Protein AF-0000000069075015 (afdb_homodimer)

pLDDT: mean 76.18, std 22.91, range [20.5, 97.38]

Structure (mmCIF, N/CA/C/O backbone):
data_AF-0000000069075015-model_v1
#
loop_
_entity.id
_entity.type
_entity.pdbx_description
1 polymer 'Major facilitator superfamily (MFS) profile domain-containing protein'
#
loop_
_atom_site.group_PDB
_atom_site.id
_atom_site.type_symbol
_atom_site.label_atom_id
_atom_site.label_alt_id
_atom_site.label_comp_id
_atom_site.label_asym_id
_atom_site.label_entity_id
_atom_site.label_seq_id
_atom_site.pdbx_PDB_ins_code
_atom_site.Cartn_x
_atom_site.Cartn_y
_atom_site.Cartn_z
_atom_site.occupancy
_atom_site.B_iso_or_equiv
_atom_site.auth_seq_id
_atom_site.auth_comp_id
_atom_site.auth_asym_id
_atom_site.auth_atom_id
_atom_site.pdbx_PDB_model_num
ATOM 1 N N . MET A 1 1 ? -23.031 -17.469 21.547 1 51.97 1 MET A N 1
ATOM 2 C CA . MET A 1 1 ? -22.359 -18.719 21.172 1 51.97 1 MET A CA 1
ATOM 3 C C . MET A 1 1 ? -22.359 -18.906 19.656 1 51.97 1 MET A C 1
ATOM 5 O O . MET A 1 1 ? -21.344 -19.266 19.078 1 51.97 1 MET A O 1
ATOM 9 N N . ALA A 1 2 ? -23.438 -18.594 19.094 1 58.84 2 ALA A N 1
ATOM 10 C CA . ALA A 1 2 ? -23.547 -18.719 17.656 1 58.84 2 ALA A CA 1
ATOM 11 C C . ALA A 1 2 ? -22.578 -17.766 16.953 1 58.84 2 ALA A C 1
ATOM 13 O O . ALA A 1 2 ? -21.953 -18.141 15.953 1 58.84 2 ALA A O 1
ATOM 14 N N . PHE A 1 3 ? -22.406 -16.688 17.578 1 63.47 3 PHE A N 1
ATOM 15 C CA . PHE A 1 3 ? -21.516 -15.688 17 1 63.47 3 PHE A CA 1
ATOM 16 C C . PHE A 1 3 ? -20.062 -16.156 17.047 1 63.47 3 PHE A C 1
ATOM 18 O O . PHE A 1 3 ? -19.312 -16.016 16.078 1 63.47 3 PHE A O 1
ATOM 25 N N . LEU A 1 4 ? -19.734 -16.812 18.109 1 65.38 4 LEU A N 1
ATOM 26 C CA . LEU A 1 4 ? -18.375 -17.281 18.266 1 65.38 4 LEU A CA 1
ATOM 27 C C . LEU A 1 4 ? -18.062 -18.406 17.297 1 65.38 4 LEU A C 1
ATOM 29 O O . LEU A 1 4 ? -16.938 -18.516 16.781 1 65.38 4 LEU A O 1
ATOM 33 N N . ARG A 1 5 ? -19.031 -19.156 17.062 1 72.88 5 ARG A N 1
ATOM 34 C CA . ARG A 1 5 ? -18.828 -20.25 16.125 1 72.88 5 ARG A CA 1
ATOM 35 C C . ARG A 1 5 ? -18.672 -19.719 14.695 1 72.88 5 ARG A C 1
ATOM 37 O O . ARG A 1 5 ? -17.875 -20.25 13.922 1 72.88 5 ARG A O 1
ATOM 44 N N . ARG A 1 6 ? -19.359 -18.781 14.461 1 77.31 6 ARG A N 1
ATOM 45 C CA . ARG A 1 6 ? -19.234 -18.172 13.148 1 77.31 6 ARG A CA 1
ATOM 46 C C . ARG A 1 6 ? -17.844 -17.547 12.977 1 77.31 6 ARG A C 1
ATOM 48 O O . ARG A 1 6 ? -17.234 -17.656 11.906 1 77.31 6 ARG A O 1
ATOM 55 N N . VAL A 1 7 ? -17.469 -17.047 13.992 1 77.56 7 VAL A N 1
ATOM 56 C CA . VAL A 1 7 ? -16.141 -16.422 13.953 1 77.56 7 VAL A CA 1
ATOM 57 C C . VAL A 1 7 ? -15.078 -17.5 13.797 1 77.56 7 VAL A C 1
ATOM 59 O O . VAL A 1 7 ? -14.078 -17.297 13.102 1 77.56 7 VAL A O 1
ATOM 62 N N . TYR A 1 8 ? -15.367 -18.547 14.414 1 84.62 8 TYR A N 1
ATOM 63 C CA . TYR A 1 8 ? -14.43 -19.672 14.312 1 84.62 8 TYR A CA 1
ATOM 64 C C . TYR A 1 8 ? -14.391 -20.234 12.898 1 84.62 8 TYR A C 1
ATOM 66 O O . TYR A 1 8 ? -13.32 -20.531 12.375 1 84.62 8 TYR A O 1
ATOM 74 N N . VAL A 1 9 ? -15.484 -20.328 12.266 1 85 9 VAL A N 1
ATOM 75 C CA . VAL A 1 9 ? -15.562 -20.812 10.898 1 85 9 VAL A CA 1
ATOM 76 C C . VAL A 1 9 ? -14.867 -19.844 9.953 1 85 9 VAL A C 1
ATOM 78 O O . VAL A 1 9 ? -14.141 -20.266 9.047 1 85 9 VAL A O 1
ATOM 81 N N . VAL A 1 10 ? -15.109 -18.625 10.211 1 85.38 10 VAL A N 1
ATOM 82 C CA . VAL A 1 10 ? -14.508 -17.609 9.359 1 85.38 10 VAL A CA 1
ATOM 83 C C . VAL A 1 10 ? -13 -17.594 9.547 1 85.38 10 VAL A C 1
ATOM 85 O O . VAL A 1 10 ? -12.242 -17.469 8.586 1 85.38 10 VAL A O 1
ATOM 88 N N . PHE A 1 11 ? -12.594 -17.812 10.75 1 88.44 11 PHE A N 1
ATOM 89 C CA . PHE A 1 11 ? -11.172 -17.812 11.039 1 88.44 11 PHE A CA 1
ATOM 90 C C . PHE A 1 11 ? -10.492 -19.047 10.43 1 88.44 11 PHE A C 1
ATOM 92 O O . PHE A 1 11 ? -9.422 -18.938 9.844 1 88.44 11 PHE A O 1
ATOM 99 N N . LEU A 1 12 ? -11.055 -20.125 10.562 1 91 12 LEU A N 1
ATOM 100 C CA . LEU A 1 12 ? -10.5 -21.328 9.969 1 91 12 LEU A CA 1
ATOM 101 C C . LEU A 1 12 ? -10.547 -21.266 8.445 1 91 12 LEU A C 1
ATOM 103 O O . LEU A 1 12 ? -9.664 -21.797 7.77 1 91 12 LEU A O 1
ATOM 107 N N . GLY A 1 13 ? -11.664 -20.703 7.965 1 91.44 13 GLY A N 1
ATOM 108 C CA . GLY A 1 13 ? -11.719 -20.484 6.527 1 91.44 13 GLY A CA 1
ATOM 109 C C . GLY A 1 13 ? -10.617 -19.562 6.023 1 91.44 13 GLY A C 1
ATOM 110 O O . GLY A 1 13 ? -10.023 -19.828 4.973 1 91.44 13 GLY A O 1
ATOM 111 N N . PHE A 1 14 ? -10.352 -18.562 6.754 1 91.94 14 PHE A N 1
ATOM 112 C CA . PHE A 1 14 ? -9.273 -17.641 6.449 1 91.94 14 PHE A CA 1
ATOM 113 C C . PHE A 1 14 ? -7.934 -18.359 6.406 1 91.94 14 PHE A C 1
ATOM 115 O O . PHE A 1 14 ? -7.16 -18.203 5.457 1 91.94 14 PHE A O 1
ATOM 122 N N . LEU A 1 15 ? -7.676 -19.156 7.363 1 94.06 15 LEU A N 1
ATOM 123 C CA . LEU A 1 15 ? -6.422 -19.906 7.445 1 94.06 15 LEU A CA 1
ATOM 124 C C . LEU A 1 15 ? -6.34 -20.953 6.344 1 94.06 15 LEU A C 1
ATOM 126 O O . LEU A 1 15 ? -5.258 -21.219 5.812 1 94.06 15 LEU A O 1
ATOM 130 N N . GLY A 1 16 ? -7.461 -21.562 6.051 1 93.62 16 GLY A N 1
ATOM 131 C CA . GLY A 1 16 ? -7.488 -22.562 4.996 1 93.62 16 GLY A CA 1
ATOM 132 C C . GLY A 1 16 ? -7.094 -22.016 3.639 1 93.62 16 GLY A C 1
ATOM 133 O O . GLY A 1 16 ? -6.262 -22.594 2.945 1 93.62 16 GLY A O 1
ATOM 134 N N . LEU A 1 17 ? -7.652 -20.891 3.318 1 92.38 17 LEU A N 1
ATOM 135 C CA . LEU A 1 17 ? -7.328 -20.281 2.031 1 92.38 17 LEU A CA 1
ATOM 136 C C . LEU A 1 17 ? -5.91 -19.734 2.039 1 92.38 17 LEU A C 1
ATOM 138 O O . LEU A 1 17 ? -5.23 -19.734 1.009 1 92.38 17 LEU A O 1
ATOM 142 N N . LEU A 1 18 ? -5.5 -19.266 3.207 1 94.06 18 LEU A N 1
ATOM 143 C CA . LEU A 1 18 ? -4.129 -18.781 3.361 1 94.06 18 LEU A CA 1
ATOM 144 C C . LEU A 1 18 ? -3.127 -19.891 3.049 1 94.06 18 LEU A C 1
ATOM 146 O O . LEU A 1 18 ? -2.139 -19.656 2.35 1 94.06 18 LEU A O 1
ATOM 150 N N . ILE A 1 19 ? -3.443 -21.062 3.51 1 94.94 19 ILE A N 1
ATOM 151 C CA . ILE A 1 19 ? -2.545 -22.188 3.322 1 94.94 19 ILE A CA 1
ATOM 152 C C . ILE A 1 19 ? -2.664 -22.703 1.892 1 94.94 19 ILE A C 1
ATOM 154 O O . ILE A 1 19 ? -1.652 -22.953 1.228 1 94.94 19 ILE A O 1
ATOM 158 N N . SER A 1 20 ? -3.873 -22.859 1.455 1 93.38 20 SER A N 1
ATOM 159 C CA . SER A 1 20 ? -4.129 -23.453 0.147 1 93.38 20 SER A CA 1
ATOM 160 C C . SER A 1 20 ? -3.492 -22.625 -0.968 1 93.38 20 SER A C 1
ATOM 162 O O . SER A 1 20 ? -2.809 -23.172 -1.837 1 93.38 20 SER A O 1
ATOM 164 N N . ILE A 1 21 ? -3.652 -21.359 -0.923 1 90.81 21 ILE A N 1
ATOM 165 C CA . ILE A 1 21 ? -3.098 -20.5 -1.967 1 90.81 21 ILE A CA 1
ATOM 166 C C . ILE A 1 21 ? -1.597 -20.328 -1.746 1 90.81 21 ILE A C 1
ATOM 168 O O . ILE A 1 21 ? -0.847 -20.094 -2.697 1 90.81 21 ILE A O 1
ATOM 172 N N . GLY A 1 22 ? -1.155 -20.5 -0.554 1 94.12 22 GLY A N 1
ATOM 173 C CA . GLY A 1 22 ? 0.257 -20.391 -0.221 1 94.12 22 GLY A CA 1
ATOM 174 C C . GLY A 1 22 ? 1.097 -21.5 -0.835 1 94.12 22 GLY A C 1
ATOM 175 O O . GLY A 1 22 ? 2.285 -21.312 -1.099 1 94.12 22 GLY A O 1
ATOM 176 N N . PHE A 1 23 ? 0.477 -22.641 -1.168 1 95.38 23 PHE A N 1
ATOM 177 C CA . PHE A 1 23 ? 1.196 -23.766 -1.75 1 95.38 23 PHE A CA 1
ATOM 178 C C . PHE A 1 23 ? 1.87 -23.359 -3.055 1 95.38 23 PHE A C 1
ATOM 180 O O . PHE A 1 23 ? 3.01 -23.75 -3.32 1 95.38 23 PHE A O 1
ATOM 187 N N . ARG A 1 24 ? 1.162 -22.578 -3.771 1 93.06 24 ARG A N 1
ATOM 188 C CA . ARG A 1 24 ? 1.684 -22.172 -5.07 1 93.06 24 ARG A CA 1
ATOM 189 C C . ARG A 1 24 ? 2.9 -21.266 -4.914 1 93.06 24 ARG A C 1
ATOM 191 O O . ARG A 1 24 ? 3.896 -21.422 -5.621 1 93.06 24 ARG A O 1
ATOM 198 N N . SER A 1 25 ? 2.816 -20.375 -4.02 1 94.69 25 SER A N 1
ATOM 199 C CA . SER A 1 25 ? 3.912 -19.438 -3.797 1 94.69 25 SER A CA 1
ATOM 200 C C . SER A 1 25 ? 5.121 -20.125 -3.188 1 94.69 25 SER A C 1
ATOM 202 O O . SER A 1 25 ? 6.266 -19.797 -3.506 1 94.69 25 SER A O 1
ATOM 204 N N . VAL A 1 26 ? 4.84 -21.078 -2.311 1 96.19 26 VAL A N 1
ATOM 205 C CA . VAL A 1 26 ? 5.926 -21.828 -1.686 1 96.19 26 VAL A CA 1
ATOM 206 C C . VAL A 1 26 ? 6.711 -22.578 -2.754 1 96.19 26 VAL A C 1
ATOM 208 O O . VAL A 1 26 ? 7.941 -22.516 -2.787 1 96.19 26 VAL A O 1
ATOM 211 N N . PHE A 1 27 ? 6.031 -23.266 -3.605 1 95.69 27 PHE A N 1
ATOM 212 C CA . PHE A 1 27 ? 6.691 -24.031 -4.656 1 95.69 27 PHE A CA 1
ATOM 213 C C . PHE A 1 27 ? 7.5 -23.109 -5.566 1 95.69 27 PHE A C 1
ATOM 215 O O . PHE A 1 27 ? 8.625 -23.438 -5.945 1 95.69 27 PHE A O 1
ATOM 222 N N . SER A 1 28 ? 6.883 -22 -5.891 1 94.06 28 SER A N 1
ATOM 223 C CA . SER A 1 28 ? 7.559 -21.047 -6.773 1 94.06 28 SER A CA 1
ATOM 224 C C . SER A 1 28 ? 8.867 -20.562 -6.16 1 94.06 28 SER A C 1
ATOM 226 O O . SER A 1 28 ? 9.898 -20.516 -6.832 1 94.06 28 SER A O 1
ATOM 228 N N . MET A 1 29 ? 8.852 -20.234 -4.922 1 93.44 29 MET A N 1
ATOM 229 C CA . M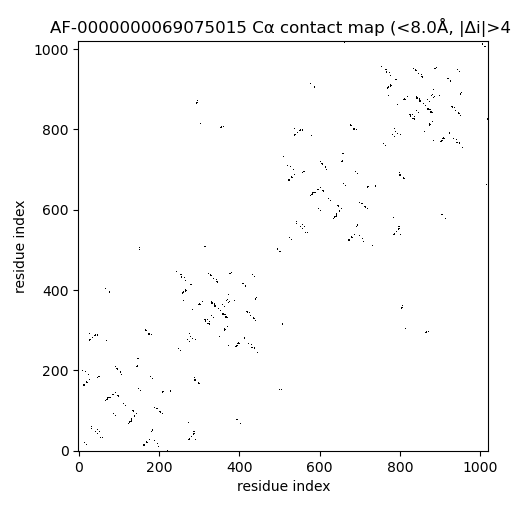ET A 1 29 ? 10.039 -19.734 -4.23 1 93.44 29 MET A CA 1
ATOM 230 C C . MET A 1 29 ? 11.102 -20.828 -4.117 1 93.44 29 MET A C 1
ATOM 232 O O . MET A 1 29 ? 12.297 -20.547 -4.219 1 93.44 29 MET A O 1
ATOM 236 N N . ILE A 1 30 ? 10.68 -22.016 -3.922 1 92.75 30 ILE A N 1
ATOM 237 C CA . ILE A 1 30 ? 11.617 -23.125 -3.812 1 92.75 30 ILE A CA 1
ATOM 238 C C . ILE A 1 30 ? 12.305 -23.359 -5.156 1 92.75 30 ILE A C 1
ATOM 240 O O . ILE A 1 30 ? 13.508 -23.641 -5.203 1 92.75 30 ILE A O 1
ATOM 244 N N . MET A 1 31 ? 11.555 -23.25 -6.176 1 92 31 MET A N 1
ATOM 245 C CA . MET A 1 31 ? 12.133 -23.422 -7.504 1 92 31 MET A CA 1
ATOM 246 C C . MET A 1 31 ? 13.156 -22.344 -7.805 1 92 31 MET A C 1
ATOM 248 O O . MET A 1 31 ? 14.172 -22.609 -8.445 1 92 31 MET A O 1
ATOM 252 N N . VAL A 1 32 ? 12.867 -21.141 -7.379 1 89.25 32 VAL A N 1
ATOM 253 C CA . VAL A 1 32 ? 13.82 -20.047 -7.555 1 89.25 32 VAL A CA 1
ATOM 254 C C . VAL A 1 32 ? 15.133 -20.391 -6.848 1 89.25 32 VAL A C 1
ATOM 256 O O . VAL A 1 32 ? 16.203 -20.078 -7.355 1 89.25 32 VAL A O 1
ATOM 259 N N . HIS A 1 33 ? 14.984 -21.016 -5.75 1 87.06 33 HIS A N 1
ATOM 260 C CA . HIS A 1 33 ? 16.156 -21.359 -4.957 1 87.06 33 HIS A CA 1
ATOM 261 C C . HIS A 1 33 ? 16.906 -22.547 -5.566 1 87.06 33 HIS A C 1
ATOM 263 O O . HIS A 1 33 ? 18.141 -22.609 -5.488 1 87.06 33 HIS A O 1
ATOM 269 N N . VAL A 1 34 ? 16.234 -23.484 -6.125 1 86.31 34 VAL A N 1
ATOM 270 C CA . VAL A 1 34 ? 16.797 -24.719 -6.633 1 86.31 34 VAL A CA 1
ATOM 271 C C . VAL A 1 34 ? 17.469 -24.469 -7.98 1 86.31 34 VAL A C 1
ATOM 273 O O . VAL A 1 34 ? 18.484 -25.094 -8.305 1 86.31 34 VAL A O 1
ATOM 276 N N . VAL A 1 35 ? 16.875 -23.578 -8.711 1 85.06 35 VAL A N 1
ATOM 277 C CA . VAL A 1 35 ? 17.453 -23.266 -10.016 1 85.06 35 VAL A CA 1
ATOM 278 C C . VAL A 1 35 ? 18.812 -22.578 -9.828 1 85.06 35 VAL A C 1
ATOM 280 O O . VAL A 1 35 ? 18.922 -21.578 -9.102 1 85.06 35 VAL A O 1
ATOM 283 N N . LYS A 1 36 ? 19.812 -23.109 -10.383 1 75.38 36 LYS A N 1
ATOM 284 C CA . LYS A 1 36 ? 21.172 -22.594 -10.242 1 75.38 36 LYS A CA 1
ATOM 285 C C . LYS A 1 36 ? 21.406 -21.375 -11.133 1 75.38 36 LYS A C 1
ATOM 287 O O . LYS A 1 36 ? 20.906 -21.328 -12.266 1 75.38 36 LYS A O 1
ATOM 292 N N . SER A 1 37 ? 21.828 -20.297 -10.43 1 69.81 37 SER A N 1
ATOM 293 C CA . SER A 1 37 ? 22.125 -19.094 -11.188 1 69.81 37 SER A CA 1
ATOM 294 C C . SER A 1 37 ? 23.562 -19.094 -11.711 1 69.81 37 SER A C 1
ATOM 296 O O . SER A 1 37 ? 24.453 -19.641 -11.07 1 69.81 37 SER A O 1
ATOM 298 N N . ASN A 1 38 ? 23.656 -18.703 -12.906 1 61.53 38 ASN A N 1
ATOM 299 C CA . ASN A 1 38 ? 24.984 -18.594 -13.5 1 61.53 38 ASN A CA 1
ATOM 300 C C . ASN A 1 38 ? 25.797 -17.469 -12.867 1 61.53 38 ASN A C 1
ATOM 302 O O . ASN A 1 38 ? 27.016 -17.422 -13.008 1 61.53 38 ASN A O 1
ATOM 306 N N . GLN A 1 39 ? 25.094 -16.578 -12.242 1 63.12 39 GLN A N 1
ATOM 307 C CA . GLN A 1 39 ? 25.797 -15.43 -11.672 1 63.12 39 GLN A CA 1
ATOM 308 C C . GLN A 1 39 ? 25.812 -15.492 -10.148 1 63.12 39 GLN A C 1
ATOM 310 O O . GLN A 1 39 ? 24.906 -16.062 -9.539 1 63.12 39 GLN A O 1
ATOM 315 N N . GLY A 1 40 ? 26.938 -15.297 -9.5 1 61.78 40 GLY A N 1
ATOM 316 C CA . GLY A 1 40 ? 27.078 -15.273 -8.055 1 61.78 40 GLY A CA 1
ATOM 317 C C . GLY A 1 40 ? 26.047 -14.422 -7.359 1 61.78 40 GLY A C 1
ATOM 318 O O . GLY A 1 40 ? 25.672 -13.352 -7.855 1 61.78 40 GLY A O 1
ATOM 319 N N . GLU A 1 41 ? 25.266 -15 -6.496 1 63.5 41 GLU A N 1
ATOM 320 C CA . GLU A 1 41 ? 24.25 -14.289 -5.73 1 63.5 41 GLU A CA 1
ATOM 321 C C . GLU A 1 41 ? 24.891 -13.297 -4.758 1 63.5 41 GLU A C 1
ATOM 323 O O . GLU A 1 41 ? 25.938 -13.586 -4.164 1 63.5 41 GLU A O 1
ATOM 328 N N . LYS A 1 42 ? 24.469 -12.164 -4.766 1 64.06 42 LYS A N 1
ATOM 329 C CA . LYS A 1 42 ? 24.922 -11.148 -3.824 1 64.06 42 LYS A CA 1
ATOM 330 C C . LYS A 1 42 ? 24.453 -11.461 -2.406 1 64.06 42 LYS A C 1
ATOM 332 O O . LYS A 1 42 ? 23.359 -12.008 -2.217 1 64.06 42 LYS A O 1
ATOM 337 N N . GLU A 1 43 ? 25.344 -11.203 -1.471 1 61.44 43 GLU A N 1
ATOM 338 C CA . GLU A 1 43 ? 25.016 -11.453 -0.07 1 61.44 43 GLU A CA 1
ATOM 339 C C . GLU A 1 43 ? 23.828 -10.617 0.373 1 61.44 43 GLU A C 1
ATOM 341 O O . GLU A 1 43 ? 23.688 -9.453 -0.024 1 61.44 43 GLU A O 1
ATOM 346 N N . GLY A 1 44 ? 22.812 -11.273 0.902 1 62.09 44 GLY A N 1
ATOM 347 C CA . GLY A 1 44 ? 21.594 -10.602 1.323 1 62.09 44 GLY A CA 1
ATOM 348 C C . GLY A 1 44 ? 21.531 -10.344 2.816 1 62.09 44 GLY A C 1
ATOM 349 O O . GLY A 1 44 ? 22.578 -10.164 3.459 1 62.09 44 GLY A O 1
ATOM 350 N N . LEU A 1 45 ? 20.375 -10.141 3.396 1 59.97 45 LEU A N 1
ATOM 351 C CA . LEU A 1 45 ? 20.016 -9.781 4.766 1 59.97 45 LEU A CA 1
ATOM 352 C C . LEU A 1 45 ? 20.672 -10.719 5.766 1 59.97 45 LEU A C 1
ATOM 354 O O . LEU A 1 45 ? 21.172 -10.273 6.805 1 59.97 45 LEU A O 1
ATOM 358 N N . PHE A 1 46 ? 20.703 -12.016 5.379 1 62.19 46 PHE A N 1
ATOM 359 C CA . PHE A 1 46 ? 21.172 -13 6.348 1 62.19 46 PHE A CA 1
ATOM 360 C C . PHE A 1 46 ? 22.562 -13.492 5.98 1 62.19 46 PHE A C 1
ATOM 362 O O . PHE A 1 46 ? 22.984 -14.562 6.426 1 62.19 46 PHE A O 1
ATOM 369 N N . GLY A 1 47 ? 23.234 -12.586 5.281 1 61.59 47 GLY A N 1
ATOM 370 C CA . GLY A 1 47 ? 24.547 -13 4.836 1 61.59 47 GLY A CA 1
ATOM 371 C C . GLY A 1 47 ? 24.516 -14.078 3.768 1 61.59 47 GLY A C 1
ATOM 372 O O . GLY A 1 47 ? 23.672 -14.031 2.861 1 61.59 47 GLY A O 1
ATOM 373 N N . LYS A 1 48 ? 25.531 -15.141 3.77 1 55.94 48 LYS A N 1
ATOM 374 C CA . LYS A 1 48 ? 25.547 -16.25 2.828 1 55.94 48 LYS A CA 1
ATOM 375 C C . LYS A 1 48 ? 24.438 -17.266 3.156 1 55.94 48 LYS A C 1
ATOM 377 O O . LYS A 1 48 ? 24.406 -17.797 4.266 1 55.94 48 LYS A O 1
ATOM 382 N N . CYS A 1 49 ? 23.297 -17.016 2.51 1 55.59 49 CYS A N 1
ATOM 383 C CA . CYS A 1 49 ? 22.172 -17.953 2.553 1 55.59 49 CYS A CA 1
ATOM 384 C C . CYS A 1 49 ? 22.656 -19.375 2.275 1 55.59 49 CYS A C 1
ATOM 386 O O . CYS A 1 49 ? 23.547 -19.578 1.454 1 55.59 49 CYS A O 1
ATOM 388 N N . ASN A 1 50 ? 23.109 -20.422 3.229 1 53.31 50 ASN A N 1
ATOM 389 C CA . ASN A 1 50 ? 23.344 -21.844 2.938 1 53.31 50 ASN A CA 1
ATOM 390 C C . ASN A 1 50 ? 24.109 -22.516 4.066 1 53.31 50 ASN A C 1
ATOM 392 O O . ASN A 1 50 ? 25.234 -22.969 3.877 1 53.31 50 ASN A O 1
ATOM 396 N N . VAL A 1 51 ? 23.766 -22.016 5.211 1 45 51 VAL A N 1
ATOM 397 C CA . VAL A 1 51 ? 24.547 -22.766 6.195 1 45 51 VAL A CA 1
ATOM 398 C C . VAL A 1 51 ? 24.438 -24.266 5.922 1 45 51 VAL A C 1
ATOM 400 O O . VAL A 1 51 ? 25.453 -24.969 5.875 1 45 51 VAL A O 1
ATOM 403 N N . ASN A 1 52 ? 23.188 -24.891 6.277 1 39.69 52 ASN A N 1
ATOM 404 C CA . ASN A 1 52 ? 23 -26.344 6.426 1 39.69 52 ASN A CA 1
ATOM 405 C C . ASN A 1 52 ? 22.234 -26.938 5.254 1 39.69 52 ASN A C 1
ATOM 407 O O . ASN A 1 52 ? 21.016 -26.859 5.207 1 39.69 52 ASN A O 1
ATOM 411 N N . GLY A 1 53 ? 22.875 -27.531 4.055 1 48.91 53 GLY A N 1
ATOM 412 C CA . GLY A 1 53 ? 22.297 -28.297 2.963 1 48.91 53 GLY A CA 1
ATOM 413 C C . GLY A 1 53 ? 21.578 -27.422 1.942 1 48.91 53 GLY A C 1
ATOM 414 O O . GLY A 1 53 ? 20.359 -27.312 1.969 1 48.91 53 GLY A O 1
ATOM 415 N N . THR A 1 54 ? 22.281 -26.531 1.229 1 55.94 54 THR A N 1
ATOM 416 C CA . THR A 1 54 ? 21.875 -25.469 0.323 1 55.94 54 THR A CA 1
ATOM 417 C C . THR A 1 54 ? 21.406 -26.031 -1.012 1 55.94 54 THR A C 1
ATOM 419 O O . THR A 1 54 ? 21.75 -27.156 -1.37 1 55.94 54 THR A O 1
ATOM 422 N N . ALA A 1 55 ? 20.266 -25.469 -1.54 1 57.34 55 ALA A N 1
ATOM 423 C CA . ALA A 1 55 ? 19.766 -25.812 -2.873 1 57.34 55 ALA A CA 1
ATOM 424 C C . ALA A 1 55 ? 20.922 -25.922 -3.871 1 57.34 55 ALA A C 1
ATOM 426 O O . ALA A 1 55 ? 20.812 -26.609 -4.883 1 57.34 55 ALA A O 1
ATOM 427 N N . ARG A 1 56 ? 22 -25.453 -3.436 1 62.91 56 ARG A N 1
ATOM 428 C CA . ARG A 1 56 ? 23.156 -25.453 -4.344 1 62.91 56 ARG A CA 1
ATOM 429 C C . ARG A 1 56 ? 23.812 -26.828 -4.383 1 62.91 56 ARG A C 1
ATOM 431 O O . ARG A 1 56 ? 24.484 -27.172 -5.359 1 62.91 56 ARG A O 1
ATOM 438 N N . ASP A 1 57 ? 23.5 -27.547 -3.357 1 67.5 57 ASP A N 1
ATOM 439 C CA . ASP A 1 57 ? 24.125 -28.875 -3.293 1 67.5 57 ASP A CA 1
ATOM 440 C C . ASP A 1 57 ? 23.25 -29.922 -3.967 1 67.5 57 ASP A C 1
ATOM 442 O O . ASP A 1 57 ? 23.656 -31.078 -4.105 1 67.5 57 ASP A O 1
ATOM 446 N N . LEU A 1 58 ? 22.219 -29.422 -4.469 1 76.69 58 LEU A N 1
ATOM 447 C CA . LEU A 1 58 ? 21.312 -30.375 -5.125 1 76.69 58 LEU A CA 1
ATOM 448 C C . LEU A 1 58 ? 21.844 -30.75 -6.504 1 76.69 58 LEU A C 1
ATOM 450 O O . LEU A 1 58 ? 22.438 -29.922 -7.195 1 76.69 58 LEU A O 1
ATOM 454 N N . SER A 1 59 ? 21.688 -31.984 -6.777 1 74.06 59 SER A N 1
ATOM 455 C CA . SER A 1 59 ? 22.203 -32.5 -8.047 1 74.06 59 SER A CA 1
ATOM 456 C C . SER A 1 59 ? 21.281 -32.125 -9.203 1 74.06 59 SER A C 1
ATOM 458 O O . SER A 1 59 ? 21.688 -32.125 -10.359 1 74.06 59 SER A O 1
ATOM 460 N N . VAL A 1 60 ? 20.156 -31.688 -8.875 1 78.06 60 VAL A N 1
ATOM 461 C CA . VAL A 1 60 ? 19.172 -31.422 -9.914 1 78.06 60 VAL A CA 1
ATOM 462 C C . VAL A 1 60 ? 19.5 -30.094 -10.594 1 78.06 60 VAL A C 1
ATOM 464 O O . VAL A 1 60 ? 19.906 -29.125 -9.938 1 78.06 60 VAL A O 1
ATOM 467 N N . THR A 1 61 ? 19.297 -30.141 -11.961 1 81.19 61 THR A N 1
ATOM 468 C CA . THR A 1 61 ? 19.578 -28.953 -12.75 1 81.19 61 THR A CA 1
ATOM 469 C C . THR A 1 61 ? 18.312 -28.5 -13.5 1 81.19 61 THR A C 1
ATOM 471 O O . THR A 1 61 ? 18.281 -28.547 -14.727 1 81.19 61 THR A O 1
ATOM 474 N N . TYR A 1 62 ? 17.406 -28.094 -12.758 1 87.81 62 TYR A N 1
ATOM 475 C CA . TYR A 1 62 ? 16.203 -27.547 -13.398 1 87.81 62 TYR A CA 1
ATOM 476 C C . TYR A 1 62 ? 16.5 -26.188 -14.023 1 87.81 62 TYR A C 1
ATOM 478 O O . TYR A 1 62 ? 17.219 -25.375 -13.453 1 87.81 62 TYR A O 1
ATOM 486 N N . SER A 1 63 ? 15.977 -26.047 -15.258 1 88.56 63 SER A N 1
ATOM 487 C CA . SER A 1 63 ? 16.016 -24.734 -15.906 1 88.56 63 SER A CA 1
ATOM 488 C C . SER A 1 63 ? 14.75 -23.938 -15.602 1 88.56 63 SER A C 1
ATOM 490 O O . SER A 1 63 ? 13.773 -24.484 -15.086 1 88.56 63 SER A O 1
ATOM 492 N N . VAL A 1 64 ? 14.805 -22.703 -15.844 1 90 64 VAL A N 1
ATOM 493 C CA . VAL A 1 64 ? 13.656 -21.828 -15.609 1 90 64 VAL A CA 1
ATOM 494 C C . VAL A 1 64 ? 12.469 -22.297 -16.438 1 90 64 VAL A C 1
ATOM 496 O O . VAL A 1 64 ? 11.344 -22.406 -15.938 1 90 64 VAL A O 1
ATOM 499 N N . PRO A 1 65 ? 12.68 -22.703 -17.703 1 91.19 65 PRO A N 1
ATOM 500 C CA . PRO A 1 65 ? 11.547 -23.234 -18.469 1 91.19 65 PRO A CA 1
ATOM 501 C C . PRO A 1 65 ? 10.938 -24.469 -17.844 1 91.19 65 PRO A C 1
ATOM 503 O O . PRO A 1 65 ? 9.711 -24.656 -17.875 1 91.19 65 PRO A O 1
ATOM 506 N N . ASP A 1 66 ? 11.688 -25.312 -17.219 1 91.44 66 ASP A N 1
ATOM 507 C CA . ASP A 1 66 ? 11.172 -26.484 -16.531 1 91.44 66 ASP A CA 1
ATOM 508 C C . ASP A 1 66 ? 10.242 -26.078 -15.391 1 91.44 66 ASP A C 1
ATOM 510 O O . ASP A 1 66 ? 9.18 -26.672 -15.211 1 91.44 66 ASP A O 1
ATOM 514 N N . THR A 1 67 ? 10.727 -25.141 -14.68 1 93.12 67 THR A N 1
ATOM 515 C CA . THR A 1 67 ? 9.938 -24.703 -13.539 1 93.12 67 THR A CA 1
ATOM 516 C C . THR A 1 67 ? 8.602 -24.109 -13.992 1 93.12 67 THR A C 1
ATOM 518 O O . THR A 1 67 ? 7.582 -24.266 -13.328 1 93.12 67 THR A O 1
ATOM 521 N N . GLN A 1 68 ? 8.609 -23.375 -15.07 1 93.75 68 GLN A N 1
ATOM 522 C CA . GLN A 1 68 ? 7.375 -22.812 -15.594 1 93.75 68 GLN A CA 1
ATOM 523 C C . GLN A 1 68 ? 6.434 -23.906 -16.094 1 93.75 68 GLN A C 1
ATOM 525 O O . GLN A 1 68 ? 5.211 -23.766 -16.016 1 93.75 68 GLN A O 1
ATOM 530 N N . PHE A 1 69 ? 7.02 -24.938 -16.547 1 93.94 69 PHE A N 1
ATOM 531 C CA . PHE A 1 69 ? 6.207 -26.078 -16.984 1 93.94 69 PHE A CA 1
ATOM 532 C C . PHE A 1 69 ? 5.539 -26.75 -15.797 1 93.94 69 PHE A C 1
ATOM 534 O O . PHE A 1 69 ? 4.406 -27.234 -15.906 1 93.94 69 PHE A O 1
ATOM 541 N N . PHE A 1 70 ? 6.266 -26.875 -14.703 1 95.94 70 PHE A N 1
ATOM 542 C CA . PHE A 1 70 ? 5.664 -27.391 -13.492 1 95.94 70 PHE A CA 1
ATOM 543 C C . PHE A 1 70 ? 4.477 -26.547 -13.055 1 95.94 70 PHE A C 1
ATOM 545 O O . PHE A 1 70 ? 3.447 -27.078 -12.633 1 95.94 70 PHE A O 1
ATOM 552 N N . GLN A 1 71 ? 4.672 -25.281 -13.219 1 95.19 71 GLN A N 1
ATOM 553 C CA . GLN A 1 71 ? 3.613 -24.359 -12.82 1 95.19 71 GLN A CA 1
ATOM 554 C C . GLN A 1 71 ? 2.408 -24.469 -13.75 1 95.19 71 GLN A C 1
ATOM 556 O O . GLN A 1 71 ? 1.263 -24.422 -13.305 1 95.19 71 GLN A O 1
ATOM 561 N N . SER A 1 72 ? 2.719 -24.609 -15.008 1 95.5 72 SER A N 1
ATOM 562 C CA . SER A 1 72 ? 1.638 -24.766 -15.977 1 95.5 72 SER A CA 1
ATOM 563 C C . SER A 1 72 ? 0.833 -26.031 -15.688 1 95.5 72 SER A C 1
ATOM 565 O O . SER A 1 72 ? -0.384 -26.062 -15.883 1 95.5 72 SER A O 1
ATOM 567 N N . ALA A 1 73 ? 1.509 -27.062 -15.281 1 95.88 73 ALA A N 1
ATOM 568 C CA . ALA A 1 73 ? 0.834 -28.312 -14.93 1 95.88 73 ALA A CA 1
ATOM 569 C C . ALA A 1 73 ? -0.141 -28.094 -13.773 1 95.88 73 ALA A C 1
ATOM 571 O O . ALA A 1 73 ? -1.254 -28.625 -13.789 1 95.88 73 ALA A O 1
ATOM 572 N N . TYR A 1 74 ? 0.288 -27.391 -12.852 1 95.75 74 TYR A N 1
ATOM 573 C CA . TYR A 1 74 ? -0.57 -27.078 -11.711 1 95.75 74 TYR A CA 1
ATOM 574 C C . TYR A 1 74 ? -1.824 -26.344 -12.156 1 95.75 74 TYR A C 1
ATOM 576 O O . TYR A 1 74 ? -2.938 -26.703 -11.773 1 95.75 74 TYR A O 1
ATOM 584 N N . PHE A 1 75 ? -1.671 -25.281 -12.945 1 94.19 75 PHE A N 1
ATOM 585 C CA . PHE A 1 75 ? -2.805 -24.453 -13.359 1 94.19 75 PHE A CA 1
ATOM 586 C C . PHE A 1 75 ? -3.729 -25.234 -14.281 1 94.19 75 PHE A C 1
ATOM 588 O O . PHE A 1 75 ? -4.945 -25.047 -14.266 1 94.19 75 PHE A O 1
ATOM 595 N N . PHE A 1 76 ? -3.15 -26.125 -15.031 1 94.56 76 PHE A N 1
ATOM 596 C CA . PHE A 1 76 ? -3.959 -26.969 -15.906 1 94.56 76 PHE A CA 1
ATOM 597 C C . PHE A 1 76 ? -4.816 -27.922 -15.094 1 94.56 76 PHE A C 1
ATOM 599 O O . PHE A 1 76 ? -5.996 -28.125 -15.398 1 94.56 76 PHE A O 1
ATOM 606 N N . GLY A 1 77 ? -4.234 -28.516 -14.125 1 93.88 77 GLY A N 1
ATOM 607 C CA . GLY A 1 77 ? -5.012 -29.375 -13.242 1 93.88 77 GLY A CA 1
ATOM 608 C C . GLY A 1 77 ? -6.145 -28.625 -12.547 1 93.88 77 GLY A C 1
ATOM 609 O O . GLY A 1 77 ? -7.273 -29.125 -12.508 1 93.88 77 GLY A O 1
ATOM 610 N N . SER A 1 78 ? -5.816 -27.484 -12.047 1 91.19 78 SER A N 1
ATOM 611 C CA . SER A 1 78 ? -6.828 -26.688 -11.375 1 91.19 78 SER A CA 1
ATOM 612 C C . SER A 1 78 ? -7.949 -26.281 -12.328 1 91.19 78 SER A C 1
ATOM 614 O O . SER A 1 78 ? -9.117 -26.219 -11.938 1 91.19 78 SER A O 1
ATOM 616 N N . PHE A 1 79 ? -7.578 -25.953 -13.562 1 90.88 79 PHE A N 1
ATOM 617 C CA . PHE A 1 79 ? -8.539 -25.547 -14.586 1 90.88 79 PHE A CA 1
ATOM 618 C C . PHE A 1 79 ? -9.508 -26.688 -14.898 1 90.88 79 PHE A C 1
ATOM 620 O O . PHE A 1 79 ? -10.711 -26.453 -15.023 1 90.88 79 PHE A O 1
ATOM 627 N N . LEU A 1 80 ? -9.07 -27.875 -14.914 1 89.56 80 LEU A N 1
ATOM 628 C CA . LEU A 1 80 ? -9.875 -29.047 -15.25 1 89.56 80 LEU A CA 1
ATOM 629 C C . LEU A 1 80 ? -10.906 -29.328 -14.164 1 89.56 80 LEU A C 1
ATOM 631 O O . LEU A 1 80 ? -12.008 -29.797 -14.453 1 89.56 80 LEU A O 1
ATOM 635 N N . MET A 1 81 ? -10.547 -28.984 -13 1 85.62 81 MET A N 1
ATOM 636 C CA . MET A 1 81 ? -11.398 -29.391 -11.891 1 85.62 81 MET A CA 1
ATOM 637 C C . MET A 1 81 ? -12.227 -28.219 -11.375 1 85.62 81 MET A C 1
ATOM 639 O O . MET A 1 81 ? -13.023 -28.375 -10.445 1 85.62 81 MET A O 1
ATOM 643 N N . GLN A 1 82 ? -12.031 -27.094 -11.922 1 78.38 82 GLN A N 1
ATOM 644 C CA . GLN A 1 82 ? -12.758 -25.938 -11.43 1 78.38 82 GLN A CA 1
ATOM 645 C C . GLN A 1 82 ? -14.266 -26.125 -11.547 1 78.38 82 GLN A C 1
ATOM 647 O O . GLN A 1 82 ? -15.016 -25.781 -10.633 1 78.38 82 GLN A O 1
ATOM 652 N N . LEU A 1 83 ? -14.773 -26.656 -12.688 1 75.88 83 LEU A N 1
ATOM 653 C CA . LEU A 1 83 ? -16.203 -26.844 -12.883 1 75.88 83 LEU A CA 1
ATOM 654 C C . LEU A 1 83 ? -16.672 -28.125 -12.188 1 75.88 83 LEU A C 1
ATOM 656 O O . LEU A 1 83 ? -17.609 -28.078 -11.375 1 75.88 83 LEU A O 1
ATOM 660 N N . PRO A 1 84 ? -15.969 -29.141 -12.328 1 77.75 84 PRO A N 1
ATOM 661 C CA . PRO A 1 84 ? -16.359 -30.359 -11.609 1 77.75 84 PRO A CA 1
ATOM 662 C C . PRO A 1 84 ? -16.25 -30.219 -10.094 1 77.75 84 PRO A C 1
ATOM 664 O O . PRO A 1 84 ? -16.984 -30.859 -9.352 1 77.75 84 PRO A O 1
ATOM 667 N N . GLY A 1 85 ? -15.336 -29.422 -9.688 1 73.19 85 GLY A N 1
ATOM 668 C CA . GLY A 1 85 ? -15.164 -29.203 -8.258 1 73.19 85 GLY A CA 1
ATOM 669 C C . GLY A 1 85 ? -16.391 -28.594 -7.598 1 73.19 85 GLY A C 1
ATOM 670 O O . GLY A 1 85 ? -16.75 -28.969 -6.484 1 73.19 85 GLY A O 1
ATOM 671 N N . GLY A 1 86 ? -16.984 -27.656 -8.266 1 68.94 86 GLY A N 1
ATOM 672 C CA . GLY A 1 86 ? -18.25 -27.109 -7.762 1 68.94 86 GLY A CA 1
ATOM 673 C C . GLY A 1 86 ? -19.344 -28.156 -7.648 1 68.94 86 GLY A C 1
ATOM 674 O O . GLY A 1 86 ? -20.094 -28.172 -6.668 1 68.94 86 GLY A O 1
ATOM 675 N N . TYR A 1 87 ? -19.375 -29.016 -8.617 1 74.25 87 TYR A N 1
ATOM 676 C CA . TYR A 1 87 ? -20.375 -30.078 -8.617 1 74.25 87 TYR A CA 1
ATOM 677 C C . TYR A 1 87 ? -20.125 -31.062 -7.477 1 74.25 87 TYR A C 1
ATOM 679 O O . TYR A 1 87 ? -21.062 -31.516 -6.82 1 74.25 87 TYR A O 1
ATOM 687 N N . LEU A 1 88 ? -18.922 -31.359 -7.219 1 76.44 88 LEU A N 1
ATOM 688 C CA . LEU A 1 88 ? -18.562 -32.281 -6.148 1 76.44 88 LEU A CA 1
ATOM 689 C C . LEU A 1 88 ? -18.922 -31.719 -4.785 1 76.44 88 LEU A C 1
ATOM 691 O O . LEU A 1 88 ? -19.312 -32.469 -3.877 1 76.44 88 LEU A O 1
ATOM 695 N N . ALA A 1 89 ? -18.828 -30.422 -4.66 1 72.5 89 ALA A N 1
ATOM 696 C CA . ALA A 1 89 ? -19.109 -29.75 -3.391 1 72.5 89 ALA A CA 1
ATOM 697 C C . ALA A 1 89 ? -20.609 -29.766 -3.094 1 72.5 89 ALA A C 1
ATOM 699 O O . ALA A 1 89 ? -21.016 -29.672 -1.934 1 72.5 89 ALA A O 1
ATOM 700 N N . THR A 1 90 ? -21.422 -29.812 -4.148 1 70.19 90 THR A N 1
ATOM 701 C CA . THR A 1 90 ? -22.859 -29.844 -3.947 1 70.19 90 THR A CA 1
ATOM 702 C C . THR A 1 90 ? -23.344 -31.266 -3.68 1 70.19 90 THR A C 1
ATOM 704 O O . THR A 1 90 ? -24.328 -31.469 -2.979 1 70.19 90 THR A O 1
ATOM 707 N N . ARG A 1 91 ? -22.625 -32.125 -4.344 1 74.31 91 ARG A N 1
ATOM 708 C CA . ARG A 1 91 ? -23.047 -33.531 -4.215 1 74.31 91 ARG A CA 1
ATOM 709 C C . ARG A 1 91 ? -22.594 -34.125 -2.887 1 74.31 91 ARG A C 1
ATOM 711 O O . ARG A 1 91 ? -23.312 -34.906 -2.279 1 74.31 91 ARG A O 1
ATOM 718 N N . PHE A 1 92 ? -21.438 -33.719 -2.65 1 80.19 92 PHE A N 1
ATOM 719 C CA . PHE A 1 92 ? -20.891 -34.219 -1.392 1 80.19 92 PHE A CA 1
ATOM 720 C C . PHE A 1 92 ? -20.875 -33.125 -0.337 1 80.19 92 PHE A C 1
ATOM 722 O O . PHE A 1 92 ? -21.281 -32 -0.609 1 80.19 92 PHE A O 1
ATOM 729 N N . SER A 1 93 ? -20.516 -33.438 0.875 1 79.62 93 SER A N 1
ATOM 730 C CA . SER A 1 93 ? -20.391 -32.438 1.948 1 79.62 93 SER A CA 1
ATOM 731 C C . SER A 1 93 ? -19.266 -31.453 1.664 1 79.62 93 SER A C 1
ATOM 733 O O . SER A 1 93 ? -18.109 -31.859 1.489 1 79.62 93 SER A O 1
ATOM 735 N N . PRO A 1 94 ? -19.656 -30.203 1.442 1 83.12 94 PRO A N 1
ATOM 736 C CA . PRO A 1 94 ? -18.625 -29.203 1.139 1 83.12 94 PRO A CA 1
ATOM 737 C C . PRO A 1 94 ? -17.516 -29.156 2.188 1 83.12 94 PRO A C 1
ATOM 739 O O . PRO A 1 94 ? -16.359 -28.875 1.856 1 83.12 94 PRO A O 1
ATOM 742 N N . ARG A 1 95 ? -17.875 -29.438 3.354 1 86.44 95 ARG A N 1
ATOM 743 C CA . ARG A 1 95 ? -16.891 -29.438 4.426 1 86.44 95 ARG A CA 1
ATOM 744 C C . ARG A 1 95 ? -15.82 -30.5 4.191 1 86.44 95 ARG A C 1
ATOM 746 O O . ARG A 1 95 ? -14.625 -30.234 4.312 1 86.44 95 ARG A O 1
ATOM 753 N N . ARG A 1 96 ? -16.234 -31.656 3.83 1 88.44 96 ARG A N 1
ATOM 754 C CA . ARG A 1 96 ? -15.305 -32.781 3.637 1 88.44 96 ARG A CA 1
ATOM 755 C C . ARG A 1 96 ? -14.484 -32.594 2.363 1 88.44 96 ARG A C 1
ATOM 757 O O . ARG A 1 96 ? -13.305 -32.938 2.328 1 88.44 96 ARG A O 1
ATOM 764 N N . VAL A 1 97 ? -15.172 -32.094 1.393 1 87.94 97 VAL A N 1
ATOM 765 C CA . VAL A 1 97 ? -14.484 -31.875 0.122 1 87.94 97 VAL A CA 1
ATOM 766 C C . VAL A 1 97 ? -13.391 -30.812 0.292 1 87.94 97 VAL A C 1
ATOM 768 O O . VAL A 1 97 ? -12.281 -30.984 -0.225 1 87.94 97 VAL A O 1
ATOM 771 N N . CYS A 1 98 ? -13.672 -29.781 0.974 1 89.38 98 CYS A N 1
ATOM 772 C CA . CYS A 1 98 ? -12.688 -28.734 1.234 1 89.38 98 CYS A CA 1
ATOM 773 C C . CYS A 1 98 ? -11.539 -29.266 2.076 1 89.38 98 CYS A C 1
ATOM 775 O O . CYS A 1 98 ? -10.367 -29.031 1.752 1 89.38 98 CYS A O 1
ATOM 777 N N . GLY A 1 99 ? -11.852 -29.953 3.096 1 91.5 99 GLY A N 1
ATOM 778 C CA . GLY A 1 99 ? -10.828 -30.531 3.959 1 91.5 99 GLY A CA 1
ATOM 779 C C . GLY A 1 99 ? -9.938 -31.531 3.25 1 91.5 99 GLY A C 1
ATOM 780 O O . GLY A 1 99 ? -8.719 -31.531 3.438 1 91.5 99 GLY A O 1
ATOM 781 N N . LEU A 1 100 ? -10.539 -32.344 2.434 1 91.75 100 LEU A N 1
ATOM 782 C CA . LEU A 1 100 ? -9.781 -33.344 1.708 1 91.75 100 LEU A CA 1
ATOM 783 C C . LEU A 1 100 ? -8.883 -32.719 0.657 1 91.75 100 LEU A C 1
ATOM 785 O O . LEU A 1 100 ? -7.789 -33.219 0.382 1 91.75 100 LEU A O 1
ATOM 789 N N . SER A 1 101 ? -9.414 -31.703 0.006 1 93.06 101 SER A N 1
ATOM 790 C CA . SER A 1 101 ? -8.617 -31 -0.997 1 93.06 101 SER A CA 1
ATOM 791 C C . SER A 1 101 ? -7.324 -30.453 -0.396 1 93.06 101 SER A C 1
ATOM 793 O O . SER A 1 101 ? -6.238 -30.703 -0.923 1 93.06 101 SER A O 1
ATOM 795 N N . ILE A 1 102 ? -7.391 -29.812 0.731 1 94.94 102 ILE A N 1
ATOM 796 C CA . ILE A 1 102 ? -6.227 -29.203 1.362 1 94.94 102 ILE A CA 1
ATOM 797 C C . ILE A 1 102 ? -5.344 -30.297 1.975 1 94.94 102 ILE A C 1
ATOM 799 O O . ILE A 1 102 ? -4.113 -30.188 1.959 1 94.94 102 ILE A O 1
ATOM 803 N N . LEU A 1 103 ? -5.953 -31.359 2.432 1 96.25 103 LEU A N 1
ATOM 804 C CA . LEU A 1 103 ? -5.188 -32.469 3.012 1 96.25 103 LEU A CA 1
ATOM 805 C C . LEU A 1 103 ? -4.324 -33.156 1.955 1 96.25 103 LEU A C 1
ATOM 807 O O . LEU A 1 103 ? -3.127 -33.344 2.164 1 96.25 103 LEU A O 1
ATOM 811 N N . ILE A 1 104 ? -4.953 -33.531 0.883 1 96.19 104 ILE A N 1
ATOM 812 C CA . ILE A 1 104 ? -4.227 -34.219 -0.175 1 96.19 104 ILE A CA 1
ATOM 813 C C . ILE A 1 104 ? -3.113 -33.312 -0.708 1 96.19 104 ILE A C 1
ATOM 815 O O . ILE A 1 104 ? -1.99 -33.781 -0.933 1 96.19 104 ILE A O 1
ATOM 819 N N . SER A 1 105 ? -3.43 -32.031 -0.945 1 96.12 105 SER A N 1
ATOM 820 C CA . SER A 1 105 ? -2.414 -31.109 -1.416 1 96.12 105 SER A CA 1
ATOM 821 C C . SER A 1 105 ? -1.279 -30.969 -0.408 1 96.12 105 SER A C 1
ATOM 823 O O . SER A 1 105 ? -0.118 -30.812 -0.791 1 96.12 105 SER A O 1
ATOM 825 N N . SER A 1 106 ? -1.591 -30.984 0.855 1 97.31 106 SER A N 1
ATOM 826 C CA . SER A 1 106 ? -0.588 -30.875 1.91 1 97.31 106 SER A CA 1
ATOM 827 C C . SER A 1 106 ? 0.33 -32.094 1.921 1 97.31 106 SER A C 1
ATOM 829 O O . SER A 1 106 ? 1.545 -31.969 2.086 1 97.31 106 SER A O 1
ATOM 831 N N . VAL A 1 107 ? -0.196 -33.219 1.744 1 97.31 107 VAL A N 1
ATOM 832 C CA . VAL A 1 107 ? 0.598 -34.469 1.711 1 97.31 107 VAL A CA 1
ATOM 833 C C . VAL A 1 107 ? 1.517 -34.438 0.491 1 97.31 107 VAL A C 1
ATOM 835 O O . VAL A 1 107 ? 2.68 -34.844 0.578 1 97.31 107 VAL A O 1
ATOM 838 N N . LEU A 1 108 ? 0.964 -34.031 -0.597 1 97.38 108 LEU A N 1
ATOM 839 C CA . LEU A 1 108 ? 1.776 -33.938 -1.806 1 97.38 108 LEU A CA 1
ATOM 840 C C . LEU A 1 108 ? 2.914 -32.938 -1.623 1 97.38 108 LEU A C 1
ATOM 842 O O . LEU A 1 108 ? 4.004 -33.125 -2.172 1 97.38 108 LEU A O 1
ATOM 846 N N . MET A 1 109 ? 2.67 -31.844 -0.855 1 96.38 109 MET A N 1
ATOM 847 C CA . MET A 1 109 ? 3.711 -30.875 -0.546 1 96.38 109 MET A CA 1
ATOM 848 C C . MET A 1 109 ? 4.836 -31.516 0.256 1 96.38 109 MET A C 1
ATOM 850 O O . MET A 1 109 ? 6.012 -31.219 0.025 1 96.38 109 MET A O 1
ATOM 854 N N . ILE A 1 110 ? 4.488 -32.438 1.137 1 96.56 110 ILE A N 1
ATOM 855 C CA . ILE A 1 110 ? 5.457 -33.094 2.002 1 96.56 110 ILE A CA 1
ATOM 856 C C . ILE A 1 110 ? 6.266 -34.094 1.191 1 96.56 110 ILE A C 1
ATOM 858 O O . ILE A 1 110 ? 7.449 -34.312 1.457 1 96.56 110 ILE A O 1
ATOM 862 N N . VAL A 1 111 ? 5.73 -34.656 0.13 1 96.44 111 VAL A N 1
ATOM 863 C CA . VAL A 1 111 ? 6.375 -35.656 -0.685 1 96.44 111 VAL A CA 1
ATOM 864 C C . VAL A 1 111 ? 7.25 -35 -1.75 1 96.44 111 VAL A C 1
ATOM 866 O O . VAL A 1 111 ? 8.211 -35.625 -2.238 1 96.44 111 VAL A O 1
ATOM 869 N N . LEU A 1 112 ? 7.047 -33.781 -2.059 1 94.81 112 LEU A N 1
ATOM 870 C CA . LEU A 1 112 ? 7.637 -33.062 -3.186 1 94.81 112 LEU A CA 1
ATOM 871 C C . LEU A 1 112 ? 9.156 -33 -3.057 1 94.81 112 LEU A C 1
ATOM 873 O O . LEU A 1 112 ? 9.875 -33.094 -4.055 1 94.81 112 LEU A O 1
ATOM 877 N N . PRO A 1 113 ? 9.703 -32.844 -1.826 1 92.31 113 PRO A N 1
ATOM 878 C CA . PRO A 1 113 ? 11.156 -32.75 -1.708 1 92.31 113 PRO A CA 1
ATOM 879 C C . PRO A 1 113 ? 11.867 -34.031 -2.131 1 92.31 113 PRO A C 1
ATOM 881 O O . PRO A 1 113 ? 13.023 -34 -2.562 1 92.31 113 PRO A O 1
ATOM 884 N N . PHE A 1 114 ? 11.234 -35.094 -2.162 1 92.88 114 PHE A N 1
ATOM 885 C CA . PHE A 1 114 ? 11.875 -36.375 -2.426 1 92.88 114 PHE A CA 1
ATOM 886 C C . PHE A 1 114 ? 12.195 -36.531 -3.908 1 92.88 114 PHE A C 1
ATOM 888 O O . PHE A 1 114 ? 13.336 -36.812 -4.277 1 92.88 114 PHE A O 1
ATOM 895 N N . PRO A 1 115 ? 11.227 -36.344 -4.715 1 92.19 115 PRO A N 1
ATOM 896 C CA . PRO A 1 115 ? 11.594 -36.406 -6.133 1 92.19 115 PRO A CA 1
ATOM 897 C C . PRO A 1 115 ? 12.562 -35.312 -6.547 1 92.19 115 PRO A C 1
ATOM 899 O O . PRO A 1 115 ? 13.391 -35.5 -7.441 1 92.19 115 PRO A O 1
ATOM 902 N N . ILE A 1 116 ? 12.555 -34.188 -5.984 1 89.94 116 ILE A N 1
ATOM 903 C CA . ILE A 1 116 ? 13.445 -33.062 -6.32 1 89.94 116 ILE A CA 1
ATOM 904 C C . ILE A 1 116 ? 14.875 -33.406 -5.906 1 89.94 116 ILE A C 1
ATOM 906 O O . ILE A 1 116 ? 15.828 -33.094 -6.625 1 89.94 116 ILE A O 1
ATOM 910 N N . GLN A 1 117 ? 15.016 -34.062 -4.785 1 87.88 117 GLN A N 1
ATOM 911 C CA . GLN A 1 117 ? 16.328 -34.344 -4.227 1 87.88 117 GLN A CA 1
ATOM 912 C C . GLN A 1 117 ? 16.922 -35.594 -4.863 1 87.88 117 GLN A C 1
ATOM 914 O O . GLN A 1 117 ? 18.125 -35.688 -5.078 1 87.88 117 GLN A O 1
ATOM 919 N N . TYR A 1 118 ? 16.094 -36.531 -5.238 1 87.5 118 TYR A N 1
ATOM 920 C CA . TYR A 1 118 ? 16.656 -37.875 -5.527 1 87.5 118 TYR A CA 1
ATOM 921 C C . TYR A 1 118 ? 16.484 -38.219 -7 1 87.5 118 TYR A C 1
ATOM 923 O O . TYR A 1 118 ? 17.078 -39.188 -7.488 1 87.5 118 TYR A O 1
ATOM 931 N N . THR A 1 119 ? 15.656 -37.531 -7.633 1 86.19 119 THR A N 1
ATOM 932 C CA . THR A 1 119 ? 15.438 -37.875 -9.039 1 86.19 119 THR A CA 1
ATOM 933 C C . THR A 1 119 ? 15.836 -36.719 -9.945 1 86.19 119 THR A C 1
ATOM 935 O O . THR A 1 119 ? 15.539 -35.562 -9.641 1 86.19 119 THR A O 1
ATOM 938 N N . GLN A 1 120 ? 16.516 -37.031 -11.016 1 84.75 120 GLN A N 1
ATOM 939 C CA . GLN A 1 120 ? 16.906 -36.031 -11.977 1 84.75 120 GLN A CA 1
ATOM 940 C C . GLN A 1 120 ? 15.812 -35.812 -13.016 1 84.75 120 GLN A C 1
ATOM 942 O O . GLN A 1 120 ? 15.773 -34.75 -13.672 1 84.75 120 GLN A O 1
ATOM 947 N N . ASN A 1 121 ? 14.922 -36.781 -13.055 1 87.94 121 ASN A N 1
ATOM 948 C CA . ASN A 1 121 ? 13.82 -36.688 -14.008 1 87.94 121 ASN A CA 1
ATOM 949 C C . ASN A 1 121 ? 12.742 -35.719 -13.539 1 87.94 121 ASN A C 1
ATOM 951 O O . ASN A 1 121 ? 12.266 -35.812 -12.406 1 87.94 121 ASN A O 1
ATOM 955 N N . PRO A 1 122 ? 12.359 -34.75 -14.375 1 92.12 122 PRO A N 1
ATOM 956 C CA . PRO A 1 122 ? 11.359 -33.75 -13.984 1 92.12 122 PRO A CA 1
ATOM 957 C C . PRO A 1 122 ? 9.945 -34.344 -13.953 1 92.12 122 PRO A C 1
ATOM 959 O O . PRO A 1 122 ? 9.023 -33.688 -13.422 1 92.12 122 PRO A O 1
ATOM 962 N N . ALA A 1 123 ? 9.656 -35.5 -14.43 1 93.81 123 ALA A N 1
ATOM 963 C CA . ALA A 1 123 ? 8.32 -36.062 -14.617 1 93.81 123 ALA A CA 1
ATOM 964 C C . ALA A 1 123 ? 7.602 -36.219 -13.273 1 93.81 123 ALA A C 1
ATOM 966 O O . ALA A 1 123 ? 6.426 -35.875 -13.148 1 93.81 123 ALA A O 1
ATOM 967 N N . PRO A 1 124 ? 8.312 -36.781 -12.273 1 95.06 124 PRO A N 1
ATOM 968 C CA . PRO A 1 124 ? 7.602 -36.938 -11 1 95.06 124 PRO A CA 1
ATOM 969 C C . PRO A 1 124 ? 7.137 -35.594 -10.414 1 95.06 124 PRO A C 1
ATOM 971 O O . PRO A 1 124 ? 6.047 -35.531 -9.844 1 95.06 124 PRO A O 1
ATOM 974 N N . VAL A 1 125 ? 7.949 -34.594 -10.523 1 95.44 125 VAL A N 1
ATOM 975 C CA . VAL A 1 125 ? 7.57 -33.281 -10.023 1 95.44 125 VAL A CA 1
ATOM 976 C C . VAL A 1 125 ? 6.387 -32.75 -10.82 1 95.44 125 VAL A C 1
ATOM 978 O O . VAL A 1 125 ? 5.453 -32.188 -10.25 1 95.44 125 VAL A O 1
ATOM 981 N N . PHE A 1 126 ? 6.418 -33 -12.117 1 96.19 126 PHE A N 1
ATOM 982 C CA . PHE A 1 126 ? 5.328 -32.562 -13 1 96.19 126 PHE A CA 1
ATOM 983 C C . PHE A 1 126 ? 4.02 -33.25 -12.586 1 96.19 126 PHE A C 1
ATOM 985 O O . PHE A 1 126 ? 2.98 -32.562 -12.516 1 96.19 126 PHE A O 1
ATOM 992 N N . ILE A 1 127 ? 4.059 -34.469 -12.305 1 96.69 127 ILE A N 1
ATOM 993 C CA . ILE A 1 127 ? 2.869 -35.219 -11.969 1 96.69 127 ILE A CA 1
ATOM 994 C C . ILE A 1 127 ? 2.326 -34.781 -10.617 1 96.69 127 ILE A C 1
ATOM 996 O O . ILE A 1 127 ? 1.114 -34.625 -10.445 1 96.69 127 ILE A O 1
ATOM 1000 N N . ILE A 1 128 ? 3.152 -34.562 -9.688 1 96.81 128 ILE A N 1
ATOM 1001 C CA . ILE A 1 128 ? 2.729 -34.125 -8.359 1 96.81 128 ILE A CA 1
ATOM 1002 C C . ILE A 1 128 ? 2.068 -32.75 -8.453 1 96.81 128 ILE A C 1
ATOM 1004 O O . ILE A 1 128 ? 1.025 -32.531 -7.836 1 96.81 128 ILE A O 1
ATOM 1008 N N . ARG A 1 129 ? 2.68 -31.891 -9.227 1 96.5 129 ARG A N 1
ATOM 1009 C CA . ARG A 1 129 ? 2.115 -30.547 -9.375 1 96.5 129 ARG A CA 1
ATOM 1010 C C . ARG A 1 129 ? 0.762 -30.609 -10.078 1 96.5 129 ARG A C 1
ATOM 1012 O O . ARG A 1 129 ? -0.162 -29.875 -9.711 1 96.5 129 ARG A O 1
ATOM 1019 N N . PHE A 1 130 ? 0.655 -31.453 -11.047 1 97 130 PHE A N 1
ATOM 1020 C CA . PHE A 1 130 ? -0.613 -31.625 -11.742 1 97 130 PHE A CA 1
ATOM 1021 C C . PHE A 1 130 ? -1.69 -32.125 -10.797 1 97 130 PHE A C 1
ATOM 1023 O O . PHE A 1 130 ? -2.818 -31.625 -10.805 1 97 130 PHE A O 1
ATOM 1030 N N . LEU A 1 131 ? -1.341 -33.062 -9.992 1 96.38 131 LEU A N 1
ATOM 1031 C CA . LEU A 1 131 ? -2.279 -33.625 -9.023 1 96.38 131 LEU A CA 1
ATOM 1032 C C . LEU A 1 131 ? -2.67 -32.594 -7.988 1 96.38 131 LEU A C 1
ATOM 1034 O O . LEU A 1 131 ? -3.82 -32.531 -7.543 1 96.38 131 LEU A O 1
ATOM 1038 N N . GLN A 1 132 ? -1.721 -31.828 -7.574 1 96.06 132 GLN A N 1
ATOM 1039 C CA . GLN A 1 132 ? -2.018 -30.734 -6.645 1 96.06 132 GLN A CA 1
ATOM 1040 C C . GLN A 1 132 ? -3.025 -29.766 -7.242 1 96.06 132 GLN A C 1
ATOM 1042 O O . GLN A 1 132 ? -3.945 -29.312 -6.555 1 96.06 132 GLN A O 1
ATOM 1047 N N . GLY A 1 133 ? -2.824 -29.391 -8.5 1 94.44 133 GLY A N 1
ATOM 1048 C CA . GLY A 1 133 ? -3.771 -28.531 -9.18 1 94.44 133 GLY A CA 1
ATOM 1049 C C . GLY A 1 133 ? -5.168 -29.109 -9.266 1 94.44 133 GLY A C 1
ATOM 1050 O O . GLY A 1 133 ? -6.156 -28.406 -9.062 1 94.44 133 GLY A O 1
ATOM 1051 N N . LEU A 1 134 ? -5.227 -30.391 -9.484 1 93.62 134 LEU A N 1
ATOM 1052 C CA . LEU A 1 134 ? -6.5 -31.078 -9.594 1 93.62 134 LEU A CA 1
ATOM 1053 C C . LEU A 1 134 ? -7.273 -31.016 -8.281 1 93.62 134 LEU A C 1
ATOM 1055 O O . LEU A 1 134 ? -8.477 -30.734 -8.273 1 93.62 134 LEU A O 1
ATOM 1059 N N . VAL A 1 135 ? -6.621 -31.188 -7.254 1 92.06 135 VAL A N 1
ATOM 1060 C CA . VAL A 1 135 ? -7.277 -31.281 -5.953 1 92.06 135 VAL A CA 1
ATOM 1061 C C . VAL A 1 135 ? -7.602 -29.875 -5.438 1 92.06 135 VAL A C 1
ATOM 1063 O O . VAL A 1 135 ? -8.641 -29.672 -4.801 1 92.06 135 VAL A O 1
ATOM 1066 N N . GLU A 1 136 ? -6.746 -28.969 -5.703 1 90.5 136 GLU A N 1
ATOM 1067 C CA . GLU A 1 136 ? -6.949 -27.609 -5.199 1 90.5 136 GLU A CA 1
ATOM 1068 C C . GLU A 1 136 ? -8.055 -26.891 -5.969 1 90.5 136 GLU A C 1
ATOM 1070 O O . GLU A 1 136 ? -8.594 -25.891 -5.504 1 90.5 136 GLU A O 1
ATOM 1075 N N . GLY A 1 137 ? -8.344 -27.406 -7.113 1 85.5 137 GLY A N 1
ATOM 1076 C CA . GLY A 1 137 ? -9.445 -26.828 -7.883 1 85.5 137 GLY A CA 1
ATOM 1077 C C . GLY A 1 137 ? -10.781 -26.938 -7.18 1 85.5 137 GLY A C 1
ATOM 1078 O O . GLY A 1 137 ? -11.695 -26.156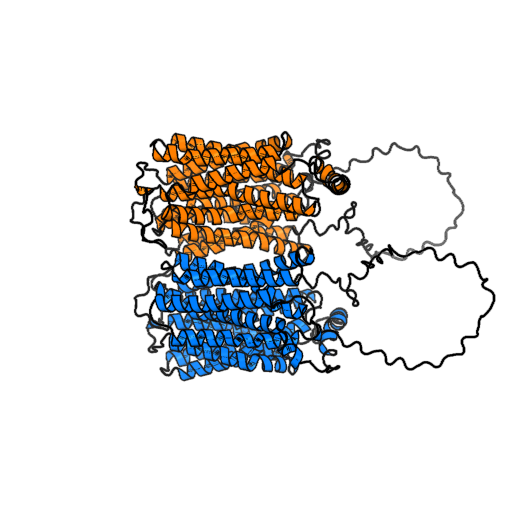 -7.449 1 85.5 137 GLY A O 1
ATOM 1079 N N . TRP A 1 138 ? -10.766 -27.844 -6.102 1 86.12 138 TRP A N 1
ATOM 1080 C CA . TRP A 1 138 ? -12 -28.078 -5.355 1 86.12 138 TRP A CA 1
ATOM 1081 C C . TRP A 1 138 ? -12.102 -27.141 -4.156 1 86.12 138 TRP A C 1
ATOM 1083 O O . TRP A 1 138 ? -13.188 -26.953 -3.598 1 86.12 138 TRP A O 1
ATOM 1093 N N . SER A 1 139 ? -11.086 -26.594 -3.838 1 86.19 139 SER A N 1
ATOM 1094 C CA . SER A 1 139 ? -10.992 -25.984 -2.516 1 86.19 139 SER A CA 1
ATOM 1095 C C . SER A 1 139 ? -11.844 -24.719 -2.428 1 86.19 139 SER A C 1
ATOM 1097 O O . SER A 1 139 ? -12.625 -24.547 -1.489 1 86.19 139 SER A O 1
ATOM 1099 N N . VAL A 1 140 ? -11.781 -23.875 -3.471 1 83.38 140 VAL A N 1
ATOM 1100 C CA . VAL A 1 140 ? -12.438 -22.578 -3.396 1 83.38 140 VAL A CA 1
ATOM 1101 C C . VAL A 1 140 ? -13.945 -22.75 -3.512 1 83.38 140 VAL A C 1
ATOM 1103 O O . VAL A 1 140 ? -14.703 -22.219 -2.689 1 83.38 140 VAL A O 1
ATOM 1106 N N . PRO A 1 141 ? -14.422 -23.531 -4.484 1 78.81 141 PRO A N 1
ATOM 1107 C CA . PRO A 1 141 ? -15.875 -23.766 -4.543 1 78.81 141 PRO A CA 1
ATOM 1108 C C . PRO A 1 141 ? -16.422 -24.453 -3.293 1 78.81 141 PRO A C 1
ATOM 1110 O O . PRO A 1 141 ? -17.516 -24.141 -2.844 1 78.81 141 PRO A O 1
ATOM 1113 N N . ALA A 1 142 ? -15.672 -25.344 -2.779 1 83.88 142 ALA A N 1
ATOM 1114 C CA . ALA A 1 142 ? -16.094 -26.016 -1.561 1 83.88 142 ALA A CA 1
ATOM 1115 C C . ALA A 1 142 ? -16.156 -25.062 -0.38 1 83.88 142 ALA A C 1
ATOM 1117 O O . ALA A 1 142 ? -17.062 -25.125 0.443 1 83.88 142 ALA A O 1
ATOM 1118 N N . MET A 1 143 ? -15.18 -24.219 -0.298 1 86.19 143 MET A N 1
ATOM 1119 C CA . MET A 1 143 ? -15.156 -23.219 0.762 1 86.19 143 MET A CA 1
ATOM 1120 C C . MET A 1 143 ? -16.359 -22.281 0.655 1 86.19 143 MET A C 1
ATOM 1122 O O . MET A 1 143 ? -16.984 -21.938 1.664 1 86.19 143 MET A O 1
ATOM 1126 N N . ASN A 1 144 ? -16.672 -21.953 -0.519 1 78.75 144 ASN A N 1
ATOM 1127 C CA . ASN A 1 144 ? -17.828 -21.109 -0.729 1 78.75 144 ASN A CA 1
ATOM 1128 C C . ASN A 1 144 ? -19.125 -21.812 -0.311 1 78.75 144 ASN A C 1
ATOM 1130 O O . ASN A 1 144 ? -20.047 -21.172 0.2 1 78.75 144 ASN A O 1
ATOM 1134 N N . GLY A 1 145 ? -19.172 -23.047 -0.592 1 77.81 145 GLY A N 1
ATOM 1135 C CA . GLY A 1 145 ? -20.312 -23.844 -0.154 1 77.81 145 GLY A CA 1
ATOM 1136 C C . GLY A 1 145 ? -20.469 -23.859 1.354 1 77.81 145 GLY A C 1
ATOM 1137 O O . GLY A 1 145 ? -21.594 -23.75 1.861 1 77.81 145 GLY A O 1
ATOM 1138 N N . VAL A 1 146 ? -19.391 -23.922 2.045 1 82.75 146 VAL A N 1
ATOM 1139 C CA . VAL A 1 146 ? -19.438 -23.953 3.502 1 82.75 146 VAL A CA 1
ATOM 1140 C C . VAL A 1 146 ? -19.875 -22.594 4.039 1 82.75 146 VAL A C 1
ATOM 1142 O O . VAL A 1 146 ? -20.703 -22.516 4.949 1 82.75 146 VAL A O 1
ATOM 1145 N N . ILE A 1 147 ? -19.359 -21.547 3.506 1 80.25 147 ILE A N 1
ATOM 1146 C CA . ILE A 1 147 ? -19.688 -20.203 3.955 1 80.25 147 ILE A CA 1
ATOM 1147 C C . ILE A 1 147 ? -21.172 -19.938 3.713 1 80.25 147 ILE A C 1
ATOM 1149 O O . ILE A 1 147 ? -21.844 -19.328 4.551 1 80.25 147 ILE A O 1
ATOM 1153 N N . SER A 1 148 ? -21.609 -20.391 2.559 1 73.75 148 SER A N 1
ATOM 1154 C CA . SER A 1 148 ? -23.016 -20.172 2.219 1 73.75 148 SER A CA 1
ATOM 1155 C C . SER A 1 148 ? -23.938 -20.922 3.176 1 73.75 148 SER A C 1
ATOM 1157 O O . SER A 1 148 ? -25.047 -20.469 3.445 1 73.75 148 SER A O 1
ATOM 1159 N N . ALA A 1 149 ? -23.453 -21.922 3.658 1 73.31 149 ALA A N 1
ATOM 1160 C CA . ALA A 1 149 ? -24.25 -22.719 4.574 1 73.31 149 ALA A CA 1
ATOM 1161 C C . ALA A 1 149 ? -24.25 -22.125 5.98 1 73.31 149 ALA A C 1
ATOM 1163 O O . ALA A 1 149 ? -25.234 -22.25 6.715 1 73.31 149 ALA A O 1
ATOM 1164 N N . TRP A 1 150 ? -23.219 -21.484 6.352 1 75.62 150 TRP A N 1
ATOM 1165 C CA . TRP A 1 150 ? -23.062 -21.016 7.727 1 75.62 150 TRP A CA 1
ATOM 1166 C C . TRP A 1 150 ? -23.422 -19.547 7.855 1 75.62 150 TRP A C 1
ATOM 1168 O O . TRP A 1 150 ? -23.641 -19.047 8.961 1 75.62 150 TRP A O 1
ATOM 1178 N N . ALA A 1 151 ? -23.391 -18.797 6.805 1 72.44 151 ALA A N 1
ATOM 1179 C CA . ALA A 1 151 ? -23.531 -17.344 6.898 1 72.44 151 ALA A CA 1
ATOM 1180 C C . ALA A 1 151 ? -24.969 -16.922 6.672 1 72.44 151 ALA A C 1
ATOM 1182 O O . ALA A 1 151 ? -25.609 -17.328 5.699 1 72.44 151 ALA A O 1
ATOM 1183 N N . PRO A 1 152 ? -25.438 -16.172 7.711 1 67.56 152 PRO A N 1
ATOM 1184 C CA . PRO A 1 152 ? -26.719 -15.516 7.406 1 67.56 152 PRO A CA 1
ATOM 1185 C C . PRO A 1 152 ? -26.625 -14.586 6.195 1 67.56 152 PRO A C 1
ATOM 1187 O O . PRO A 1 152 ? -25.547 -14.102 5.859 1 67.56 152 PRO A O 1
ATOM 1190 N N . LYS A 1 153 ? -27.672 -14.398 5.488 1 61.78 153 LYS A N 1
ATOM 1191 C CA . LYS A 1 153 ? -27.734 -13.633 4.25 1 61.78 153 LYS A CA 1
ATOM 1192 C C . LYS A 1 153 ? -27.141 -12.234 4.445 1 61.78 153 LYS A C 1
ATOM 1194 O O . LYS A 1 153 ? -26.438 -11.727 3.578 1 61.78 153 LYS A O 1
ATOM 1199 N N . SER A 1 154 ? -27.359 -11.727 5.621 1 59.22 154 SER A N 1
ATOM 1200 C CA . SER A 1 154 ? -26.938 -10.352 5.871 1 59.22 154 SER A CA 1
ATOM 1201 C C . SER A 1 154 ? -25.438 -10.266 6.125 1 59.22 154 SER A C 1
ATOM 1203 O O . SER A 1 154 ? -24.812 -9.227 5.906 1 59.22 154 SER A O 1
ATOM 1205 N N . GLU A 1 155 ? -24.828 -11.375 6.531 1 66.56 155 GLU A N 1
ATOM 1206 C CA . GLU A 1 155 ? -23.422 -11.359 6.922 1 66.56 155 GLU A CA 1
ATOM 1207 C C . GLU A 1 155 ? -22.562 -12.156 5.941 1 66.56 155 GLU A C 1
ATOM 1209 O O . GLU A 1 155 ? -21.344 -12.234 6.098 1 66.56 155 GLU A O 1
ATOM 1214 N N . LYS A 1 156 ? -23.203 -12.656 4.938 1 71.06 156 LYS A N 1
ATOM 1215 C CA . LYS A 1 156 ? -22.5 -13.531 4.004 1 71.06 156 LYS A CA 1
ATOM 1216 C C . LYS A 1 156 ? -21.359 -12.797 3.305 1 71.06 156 LYS A C 1
ATOM 1218 O O . LYS A 1 156 ? -20.25 -13.312 3.203 1 71.06 156 LYS A O 1
ATOM 1223 N N . SER A 1 157 ? -21.688 -11.617 2.904 1 63.31 157 SER A N 1
ATOM 1224 C CA . SER A 1 157 ? -20.688 -10.836 2.182 1 63.31 157 SER A CA 1
ATOM 1225 C C . SER A 1 157 ? -19.484 -10.547 3.059 1 63.31 157 SER A C 1
ATOM 1227 O O . SER A 1 157 ? -18.344 -10.625 2.598 1 63.31 157 SER A O 1
ATOM 1229 N N . ARG A 1 158 ? -19.703 -10.266 4.266 1 68.12 158 ARG A N 1
ATOM 1230 C CA . ARG A 1 158 ? -18.625 -9.961 5.203 1 68.12 158 ARG A CA 1
ATOM 1231 C C . ARG A 1 158 ? -17.766 -11.203 5.473 1 68.12 158 ARG A C 1
ATOM 1233 O O . ARG A 1 158 ? -16.547 -11.117 5.523 1 68.12 158 ARG A O 1
ATOM 1240 N N . MET A 1 159 ? -18.484 -12.258 5.637 1 74 159 MET A N 1
ATOM 1241 C CA . MET A 1 159 ? -17.781 -13.5 5.922 1 74 159 MET A CA 1
ATOM 1242 C C . MET A 1 159 ? -16.906 -13.922 4.742 1 74 159 MET A C 1
ATOM 1244 O O . MET A 1 159 ? -15.758 -14.336 4.926 1 74 159 MET A O 1
ATOM 1248 N N . VAL A 1 160 ? -17.453 -13.727 3.598 1 73.88 160 VAL A N 1
ATOM 1249 C CA . VAL A 1 160 ? -16.703 -14.086 2.391 1 73.88 160 VAL A CA 1
ATOM 1250 C C . VAL A 1 160 ? -15.484 -13.188 2.246 1 73.88 160 VAL A C 1
ATOM 1252 O O . VAL A 1 160 ? -14.391 -13.664 1.929 1 73.88 160 VAL A O 1
ATOM 1255 N N . THR A 1 161 ? -15.688 -11.961 2.494 1 68.44 161 THR A N 1
ATOM 1256 C CA . THR A 1 161 ? -14.594 -11 2.369 1 68.44 161 THR A CA 1
ATOM 1257 C C . THR A 1 161 ? -13.453 -11.352 3.324 1 68.44 161 THR A C 1
ATOM 1259 O O . THR A 1 161 ? -12.281 -11.336 2.936 1 68.44 161 THR A O 1
ATOM 1262 N N . PHE A 1 162 ? -13.773 -11.68 4.457 1 75.19 162 PHE A N 1
ATOM 1263 C CA . PHE A 1 162 ? -12.758 -12 5.449 1 75.19 162 PHE A CA 1
ATOM 1264 C C . PHE A 1 162 ? -12.039 -13.297 5.09 1 75.19 162 PHE A C 1
ATOM 1266 O O . PHE A 1 162 ? -10.82 -13.398 5.242 1 75.19 162 PHE A O 1
ATOM 1273 N N . VAL A 1 163 ? -12.812 -14.211 4.707 1 83.56 163 VAL A N 1
ATOM 1274 C CA . VAL A 1 163 ? -12.211 -15.492 4.344 1 83.56 163 VAL A CA 1
ATOM 1275 C C . VAL A 1 163 ? -11.297 -15.305 3.141 1 83.56 163 VAL A C 1
ATOM 1277 O O . VAL A 1 163 ? -10.172 -15.82 3.125 1 83.56 163 VAL A O 1
ATOM 1280 N N . TYR A 1 164 ? -11.633 -14.445 2.225 1 82.06 164 TYR A N 1
ATOM 1281 C CA . TYR A 1 164 ? -10.852 -14.258 1.007 1 82.06 164 TYR A CA 1
ATOM 1282 C C . TYR A 1 164 ? -9.656 -13.344 1.263 1 82.06 164 TYR A C 1
ATOM 1284 O O . TYR A 1 164 ? -8.711 -13.312 0.469 1 82.06 164 TYR A O 1
ATOM 1292 N N . ALA A 1 165 ? -9.758 -12.594 2.279 1 78.62 165 ALA A N 1
ATOM 1293 C CA . ALA A 1 165 ? -8.578 -11.828 2.664 1 78.62 165 ALA A CA 1
ATOM 1294 C C . ALA A 1 165 ? -7.379 -12.742 2.893 1 78.62 165 ALA A C 1
ATOM 1296 O O . ALA A 1 165 ? -6.234 -12.359 2.625 1 78.62 165 ALA A O 1
ATOM 1297 N N . GLY A 1 166 ? -7.68 -13.906 3.391 1 85.06 166 GLY A N 1
ATOM 1298 C CA . GLY A 1 166 ? -6.625 -14.891 3.551 1 85.06 166 GLY A CA 1
ATOM 1299 C C . GLY A 1 166 ? -5.996 -15.312 2.236 1 85.06 166 GLY A C 1
ATOM 1300 O O . GLY A 1 166 ? -4.777 -15.484 2.152 1 85.06 166 GLY A O 1
ATOM 1301 N N . ALA A 1 167 ? -6.824 -15.391 1.261 1 87.19 167 ALA A N 1
ATOM 1302 C CA . ALA A 1 167 ? -6.344 -15.789 -0.061 1 87.19 167 ALA A CA 1
ATOM 1303 C C . ALA A 1 167 ? -5.438 -14.711 -0.657 1 87.19 167 ALA A C 1
ATOM 1305 O O . ALA A 1 167 ? -4.445 -15.023 -1.319 1 87.19 167 ALA A O 1
ATOM 1306 N N . TYR A 1 168 ? -5.723 -13.484 -0.374 1 83.44 168 TYR A N 1
ATOM 1307 C CA . TYR A 1 168 ? -4.969 -12.383 -0.967 1 83.44 168 TYR A CA 1
ATOM 1308 C C . TYR A 1 168 ? -3.641 -12.18 -0.248 1 83.44 168 TYR A C 1
ATOM 1310 O O . TYR A 1 168 ? -2.641 -11.82 -0.87 1 83.44 168 TYR A O 1
ATOM 1318 N N . LEU A 1 169 ? -3.617 -12.43 1.016 1 87.88 169 LEU A N 1
ATOM 1319 C CA . LEU A 1 169 ? -2.42 -12.219 1.821 1 87.88 169 LEU A CA 1
ATOM 1320 C C . LEU A 1 169 ? -1.47 -13.406 1.707 1 87.88 169 LEU A C 1
ATOM 1322 O O . LEU A 1 169 ? -0.288 -13.297 2.045 1 87.88 169 LEU A O 1
ATOM 1326 N N . SER A 1 170 ? -2.012 -14.484 1.284 1 92.62 170 SER A N 1
ATOM 1327 C CA . SER A 1 170 ? -1.307 -15.766 1.327 1 92.62 170 SER A CA 1
ATOM 1328 C C . SER A 1 170 ? -0 -15.703 0.544 1 92.62 170 SER A C 1
ATOM 1330 O O . SER A 1 170 ? 1.059 -16.062 1.062 1 92.62 170 SER A O 1
ATOM 1332 N N . PRO A 1 171 ? -0.039 -15.203 -0.687 1 92.31 171 PRO A N 1
ATOM 1333 C CA . PRO A 1 171 ? 1.219 -15.195 -1.438 1 92.31 171 PRO A CA 1
ATOM 1334 C C . PRO A 1 171 ? 2.316 -14.398 -0.744 1 92.31 171 PRO A C 1
ATOM 1336 O O . PRO A 1 171 ? 3.471 -14.828 -0.7 1 92.31 171 PRO A O 1
ATOM 1339 N N . ALA A 1 172 ? 1.976 -13.289 -0.185 1 91.5 172 ALA A N 1
ATOM 1340 C CA . ALA A 1 172 ? 2.959 -12.445 0.486 1 91.5 172 ALA A CA 1
ATOM 1341 C C . ALA A 1 172 ? 3.594 -13.172 1.667 1 91.5 172 ALA A C 1
ATOM 1343 O O . ALA A 1 172 ? 4.82 -13.203 1.8 1 91.5 172 ALA A O 1
ATOM 1344 N N . LEU A 1 173 ? 2.82 -13.773 2.434 1 92.81 173 LEU A N 1
ATOM 1345 C CA . LEU A 1 173 ? 3.314 -14.461 3.621 1 92.81 173 LEU A CA 1
ATOM 1346 C C . LEU A 1 173 ? 4.145 -15.68 3.236 1 92.81 173 LEU A C 1
ATOM 1348 O O . LEU A 1 173 ? 5.184 -15.945 3.842 1 92.81 173 LEU A O 1
ATOM 1352 N N . ALA A 1 174 ? 3.633 -16.375 2.287 1 95.06 174 ALA A N 1
ATOM 1353 C CA . ALA A 1 174 ? 4.328 -17.578 1.842 1 95.06 174 ALA A CA 1
ATOM 1354 C C . ALA A 1 174 ? 5.703 -17.234 1.27 1 95.06 174 ALA A C 1
ATOM 1356 O O . ALA A 1 174 ? 6.676 -17.953 1.51 1 95.06 174 ALA A O 1
ATOM 1357 N N . MET A 1 175 ? 5.801 -16.203 0.563 1 93.69 175 MET A N 1
ATOM 1358 C CA . MET A 1 175 ? 7.066 -15.82 -0.058 1 93.69 175 MET A CA 1
ATOM 1359 C C . MET A 1 175 ? 8.086 -15.398 0.996 1 93.69 175 MET A C 1
ATOM 1361 O O . MET A 1 175 ? 9.25 -15.781 0.928 1 93.69 175 MET A O 1
ATOM 1365 N N . VAL A 1 176 ? 7.645 -14.664 1.95 1 91.5 176 VAL A N 1
ATOM 1366 C CA . VAL A 1 176 ? 8.547 -14.203 3.002 1 91.5 176 VAL A CA 1
ATOM 1367 C C . VAL A 1 176 ? 8.992 -15.383 3.855 1 91.5 176 VAL A C 1
ATOM 1369 O O . VAL A 1 176 ? 10.188 -15.539 4.125 1 91.5 176 VAL A O 1
ATOM 1372 N N . LEU A 1 177 ? 8.062 -16.203 4.203 1 93.12 177 LEU A N 1
ATOM 1373 C CA . LEU A 1 177 ? 8.383 -17.344 5.062 1 93.12 177 LEU A CA 1
ATOM 1374 C C . LEU A 1 177 ? 9.312 -18.328 4.348 1 93.12 177 LEU A C 1
ATOM 1376 O O . LEU A 1 177 ? 10.219 -18.891 4.961 1 93.12 177 LEU A O 1
ATOM 1380 N N . THR A 1 178 ? 9.031 -18.516 3.1 1 93.56 178 THR A N 1
ATOM 1381 C CA . THR A 1 178 ? 9.875 -19.438 2.346 1 93.56 178 THR A CA 1
ATOM 1382 C C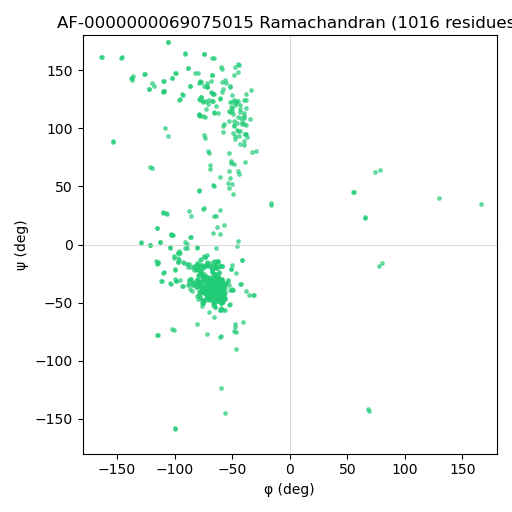 . THR A 1 178 ? 11.273 -18.859 2.164 1 93.56 178 THR A C 1
ATOM 1384 O O . THR A 1 178 ? 12.266 -19.594 2.297 1 93.56 178 THR A O 1
ATOM 1387 N N . GLY A 1 179 ? 11.367 -17.594 1.821 1 89.38 179 GLY A N 1
ATOM 1388 C CA . GLY A 1 179 ? 12.672 -16.969 1.673 1 89.38 179 GLY A CA 1
ATOM 1389 C C . GLY A 1 179 ? 13.5 -17.016 2.941 1 89.38 179 GLY A C 1
ATOM 1390 O O . GLY A 1 179 ? 14.68 -17.375 2.906 1 89.38 179 GLY A O 1
ATOM 1391 N N . VAL A 1 180 ? 12.891 -16.75 4.051 1 86.94 180 VAL A N 1
ATOM 1392 C CA . VAL A 1 180 ? 13.594 -16.703 5.328 1 86.94 180 VAL A CA 1
ATOM 1393 C C . VAL A 1 180 ? 13.961 -18.109 5.77 1 86.94 180 VAL A C 1
ATOM 1395 O O . VAL A 1 180 ? 15.078 -18.344 6.242 1 86.94 180 VAL A O 1
ATOM 1398 N N . SER A 1 181 ? 13.086 -19.031 5.586 1 89.38 181 SER A N 1
ATOM 1399 C CA . SER A 1 181 ? 13.344 -20.406 6.012 1 89.38 181 SER A CA 1
ATOM 1400 C C . SER A 1 181 ? 14.391 -21.078 5.129 1 89.38 181 SER A C 1
ATOM 1402 O O . SER A 1 181 ? 15.164 -21.922 5.598 1 89.38 181 SER A O 1
ATOM 1404 N N . ALA A 1 182 ? 14.391 -20.672 3.885 1 86.88 182 ALA A N 1
ATOM 1405 C CA . ALA A 1 182 ? 15.391 -21.234 2.986 1 86.88 182 ALA A CA 1
ATOM 1406 C C . ALA A 1 182 ? 16.797 -20.797 3.391 1 86.88 182 ALA A C 1
ATOM 1408 O O . ALA A 1 182 ? 17.766 -21.562 3.227 1 86.88 182 ALA A O 1
ATOM 1409 N N . CYS A 1 183 ? 16.906 -19.625 3.883 1 79.81 183 CYS A N 1
ATOM 1410 C CA . CYS A 1 183 ? 18.203 -19.078 4.266 1 79.81 183 CYS A CA 1
ATOM 1411 C C . CYS A 1 183 ? 18.641 -19.609 5.629 1 79.81 183 CYS A C 1
ATOM 1413 O O . CYS A 1 183 ? 19.812 -19.906 5.848 1 79.81 183 CYS A O 1
ATOM 1415 N N . TRP A 1 184 ? 17.688 -19.859 6.562 1 78.19 184 TRP A N 1
ATOM 1416 C CA . TRP A 1 184 ? 18.047 -20.156 7.945 1 78.19 184 TRP A CA 1
ATOM 1417 C C . TRP A 1 184 ? 18.016 -21.656 8.211 1 78.19 184 TRP A C 1
ATOM 1419 O O . TRP A 1 184 ? 18.719 -22.156 9.094 1 78.19 184 TRP A O 1
ATOM 1429 N N . VAL A 1 185 ? 17.188 -22.344 7.527 1 85.25 185 VAL A N 1
ATOM 1430 C CA . VAL A 1 185 ? 17 -23.75 7.863 1 85.25 185 VAL A CA 1
ATOM 1431 C C . VAL A 1 185 ? 17.469 -24.625 6.703 1 85.25 185 VAL A C 1
ATOM 1433 O O . VAL A 1 185 ? 18.594 -25.125 6.707 1 85.25 185 VAL A O 1
ATOM 1436 N N . SER A 1 186 ? 16.656 -24.719 5.711 1 86.62 186 SER A N 1
ATOM 1437 C CA . SER A 1 186 ? 16.953 -25.531 4.539 1 86.62 186 SER A CA 1
ATOM 1438 C C . SER A 1 186 ? 16.047 -25.156 3.365 1 86.62 186 SER A C 1
ATOM 1440 O O . SER A 1 186 ? 15.039 -24.5 3.543 1 86.62 186 SER A O 1
ATOM 1442 N N . TRP A 1 187 ? 16.5 -25.562 2.213 1 86.69 187 TRP A N 1
ATOM 1443 C CA . TRP A 1 187 ? 15.758 -25.219 0.999 1 86.69 187 TRP A CA 1
ATOM 1444 C C . TRP A 1 187 ? 14.359 -25.828 1.021 1 86.69 187 TRP A C 1
ATOM 1446 O O . TRP A 1 187 ? 13.43 -25.297 0.405 1 86.69 187 TRP A O 1
ATOM 1456 N N . ASN A 1 188 ? 14.195 -27 1.731 1 89.69 188 ASN A N 1
ATOM 1457 C CA . ASN A 1 188 ? 12.93 -27.719 1.71 1 89.69 188 ASN A CA 1
ATOM 1458 C C . ASN A 1 188 ? 12.125 -27.484 2.988 1 89.69 188 ASN A C 1
ATOM 1460 O O . ASN A 1 188 ? 11.094 -28.125 3.207 1 89.69 188 ASN A O 1
ATOM 1464 N N . ALA A 1 189 ? 12.531 -26.578 3.865 1 91.62 189 ALA A N 1
ATOM 1465 C CA . ALA A 1 189 ? 11.883 -26.344 5.152 1 91.62 189 ALA A CA 1
ATOM 1466 C C . ALA A 1 189 ? 10.461 -25.828 4.965 1 91.62 189 ALA A C 1
ATOM 1468 O O . ALA A 1 189 ? 9.547 -26.219 5.703 1 91.62 189 ALA A O 1
ATOM 1469 N N . SER A 1 190 ? 10.32 -25 3.994 1 93.94 190 SER A N 1
ATOM 1470 C CA . SER A 1 190 ? 9.008 -24.406 3.791 1 93.94 190 SER A CA 1
ATOM 1471 C C . SER A 1 190 ? 8.008 -25.422 3.264 1 93.94 190 SER A C 1
ATOM 1473 O O . SER A 1 190 ? 6.805 -25.297 3.494 1 93.94 190 SER A O 1
ATOM 1475 N N . LEU A 1 191 ? 8.477 -26.453 2.514 1 95.81 191 LEU A N 1
ATOM 1476 C CA . LEU A 1 191 ? 7.594 -27.5 2.031 1 95.81 191 LEU A CA 1
ATOM 1477 C C . LEU A 1 191 ? 7.031 -28.312 3.195 1 95.81 191 LEU A C 1
ATOM 1479 O O . LEU A 1 191 ? 5.836 -28.609 3.227 1 95.81 191 LEU A O 1
ATOM 1483 N N . PHE A 1 192 ? 7.812 -28.531 4.141 1 95.44 192 PHE A N 1
ATOM 1484 C CA . PHE A 1 192 ? 7.383 -29.281 5.316 1 95.44 192 PHE A CA 1
ATOM 1485 C C . PHE A 1 192 ? 6.535 -28.406 6.234 1 95.44 192 PHE A C 1
ATOM 1487 O O . PHE A 1 192 ? 5.602 -28.891 6.875 1 95.44 192 PHE A O 1
ATOM 1494 N N . LEU A 1 193 ? 6.895 -27.172 6.309 1 95.62 193 LEU A N 1
ATOM 1495 C CA . LEU A 1 193 ? 6.137 -26.266 7.164 1 95.62 193 LEU A CA 1
ATOM 1496 C C . LEU A 1 193 ? 4.715 -26.094 6.648 1 95.62 193 LEU A C 1
ATOM 1498 O O . LEU A 1 193 ? 3.75 -26.266 7.395 1 95.62 193 LEU A O 1
ATOM 1502 N N . TYR A 1 194 ? 4.605 -25.734 5.414 1 96.19 194 TYR A N 1
ATOM 1503 C CA . TYR A 1 194 ? 3.283 -25.516 4.836 1 96.19 194 TYR A CA 1
ATOM 1504 C C . TYR A 1 194 ? 2.52 -26.828 4.707 1 96.19 194 TYR A C 1
ATOM 1506 O O . TYR A 1 194 ? 1.304 -26.859 4.914 1 96.19 194 TYR A O 1
ATOM 1514 N N . GLY A 1 195 ? 3.227 -27.859 4.289 1 96.56 195 GLY A N 1
ATOM 1515 C CA . GLY A 1 195 ? 2.582 -29.172 4.285 1 96.56 195 GLY A CA 1
ATOM 1516 C C . GLY A 1 195 ? 2.062 -29.578 5.648 1 96.56 195 GLY A C 1
ATOM 1517 O O . GLY A 1 195 ? 0.936 -30.062 5.77 1 96.56 195 GLY A O 1
ATOM 1518 N N . GLY A 1 196 ? 2.848 -29.344 6.629 1 96.88 196 GLY A N 1
ATOM 1519 C CA . GLY A 1 196 ? 2.434 -29.656 7.988 1 96.88 196 GLY A CA 1
ATOM 1520 C C . GLY A 1 196 ? 1.264 -28.828 8.469 1 96.88 196 GLY A C 1
ATOM 1521 O O . GLY A 1 196 ? 0.328 -29.344 9.078 1 96.88 196 GLY A O 1
ATOM 1522 N N . LEU A 1 197 ? 1.35 -27.562 8.227 1 96.5 197 LEU A N 1
ATOM 1523 C CA . LEU A 1 197 ? 0.262 -26.656 8.602 1 96.5 197 LEU A CA 1
ATOM 1524 C C . LEU A 1 197 ? -1.036 -27.062 7.906 1 96.5 197 LEU A C 1
ATOM 1526 O O . LEU A 1 197 ? -2.113 -26.969 8.5 1 96.5 197 LEU A O 1
ATOM 1530 N N . GLY A 1 198 ? -0.894 -27.453 6.629 1 96.44 198 GLY A N 1
ATOM 1531 C CA . GLY A 1 198 ? -2.07 -27.906 5.898 1 96.44 198 GLY A CA 1
ATOM 1532 C C . GLY A 1 198 ? -2.703 -29.141 6.48 1 96.44 198 GLY A C 1
ATOM 1533 O O . GLY A 1 198 ? -3.93 -29.25 6.566 1 96.44 198 GLY A O 1
ATOM 1534 N N . VAL A 1 199 ? -1.895 -30.047 6.93 1 96.69 199 VAL A N 1
ATOM 1535 C CA . VAL A 1 199 ? -2.395 -31.297 7.52 1 96.69 199 VAL A CA 1
ATOM 1536 C C . VAL A 1 199 ? -3.094 -30.984 8.844 1 96.69 199 VAL A C 1
ATOM 1538 O O . VAL A 1 199 ? -4.203 -31.469 9.094 1 96.69 199 VAL A O 1
ATOM 1541 N N . ILE A 1 200 ? -2.439 -30.203 9.625 1 96.62 200 ILE A N 1
ATOM 1542 C CA . ILE A 1 200 ? -3.014 -29.828 10.922 1 96.62 200 ILE A CA 1
ATOM 1543 C C . ILE A 1 200 ? -4.336 -29.109 10.711 1 96.62 200 ILE A C 1
ATOM 1545 O O . ILE A 1 200 ? -5.324 -29.391 11.391 1 96.62 200 ILE A O 1
ATOM 1549 N N . TRP A 1 201 ? -4.312 -28.203 9.789 1 96.06 201 TRP A N 1
ATOM 1550 C CA . TRP A 1 201 ? -5.523 -27.438 9.5 1 96.06 201 TRP A CA 1
ATOM 1551 C C . TRP A 1 201 ? -6.645 -28.359 9.031 1 96.06 201 TRP A C 1
ATOM 1553 O O . TRP A 1 201 ? -7.797 -28.203 9.438 1 96.06 201 TRP A O 1
ATOM 1563 N N . SER A 1 202 ? -6.301 -29.281 8.133 1 95 202 SER A N 1
ATOM 1564 C CA . SER A 1 202 ? -7.309 -30.188 7.582 1 95 202 SER A CA 1
ATOM 1565 C C . SER A 1 202 ? -7.957 -31.031 8.672 1 95 202 SER A C 1
ATOM 1567 O O . SER A 1 202 ? -9.172 -31.25 8.656 1 95 202 SER A O 1
ATOM 1569 N N . PHE A 1 203 ? -7.215 -31.438 9.617 1 93.81 203 PHE A N 1
ATOM 1570 C CA . PHE A 1 203 ? -7.75 -32.219 10.734 1 93.81 203 PHE A CA 1
ATOM 1571 C C . PHE A 1 203 ? -8.625 -31.344 11.625 1 93.81 203 PHE A C 1
ATOM 1573 O O . PHE A 1 203 ? -9.695 -31.766 12.062 1 93.81 203 PHE A O 1
ATOM 1580 N N . ALA A 1 204 ? -8.164 -30.188 11.867 1 92.56 204 ALA A N 1
ATOM 1581 C CA . ALA A 1 204 ? -8.953 -29.266 12.68 1 92.56 204 ALA A CA 1
ATOM 1582 C C . ALA A 1 204 ? -10.258 -28.891 11.984 1 92.56 204 ALA A C 1
ATOM 1584 O O . ALA A 1 204 ? -11.305 -28.781 12.625 1 92.56 204 ALA A O 1
ATOM 1585 N N . TRP A 1 205 ? -10.188 -28.672 10.695 1 91.81 205 TRP A N 1
ATOM 1586 C CA . TRP A 1 205 ? -11.344 -28.281 9.891 1 91.81 205 TRP A CA 1
ATOM 1587 C C . TRP A 1 205 ? -12.391 -29.391 9.875 1 91.81 205 TRP A C 1
ATOM 1589 O O . TRP A 1 205 ? -13.57 -29.141 10.133 1 91.81 205 TRP A O 1
ATOM 1599 N N . VAL A 1 206 ? -12.055 -30.641 9.688 1 86.44 206 VAL A N 1
ATOM 1600 C CA . VAL A 1 206 ? -12.992 -31.75 9.539 1 86.44 206 VAL A CA 1
ATOM 1601 C C . VAL A 1 206 ? -13.555 -32.125 10.914 1 86.44 206 VAL A C 1
ATOM 1603 O O . VAL A 1 206 ? -14.719 -32.531 11.023 1 86.44 206 VAL A O 1
ATOM 1606 N N . CYS A 1 207 ? -12.812 -31.859 11.938 1 84.44 207 CYS A N 1
ATOM 1607 C CA . CYS A 1 207 ? -13.25 -32.25 13.273 1 84.44 207 CYS A CA 1
ATOM 1608 C C . CYS A 1 207 ? -14.133 -31.188 13.898 1 84.44 207 CYS A C 1
ATOM 1610 O O . CYS A 1 207 ? -14.984 -31.484 14.742 1 84.44 207 CYS A O 1
ATOM 1612 N N . THR A 1 208 ? -13.938 -29.953 13.555 1 80.69 208 THR A N 1
ATOM 1613 C CA . THR A 1 208 ? -14.609 -28.891 14.312 1 80.69 208 THR A CA 1
ATOM 1614 C C . THR A 1 208 ? -15.805 -28.344 13.539 1 80.69 208 THR A C 1
ATOM 1616 O O . THR A 1 208 ? -16.766 -27.859 14.133 1 80.69 208 THR A O 1
ATOM 1619 N N . ILE A 1 209 ? -15.688 -28.312 12.297 1 72.31 209 ILE A N 1
ATOM 1620 C CA . ILE A 1 209 ? -16.75 -27.656 11.539 1 72.31 209 ILE A CA 1
ATOM 1621 C C . ILE A 1 209 ? -17.781 -28.703 11.102 1 72.31 209 ILE A C 1
ATOM 1623 O O . ILE A 1 209 ? -17.422 -29.828 10.766 1 72.31 209 ILE A O 1
ATOM 1627 N N . TYR A 1 210 ? -19.016 -28.328 11.422 1 61.88 210 TYR A N 1
ATOM 1628 C CA . TYR A 1 210 ? -20.109 -29.203 10.984 1 61.88 210 TYR A CA 1
ATOM 1629 C C . TYR A 1 210 ? -20.812 -28.625 9.758 1 61.88 210 TYR A C 1
ATOM 1631 O O . TYR A 1 210 ? -20.734 -27.422 9.5 1 61.88 210 TYR A O 1
ATOM 1639 N N . ASP A 1 211 ? -21.25 -29.375 8.828 1 58.84 211 ASP A N 1
ATOM 1640 C CA . ASP A 1 211 ? -21.828 -29 7.539 1 58.84 211 ASP A CA 1
ATOM 1641 C C . ASP A 1 211 ? -22.953 -28 7.707 1 58.84 211 ASP A C 1
ATOM 1643 O O . ASP A 1 211 ? -23.078 -27.062 6.922 1 58.84 211 ASP A O 1
ATOM 1647 N N . THR A 1 212 ? -23.875 -28.281 8.531 1 56.38 212 THR A N 1
ATOM 1648 C CA . THR A 1 212 ? -25.016 -27.406 8.805 1 56.38 212 THR A CA 1
ATOM 1649 C C . THR A 1 212 ? -25.078 -27.047 10.281 1 56.38 212 THR A C 1
ATOM 1651 O O . THR A 1 212 ? -24.703 -27.844 11.141 1 56.38 212 THR A O 1
ATOM 1654 N N . PRO A 1 213 ? -25.297 -25.656 10.57 1 55.12 213 PRO A N 1
ATOM 1655 C CA . PRO A 1 213 ? -25.469 -25.297 11.977 1 55.12 213 PRO A CA 1
ATOM 1656 C C . PRO A 1 213 ? -26.359 -26.266 12.742 1 55.12 213 PRO A C 1
ATOM 1658 O O . PRO A 1 213 ? -26.234 -26.406 13.961 1 55.12 213 PRO A O 1
ATOM 1661 N N . THR A 1 214 ? -27.328 -26.766 11.977 1 50.53 214 THR A N 1
ATOM 1662 C CA . THR A 1 214 ? -28.312 -27.609 12.656 1 50.53 214 THR A CA 1
ATOM 1663 C C . THR A 1 214 ? -27.656 -28.891 13.164 1 50.53 214 THR A C 1
ATOM 1665 O O . THR A 1 214 ? -28.141 -29.5 14.125 1 50.53 214 THR A O 1
ATOM 1668 N N . LEU A 1 215 ? -26.625 -29.281 12.555 1 46.97 215 LEU A N 1
ATOM 1669 C CA . LEU A 1 215 ? -26.016 -30.547 12.93 1 46.97 215 LEU A CA 1
ATOM 1670 C C . LEU A 1 215 ? -24.984 -30.359 14.031 1 46.97 215 LEU A C 1
ATOM 1672 O O . LEU A 1 215 ? -24.406 -31.328 14.531 1 46.97 215 LEU A O 1
ATOM 1676 N N . HIS A 1 216 ? -24.797 -29.125 14.375 1 49.5 216 HIS A N 1
ATOM 1677 C CA . HIS A 1 216 ? -23.828 -28.938 15.445 1 49.5 216 HIS A CA 1
ATOM 1678 C C . HIS A 1 216 ? -24.438 -29.25 16.812 1 49.5 216 HIS A C 1
ATOM 1680 O O . HIS A 1 216 ? -25.469 -28.703 17.172 1 49.5 216 HIS A O 1
ATOM 1686 N N . PRO A 1 217 ? -24.062 -30.266 17.469 1 47.53 217 PRO A N 1
ATOM 1687 C CA . PRO A 1 217 ? -24.688 -30.672 18.734 1 47.53 217 PRO A CA 1
ATOM 1688 C C . PRO A 1 217 ? -24.812 -29.531 19.734 1 47.53 217 PRO A C 1
ATOM 1690 O O . PRO A 1 217 ? -25.641 -29.594 20.656 1 47.53 217 PRO A O 1
ATOM 1693 N N . GLY A 1 218 ? -23.906 -28.656 19.875 1 45.59 218 GLY A N 1
ATOM 1694 C CA . GLY A 1 218 ? -23.938 -27.703 20.969 1 45.59 218 GLY A CA 1
ATOM 1695 C C . GLY A 1 218 ? -24.891 -26.547 20.719 1 45.59 218 GLY A C 1
ATOM 1696 O O . GLY A 1 218 ? -24.906 -25.578 21.469 1 45.59 218 GLY A O 1
ATOM 1697 N N . LEU A 1 219 ? -25.312 -26.266 19.578 1 48.22 219 LEU A N 1
ATOM 1698 C CA . LEU A 1 219 ? -26.172 -25.109 19.391 1 48.22 219 LEU A CA 1
ATOM 1699 C C . LEU A 1 219 ? -27.609 -25.422 19.812 1 48.22 219 LEU A C 1
ATOM 1701 O O . LEU A 1 219 ? -28.141 -26.484 19.484 1 48.22 219 LEU A O 1
ATOM 1705 N N . HIS A 1 220 ? -28 -24.797 20.875 1 43.28 220 HIS A N 1
ATOM 1706 C CA . HIS A 1 220 ? -29.391 -24.875 21.344 1 43.28 220 HIS A CA 1
ATOM 1707 C C . HIS A 1 220 ? -30.359 -24.531 20.219 1 43.28 220 HIS A C 1
ATOM 1709 O O . HIS A 1 220 ? -30.031 -23.781 19.297 1 43.28 220 HIS A O 1
ATOM 1715 N N . ARG A 1 221 ? -31.422 -25.266 20.031 1 44.47 221 ARG A N 1
ATOM 1716 C CA . ARG A 1 221 ? -32.562 -25.266 19.094 1 44.47 221 ARG A CA 1
ATOM 1717 C C . ARG A 1 221 ? -32.969 -23.844 18.734 1 44.47 221 ARG A C 1
ATOM 1719 O O . ARG A 1 221 ? -33.469 -23.609 17.641 1 44.47 221 ARG A O 1
ATOM 1726 N N . SER A 1 222 ? -33.031 -22.969 19.625 1 44 222 SER A N 1
ATOM 1727 C CA . SER A 1 222 ? -33.594 -21.656 19.375 1 44 222 SER A CA 1
ATOM 1728 C C . SER A 1 222 ? -32.781 -20.859 18.375 1 44 222 SER A C 1
ATOM 1730 O O . SER A 1 222 ? -33.312 -20.062 17.594 1 44 222 SER A O 1
ATOM 1732 N N . GLU A 1 223 ? -31.547 -20.984 18.391 1 43.66 223 GLU A N 1
ATOM 1733 C CA . GLU A 1 223 ? -30.656 -20.188 17.547 1 43.66 223 GLU A CA 1
ATOM 1734 C C . GLU A 1 223 ? -30.547 -20.781 16.156 1 43.66 223 GLU A C 1
ATOM 1736 O O . GLU A 1 223 ? -30.281 -20.062 15.188 1 43.66 223 GLU A O 1
ATOM 1741 N N . THR A 1 224 ? -30.844 -22.047 16.047 1 43.34 224 THR A N 1
ATOM 1742 C CA . THR A 1 224 ? -30.906 -22.75 14.758 1 43.34 224 THR A CA 1
ATOM 1743 C C . THR A 1 224 ? -32.062 -22.234 13.914 1 43.34 224 THR A C 1
ATOM 1745 O O . THR A 1 224 ? -32.062 -22.391 12.688 1 43.34 224 THR A O 1
ATOM 1748 N N . ASP A 1 225 ? -33.062 -21.812 14.555 1 43.47 225 ASP A N 1
ATOM 1749 C CA . ASP A 1 225 ? -34.219 -21.297 13.82 1 43.47 225 ASP A CA 1
ATOM 1750 C C . ASP A 1 225 ? -33.844 -20.031 13.031 1 43.47 225 ASP A C 1
ATOM 1752 O O . ASP A 1 225 ? -34.375 -19.797 11.953 1 43.47 225 ASP A O 1
ATOM 1756 N N . VAL A 1 226 ? -33.094 -19.266 13.57 1 41.94 226 VAL A N 1
ATOM 1757 C CA . VAL A 1 226 ? -32.688 -18.062 12.867 1 41.94 226 VAL A CA 1
ATOM 1758 C C . VAL A 1 226 ? -31.828 -18.422 11.664 1 41.94 226 VAL A C 1
ATOM 1760 O O . VAL A 1 226 ? -31.922 -17.781 10.609 1 41.94 226 VAL A O 1
ATOM 1763 N N . PHE A 1 227 ? -31.109 -19.453 11.781 1 45.66 227 PHE A N 1
ATOM 1764 C CA . PHE A 1 227 ? -30.219 -19.906 10.719 1 45.66 227 PHE A CA 1
ATOM 1765 C C . PHE A 1 227 ? -31.016 -20.562 9.602 1 45.66 227 PHE A C 1
ATOM 1767 O O . PHE A 1 227 ? -30.703 -20.406 8.422 1 45.66 227 PHE A O 1
ATOM 1774 N N . SER A 1 228 ? -32 -21.531 9.961 1 42.19 228 SER A N 1
ATOM 1775 C CA . SER A 1 228 ? -32.812 -22.25 8.992 1 42.19 228 SER A CA 1
ATOM 1776 C C . SER A 1 228 ? -33.719 -21.297 8.203 1 42.19 228 SER A C 1
ATOM 1778 O O . SER A 1 228 ? -34.062 -21.578 7.051 1 42.19 228 SER A O 1
ATOM 1780 N N . LYS A 1 229 ? -34.312 -20.406 8.883 1 38.72 229 LYS A N 1
ATOM 1781 C CA . LYS A 1 229 ? -35.25 -19.531 8.172 1 38.72 229 LYS A CA 1
ATOM 1782 C C . LYS A 1 229 ? -34.531 -18.656 7.164 1 38.72 229 LYS A C 1
ATOM 1784 O O . LYS A 1 229 ? -35.031 -18.391 6.078 1 38.72 229 LYS A O 1
ATOM 1789 N N . GLU A 1 230 ? -33.312 -18.156 7.398 1 39.19 230 GLU A N 1
ATOM 1790 C CA . GLU A 1 230 ? -32.656 -17.203 6.523 1 39.19 230 GLU A CA 1
ATOM 1791 C C . GLU A 1 230 ? -31.656 -17.922 5.598 1 39.19 230 GLU A C 1
ATOM 1793 O O . GLU A 1 230 ? -31.406 -17.469 4.48 1 39.19 230 GLU A O 1
ATOM 1798 N N . GLY A 1 231 ? -31 -19.031 5.969 1 38.25 231 GLY A N 1
ATOM 1799 C CA . GLY A 1 231 ? -30 -19.766 5.195 1 38.25 231 GLY A CA 1
ATOM 1800 C C . GLY A 1 231 ? -30.609 -20.766 4.242 1 38.25 231 GLY A C 1
ATOM 1801 O O . GLY A 1 231 ? -30 -21.125 3.232 1 38.25 231 GLY A O 1
ATOM 1802 N N . ALA A 1 232 ? -31.734 -21.562 4.609 1 35.97 232 ALA A N 1
ATOM 1803 C CA . ALA A 1 232 ? -32.312 -22.719 3.926 1 35.97 232 ALA A CA 1
ATOM 1804 C C . ALA A 1 232 ? -32.844 -22.328 2.547 1 35.97 232 ALA A C 1
ATOM 1806 O O . ALA A 1 232 ? -33.156 -23.188 1.729 1 35.97 232 ALA A O 1
ATOM 1807 N N . ASN A 1 233 ? -33.25 -21.109 2.355 1 33.69 233 ASN A N 1
ATOM 1808 C CA . ASN A 1 233 ? -33.938 -20.906 1.074 1 33.69 233 ASN A CA 1
ATOM 1809 C C . ASN A 1 233 ? -32.938 -21.016 -0.09 1 33.69 233 ASN A C 1
ATOM 1811 O O . ASN A 1 233 ? -33.344 -20.891 -1.251 1 33.69 233 ASN A O 1
ATOM 1815 N N . VAL A 1 234 ? -31.656 -20.938 0.178 1 35.12 234 VAL A N 1
ATOM 1816 C CA . VAL A 1 234 ? -30.781 -20.984 -0.981 1 35.12 234 VAL A CA 1
ATOM 1817 C C . VAL A 1 234 ? -30.625 -22.422 -1.453 1 35.12 234 VAL A C 1
ATOM 1819 O O . VAL A 1 234 ? -30.375 -22.672 -2.637 1 35.12 234 VAL A O 1
ATOM 1822 N N . SER A 1 235 ? -30.641 -23.5 -0.598 1 34.19 235 SER A N 1
ATOM 1823 C CA . SER A 1 235 ? -30.406 -24.828 -1.122 1 34.19 235 SER A CA 1
ATOM 1824 C C . SER A 1 235 ? -31.578 -25.312 -1.979 1 34.19 235 SER A C 1
ATOM 1826 O O . SER A 1 235 ? -31.391 -26.078 -2.918 1 34.19 235 SER A O 1
ATOM 1828 N N . LYS A 1 236 ? -32.844 -25.359 -1.342 1 33.69 236 LYS A N 1
ATOM 1829 C CA . LYS A 1 236 ? -33.938 -26.094 -1.974 1 33.69 236 LYS A CA 1
ATOM 1830 C C . LYS A 1 236 ? -34.406 -25.406 -3.25 1 33.69 236 LYS A C 1
ATOM 1832 O O . LYS A 1 236 ? -35.094 -26.016 -4.074 1 33.69 236 LYS A O 1
ATOM 1837 N N . GLY A 1 237 ? -34.531 -24.125 -3.166 1 31.94 237 GLY A N 1
ATOM 1838 C CA . GLY A 1 237 ? -35.312 -23.547 -4.25 1 31.94 237 GLY A CA 1
ATOM 1839 C C . GLY A 1 237 ? -34.594 -23.578 -5.582 1 31.94 237 GLY A C 1
ATOM 1840 O O . GLY A 1 237 ? -35.156 -23.172 -6.605 1 31.94 237 GLY A O 1
ATOM 1841 N N . SER A 1 238 ? -33.219 -23.359 -5.539 1 35.03 238 SER A N 1
ATOM 1842 C CA . SER A 1 238 ? -32.656 -23.297 -6.887 1 35.03 238 SER A CA 1
ATOM 1843 C C . SER A 1 238 ? -32.625 -24.656 -7.559 1 35.03 238 SER A C 1
ATOM 1845 O O . SER A 1 238 ? -32.094 -24.812 -8.648 1 35.03 238 SER A O 1
ATOM 1847 N N . GLN A 1 239 ? -32.781 -25.688 -6.848 1 33.88 239 GLN A N 1
ATOM 1848 C CA . GLN A 1 239 ? -32.875 -26.953 -7.562 1 33.88 239 GLN A CA 1
ATOM 1849 C C . GLN A 1 239 ? -34.031 -26.953 -8.57 1 33.88 239 GLN A C 1
ATOM 1851 O O . GLN A 1 239 ? -34.031 -27.703 -9.539 1 33.88 239 GLN A O 1
ATOM 1856 N N . SER A 1 240 ? -35.281 -26.672 -8.062 1 35.78 240 SER A N 1
ATOM 1857 C CA . SER A 1 240 ? -36.469 -27.062 -8.844 1 35.78 240 SER A CA 1
ATOM 1858 C C . SER A 1 240 ? -36.469 -26.375 -10.203 1 35.78 240 SER A C 1
ATOM 1860 O O . SER A 1 240 ? -36.906 -26.969 -11.195 1 35.78 240 SER A O 1
ATOM 1862 N N . VAL A 1 241 ? -36.875 -25.078 -10.312 1 36.31 241 VAL A N 1
ATOM 1863 C CA . VAL A 1 241 ? -37.344 -24.672 -11.633 1 36.31 241 VAL A CA 1
ATOM 1864 C C . VAL A 1 241 ? -36.188 -24.641 -12.609 1 36.31 241 VAL A C 1
ATOM 1866 O O . VAL A 1 241 ? -35.281 -23.797 -12.484 1 36.31 241 VAL A O 1
ATOM 1869 N N . ALA A 1 242 ? -35.625 -25.688 -12.969 1 41.97 242 ALA A N 1
ATOM 1870 C CA . ALA A 1 242 ? -34.906 -25.906 -14.211 1 41.97 242 ALA A CA 1
ATOM 1871 C C . ALA A 1 242 ? -35.219 -24.844 -15.25 1 41.97 242 ALA A C 1
ATOM 1873 O O . ALA A 1 242 ? -36.125 -25.047 -16.078 1 41.97 242 ALA A O 1
ATOM 1874 N N . GLN A 1 243 ? -35.438 -23.703 -14.977 1 50.47 243 GLN A N 1
ATOM 1875 C CA . GLN A 1 243 ? -35.656 -22.734 -16.047 1 50.47 243 GLN A CA 1
ATOM 1876 C C . GLN A 1 243 ? -34.562 -22.812 -17.094 1 50.47 243 GLN A C 1
ATOM 1878 O O . GLN A 1 243 ? -33.406 -23.062 -16.75 1 50.47 243 GLN A O 1
ATOM 1883 N N . ARG A 1 244 ? -34.906 -23.156 -18.344 1 63.91 244 ARG A N 1
ATOM 1884 C CA . ARG A 1 244 ? -34.062 -23.25 -19.516 1 63.91 244 ARG A CA 1
ATOM 1885 C C . ARG A 1 244 ? -33 -22.141 -19.531 1 63.91 244 ARG A C 1
ATOM 1887 O O . ARG A 1 244 ? -33.375 -20.953 -19.578 1 63.91 244 ARG A O 1
ATOM 1894 N N . ILE A 1 245 ? -31.828 -22.438 -18.984 1 76.44 245 ILE A N 1
ATOM 1895 C CA . ILE A 1 245 ? -30.703 -21.5 -19.047 1 76.44 245 ILE A CA 1
ATOM 1896 C C . ILE A 1 245 ? -30.484 -21.078 -20.5 1 76.44 245 ILE A C 1
ATOM 1898 O O . ILE A 1 245 ? -30.328 -21.922 -21.391 1 76.44 245 ILE A O 1
ATOM 1902 N N . PRO A 1 246 ? -30.688 -19.922 -20.766 1 84.81 246 PRO A N 1
ATOM 1903 C CA . PRO A 1 246 ? -30.438 -19.438 -22.125 1 84.81 246 PRO A CA 1
ATOM 1904 C C . PRO A 1 246 ? -28.953 -19.375 -22.453 1 84.81 246 PRO A C 1
ATOM 1906 O O . PRO A 1 246 ? -28.391 -18.281 -22.578 1 84.81 246 PRO A O 1
ATOM 1909 N N . TRP A 1 247 ? -28.359 -20.469 -22.797 1 87.19 247 TRP A N 1
ATOM 1910 C CA . TRP A 1 247 ? -26.922 -20.562 -23.031 1 87.19 247 TRP A CA 1
ATOM 1911 C C . TRP A 1 247 ? -26.516 -19.734 -24.25 1 87.19 247 TRP A C 1
ATOM 1913 O O . TRP A 1 247 ? -25.484 -19.047 -24.219 1 87.19 247 TRP A O 1
ATOM 1923 N N . SER A 1 248 ? -27.281 -19.812 -25.203 1 89.62 248 SER A N 1
ATOM 1924 C CA . SER A 1 248 ? -26.938 -19.094 -26.422 1 89.62 248 SER A CA 1
ATOM 1925 C C . SER A 1 248 ? -26.906 -17.594 -26.203 1 89.62 248 SER A C 1
ATOM 1927 O O . SER A 1 248 ? -26 -16.891 -26.688 1 89.62 248 SER A O 1
ATOM 1929 N N . LYS A 1 249 ? -27.828 -17.109 -25.438 1 89.44 249 LYS A N 1
ATOM 1930 C CA . LYS A 1 249 ? -27.891 -15.672 -25.172 1 89.44 249 LYS A CA 1
ATOM 1931 C C . LYS A 1 249 ? -26.781 -15.234 -24.234 1 89.44 249 LYS A C 1
ATOM 1933 O O . LYS A 1 249 ? -26.234 -14.141 -24.359 1 89.44 249 LYS A O 1
ATOM 1938 N N . ILE A 1 250 ? -26.469 -16.078 -23.344 1 89.75 250 ILE A N 1
ATOM 1939 C CA . ILE A 1 250 ? -25.406 -15.781 -22.391 1 89.75 250 ILE A CA 1
ATOM 1940 C C . ILE A 1 250 ? -24.062 -15.719 -23.109 1 89.75 250 ILE A C 1
ATOM 1942 O O . ILE A 1 250 ? -23.281 -14.789 -22.891 1 89.75 250 ILE A O 1
ATOM 1946 N N . LEU A 1 251 ? -23.844 -16.625 -24.094 1 91 251 LEU A N 1
ATOM 1947 C CA . LEU A 1 251 ? -22.547 -16.719 -24.766 1 91 251 LEU A CA 1
ATOM 1948 C C . LEU A 1 251 ? -22.422 -15.633 -25.828 1 91 251 LEU A C 1
ATOM 1950 O O . LEU A 1 251 ? -21.312 -15.328 -26.281 1 91 251 LEU A O 1
ATOM 1954 N N . ARG A 1 252 ? -23.5 -15.078 -26.156 1 91.31 252 ARG A N 1
ATOM 1955 C CA . ARG A 1 252 ? -23.453 -14.008 -27.156 1 91.31 252 ARG A CA 1
ATOM 1956 C C . ARG A 1 252 ? -23.438 -12.641 -26.484 1 91.31 252 ARG A C 1
ATOM 1958 O O . ARG A 1 252 ? -23.219 -11.617 -27.141 1 91.31 252 ARG A O 1
ATOM 1965 N N . SER A 1 253 ? -23.609 -12.633 -25.25 1 92.56 253 SER A N 1
ATOM 1966 C CA . SER A 1 253 ? -23.641 -11.375 -24.516 1 92.56 253 SER A CA 1
ATOM 1967 C C . SER A 1 253 ? -22.25 -10.789 -24.359 1 92.56 253 SER A C 1
ATOM 1969 O O . SER A 1 253 ? -21.359 -11.445 -23.812 1 92.56 253 SER A O 1
ATOM 1971 N N . LEU A 1 254 ? -22.031 -9.633 -24.797 1 93.56 254 LEU A N 1
ATOM 1972 C CA . LEU A 1 254 ? -20.75 -8.953 -24.766 1 93.56 254 LEU A CA 1
ATOM 1973 C C . LEU A 1 254 ? -20.344 -8.633 -23.328 1 93.56 254 LEU A C 1
ATOM 1975 O O . LEU A 1 254 ? -19.172 -8.742 -22.969 1 93.56 254 LEU A O 1
ATOM 1979 N N . PRO A 1 255 ? -21.297 -8.289 -22.453 1 93.19 255 PRO A N 1
ATOM 1980 C CA . PRO A 1 255 ? -20.922 -8.062 -21.047 1 93.19 255 PRO A CA 1
ATOM 1981 C C . PRO A 1 255 ? -20.391 -9.32 -20.375 1 93.19 255 PRO A C 1
ATOM 1983 O O . PRO A 1 255 ? -19.516 -9.234 -19.5 1 93.19 255 PRO A O 1
ATOM 1986 N N . VAL A 1 256 ? -20.953 -10.438 -20.766 1 93.12 256 VAL A N 1
ATOM 1987 C CA . VAL A 1 256 ? -20.469 -11.695 -20.203 1 93.12 256 VAL A CA 1
ATOM 1988 C C . VAL A 1 256 ? -19.031 -11.945 -20.641 1 93.12 256 VAL A C 1
ATOM 1990 O O . VAL A 1 256 ? -18.188 -12.352 -19.844 1 93.12 256 VAL A O 1
ATOM 1993 N N . TRP A 1 257 ? -18.719 -11.672 -21.875 1 94.06 257 TRP A N 1
ATOM 1994 C CA . TRP A 1 257 ? -17.359 -11.836 -22.375 1 94.06 257 TRP A CA 1
ATOM 1995 C C . TRP A 1 257 ? -16.422 -10.82 -21.734 1 94.06 257 TRP A C 1
ATOM 1997 O O . TRP A 1 257 ? -15.227 -11.086 -21.578 1 94.06 257 TRP A O 1
ATOM 2007 N N . ALA A 1 258 ? -16.922 -9.688 -21.375 1 94.19 258 ALA A N 1
ATOM 2008 C CA . ALA A 1 258 ? -16.109 -8.703 -20.656 1 94.19 258 ALA A CA 1
ATOM 2009 C C . ALA A 1 258 ? -15.664 -9.242 -19.297 1 94.19 258 ALA A C 1
ATOM 2011 O O . ALA A 1 258 ? -14.531 -9.016 -18.875 1 94.19 258 ALA A O 1
ATOM 2012 N N . ILE A 1 259 ? -16.531 -9.977 -18.719 1 92.69 259 ILE A N 1
ATOM 2013 C CA . ILE A 1 259 ? -16.219 -10.57 -17.422 1 92.69 259 ILE A CA 1
ATOM 2014 C C . ILE A 1 259 ? -15.188 -11.68 -17.594 1 92.69 259 ILE A C 1
ATOM 2016 O O . ILE A 1 259 ? -14.219 -11.758 -16.828 1 92.69 259 ILE A O 1
ATOM 2020 N N . ILE A 1 260 ? -15.391 -12.484 -18.609 1 93.31 260 ILE A N 1
ATOM 2021 C CA . ILE A 1 260 ? -14.484 -13.602 -18.859 1 93.31 260 ILE A CA 1
ATOM 2022 C C . ILE A 1 260 ? -13.094 -13.07 -19.203 1 93.31 260 ILE A C 1
ATOM 2024 O O . ILE A 1 260 ? -12.086 -13.562 -18.688 1 93.31 260 ILE A O 1
ATOM 2028 N N . PHE A 1 261 ? -13.031 -12.102 -19.969 1 94.25 261 PHE A N 1
ATOM 2029 C CA . PHE A 1 261 ? -11.742 -11.523 -20.359 1 94.25 261 PHE A CA 1
ATOM 2030 C C . PHE A 1 261 ? -11.094 -10.82 -19.172 1 94.25 261 PHE A C 1
ATOM 2032 O O . PHE A 1 261 ? -9.867 -10.797 -19.047 1 94.25 261 PHE A O 1
ATOM 2039 N N . GLY A 1 262 ? -11.93 -10.141 -18.391 1 92.81 262 GLY A N 1
ATOM 2040 C CA . GLY A 1 262 ? -11.398 -9.586 -17.156 1 92.81 262 GLY A CA 1
ATOM 2041 C C . GLY A 1 262 ? -10.758 -10.633 -16.25 1 92.81 262 GLY A C 1
ATOM 2042 O O . GLY A 1 262 ? -9.672 -10.414 -15.719 1 92.81 262 GLY A O 1
ATOM 2043 N N . SER A 1 263 ? -11.43 -11.75 -16.203 1 92.69 263 SER A N 1
ATOM 2044 C CA . SER A 1 263 ? -10.898 -12.852 -15.406 1 92.69 263 SER A CA 1
ATOM 2045 C C . SER A 1 263 ? -9.625 -13.422 -16.031 1 92.69 263 SER A C 1
ATOM 2047 O O . SER A 1 263 ? -8.695 -13.805 -15.32 1 92.69 263 SER A O 1
ATOM 2049 N N . PHE A 1 264 ? -9.594 -13.477 -17.312 1 95.12 264 PHE A N 1
ATOM 2050 C CA . PHE A 1 264 ? -8.422 -13.945 -18.031 1 95.12 264 PHE A CA 1
ATOM 2051 C C . PHE A 1 264 ? -7.211 -13.07 -17.734 1 95.12 264 PHE A C 1
ATOM 2053 O O . PHE A 1 264 ? -6.129 -13.57 -17.438 1 95.12 264 PHE A O 1
ATOM 2060 N N . CYS A 1 265 ? -7.391 -11.797 -17.812 1 94.69 265 CYS A N 1
ATOM 2061 C CA . CYS A 1 265 ? -6.316 -10.844 -17.531 1 94.69 265 CYS A CA 1
ATOM 2062 C C . CYS A 1 265 ? -5.852 -10.945 -16.094 1 94.69 265 CYS A C 1
ATOM 2064 O O . CYS A 1 265 ? -4.648 -10.922 -15.812 1 94.69 265 CYS A O 1
ATOM 2066 N N . ARG A 1 266 ? -6.727 -11.109 -15.195 1 92.44 266 ARG A N 1
ATOM 2067 C CA . ARG A 1 266 ? -6.383 -11.211 -13.781 1 92.44 266 ARG A CA 1
ATOM 2068 C C . ARG A 1 266 ? -5.562 -12.469 -13.508 1 92.44 266 ARG A C 1
ATOM 2070 O O . ARG A 1 266 ? -4.551 -12.414 -12.805 1 92.44 266 ARG A O 1
ATOM 2077 N N . ASN A 1 267 ? -5.977 -13.531 -14.078 1 93.5 267 ASN A N 1
ATOM 2078 C CA . ASN A 1 267 ? -5.273 -14.789 -13.844 1 93.5 267 ASN A CA 1
ATOM 2079 C C . ASN A 1 267 ? -3.887 -14.781 -14.484 1 93.5 267 ASN A C 1
ATOM 2081 O O . ASN A 1 267 ? -2.951 -15.383 -13.945 1 93.5 267 ASN A O 1
ATOM 2085 N N . TRP A 1 268 ? -3.791 -14.078 -15.57 1 95.5 268 TRP A N 1
ATOM 2086 C CA . TRP A 1 268 ? -2.48 -13.938 -16.188 1 95.5 268 TRP A CA 1
ATOM 2087 C C . TRP A 1 268 ? -1.493 -13.258 -15.25 1 95.5 268 TRP A C 1
ATOM 2089 O O . TRP A 1 268 ? -0.387 -13.758 -15.031 1 95.5 268 TRP A O 1
ATOM 2099 N N . ILE A 1 269 ? -1.929 -12.195 -14.703 1 92.88 269 ILE A N 1
ATOM 2100 C CA . ILE A 1 269 ? -1.041 -11.422 -13.844 1 92.88 269 ILE A CA 1
ATOM 2101 C C . ILE A 1 269 ? -0.841 -12.156 -12.516 1 92.88 269 ILE A C 1
ATOM 2103 O O . ILE A 1 269 ? 0.25 -12.125 -11.945 1 92.88 269 ILE A O 1
ATOM 2107 N N . PHE A 1 270 ? -1.83 -12.781 -12.109 1 90.81 270 PHE A N 1
ATOM 2108 C CA . PHE A 1 270 ? -1.733 -13.539 -10.867 1 90.81 270 PHE A CA 1
ATOM 2109 C C . PHE A 1 270 ? -0.647 -14.602 -10.961 1 90.81 270 PHE A C 1
ATOM 2111 O O . PHE A 1 270 ? 0.197 -14.719 -10.07 1 90.81 270 PHE A O 1
ATOM 2118 N N . SER A 1 271 ? -0.731 -15.305 -11.992 1 93.5 271 SER A N 1
ATOM 2119 C CA . SER A 1 271 ? 0.273 -16.344 -12.203 1 93.5 271 SER A CA 1
ATOM 2120 C C . SER A 1 271 ? 1.66 -15.742 -12.391 1 93.5 271 SER A C 1
ATOM 2122 O O . SER A 1 271 ? 2.654 -16.297 -11.922 1 93.5 271 SER A O 1
ATOM 2124 N N . MET A 1 272 ? 1.731 -14.672 -13.016 1 93.69 272 MET A N 1
ATOM 2125 C CA . MET A 1 272 ? 3.008 -14 -13.25 1 93.69 272 MET A CA 1
ATOM 2126 C C . MET A 1 272 ? 3.625 -13.531 -11.938 1 93.69 272 MET A C 1
ATOM 2128 O O . MET A 1 272 ? 4.832 -13.672 -11.727 1 93.69 272 MET A O 1
ATOM 2132 N N . MET A 1 273 ? 2.84 -13.016 -11.078 1 90.44 273 MET A N 1
ATOM 2133 C CA . MET A 1 273 ? 3.318 -12.484 -9.797 1 90.44 273 MET A CA 1
ATOM 2134 C C . MET A 1 273 ? 3.844 -13.609 -8.914 1 90.44 273 MET A C 1
ATOM 2136 O O . MET A 1 273 ? 4.848 -13.438 -8.219 1 90.44 273 MET A O 1
ATOM 2140 N N . ILE A 1 274 ? 3.219 -14.672 -9.016 1 90 274 ILE A N 1
ATOM 2141 C CA . ILE A 1 274 ? 3.561 -15.766 -8.109 1 90 274 ILE A CA 1
ATOM 2142 C C . ILE A 1 274 ? 4.742 -16.547 -8.68 1 90 274 ILE A C 1
ATOM 2144 O O . ILE A 1 274 ? 5.664 -16.906 -7.941 1 90 274 ILE A O 1
ATOM 2148 N N . THR A 1 275 ? 4.844 -16.703 -10.039 1 91.69 275 THR A N 1
ATOM 2149 C CA . THR A 1 275 ? 5.793 -17.656 -10.586 1 91.69 275 THR A CA 1
ATOM 2150 C C . THR A 1 275 ? 6.961 -16.953 -11.258 1 91.69 275 THR A C 1
ATOM 2152 O O . THR A 1 275 ? 8.055 -17.5 -11.375 1 91.69 275 THR A O 1
ATOM 2155 N N . GLN A 1 276 ? 6.746 -15.742 -11.672 1 93.62 276 GLN A N 1
ATOM 2156 C CA . GLN A 1 276 ? 7.762 -15.125 -12.523 1 93.62 276 GLN A CA 1
ATOM 2157 C C . GLN A 1 276 ? 8.469 -13.984 -11.797 1 93.62 276 GLN A C 1
ATOM 2159 O O . GLN A 1 276 ? 9.68 -13.797 -11.969 1 93.62 276 GLN A O 1
ATOM 2164 N N . VAL A 1 277 ? 7.824 -13.328 -10.953 1 92.38 277 VAL A N 1
ATOM 2165 C CA . VAL A 1 277 ? 8.375 -12.117 -10.344 1 92.38 277 VAL A CA 1
ATOM 2166 C C . VAL A 1 277 ? 9.555 -12.484 -9.438 1 92.38 277 VAL A C 1
ATOM 2168 O O . VAL A 1 277 ? 10.617 -11.867 -9.516 1 92.38 277 VAL A O 1
ATOM 2171 N N . PRO A 1 278 ? 9.438 -13.531 -8.617 1 91.62 278 PRO A N 1
ATOM 2172 C CA . PRO A 1 278 ? 10.609 -13.898 -7.812 1 91.62 278 PRO A CA 1
ATOM 2173 C C . PRO A 1 278 ? 11.812 -14.273 -8.664 1 91.62 278 PRO A C 1
ATOM 2175 O O . PRO A 1 278 ? 12.938 -13.867 -8.359 1 91.62 278 PRO A O 1
ATOM 2178 N N . GLN A 1 279 ? 11.547 -14.961 -9.711 1 90.56 279 GLN A N 1
ATOM 2179 C CA . GLN A 1 279 ? 12.633 -15.344 -10.609 1 90.56 279 GLN A CA 1
ATOM 2180 C C . GLN A 1 279 ? 13.211 -14.133 -11.328 1 90.56 279 GLN A C 1
ATOM 2182 O O . GLN A 1 279 ? 14.414 -14.086 -11.602 1 90.56 279 GLN A O 1
ATOM 2187 N N . TYR A 1 280 ? 12.43 -13.164 -11.672 1 92.44 280 TYR A N 1
ATOM 2188 C CA . TYR A 1 280 ? 12.859 -11.906 -12.281 1 92.44 280 TYR A CA 1
ATOM 2189 C C . TYR A 1 280 ? 13.867 -11.195 -11.398 1 92.44 280 TYR A C 1
ATOM 2191 O O . TYR A 1 280 ? 14.914 -10.742 -11.883 1 92.44 280 TYR A O 1
ATOM 2199 N N . PHE A 1 281 ? 13.656 -11.148 -10.109 1 89.12 281 PHE A N 1
ATOM 2200 C CA . PHE A 1 281 ? 14.555 -10.438 -9.211 1 89.12 281 PHE A CA 1
ATOM 2201 C C . PHE A 1 281 ? 15.859 -11.203 -9.031 1 89.12 281 PHE A C 1
ATOM 2203 O O . PHE A 1 281 ? 16.906 -10.602 -8.805 1 89.12 281 PHE A O 1
ATOM 2210 N N . LYS A 1 282 ? 15.773 -12.477 -9.117 1 87.94 282 LYS A N 1
ATOM 2211 C CA . LYS A 1 282 ? 16.984 -13.281 -9.055 1 87.94 282 LYS A CA 1
ATOM 2212 C C . LYS A 1 282 ? 17.828 -13.102 -10.312 1 87.94 282 LYS A C 1
ATOM 2214 O O . LYS A 1 282 ? 19.031 -12.805 -10.227 1 87.94 282 LYS A O 1
ATOM 2219 N N . ASP A 1 283 ? 17.156 -13.172 -11.445 1 87.19 283 ASP A N 1
ATOM 2220 C CA . ASP A 1 283 ? 17.875 -13.172 -12.719 1 87.19 283 ASP A CA 1
ATOM 2221 C C . ASP A 1 283 ? 18.359 -11.766 -13.07 1 87.19 283 ASP A C 1
ATOM 2223 O O . ASP A 1 283 ? 19.469 -11.602 -13.594 1 87.19 283 ASP A O 1
ATOM 2227 N N . ALA A 1 284 ? 17.625 -10.836 -12.812 1 85.94 284 ALA A N 1
ATOM 2228 C CA . ALA A 1 284 ? 17.922 -9.484 -13.273 1 85.94 284 ALA A CA 1
ATOM 2229 C C . ALA A 1 284 ? 18.812 -8.742 -12.273 1 85.94 284 ALA A C 1
ATOM 2231 O O . ALA A 1 284 ? 19.641 -7.91 -12.656 1 85.94 284 ALA A O 1
ATOM 2232 N N . PHE A 1 285 ? 18.656 -9.094 -10.984 1 85.44 285 PHE A N 1
ATOM 2233 C CA . PHE A 1 285 ? 19.328 -8.242 -10.008 1 85.44 285 PHE A CA 1
ATOM 2234 C C . PHE A 1 285 ? 20.156 -9.07 -9.047 1 85.44 285 PHE A C 1
ATOM 2236 O O . PHE A 1 285 ? 20.75 -8.539 -8.102 1 85.44 285 PHE A O 1
ATOM 2243 N N . ASN A 1 286 ? 20.234 -10.391 -9.195 1 84.44 286 ASN A N 1
ATOM 2244 C CA . ASN A 1 286 ? 21.078 -11.305 -8.445 1 84.44 286 ASN A CA 1
ATOM 2245 C C . ASN A 1 286 ? 20.859 -11.172 -6.938 1 84.44 286 ASN A C 1
ATOM 2247 O O . ASN A 1 286 ? 21.812 -11.07 -6.168 1 84.44 286 ASN A O 1
ATOM 2251 N N . LYS A 1 287 ? 19.656 -11.125 -6.633 1 83.25 287 LYS A N 1
ATOM 2252 C CA . LYS A 1 287 ? 19.328 -10.969 -5.223 1 83.25 287 LYS A CA 1
ATOM 2253 C C . LYS A 1 287 ? 19.219 -12.328 -4.531 1 83.25 287 LYS A C 1
ATOM 2255 O O . LYS A 1 287 ? 18.938 -13.336 -5.184 1 83.25 287 LYS A O 1
ATOM 2260 N N . ASP A 1 288 ? 19.5 -12.32 -3.242 1 84.12 288 ASP A N 1
ATOM 2261 C CA . ASP A 1 288 ? 19.375 -13.547 -2.465 1 84.12 288 ASP A CA 1
ATOM 2262 C C . ASP A 1 288 ? 17.906 -13.883 -2.209 1 84.12 288 ASP A C 1
ATOM 2264 O O . ASP A 1 288 ? 17.031 -13.016 -2.32 1 84.12 288 ASP A O 1
ATOM 2268 N N . ILE A 1 289 ? 17.641 -15.07 -1.831 1 85.06 289 ILE A N 1
ATOM 2269 C CA . ILE A 1 289 ? 16.297 -15.625 -1.756 1 85.06 289 ILE A CA 1
ATOM 2270 C C . ILE A 1 289 ? 15.5 -14.891 -0.68 1 85.06 289 ILE A C 1
ATOM 2272 O O . ILE A 1 289 ? 14.297 -14.664 -0.835 1 85.06 289 ILE A O 1
ATOM 2276 N N . ALA A 1 290 ? 16.125 -14.586 0.43 1 84.38 290 ALA A N 1
ATOM 2277 C CA . ALA A 1 290 ? 15.422 -13.875 1.486 1 84.38 290 ALA A CA 1
ATOM 2278 C C . ALA A 1 290 ? 14.992 -12.484 1.02 1 84.38 290 ALA A C 1
ATOM 2280 O O . ALA A 1 290 ? 13.859 -12.062 1.269 1 84.38 290 ALA A O 1
ATOM 2281 N N . THR A 1 291 ? 15.898 -11.805 0.358 1 86.25 291 THR A N 1
ATOM 2282 C CA . THR A 1 291 ? 15.578 -10.492 -0.197 1 86.25 291 THR A CA 1
ATOM 2283 C C . THR A 1 291 ? 14.453 -10.602 -1.223 1 86.25 291 THR A C 1
ATOM 2285 O O . THR A 1 291 ? 13.562 -9.75 -1.263 1 86.25 291 THR A O 1
ATOM 2288 N N . ILE A 1 292 ? 14.484 -11.68 -1.945 1 89.25 292 ILE A N 1
ATOM 2289 C CA . ILE A 1 292 ? 13.461 -11.891 -2.965 1 89.25 292 ILE A CA 1
ATOM 2290 C C . ILE A 1 292 ? 12.109 -12.117 -2.301 1 89.25 292 ILE A C 1
ATOM 2292 O O . ILE A 1 292 ? 11.086 -11.609 -2.766 1 89.25 292 ILE A O 1
ATOM 2296 N N . GLY A 1 293 ? 12.102 -12.875 -1.279 1 89.94 293 GLY A N 1
ATOM 2297 C CA . GLY A 1 293 ? 10.859 -13.109 -0.554 1 89.94 293 GLY A CA 1
ATOM 2298 C C . GLY A 1 293 ? 10.203 -11.836 -0.06 1 89.94 293 GLY A C 1
ATOM 2299 O O . GLY A 1 293 ? 9 -11.641 -0.246 1 89.94 293 GLY A O 1
ATOM 2300 N N . PHE A 1 294 ? 10.938 -10.938 0.443 1 87.75 294 PHE A N 1
ATOM 2301 C CA . PHE A 1 294 ? 10.406 -9.68 0.961 1 87.75 294 PHE A CA 1
ATOM 2302 C C . PHE A 1 294 ? 9.992 -8.758 -0.178 1 87.75 294 PHE A C 1
ATOM 2304 O O . PHE A 1 294 ? 8.953 -8.094 -0.097 1 87.75 294 PHE A O 1
ATOM 2311 N N . THR A 1 295 ? 10.82 -8.742 -1.196 1 89.75 295 THR A N 1
ATOM 2312 C CA . THR A 1 295 ? 10.57 -7.855 -2.326 1 89.75 295 THR A CA 1
ATOM 2313 C C . THR A 1 295 ? 9.312 -8.281 -3.084 1 89.75 295 THR A C 1
ATOM 2315 O O . THR A 1 295 ? 8.484 -7.449 -3.447 1 89.75 295 THR A O 1
ATOM 2318 N N . ALA A 1 296 ? 9.18 -9.578 -3.225 1 90.94 296 ALA A N 1
ATOM 2319 C CA . ALA A 1 296 ? 8.047 -10.086 -3.992 1 90.94 296 ALA A CA 1
ATOM 2320 C C . ALA A 1 296 ? 6.758 -10.023 -3.176 1 90.94 296 ALA A C 1
ATOM 2322 O O . ALA A 1 296 ? 5.66 -10.086 -3.732 1 90.94 296 ALA A O 1
ATOM 2323 N N . ALA A 1 297 ? 6.891 -9.891 -1.889 1 91.94 297 ALA A N 1
ATOM 2324 C CA . ALA A 1 297 ? 5.73 -9.859 -0.999 1 91.94 297 ALA A CA 1
ATOM 2325 C C . ALA A 1 297 ? 5.066 -8.492 -1.01 1 91.94 297 ALA A C 1
ATOM 2327 O O . ALA A 1 297 ? 3.854 -8.383 -0.807 1 91.94 297 ALA A O 1
ATOM 2328 N N . LEU A 1 298 ? 5.793 -7.477 -1.281 1 91.62 298 LEU A N 1
ATOM 2329 C CA . LEU A 1 298 ? 5.316 -6.105 -1.115 1 91.62 298 LEU A CA 1
ATOM 2330 C C . LEU A 1 298 ? 4.16 -5.816 -2.064 1 91.62 298 LEU A C 1
ATOM 2332 O O . LEU A 1 298 ? 3.119 -5.305 -1.645 1 91.62 298 LEU A O 1
ATOM 2336 N N . PRO A 1 299 ? 4.277 -6.121 -3.367 1 92.56 299 PRO A N 1
ATOM 2337 C CA . PRO A 1 299 ? 3.148 -5.883 -4.27 1 92.56 299 PRO A CA 1
ATOM 2338 C C . PRO A 1 299 ? 1.877 -6.609 -3.834 1 92.56 299 PRO A C 1
ATOM 2340 O O . PRO A 1 299 ? 0.775 -6.074 -3.979 1 92.56 299 PRO A O 1
ATOM 2343 N N . GLU A 1 300 ? 2.033 -7.781 -3.287 1 90.75 300 GLU A N 1
ATOM 2344 C CA . GLU A 1 300 ? 0.884 -8.57 -2.855 1 90.75 300 GLU A CA 1
ATOM 2345 C C . GLU A 1 300 ? 0.208 -7.945 -1.641 1 90.75 300 GLU A C 1
ATOM 2347 O O . GLU A 1 300 ? -1.019 -7.98 -1.519 1 90.75 300 GLU A O 1
ATOM 2352 N N . VAL A 1 301 ? 0.987 -7.48 -0.792 1 88.5 301 VAL A N 1
ATOM 2353 C CA . VAL A 1 301 ? 0.436 -6.816 0.385 1 88.5 301 VAL A CA 1
ATOM 2354 C C . VAL A 1 301 ? -0.356 -5.582 -0.041 1 88.5 301 VAL A C 1
ATOM 2356 O O . VAL A 1 301 ? -1.465 -5.352 0.447 1 88.5 301 VAL A O 1
ATOM 2359 N N . LEU A 1 302 ? 0.258 -4.805 -0.925 1 90.25 302 LEU A N 1
ATOM 2360 C CA . LEU A 1 302 ? -0.419 -3.609 -1.418 1 90.25 302 LEU A CA 1
ATOM 2361 C C . LEU A 1 302 ? -1.716 -3.977 -2.133 1 90.25 302 LEU A C 1
ATOM 2363 O O . LEU A 1 302 ? -2.725 -3.279 -1.993 1 90.25 302 LEU A O 1
ATOM 2367 N N . MET A 1 303 ? -1.652 -5 -2.848 1 90 303 MET A N 1
ATOM 2368 C CA . MET A 1 303 ? -2.854 -5.445 -3.549 1 90 303 MET A CA 1
ATOM 2369 C C . MET A 1 303 ? -3.953 -5.82 -2.561 1 90 303 MET A C 1
ATOM 2371 O O . MET A 1 303 ? -5.125 -5.508 -2.777 1 90 303 MET A O 1
ATOM 2375 N N . THR A 1 304 ? -3.596 -6.523 -1.522 1 85.94 304 THR A N 1
ATOM 2376 C CA . THR A 1 304 ? -4.562 -6.922 -0.503 1 85.94 304 THR A CA 1
ATOM 2377 C C . THR A 1 304 ? -5.23 -5.699 0.119 1 85.94 304 THR A C 1
ATOM 2379 O O . THR A 1 304 ? -6.457 -5.652 0.242 1 85.94 304 THR A O 1
ATOM 2382 N N . ILE A 1 305 ? -4.496 -4.766 0.375 1 83.94 305 ILE A N 1
ATOM 2383 C CA . ILE A 1 305 ? -5.012 -3.561 1.019 1 83.94 305 ILE A CA 1
ATOM 2384 C C . ILE A 1 305 ? -5.93 -2.812 0.057 1 83.94 305 ILE A C 1
ATOM 2386 O O . ILE A 1 305 ? -7.023 -2.383 0.44 1 83.94 305 ILE A O 1
ATOM 2390 N N . VAL A 1 306 ? -5.5 -2.709 -1.179 1 86.25 306 VAL A N 1
ATOM 2391 C CA . VAL A 1 306 ? -6.281 -1.969 -2.166 1 86.25 306 VAL A CA 1
ATOM 2392 C C . VAL A 1 306 ? -7.578 -2.717 -2.467 1 86.25 306 VAL A C 1
ATOM 2394 O O . VAL A 1 306 ? -8.625 -2.1 -2.668 1 86.25 306 VAL A O 1
ATOM 2397 N N . THR A 1 307 ? -7.477 -4.012 -2.486 1 84.25 307 THR A N 1
ATOM 2398 C CA . THR A 1 307 ? -8.664 -4.809 -2.764 1 84.25 307 THR A CA 1
ATOM 2399 C C . THR A 1 307 ? -9.734 -4.578 -1.694 1 84.25 307 THR A C 1
ATOM 2401 O O . THR A 1 307 ? -10.906 -4.367 -2.014 1 84.25 307 THR A O 1
ATOM 2404 N N . ILE A 1 308 ? -9.328 -4.617 -0.524 1 76.31 308 ILE A N 1
ATOM 2405 C CA . ILE A 1 308 ? -10.266 -4.457 0.58 1 76.31 308 ILE A CA 1
ATOM 2406 C C . ILE A 1 308 ? -10.781 -3.02 0.615 1 76.31 308 ILE A C 1
ATOM 2408 O O . ILE A 1 308 ? -11.992 -2.787 0.701 1 76.31 308 ILE A O 1
ATOM 2412 N N . SER A 1 309 ? -9.914 -2.029 0.378 1 75.5 309 SER A N 1
ATOM 2413 C CA . SER A 1 309 ? -10.281 -0.619 0.455 1 75.5 309 SER A CA 1
ATOM 2414 C C . SER A 1 309 ? -11.023 -0.172 -0.798 1 75.5 309 SER A C 1
ATOM 2416 O O . SER A 1 309 ? -11.969 0.613 -0.715 1 75.5 309 SER A O 1
ATOM 2418 N N . GLY A 1 310 ? -10.516 -0.612 -1.944 1 74.94 310 GLY A N 1
ATOM 2419 C CA . GLY A 1 310 ? -11.125 -0.226 -3.209 1 74.94 310 GLY A CA 1
ATOM 2420 C C . GLY A 1 310 ? -12.555 -0.709 -3.359 1 74.94 310 GLY A C 1
ATOM 2421 O O . GLY A 1 310 ? -13.398 -0 -3.908 1 74.94 310 GLY A O 1
ATOM 2422 N N . GLY A 1 311 ? -12.82 -1.846 -2.852 1 70.25 311 GLY A N 1
ATOM 2423 C CA . GLY A 1 311 ? -14.188 -2.348 -2.885 1 70.25 311 GLY A CA 1
ATOM 2424 C C . GLY A 1 311 ? -15.164 -1.484 -2.105 1 70.25 311 GLY A C 1
ATOM 2425 O O . GLY A 1 311 ? -16.234 -1.132 -2.611 1 70.25 311 GLY A O 1
ATOM 2426 N N . VAL A 1 312 ? -14.742 -1.091 -0.985 1 69.06 312 VAL A N 1
ATOM 2427 C CA . VAL A 1 312 ? -15.594 -0.257 -0.141 1 69.06 312 VAL A CA 1
ATOM 2428 C C . VAL A 1 312 ? -15.773 1.114 -0.789 1 69.06 312 VAL A C 1
ATOM 2430 O O . VAL A 1 312 ? -16.875 1.665 -0.786 1 69.06 312 VAL A O 1
ATOM 2433 N N . PHE A 1 313 ? -14.742 1.567 -1.355 1 72.75 313 PHE A N 1
ATOM 2434 C CA . PHE A 1 313 ? -14.742 2.891 -1.967 1 72.75 313 PHE A CA 1
ATOM 2435 C C . PHE A 1 313 ? -15.68 2.93 -3.174 1 72.75 313 PHE A C 1
ATOM 2437 O O . PHE A 1 313 ? -16.5 3.844 -3.303 1 72.75 313 PHE A O 1
ATOM 2444 N N . ILE A 1 314 ? -15.547 1.971 -4.059 1 75.12 314 ILE A N 1
ATOM 2445 C CA . ILE A 1 314 ? -16.359 1.938 -5.277 1 75.12 314 ILE A CA 1
ATOM 2446 C C . ILE A 1 314 ? -17.812 1.713 -4.918 1 75.12 314 ILE A C 1
ATOM 2448 O O . ILE A 1 314 ? -18.703 2.338 -5.5 1 75.12 314 ILE A O 1
ATOM 2452 N N . ASP A 1 315 ? -18.078 0.948 -3.959 1 70.44 315 ASP A N 1
ATOM 2453 C CA . ASP A 1 315 ? -19.453 0.685 -3.533 1 70.44 315 ASP A CA 1
ATOM 2454 C C . ASP A 1 315 ? -20.078 1.929 -2.91 1 70.44 315 ASP A C 1
ATOM 2456 O O . ASP A 1 315 ? -21.281 2.176 -3.08 1 70.44 315 ASP A O 1
ATOM 2460 N N . LYS A 1 316 ? -19.312 2.604 -2.197 1 69.19 316 LYS A N 1
ATOM 2461 C CA . LYS A 1 316 ? -19.812 3.844 -1.614 1 69.19 316 LYS A CA 1
ATOM 2462 C C . LYS A 1 316 ? -20.156 4.863 -2.697 1 69.19 316 LYS A C 1
ATOM 2464 O O . LYS A 1 316 ? -21.141 5.594 -2.582 1 69.19 316 LYS A O 1
ATOM 2469 N N . LEU A 1 317 ? -19.391 4.895 -3.693 1 71.88 317 LEU A N 1
ATOM 2470 C CA . LEU A 1 317 ? -19.641 5.809 -4.797 1 71.88 317 LEU A CA 1
ATOM 2471 C C . LEU A 1 317 ? -20.922 5.434 -5.527 1 71.88 317 LEU A C 1
ATOM 2473 O O . LEU A 1 317 ? -21.688 6.312 -5.965 1 71.88 317 LEU A O 1
ATOM 2477 N N . ILE A 1 318 ? -21.172 4.211 -5.625 1 74.25 318 ILE A N 1
ATOM 2478 C CA . ILE A 1 318 ? -22.375 3.723 -6.289 1 74.25 318 ILE A CA 1
ATOM 2479 C C . ILE A 1 318 ? -23.594 3.941 -5.391 1 74.25 318 ILE A C 1
ATOM 2481 O O . ILE A 1 318 ? -24.641 4.391 -5.855 1 74.25 318 ILE A O 1
ATOM 2485 N N . LYS A 1 319 ? -23.438 3.699 -4.16 1 70.12 319 LYS A N 1
ATOM 2486 C CA . LYS A 1 319 ? -24.531 3.807 -3.193 1 70.12 319 LYS A CA 1
ATOM 2487 C C . LYS A 1 319 ? -24.969 5.254 -3.029 1 70.12 319 LYS A C 1
ATOM 2489 O O . LYS A 1 319 ? -26.172 5.527 -2.875 1 70.12 319 LYS A O 1
ATOM 2494 N N . HIS A 1 320 ? -24.016 6.047 -3.076 1 63.5 320 HIS A N 1
ATOM 2495 C CA . HIS A 1 320 ? -24.344 7.457 -2.908 1 63.5 320 HIS A CA 1
ATOM 2496 C C . HIS A 1 320 ? -24.719 8.102 -4.238 1 63.5 320 HIS A C 1
ATOM 2498 O O . HIS A 1 320 ? -24.781 9.328 -4.348 1 63.5 320 HIS A O 1
ATOM 2504 N N . ASN A 1 321 ? -24.812 7.316 -5.25 1 68.5 321 ASN A N 1
ATOM 2505 C CA . ASN A 1 321 ? -25.312 7.684 -6.574 1 68.5 321 ASN A CA 1
ATOM 2506 C C . ASN A 1 321 ? -24.391 8.695 -7.25 1 68.5 321 ASN A C 1
ATOM 2508 O O . ASN A 1 321 ? -24.859 9.602 -7.945 1 68.5 321 ASN A O 1
ATOM 2512 N N . LEU A 1 322 ? -23.297 8.648 -6.816 1 65.5 322 LEU A N 1
ATOM 2513 C CA . LEU A 1 322 ? -22.328 9.492 -7.508 1 65.5 322 LEU A CA 1
ATOM 2514 C C . LEU A 1 322 ? -21.969 8.906 -8.867 1 65.5 322 LEU A C 1
ATOM 2516 O O . LEU A 1 322 ? -21.609 9.641 -9.789 1 65.5 322 LEU A O 1
ATOM 2520 N N . LEU A 1 323 ? -22.062 7.598 -8.938 1 76.81 323 LEU A N 1
ATOM 2521 C CA . LEU A 1 323 ? -21.828 6.859 -10.172 1 76.81 323 LEU A CA 1
ATOM 2522 C C . LEU A 1 323 ? -22.875 5.77 -10.367 1 76.81 323 LEU A C 1
ATOM 2524 O O . LEU A 1 323 ? -23.375 5.195 -9.391 1 76.81 323 LEU A O 1
ATOM 2528 N N . SER A 1 324 ? -23.219 5.617 -11.578 1 84.38 324 SER A N 1
ATOM 2529 C CA . SER A 1 324 ? -24.047 4.461 -11.875 1 84.38 324 SER A CA 1
ATOM 2530 C C . SER A 1 324 ? -23.297 3.154 -11.633 1 84.38 324 SER A C 1
ATOM 2532 O O . SER A 1 324 ? -22.078 3.146 -11.531 1 84.38 324 SER A O 1
ATOM 2534 N N . THR A 1 325 ? -24 2.102 -11.484 1 84.31 325 THR A N 1
ATOM 2535 C CA . THR A 1 325 ? -23.375 0.803 -11.258 1 84.31 325 THR A CA 1
ATOM 2536 C C . THR A 1 325 ? -22.438 0.442 -12.414 1 84.31 325 THR A C 1
ATOM 2538 O O . THR A 1 325 ? -21.328 -0.039 -12.203 1 84.31 325 THR A O 1
ATOM 2541 N N . SER A 1 326 ? -22.891 0.69 -13.609 1 89.5 326 SER A N 1
ATOM 2542 C CA . SER A 1 326 ? -22.078 0.392 -14.781 1 89.5 326 SER A CA 1
ATOM 2543 C C . SER A 1 326 ? -20.797 1.219 -14.781 1 89.5 326 SER A C 1
ATOM 2545 O O . SER A 1 326 ? -19.703 0.685 -15 1 89.5 326 SER A O 1
ATOM 2547 N N . HIS A 1 327 ? -20.922 2.453 -14.492 1 89.38 327 HIS A N 1
ATOM 2548 C CA . HIS A 1 327 ? -19.75 3.332 -14.516 1 89.38 327 HIS A CA 1
ATOM 2549 C C . HIS A 1 327 ? -18.828 3.041 -13.336 1 89.38 327 HIS A C 1
ATOM 2551 O O . HIS A 1 327 ? -17.609 3.199 -13.453 1 89.38 327 HIS A O 1
ATOM 2557 N N . GLY A 1 328 ? -19.469 2.639 -12.258 1 86.62 328 GLY A N 1
ATOM 2558 C CA . GLY A 1 328 ? -18.656 2.264 -11.109 1 86.62 328 GLY A CA 1
ATOM 2559 C C . GLY A 1 328 ? -17.797 1.036 -11.367 1 86.62 328 GLY A C 1
ATOM 2560 O O . GLY A 1 328 ? -16.609 1.026 -11.055 1 86.62 328 GLY A O 1
ATOM 2561 N N . ARG A 1 329 ? -18.406 0.102 -11.977 1 88.38 329 ARG A N 1
ATOM 2562 C CA . ARG A 1 329 ? -17.688 -1.134 -12.281 1 88.38 329 ARG A CA 1
ATOM 2563 C C . ARG A 1 329 ? -16.625 -0.904 -13.352 1 88.38 329 ARG A C 1
ATOM 2565 O O . ARG A 1 329 ? -15.523 -1.454 -13.266 1 88.38 329 ARG A O 1
ATOM 2572 N N . LYS A 1 330 ? -16.969 -0.148 -14.289 1 91.38 330 LYS A N 1
ATOM 2573 C CA . LYS A 1 330 ? -16.01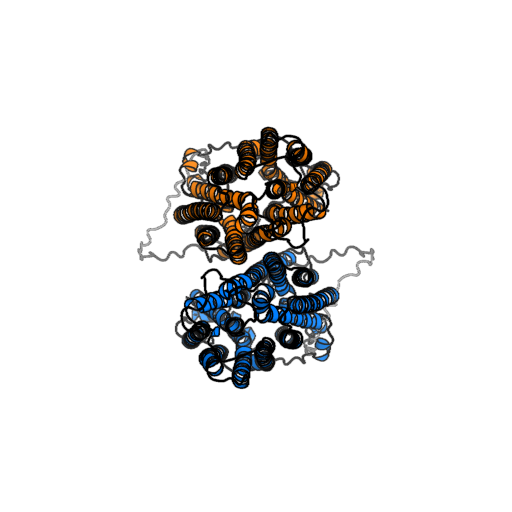6 0.166 -15.359 1 91.38 330 LYS A CA 1
ATOM 2574 C C . LYS A 1 330 ? -14.836 0.972 -14.82 1 91.38 330 LYS A C 1
ATOM 2576 O O . LYS A 1 330 ? -13.695 0.743 -15.211 1 91.38 330 LYS A O 1
ATOM 2581 N N . LEU A 1 331 ? -15.086 1.842 -13.977 1 89.19 331 LEU A N 1
ATOM 2582 C CA . LEU A 1 331 ? -14.023 2.652 -13.391 1 89.19 331 LEU A CA 1
ATOM 2583 C C . LEU A 1 331 ? -13.078 1.789 -12.562 1 89.19 331 LEU A C 1
ATOM 2585 O O . LEU A 1 331 ? -11.859 1.939 -12.648 1 89.19 331 LEU A O 1
ATOM 2589 N N . ALA A 1 332 ? -13.664 0.978 -11.766 1 89.56 332 ALA A N 1
ATOM 2590 C CA . ALA A 1 332 ? -12.859 0.105 -10.914 1 89.56 332 ALA A CA 1
ATOM 2591 C C . ALA A 1 332 ? -11.945 -0.786 -11.75 1 89.56 332 ALA A C 1
ATOM 2593 O O . ALA A 1 332 ? -10.742 -0.872 -11.492 1 89.56 332 ALA A O 1
ATOM 2594 N N . GLN A 1 333 ? -12.477 -1.354 -12.727 1 92.06 333 GLN A N 1
ATOM 2595 C CA . GLN A 1 333 ? -11.711 -2.277 -13.562 1 92.06 333 GLN A CA 1
ATOM 2596 C C . GLN A 1 333 ? -10.695 -1.534 -14.414 1 92.06 333 GLN A C 1
ATOM 2598 O O . GLN A 1 333 ? -9.539 -1.954 -14.523 1 92.06 333 GLN A O 1
ATOM 2603 N N . CYS A 1 334 ? -11.078 -0.491 -15.016 1 92.06 334 CYS A N 1
ATOM 2604 C CA . CYS A 1 334 ? -10.203 0.237 -15.93 1 92.06 334 CYS A CA 1
ATOM 2605 C C . CYS A 1 334 ? -9.078 0.93 -15.164 1 92.06 334 CYS A C 1
ATOM 2607 O O . CYS A 1 334 ? -7.945 0.99 -15.641 1 92.06 334 CYS A O 1
ATOM 2609 N N . MET A 1 335 ? -9.336 1.408 -14.023 1 90.94 335 MET A N 1
ATOM 2610 C CA . MET A 1 335 ? -8.281 2.029 -13.227 1 90.94 335 MET A CA 1
ATOM 2611 C C . MET A 1 335 ? -7.32 0.977 -12.68 1 90.94 335 MET A C 1
ATOM 2613 O O . MET A 1 335 ? -6.102 1.164 -12.711 1 90.94 335 MET A O 1
ATOM 2617 N N . GLY A 1 336 ? -7.914 -0.081 -12.164 1 93.12 336 GLY A N 1
ATOM 2618 C CA . GLY A 1 336 ? -7.078 -1.138 -11.617 1 93.12 336 GLY A CA 1
ATOM 2619 C C . GLY A 1 336 ? -6.16 -1.765 -12.641 1 93.12 336 GLY A C 1
ATOM 2620 O O . GLY A 1 336 ? -4.938 -1.674 -12.531 1 93.12 336 GLY A O 1
ATOM 2621 N N . PHE A 1 337 ? -6.777 -2.26 -13.703 1 94.62 337 PHE A N 1
ATOM 2622 C CA . PHE A 1 337 ? -6 -2.938 -14.734 1 94.62 337 PHE A CA 1
ATOM 2623 C C . PHE A 1 337 ? -5.246 -1.931 -15.594 1 94.62 337 PHE A C 1
ATOM 2625 O O . PHE A 1 337 ? -4.172 -2.236 -16.125 1 94.62 337 PHE A O 1
ATOM 2632 N N . GLY A 1 338 ? -5.797 -0.765 -15.734 1 95 338 GLY A N 1
ATOM 2633 C CA . GLY A 1 338 ? -5.125 0.252 -16.531 1 95 338 GLY A CA 1
ATOM 2634 C C . GLY A 1 338 ? -3.809 0.705 -15.93 1 95 338 GLY A C 1
ATOM 2635 O O . GLY A 1 338 ? -2.787 0.748 -16.609 1 95 338 GLY A O 1
ATOM 2636 N N . ILE A 1 339 ? -3.777 1.015 -14.641 1 94.25 339 ILE A N 1
ATOM 2637 C CA . ILE A 1 339 ? -2.557 1.428 -13.961 1 94.25 339 ILE A CA 1
ATOM 2638 C C . ILE A 1 339 ? -1.549 0.28 -13.969 1 94.25 339 ILE A C 1
ATOM 2640 O O . ILE A 1 339 ? -0.353 0.496 -14.18 1 94.25 339 ILE A O 1
ATOM 2644 N N . GLU A 1 340 ? -2.033 -0.917 -13.734 1 95.62 340 GLU A N 1
ATOM 2645 C CA . GLU A 1 340 ? -1.15 -2.08 -13.758 1 95.62 340 GLU A CA 1
ATOM 2646 C C . GLU A 1 340 ? -0.509 -2.254 -15.133 1 95.62 340 GLU A C 1
ATOM 2648 O O . GLU A 1 340 ? 0.69 -2.52 -15.234 1 95.62 340 GLU A O 1
ATOM 2653 N N . ALA A 1 341 ? -1.308 -2.078 -16.156 1 96.44 341 ALA A N 1
ATOM 2654 C CA . ALA A 1 341 ? -0.796 -2.23 -17.516 1 96.44 341 ALA A CA 1
ATOM 2655 C C . ALA A 1 341 ? 0.293 -1.202 -17.812 1 96.44 341 ALA A C 1
ATOM 2657 O O . ALA A 1 341 ? 1.343 -1.54 -18.375 1 96.44 341 ALA A O 1
ATOM 2658 N N . LEU A 1 342 ? 0.104 -0.022 -17.422 1 95.19 342 LEU A N 1
ATOM 2659 C CA . LEU A 1 342 ? 1.075 1.037 -17.672 1 95.19 342 LEU A CA 1
ATOM 2660 C C . LEU A 1 342 ? 2.363 0.787 -16.891 1 95.19 342 LEU A C 1
ATOM 2662 O O . LEU A 1 342 ? 3.459 1.018 -17.406 1 95.19 342 LEU A O 1
ATOM 2666 N N . CYS A 1 343 ? 2.221 0.34 -15.672 1 95.12 343 CYS A N 1
ATOM 2667 C CA . CYS A 1 343 ? 3.398 0.05 -14.867 1 95.12 343 CYS A CA 1
ATOM 2668 C C . CYS A 1 343 ? 4.184 -1.121 -15.445 1 95.12 343 CYS A C 1
ATOM 2670 O O . CYS A 1 343 ? 5.414 -1.1 -15.461 1 95.12 343 CYS A O 1
ATOM 2672 N N . LEU A 1 344 ? 3.451 -2.125 -15.922 1 95.62 344 LEU A N 1
ATOM 2673 C CA . LEU A 1 344 ? 4.125 -3.281 -16.5 1 95.62 344 LEU A CA 1
ATOM 2674 C C . LEU A 1 344 ? 4.848 -2.9 -17.781 1 95.62 344 LEU A C 1
ATOM 2676 O O . LEU A 1 344 ? 5.98 -3.332 -18.016 1 95.62 344 LEU A O 1
ATOM 2680 N N . ILE A 1 345 ? 4.23 -2.098 -18.594 1 95.12 345 ILE A N 1
ATOM 2681 C CA . ILE A 1 345 ? 4.871 -1.646 -19.812 1 95.12 345 ILE A CA 1
ATOM 2682 C C . ILE A 1 345 ? 6.066 -0.754 -19.484 1 95.12 345 ILE A C 1
ATOM 2684 O O . ILE A 1 345 ? 7.098 -0.805 -20.156 1 95.12 345 ILE A O 1
ATOM 2688 N N . GLY A 1 346 ? 5.965 0.003 -18.422 1 92.5 346 GLY A N 1
ATOM 2689 C CA . GLY A 1 346 ? 7.055 0.854 -17.969 1 92.5 346 GLY A CA 1
ATOM 2690 C C . GLY A 1 346 ? 8.281 0.074 -17.531 1 92.5 346 GLY A C 1
ATOM 2691 O O . GLY A 1 346 ? 9.406 0.578 -17.594 1 92.5 346 GLY A O 1
ATOM 2692 N N . LEU A 1 347 ? 8.094 -1.162 -17.109 1 92.81 347 LEU A N 1
ATOM 2693 C CA . LEU A 1 347 ? 9.195 -1.993 -16.641 1 92.81 347 LEU A CA 1
ATOM 2694 C C . LEU A 1 347 ? 10.164 -2.309 -17.766 1 92.81 347 LEU A C 1
ATOM 2696 O O . LEU A 1 347 ? 11.297 -2.725 -17.516 1 92.81 347 LEU A O 1
ATOM 2700 N N . ARG A 1 348 ? 9.734 -2.066 -19 1 89.94 348 ARG A N 1
ATOM 2701 C CA . ARG A 1 348 ? 10.594 -2.305 -20.141 1 89.94 348 ARG A CA 1
ATOM 2702 C C . ARG A 1 348 ? 11.812 -1.391 -20.125 1 89.94 348 ARG A C 1
ATOM 2704 O O . ARG A 1 348 ? 12.883 -1.756 -20.625 1 89.94 348 ARG A O 1
ATOM 2711 N N . PHE A 1 349 ? 11.703 -0.313 -19.359 1 86.31 349 PHE A N 1
ATOM 2712 C CA . PHE A 1 349 ? 12.742 0.709 -19.406 1 86.31 349 PHE A CA 1
ATOM 2713 C C . PHE A 1 349 ? 13.469 0.805 -18.062 1 86.31 349 PHE A C 1
ATOM 2715 O O . PHE A 1 349 ? 14.227 1.749 -17.828 1 86.31 349 PHE A O 1
ATOM 2722 N N . VAL A 1 350 ? 13.25 -0.158 -17.281 1 87.62 350 VAL A N 1
ATOM 2723 C CA . VAL A 1 350 ? 13.797 -0.05 -15.922 1 87.62 350 VAL A CA 1
ATOM 2724 C C . VAL A 1 350 ? 14.953 -1.026 -15.758 1 87.62 350 VAL A C 1
ATOM 2726 O O . VAL A 1 350 ? 14.844 -2.205 -16.109 1 87.62 350 VAL A O 1
ATOM 2729 N N . GLU A 1 351 ? 16.062 -0.462 -15.203 1 85.88 351 GLU A N 1
ATOM 2730 C CA . GLU A 1 351 ? 17.25 -1.297 -15 1 85.88 351 GLU A CA 1
ATOM 2731 C C . GLU A 1 351 ? 17.656 -1.343 -13.531 1 85.88 351 GLU A C 1
ATOM 2733 O O . GLU A 1 351 ? 18.641 -1.982 -13.18 1 85.88 351 GLU A O 1
ATOM 2738 N N . THR A 1 352 ? 16.875 -0.619 -12.672 1 86.62 352 THR A N 1
ATOM 2739 C CA . THR A 1 352 ? 17.172 -0.625 -11.242 1 86.62 352 THR A CA 1
ATOM 2740 C C . THR A 1 352 ? 16.094 -1.398 -10.477 1 86.62 352 THR A C 1
ATOM 2742 O O . THR A 1 352 ? 14.914 -1.321 -10.797 1 86.62 352 THR A O 1
ATOM 2745 N N . SER A 1 353 ? 16.562 -2.146 -9.492 1 88.06 353 SER A N 1
ATOM 2746 C CA . SER A 1 353 ? 15.672 -3.027 -8.742 1 88.06 353 SER A CA 1
ATOM 2747 C C . SER A 1 353 ? 14.641 -2.23 -7.949 1 88.06 353 SER A C 1
ATOM 2749 O O . SER A 1 353 ? 13.492 -2.654 -7.812 1 88.06 353 SER A O 1
ATOM 2751 N N . GLU A 1 354 ? 15 -1.035 -7.473 1 87.06 354 GLU A N 1
ATOM 2752 C CA . GLU A 1 354 ? 14.109 -0.251 -6.629 1 87.06 354 GLU A CA 1
ATOM 2753 C C . GLU A 1 354 ? 12.938 0.31 -7.434 1 87.06 354 GLU A C 1
ATOM 2755 O O . GLU A 1 354 ? 11.797 0.306 -6.965 1 87.06 354 GLU A O 1
ATOM 2760 N N . ILE A 1 355 ? 13.289 0.785 -8.602 1 87.62 355 ILE A N 1
ATOM 2761 C CA . ILE A 1 355 ? 12.227 1.317 -9.445 1 87.62 355 ILE A CA 1
ATOM 2762 C C . ILE A 1 355 ? 11.32 0.181 -9.906 1 87.62 355 ILE A C 1
ATOM 2764 O O . ILE A 1 355 ? 10.102 0.347 -9.992 1 87.62 355 ILE A O 1
ATOM 2768 N N . ALA A 1 356 ? 11.984 -0.952 -10.227 1 91.44 356 ALA A N 1
ATOM 2769 C CA . ALA A 1 356 ? 11.195 -2.121 -10.617 1 91.44 356 ALA A CA 1
ATOM 2770 C C . ALA A 1 356 ? 10.234 -2.531 -9.5 1 91.44 356 ALA A C 1
ATOM 2772 O O . ALA A 1 356 ? 9.062 -2.797 -9.758 1 91.44 356 ALA A O 1
ATOM 2773 N N . LEU A 1 357 ? 10.734 -2.545 -8.312 1 92 357 LEU A N 1
ATOM 2774 C CA . LEU A 1 357 ? 9.922 -2.912 -7.164 1 92 357 LEU A CA 1
ATOM 2775 C C . LEU A 1 357 ? 8.789 -1.912 -6.957 1 92 357 LEU A C 1
ATOM 2777 O O . LEU A 1 357 ? 7.648 -2.303 -6.684 1 92 357 LEU A O 1
ATOM 2781 N N . THR A 1 358 ? 9.07 -0.695 -7.148 1 90.62 358 THR A N 1
ATOM 2782 C CA . THR A 1 358 ? 8.07 0.348 -6.965 1 90.62 358 THR A CA 1
ATOM 2783 C C . THR A 1 358 ? 6.973 0.236 -8.016 1 90.62 358 THR A C 1
ATOM 2785 O O . THR A 1 358 ? 5.781 0.288 -7.695 1 90.62 358 THR A O 1
ATOM 2788 N N . LEU A 1 359 ? 7.348 0.062 -9.227 1 92.06 359 LEU A N 1
ATOM 2789 C CA . LEU A 1 359 ? 6.375 -0.045 -10.312 1 92.06 359 LEU A CA 1
ATOM 2790 C C . LEU A 1 359 ? 5.523 -1.301 -10.156 1 92.06 359 LEU A C 1
ATOM 2792 O O . LEU A 1 359 ? 4.309 -1.261 -10.352 1 92.06 359 LEU A O 1
ATOM 2796 N N . LEU A 1 360 ? 6.176 -2.385 -9.773 1 94.25 360 LEU A N 1
ATOM 2797 C CA . LEU A 1 360 ? 5.441 -3.627 -9.562 1 94.25 360 LEU A CA 1
ATOM 2798 C C . LEU A 1 360 ? 4.473 -3.49 -8.391 1 94.25 360 LEU A C 1
ATOM 2800 O O . LEU A 1 360 ? 3.336 -3.965 -8.461 1 94.25 360 LEU A O 1
ATOM 2804 N N . SER A 1 361 ? 4.934 -2.83 -7.352 1 94 361 SER A N 1
ATOM 2805 C CA . SER A 1 361 ? 4.094 -2.674 -6.168 1 94 361 SER A CA 1
ATOM 2806 C C . SER A 1 361 ? 2.895 -1.778 -6.453 1 94 361 SER A C 1
ATOM 2808 O O . SER A 1 361 ? 1.765 -2.109 -6.09 1 94 361 SER A O 1
ATOM 2810 N N . VAL A 1 362 ? 3.117 -0.702 -7.129 1 92.25 362 VAL A N 1
ATOM 2811 C CA . VAL A 1 362 ? 2.027 0.215 -7.449 1 92.25 362 VAL A CA 1
ATOM 2812 C C . VAL A 1 362 ? 1.093 -0.428 -8.469 1 92.25 362 VAL A C 1
ATOM 2814 O O . VAL A 1 362 ? -0.131 -0.377 -8.32 1 92.25 362 VAL A O 1
ATOM 2817 N N . GLY A 1 363 ? 1.661 -0.987 -9.516 1 93.94 363 GLY A N 1
ATOM 2818 C CA . GLY A 1 363 ? 0.856 -1.614 -10.555 1 93.94 363 GLY A CA 1
ATOM 2819 C C . GLY A 1 363 ? -0.003 -2.752 -10.039 1 93.94 363 GLY A C 1
ATOM 2820 O O . GLY A 1 363 ? -1.231 -2.701 -10.133 1 93.94 363 GLY A O 1
ATOM 2821 N N . VAL A 1 364 ? 0.61 -3.695 -9.406 1 91.94 364 VAL A N 1
ATOM 2822 C CA . VAL A 1 364 ? -0.098 -4.863 -8.898 1 91.94 364 VAL A CA 1
ATOM 2823 C C . VAL A 1 364 ? -0.999 -4.457 -7.734 1 91.94 364 VAL A C 1
ATOM 2825 O O . VAL A 1 364 ? -2.1 -4.988 -7.574 1 91.94 364 VAL A O 1
ATOM 2828 N N . GLY A 1 365 ? -0.51 -3.57 -6.957 1 90.88 365 GLY A N 1
ATOM 2829 C CA . GLY A 1 365 ? -1.329 -3.074 -5.863 1 90.88 365 GLY A CA 1
ATOM 2830 C C . GLY A 1 365 ? -2.66 -2.508 -6.324 1 90.88 365 GLY A C 1
ATOM 2831 O O . GLY A 1 365 ? -3.715 -2.912 -5.832 1 90.88 365 GLY A O 1
ATOM 2832 N N . PHE A 1 366 ? -2.627 -1.716 -7.309 1 91.44 366 PHE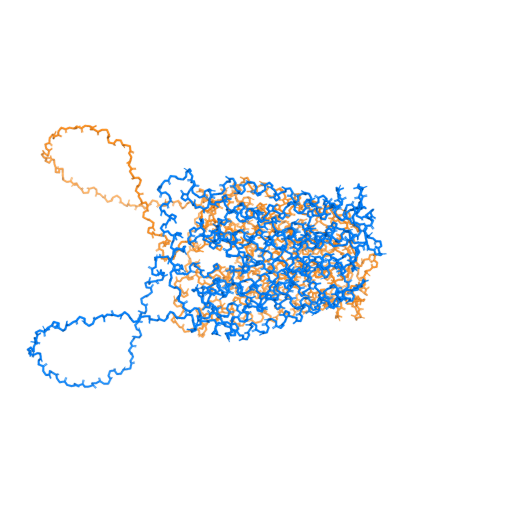 A N 1
ATOM 2833 C CA . PHE A 1 366 ? -3.84 -1.059 -7.781 1 91.44 366 PHE A CA 1
ATOM 2834 C C . PHE A 1 366 ? -4.715 -2.031 -8.562 1 91.44 366 PHE A C 1
ATOM 2836 O O . PHE A 1 366 ? -5.898 -1.773 -8.781 1 91.44 366 PHE A O 1
ATOM 2843 N N . SER A 1 367 ? -4.133 -3.078 -9.031 1 91.75 367 SER A N 1
ATOM 2844 C CA . SER A 1 367 ? -4.93 -4.078 -9.727 1 91.75 367 SER A CA 1
ATOM 2845 C C . SER A 1 367 ? -6.004 -4.664 -8.812 1 91.75 367 SER A C 1
ATOM 2847 O O . SER A 1 367 ? -6.984 -5.238 -9.289 1 91.75 367 SER A O 1
ATOM 2849 N N . GLY A 1 368 ? -5.84 -4.516 -7.531 1 88.19 368 GLY A N 1
ATOM 2850 C CA . GLY A 1 368 ? -6.84 -4.969 -6.578 1 88.19 368 GLY A CA 1
ATOM 2851 C C . GLY A 1 368 ? -8.18 -4.281 -6.746 1 88.19 368 GLY A C 1
ATOM 2852 O O . GLY A 1 368 ? -9.219 -4.844 -6.398 1 88.19 368 GLY A O 1
ATOM 2853 N N . LEU A 1 369 ? -8.156 -3.105 -7.309 1 87.75 369 LEU A N 1
ATOM 2854 C CA . LEU A 1 369 ? -9.391 -2.371 -7.547 1 87.75 369 LEU A CA 1
ATOM 2855 C C . LEU A 1 369 ? -10.266 -3.088 -8.57 1 87.75 369 LEU A C 1
ATOM 2857 O O . LEU A 1 369 ? -11.492 -2.979 -8.539 1 87.75 369 LEU A O 1
ATOM 2861 N N . ALA A 1 370 ? -9.602 -3.793 -9.445 1 88.62 370 ALA A N 1
ATOM 2862 C CA . ALA A 1 370 ? -10.305 -4.457 -10.539 1 88.62 370 ALA A CA 1
ATOM 2863 C C . ALA A 1 370 ? -11.188 -5.586 -10.016 1 88.62 370 ALA A C 1
ATOM 2865 O O . ALA A 1 370 ? -12.125 -6.008 -10.688 1 88.62 370 ALA A O 1
ATOM 2866 N N . ILE A 1 371 ? -10.898 -6.094 -8.844 1 82.5 371 ILE A N 1
ATOM 2867 C CA . ILE A 1 371 ? -11.695 -7.168 -8.258 1 82.5 371 ILE A CA 1
ATOM 2868 C C . ILE A 1 371 ? -13.117 -6.68 -8.008 1 82.5 371 ILE A C 1
ATOM 2870 O O . ILE A 1 371 ? -14.078 -7.445 -8.133 1 82.5 371 ILE A O 1
ATOM 2874 N N . SER A 1 372 ? -13.281 -5.422 -7.758 1 80.5 372 SER A N 1
ATOM 2875 C CA . SER A 1 372 ? -14.594 -4.828 -7.539 1 80.5 372 SER A CA 1
ATOM 2876 C C . SER A 1 372 ? -15.305 -4.551 -8.859 1 80.5 372 SER A C 1
ATOM 2878 O O . SER A 1 372 ? -16.453 -4.113 -8.875 1 80.5 372 SER A O 1
ATOM 2880 N N . GLY A 1 373 ? -14.641 -4.812 -9.898 1 85.81 373 GLY A N 1
ATOM 2881 C CA . GLY A 1 373 ? -15.234 -4.617 -11.211 1 85.81 373 GLY A CA 1
ATOM 2882 C C . GLY A 1 373 ? -15.734 -5.902 -11.844 1 85.81 373 GLY A C 1
ATOM 2883 O O . GLY A 1 373 ? -16.891 -6.293 -11.633 1 85.81 373 GLY A O 1
ATOM 2884 N N . TYR A 1 374 ? -14.883 -6.711 -12.281 1 84.19 374 TYR A N 1
ATOM 2885 C CA . TYR A 1 374 ? -15.281 -7.879 -13.062 1 84.19 374 TYR A CA 1
ATOM 2886 C C . TYR A 1 374 ? -15.812 -8.984 -12.156 1 84.19 374 TYR A C 1
ATOM 2888 O O . TYR A 1 374 ? -16.656 -9.789 -12.578 1 84.19 374 TYR A O 1
ATOM 2896 N N . GLN A 1 375 ? -15.344 -9.109 -10.969 1 81.81 375 GLN A N 1
ATOM 2897 C CA . GLN A 1 375 ? -15.719 -10.227 -10.102 1 81.81 375 GLN A CA 1
ATOM 2898 C C . GLN A 1 375 ? -17.094 -10.008 -9.492 1 81.81 375 GLN A C 1
ATOM 2900 O O . GLN A 1 375 ? -17.781 -10.977 -9.141 1 81.81 375 GLN A O 1
ATOM 2905 N N . VAL A 1 376 ? -17.531 -8.828 -9.344 1 79.06 376 VAL A N 1
ATOM 2906 C CA . VAL A 1 376 ? -18.812 -8.516 -8.734 1 79.06 376 VAL A CA 1
ATOM 2907 C C . VAL A 1 376 ? -19.859 -8.297 -9.82 1 79.06 376 VAL A C 1
ATOM 2909 O O . VAL A 1 376 ? -21.062 -8.398 -9.562 1 79.06 376 VAL A O 1
ATOM 2912 N N . ASN A 1 377 ? -19.438 -8.125 -11.023 1 85.88 377 ASN A N 1
ATOM 2913 C CA . ASN A 1 377 ? -20.297 -7.734 -12.133 1 85.88 377 ASN A CA 1
ATOM 2914 C C . ASN A 1 377 ? -21.344 -8.805 -12.445 1 85.88 377 ASN A C 1
ATOM 2916 O O . ASN A 1 377 ? -22.422 -8.492 -12.922 1 85.88 377 ASN A O 1
ATOM 2920 N N . PRO A 1 378 ? -21.062 -10.109 -12.25 1 83.75 378 PRO A N 1
ATOM 2921 C CA . PRO A 1 378 ? -22.094 -11.133 -12.508 1 83.75 378 PRO A CA 1
ATOM 2922 C C . PRO A 1 378 ? -23.344 -10.93 -11.672 1 83.75 378 PRO A C 1
ATOM 2924 O O . PRO A 1 378 ? -24.453 -11.211 -12.141 1 83.75 378 PRO A O 1
ATOM 2927 N N . LEU A 1 379 ? -23.156 -10.398 -10.531 1 77.38 379 LEU A N 1
ATOM 2928 C CA . LEU A 1 379 ? -24.281 -10.141 -9.648 1 77.38 379 LEU A CA 1
ATOM 2929 C C . LEU A 1 379 ? -25.156 -9.016 -10.195 1 77.38 379 LEU A C 1
ATOM 2931 O O . LEU A 1 379 ? -26.375 -9.008 -9.992 1 77.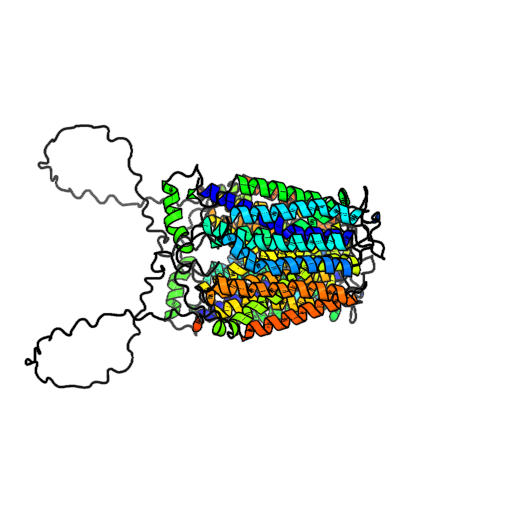38 379 LEU A O 1
ATOM 2935 N N . ASP A 1 380 ? -24.5 -8.133 -10.797 1 81.94 380 ASP A N 1
ATOM 2936 C CA . ASP A 1 380 ? -25.203 -6.988 -11.352 1 81.94 380 ASP A CA 1
ATOM 2937 C C . ASP A 1 380 ? -25.938 -7.367 -12.641 1 81.94 380 ASP A C 1
ATOM 2939 O O . ASP A 1 380 ? -27.031 -6.883 -12.906 1 81.94 380 ASP A O 1
ATOM 2943 N N . LEU A 1 381 ? -25.344 -8.227 -13.43 1 86.25 381 LEU A N 1
ATOM 2944 C CA . LEU A 1 381 ? -25.875 -8.578 -14.742 1 86.25 381 LEU A CA 1
ATOM 2945 C C . LEU A 1 381 ? -27.078 -9.516 -14.617 1 86.25 381 LEU A C 1
ATOM 2947 O O . LEU A 1 381 ? -28.094 -9.336 -15.297 1 86.25 381 LEU A O 1
ATOM 2951 N N . ALA A 1 382 ? -26.938 -10.531 -13.891 1 84.69 382 ALA A N 1
ATOM 2952 C CA . ALA A 1 382 ? -27.969 -11.555 -13.766 1 84.69 382 ALA A CA 1
ATOM 2953 C C . ALA A 1 382 ? -27.859 -12.281 -12.422 1 84.69 382 ALA A C 1
ATOM 2955 O O . ALA A 1 382 ? -27.234 -13.336 -12.328 1 84.69 382 ALA A O 1
ATOM 2956 N N . PRO A 1 383 ? -28.484 -11.789 -11.469 1 77.12 383 PRO A N 1
ATOM 2957 C CA . PRO A 1 383 ? -28.406 -12.375 -10.125 1 77.12 383 PRO A CA 1
ATOM 2958 C C . PRO A 1 383 ? -28.875 -13.828 -10.078 1 77.12 383 PRO A C 1
ATOM 2960 O O . PRO A 1 383 ? -28.359 -14.617 -9.281 1 77.12 383 PRO A O 1
ATOM 2963 N N . GLN A 1 384 ? -29.812 -14.227 -10.93 1 74.19 384 GLN A N 1
ATOM 2964 C CA . GLN A 1 384 ? -30.344 -15.586 -10.93 1 74.19 384 GLN A CA 1
ATOM 2965 C C . GLN A 1 384 ? -29.344 -16.562 -11.531 1 74.19 384 GLN A C 1
ATOM 2967 O O . GLN A 1 384 ? -29.359 -17.75 -11.219 1 74.19 384 GLN A O 1
ATOM 2972 N N . TYR A 1 385 ? -28.516 -15.984 -12.414 1 79.44 385 TYR A N 1
ATOM 2973 C CA . TYR A 1 385 ? -27.531 -16.828 -13.094 1 79.44 385 TYR A CA 1
ATOM 2974 C C . TYR A 1 385 ? -26.125 -16.531 -12.617 1 79.44 385 TYR A C 1
ATOM 2976 O O . TYR A 1 385 ? -25.156 -16.656 -13.375 1 79.44 385 TYR A O 1
ATOM 2984 N N . VAL A 1 386 ? -25.984 -16.078 -11.406 1 77.88 386 VAL A N 1
ATOM 2985 C CA . VAL A 1 386 ? -24.688 -15.656 -10.883 1 77.88 386 VAL A CA 1
ATOM 2986 C C . VAL A 1 386 ? -23.719 -16.844 -10.867 1 77.88 386 VAL A C 1
ATOM 2988 O O . VAL A 1 386 ? -22.547 -16.703 -11.188 1 77.88 386 VAL A O 1
ATOM 2991 N N . SER A 1 387 ? -24.188 -18 -10.492 1 73 387 SER A N 1
ATOM 2992 C CA . SER A 1 387 ? -23.328 -19.188 -10.406 1 73 387 SER A CA 1
ATOM 2993 C C . SER A 1 387 ? -22.812 -19.578 -11.789 1 73 387 SER A C 1
ATOM 2995 O O . SER A 1 387 ? -21.656 -19.984 -11.922 1 73 387 SER A O 1
ATOM 2997 N N . ILE A 1 388 ? -23.641 -19.438 -12.742 1 78.19 388 ILE A N 1
ATOM 2998 C CA . ILE A 1 388 ? -23.266 -19.781 -14.109 1 78.19 388 ILE A CA 1
ATOM 2999 C C . ILE A 1 388 ? -22.234 -18.781 -14.633 1 78.19 388 ILE A C 1
ATOM 3001 O O . ILE A 1 388 ? -21.234 -19.172 -15.234 1 78.19 388 ILE A O 1
ATOM 3005 N N . LEU A 1 389 ? -22.516 -17.562 -14.391 1 83.12 389 LEU A N 1
ATOM 3006 C CA . LEU A 1 389 ? -21.625 -16.516 -14.883 1 83.12 389 LEU A CA 1
ATOM 3007 C C . LEU A 1 389 ? -20.266 -16.594 -14.18 1 83.12 389 LEU A C 1
ATOM 3009 O O . LEU A 1 389 ? -19.234 -16.391 -14.812 1 83.12 389 LEU A O 1
ATOM 3013 N N . THR A 1 390 ? -20.297 -16.891 -12.93 1 79.81 390 THR A N 1
ATOM 3014 C CA . THR A 1 390 ? -19.047 -17.062 -12.188 1 79.81 390 THR A CA 1
ATOM 3015 C C . THR A 1 390 ? -18.297 -18.297 -12.68 1 79.81 390 THR A C 1
ATOM 3017 O O . THR A 1 390 ? -17.062 -18.297 -12.742 1 79.81 390 THR A O 1
ATOM 3020 N N . GLY A 1 391 ? -19.047 -19.344 -12.977 1 78.19 391 GLY A N 1
ATOM 3021 C CA . GLY A 1 391 ? -18.438 -20.516 -13.57 1 78.19 391 GLY A CA 1
ATOM 3022 C C . GLY A 1 391 ? -17.781 -20.234 -14.906 1 78.19 391 GLY A C 1
ATOM 3023 O O . GLY A 1 391 ? -16.672 -20.719 -15.172 1 78.19 391 GLY A O 1
ATOM 3024 N N . LEU A 1 392 ? -18.406 -19.453 -15.664 1 84.06 392 LEU A N 1
ATOM 3025 C CA . LEU A 1 392 ? -17.844 -19.078 -16.953 1 84.06 392 LEU A CA 1
ATOM 3026 C C . LEU A 1 392 ? -16.609 -18.203 -16.781 1 84.06 392 LEU A C 1
ATOM 3028 O O . LEU A 1 392 ? -15.664 -18.297 -17.578 1 84.06 392 LEU A O 1
ATOM 3032 N N . SER A 1 393 ? -16.641 -17.375 -15.773 1 86.88 393 SER A N 1
ATOM 3033 C CA . SER A 1 393 ? -15.508 -16.5 -15.516 1 86.88 393 SER A CA 1
ATOM 3034 C C . SER A 1 393 ? -14.266 -17.297 -15.133 1 86.88 393 SER A C 1
ATOM 3036 O O . SER A 1 393 ? -13.141 -16.812 -15.25 1 86.88 393 SER A O 1
ATOM 3038 N N . ARG A 1 394 ? -14.406 -18.547 -14.727 1 83.38 394 ARG A N 1
ATOM 3039 C CA . ARG A 1 394 ? -13.289 -19.406 -14.352 1 83.38 394 ARG A CA 1
ATOM 3040 C C . ARG A 1 394 ? -12.492 -19.844 -15.578 1 83.38 394 ARG A C 1
ATOM 3042 O O . ARG A 1 394 ? -11.352 -20.297 -15.453 1 83.38 394 ARG A O 1
ATOM 3049 N N . LEU A 1 395 ? -13.117 -19.703 -16.719 1 87.38 395 LEU A N 1
ATOM 3050 C CA . LEU A 1 395 ? -12.359 -19.922 -17.953 1 87.38 395 LEU A CA 1
ATOM 3051 C C . LEU A 1 395 ? -11.164 -18.969 -18.031 1 87.38 395 LEU A C 1
ATOM 3053 O O . LEU A 1 395 ? -10.211 -19.234 -18.781 1 87.38 395 LEU A O 1
ATOM 3057 N N . GLY A 1 396 ? -11.289 -17.969 -17.25 1 90.75 396 GLY A N 1
ATOM 3058 C CA . GLY A 1 396 ? -10.188 -17.016 -17.203 1 90.75 396 GLY A CA 1
ATOM 3059 C C . GLY A 1 396 ? -8.898 -17.625 -16.688 1 90.75 396 GLY A C 1
ATOM 3060 O O . GLY A 1 396 ? -7.816 -17.078 -16.906 1 90.75 396 GLY A O 1
ATOM 3061 N N . THR A 1 397 ? -8.961 -18.844 -16.062 1 91 397 THR A N 1
ATOM 3062 C CA . THR A 1 397 ? -7.773 -19.531 -15.562 1 91 397 THR A CA 1
ATOM 3063 C C . THR A 1 397 ? -6.852 -19.922 -16.719 1 91 397 THR A C 1
ATOM 3065 O O . THR A 1 397 ? -5.668 -20.188 -16.5 1 91 397 THR A O 1
ATOM 3068 N N . LEU A 1 398 ? -7.391 -19.922 -17.875 1 93.56 398 LEU A N 1
ATOM 3069 C CA . LEU A 1 398 ? -6.562 -20.156 -19.047 1 93.56 398 LEU A CA 1
ATOM 3070 C C . LEU A 1 398 ? -5.465 -19.109 -19.156 1 93.56 398 LEU A C 1
ATOM 3072 O O . LEU A 1 398 ? -4.391 -19.375 -19.703 1 93.56 398 LEU A O 1
ATOM 3076 N N . GLY A 1 399 ? -5.789 -17.953 -18.688 1 95.62 399 GLY A N 1
ATOM 3077 C CA . GLY A 1 399 ? -4.773 -16.906 -18.672 1 95.62 399 GLY A CA 1
ATOM 3078 C C . GLY A 1 399 ? -3.545 -17.297 -17.859 1 95.62 399 GLY A C 1
ATOM 3079 O O . GLY A 1 399 ? -2.416 -17 -18.266 1 95.62 399 GLY A O 1
ATOM 3080 N N . ALA A 1 400 ? -3.76 -17.969 -16.766 1 94.56 400 ALA A N 1
ATOM 3081 C CA . ALA A 1 400 ? -2.654 -18.406 -15.906 1 94.56 400 ALA A CA 1
ATOM 3082 C C . ALA A 1 400 ? -1.811 -19.469 -16.609 1 94.56 400 ALA A C 1
ATOM 3084 O O . ALA A 1 400 ? -0.581 -19.453 -16.531 1 94.56 400 ALA A O 1
ATOM 3085 N N . ILE A 1 401 ? -2.465 -20.406 -17.328 1 95.5 401 ILE A N 1
ATOM 3086 C CA . ILE A 1 401 ? -1.776 -21.469 -18.047 1 95.5 401 ILE A CA 1
ATOM 3087 C C . ILE A 1 401 ? -0.932 -20.875 -19.172 1 95.5 401 ILE A C 1
ATOM 3089 O O . ILE A 1 401 ? 0.254 -21.188 -19.297 1 95.5 401 ILE A O 1
ATOM 3093 N N . LEU A 1 402 ? -1.541 -19.969 -19.844 1 96.06 402 LEU A N 1
ATOM 3094 C CA . LEU A 1 402 ? -0.849 -19.375 -20.984 1 96.06 402 LEU A CA 1
ATOM 3095 C C . LEU A 1 402 ? 0.316 -18.5 -20.516 1 96.06 402 LEU A C 1
ATOM 3097 O O . LEU A 1 402 ? 1.352 -18.438 -21.188 1 96.06 402 LEU A O 1
ATOM 3101 N N . SER A 1 403 ? 0.101 -17.797 -19.453 1 96.19 403 SER A N 1
ATOM 3102 C CA . SER A 1 403 ? 1.166 -16.953 -18.906 1 96.19 403 SER A CA 1
ATOM 3103 C C . SER A 1 403 ? 2.414 -17.766 -18.594 1 96.19 403 SER A C 1
ATOM 3105 O O . SER A 1 403 ? 3.525 -17.375 -18.969 1 96.19 403 SER A O 1
ATOM 3107 N N . THR A 1 404 ? 2.291 -18.906 -17.953 1 95.44 404 THR A N 1
ATOM 3108 C CA . THR A 1 404 ? 3.422 -19.75 -17.578 1 95.44 404 THR A CA 1
ATOM 3109 C C . THR A 1 404 ? 4.027 -20.438 -18.797 1 95.44 404 THR A C 1
ATOM 3111 O O . THR A 1 404 ? 5.246 -20.594 -18.875 1 95.44 404 THR A O 1
ATOM 3114 N N . LEU A 1 405 ? 3.207 -20.812 -19.734 1 95.19 405 LEU A N 1
ATOM 3115 C CA . LEU A 1 405 ? 3.707 -21.438 -20.953 1 95.19 405 LEU A CA 1
ATOM 3116 C C . LEU A 1 405 ? 4.52 -20.453 -21.781 1 95.19 405 LEU A C 1
ATOM 3118 O O . LEU A 1 405 ? 5.586 -20.797 -22.297 1 95.19 405 LEU A O 1
ATOM 3122 N N . VAL A 1 406 ? 4.02 -19.25 -21.859 1 95.19 406 VAL A N 1
ATOM 3123 C CA . VAL A 1 406 ? 4.711 -18.219 -22.625 1 95.19 406 VAL A CA 1
ATOM 3124 C C . VAL A 1 406 ? 6.039 -17.875 -21.938 1 95.19 406 VAL A C 1
ATOM 3126 O O . VAL A 1 406 ? 7.055 -17.703 -22.625 1 95.19 406 VAL A O 1
ATOM 3129 N N . ALA A 1 407 ? 6.027 -17.781 -20.656 1 93.44 407 ALA A N 1
ATOM 3130 C CA . ALA A 1 407 ? 7.258 -17.5 -19.906 1 93.44 407 ALA A CA 1
ATOM 3131 C C . ALA A 1 407 ? 8.273 -18.625 -20.109 1 93.44 407 ALA A C 1
ATOM 3133 O O . ALA A 1 407 ? 9.477 -18.359 -20.234 1 93.44 407 ALA A O 1
ATOM 3134 N N . GLY A 1 408 ? 7.836 -19.922 -20.094 1 91.69 408 GLY A N 1
ATOM 3135 C CA . GLY A 1 408 ? 8.727 -21.047 -20.328 1 91.69 408 GLY A CA 1
ATOM 3136 C C . GLY A 1 408 ? 9.352 -21.047 -21.703 1 91.69 408 GLY A C 1
ATOM 3137 O O . GLY A 1 408 ? 10.523 -21.375 -21.859 1 91.69 408 GLY A O 1
ATOM 3138 N N . LYS A 1 409 ? 8.656 -20.531 -22.641 1 91.81 409 LYS A N 1
ATOM 3139 C CA . LYS A 1 409 ? 9.125 -20.578 -24.031 1 91.81 409 LYS A CA 1
ATOM 3140 C C . LYS A 1 409 ? 10 -19.375 -24.344 1 91.81 409 LYS A C 1
ATOM 3142 O O . LYS A 1 409 ? 10.984 -19.484 -25.094 1 91.81 409 LYS A O 1
ATOM 3147 N N . LEU A 1 410 ? 9.672 -18.219 -23.75 1 91 410 LEU A N 1
ATOM 3148 C CA . LEU A 1 410 ? 10.32 -16.984 -24.172 1 91 410 LEU A CA 1
ATOM 3149 C C . LEU A 1 410 ? 11.438 -16.594 -23.203 1 91 410 LEU A C 1
ATOM 3151 O O . LEU A 1 410 ? 12.242 -15.711 -23.484 1 91 410 LEU A O 1
ATOM 3155 N N . HIS A 1 411 ? 11.492 -17.266 -22.109 1 89.12 411 HIS A N 1
ATOM 3156 C CA . HIS A 1 411 ? 12.484 -16.906 -21.109 1 89.12 411 HIS A CA 1
ATOM 3157 C C . HIS A 1 411 ? 13.898 -17.188 -21.609 1 89.12 411 HIS A C 1
ATOM 3159 O O . HIS A 1 411 ? 14.164 -18.25 -22.156 1 89.12 411 HIS A O 1
ATOM 3165 N N . GLN A 1 412 ? 14.688 -16.062 -21.422 1 82.38 412 GLN A N 1
ATOM 3166 C CA . GLN A 1 412 ? 16.141 -16.172 -21.578 1 82.38 412 GLN A CA 1
ATOM 3167 C C . GLN A 1 412 ? 16.859 -15.648 -20.344 1 82.38 412 GLN A C 1
ATOM 3169 O O . GLN A 1 412 ? 16.266 -14.969 -19.5 1 82.38 412 GLN A O 1
ATOM 3174 N N . ASN A 1 413 ? 17.953 -16.188 -19.984 1 79.5 413 ASN A N 1
ATOM 3175 C CA . ASN A 1 413 ? 18.688 -15.805 -18.797 1 79.5 413 ASN A CA 1
ATOM 3176 C C . ASN A 1 413 ? 19.234 -14.383 -18.906 1 79.5 413 ASN A C 1
ATOM 3178 O O . ASN A 1 413 ? 20.438 -14.156 -18.75 1 79.5 413 ASN A O 1
ATOM 3182 N N . ASN A 1 414 ? 18.234 -13.422 -19.297 1 82.12 414 ASN A N 1
ATOM 3183 C CA . ASN A 1 414 ? 18.641 -12.023 -19.406 1 82.12 414 ASN A CA 1
ATOM 3184 C C . ASN A 1 414 ? 17.516 -11.078 -19.016 1 82.12 414 ASN A C 1
ATOM 3186 O O . ASN A 1 414 ? 16.359 -11.484 -18.938 1 82.12 414 ASN A O 1
ATOM 3190 N N . LEU A 1 415 ? 17.875 -9.906 -18.719 1 87.12 415 LEU A N 1
ATOM 3191 C CA . LEU A 1 415 ? 16.938 -8.867 -18.312 1 87.12 415 LEU A CA 1
ATOM 3192 C C . LEU A 1 415 ? 15.938 -8.547 -19.422 1 87.12 415 LEU A C 1
ATOM 3194 O O . LEU A 1 415 ? 14.758 -8.336 -19.172 1 87.12 415 LEU A O 1
ATOM 3198 N N . GLN A 1 416 ? 16.375 -8.57 -20.625 1 89.25 416 GLN A N 1
ATOM 3199 C CA . GLN A 1 416 ? 15.547 -8.195 -21.766 1 89.25 416 GLN A CA 1
ATOM 3200 C C . GLN A 1 416 ? 14.391 -9.172 -21.953 1 89.25 416 GLN A C 1
ATOM 3202 O O . GLN A 1 416 ? 13.289 -8.773 -22.328 1 89.25 416 GLN A O 1
ATOM 3207 N N . SER A 1 417 ? 14.656 -10.43 -21.75 1 92.12 417 SER A N 1
ATOM 3208 C CA . SER A 1 417 ? 13.602 -11.422 -21.891 1 92.12 417 SER A CA 1
ATOM 3209 C C . SER A 1 417 ? 12.477 -11.18 -20.875 1 92.12 417 SER A C 1
ATOM 3211 O O . SER A 1 417 ? 11.297 -11.344 -21.203 1 92.12 417 SER A O 1
ATOM 3213 N N . TRP A 1 418 ? 12.82 -10.82 -19.703 1 92.88 418 TRP A N 1
ATOM 3214 C CA . TRP A 1 418 ? 11.82 -10.523 -18.672 1 92.88 418 TRP A CA 1
ATOM 3215 C C . TRP A 1 418 ? 11.047 -9.258 -19.031 1 92.88 418 TRP A C 1
ATOM 3217 O O . TRP A 1 418 ? 9.828 -9.195 -18.828 1 92.88 418 TRP A O 1
ATOM 3227 N N . GLN A 1 419 ? 11.758 -8.258 -19.531 1 94 419 GLN A N 1
ATOM 3228 C CA . GLN A 1 419 ? 11.109 -7.016 -19.938 1 94 419 GLN A CA 1
ATOM 3229 C C . GLN A 1 419 ? 10.094 -7.258 -21.047 1 94 419 GLN A C 1
ATOM 3231 O O . GLN A 1 419 ? 9.031 -6.633 -21.062 1 94 419 GLN A O 1
ATOM 3236 N N . ASN A 1 420 ? 10.414 -8.172 -21.906 1 94.06 420 ASN A N 1
ATOM 3237 C CA . ASN A 1 420 ? 9.477 -8.547 -22.953 1 94.06 420 ASN A CA 1
ATOM 3238 C C . ASN A 1 420 ? 8.234 -9.234 -22.391 1 94.06 420 ASN A C 1
ATOM 3240 O O . ASN A 1 420 ? 7.121 -9 -22.859 1 94.06 420 ASN A O 1
ATOM 3244 N N . LEU A 1 421 ? 8.445 -10.117 -21.469 1 94.81 421 LEU A N 1
ATOM 3245 C CA . LEU A 1 421 ? 7.324 -10.812 -20.844 1 94.81 421 LEU A CA 1
ATOM 3246 C C . LEU A 1 421 ? 6.398 -9.828 -20.141 1 94.81 421 LEU A C 1
ATOM 3248 O O . LEU A 1 421 ? 5.172 -9.953 -20.219 1 94.81 421 LEU A O 1
ATOM 3252 N N . PHE A 1 422 ? 6.977 -8.805 -19.453 1 96 422 PHE A N 1
ATOM 3253 C CA . PHE A 1 422 ? 6.168 -7.781 -18.797 1 96 422 PHE A CA 1
ATOM 3254 C C . PHE A 1 422 ? 5.406 -6.949 -19.828 1 96 422 PHE A C 1
ATOM 3256 O O . PHE A 1 422 ? 4.262 -6.562 -19.594 1 96 422 PHE A O 1
ATOM 3263 N N . THR A 1 423 ? 6.031 -6.68 -20.953 1 96 423 THR A N 1
ATOM 3264 C CA . THR A 1 423 ? 5.383 -5.906 -22 1 96 423 THR A CA 1
ATOM 3265 C C . THR A 1 423 ? 4.207 -6.68 -22.594 1 96 423 THR A C 1
ATOM 3267 O O . THR A 1 423 ? 3.158 -6.098 -22.875 1 96 423 THR A O 1
ATOM 3270 N N . ILE A 1 424 ? 4.395 -7.98 -22.75 1 96.25 424 ILE A N 1
ATOM 3271 C CA . ILE A 1 424 ? 3.316 -8.82 -23.266 1 96.25 424 ILE A CA 1
ATOM 3272 C C . ILE A 1 424 ? 2.15 -8.812 -22.266 1 96.25 424 ILE A C 1
ATOM 3274 O O . ILE A 1 424 ? 0.999 -8.617 -22.656 1 96.25 424 ILE A O 1
ATOM 3278 N N . ALA A 1 425 ? 2.453 -9.008 -21.031 1 96.12 425 ALA A N 1
ATOM 3279 C CA . ALA A 1 425 ? 1.424 -8.992 -19.984 1 96.12 425 ALA A CA 1
ATOM 3280 C C . ALA A 1 425 ? 0.695 -7.652 -19.953 1 96.12 425 ALA A C 1
ATOM 3282 O O . ALA A 1 425 ? -0.535 -7.609 -19.875 1 96.12 425 ALA A O 1
ATOM 3283 N N . GLY A 1 426 ? 1.492 -6.551 -20.016 1 96.69 426 GLY A N 1
ATOM 3284 C CA . GLY A 1 426 ? 0.893 -5.227 -20.031 1 96.69 426 GLY A CA 1
ATOM 3285 C C . GLY A 1 426 ? -0.011 -4.988 -21.219 1 96.69 426 GLY A C 1
ATOM 3286 O O . GLY A 1 426 ? -1.074 -4.379 -21.094 1 96.69 426 GLY A O 1
ATOM 3287 N N . SER A 1 427 ? 0.382 -5.492 -22.359 1 96.56 427 SER A N 1
ATOM 3288 C CA . SER A 1 427 ? -0.405 -5.324 -23.578 1 96.56 427 SER A CA 1
ATOM 3289 C C . SER A 1 427 ? -1.717 -6.098 -23.5 1 96.56 427 SER A C 1
ATOM 3291 O O . SER A 1 427 ? -2.756 -5.613 -23.953 1 96.56 427 SER A O 1
ATOM 3293 N N . ILE A 1 428 ? -1.661 -7.297 -22.984 1 95.81 428 ILE A N 1
ATOM 3294 C CA . ILE A 1 428 ? -2.869 -8.094 -22.812 1 95.81 428 ILE A CA 1
ATOM 3295 C C . ILE A 1 428 ? -3.814 -7.391 -21.844 1 95.81 428 ILE A C 1
ATOM 3297 O O . ILE A 1 428 ? -5.027 -7.359 -22.062 1 95.81 428 ILE A O 1
ATOM 3301 N N . HIS A 1 429 ? -3.256 -6.824 -20.797 1 95.62 429 HIS A N 1
ATOM 3302 C CA . HIS A 1 429 ? -4.062 -6.105 -19.812 1 95.62 429 HIS A CA 1
ATOM 3303 C C . HIS A 1 429 ? -4.688 -4.855 -20.422 1 95.62 429 HIS A C 1
ATOM 3305 O O . HIS A 1 429 ? -5.832 -4.516 -20.109 1 95.62 429 HIS A O 1
ATOM 3311 N N . LEU A 1 430 ? -3.934 -4.172 -21.219 1 95.81 430 LEU A N 1
ATOM 3312 C CA . LEU A 1 430 ? -4.484 -2.994 -21.891 1 95.81 430 LEU A CA 1
ATOM 3313 C C . LEU A 1 430 ? -5.645 -3.377 -22.797 1 95.81 430 LEU A C 1
ATOM 3315 O O . LEU A 1 430 ? -6.637 -2.652 -22.875 1 95.81 430 LEU A O 1
ATOM 3319 N N . ALA A 1 431 ? -5.488 -4.508 -23.453 1 95.06 431 ALA A N 1
ATOM 3320 C CA . ALA A 1 431 ? -6.578 -5.016 -24.281 1 95.06 431 ALA A CA 1
ATOM 3321 C C . ALA A 1 431 ? -7.801 -5.359 -23.438 1 95.06 431 ALA A C 1
ATOM 3323 O O . ALA A 1 431 ? -8.938 -5.117 -23.844 1 95.06 431 ALA A O 1
ATOM 3324 N N . GLY A 1 432 ? -7.574 -5.945 -22.281 1 93.81 432 GLY A N 1
ATOM 3325 C CA . GLY A 1 432 ? -8.664 -6.25 -21.375 1 93.81 432 GLY A CA 1
ATOM 3326 C C . GLY A 1 432 ? -9.375 -5.012 -20.859 1 93.81 432 GLY A C 1
ATOM 3327 O O . GLY A 1 432 ? -10.602 -4.996 -20.734 1 93.81 432 GLY A O 1
ATOM 3328 N N . VAL A 1 433 ? -8.586 -3.963 -20.594 1 94.88 433 VAL A N 1
ATOM 3329 C CA . VAL A 1 433 ? -9.141 -2.697 -20.125 1 94.88 433 VAL A CA 1
ATOM 3330 C C . VAL A 1 433 ? -10.031 -2.086 -21.203 1 94.88 433 VAL A C 1
ATOM 3332 O O . VAL A 1 433 ? -11.141 -1.633 -20.906 1 94.88 433 VAL A O 1
ATOM 3335 N N . LEU A 1 434 ? -9.562 -2.092 -22.406 1 94.44 434 LEU A N 1
ATOM 3336 C CA . LEU A 1 434 ? -10.32 -1.516 -23.516 1 94.44 434 LEU A CA 1
ATOM 3337 C C . LEU A 1 434 ? -11.602 -2.303 -23.766 1 94.44 434 LEU A C 1
ATOM 3339 O O . LEU A 1 434 ? -12.664 -1.716 -23.953 1 94.44 434 LEU A O 1
ATOM 3343 N N . PHE A 1 435 ? -11.516 -3.617 -23.75 1 95.19 435 PHE A N 1
ATOM 3344 C CA . PHE A 1 435 ? -12.68 -4.465 -23.984 1 95.19 435 PHE A CA 1
ATOM 3345 C C . PHE A 1 435 ? -13.711 -4.289 -22.875 1 95.19 435 PHE A C 1
ATOM 3347 O O . PHE A 1 435 ? -14.906 -4.18 -23.141 1 95.19 435 PHE A O 1
ATOM 3354 N N . TYR A 1 436 ? -13.281 -4.332 -21.688 1 94.44 436 TYR A N 1
ATOM 3355 C CA . TYR A 1 436 ? -14.188 -4.172 -20.547 1 94.44 436 TYR A CA 1
ATOM 3356 C C . TYR A 1 436 ? -14.789 -2.771 -20.531 1 94.44 436 TYR A C 1
ATOM 3358 O O . TYR A 1 436 ? -15.977 -2.602 -20.234 1 94.44 436 TYR A O 1
ATOM 3366 N N . GLY A 1 437 ? -13.977 -1.734 -20.812 1 93.12 437 GLY A N 1
ATOM 3367 C CA . GLY A 1 437 ? -14.461 -0.362 -20.812 1 93.12 437 GLY A CA 1
ATOM 3368 C C . GLY A 1 437 ? -15.555 -0.119 -21.844 1 93.12 437 GLY A C 1
ATOM 3369 O O . GLY A 1 437 ? -16.484 0.646 -21.594 1 93.12 437 GLY A O 1
ATOM 3370 N N . ILE A 1 438 ? -15.523 -0.853 -22.906 1 93.19 438 ILE A N 1
ATOM 3371 C CA . ILE A 1 438 ? -16.469 -0.61 -24 1 93.19 438 ILE A CA 1
ATOM 3372 C C . ILE A 1 438 ? -17.703 -1.49 -23.812 1 93.19 438 ILE A C 1
ATOM 3374 O O . ILE A 1 438 ? -18.828 -1.03 -23.984 1 93.19 438 ILE A O 1
ATOM 3378 N N . PHE A 1 439 ? -17.562 -2.75 -23.297 1 92.88 439 PHE A N 1
ATOM 3379 C CA . PHE A 1 439 ? -18.656 -3.703 -23.438 1 92.88 439 PHE A CA 1
ATOM 3380 C C . PHE A 1 439 ? -19.25 -4.051 -22.078 1 92.88 439 PHE A C 1
ATOM 3382 O O . PHE A 1 439 ? -20.328 -4.652 -22 1 92.88 439 PHE A O 1
ATOM 3389 N N . ALA A 1 440 ? -18.578 -3.746 -21 1 91.5 440 ALA A N 1
ATOM 3390 C CA . ALA A 1 440 ? -19.109 -4.113 -19.703 1 91.5 440 ALA A CA 1
ATOM 3391 C C . ALA A 1 440 ? -20.375 -3.318 -19.375 1 91.5 440 ALA A C 1
ATOM 3393 O O . ALA A 1 440 ? -20.547 -2.193 -19.844 1 91.5 440 ALA A O 1
ATOM 3394 N N . SER A 1 441 ? -21.297 -3.973 -18.672 1 89.62 441 SER A N 1
ATOM 3395 C CA . SER A 1 441 ? -22.547 -3.328 -18.25 1 89.62 441 SER A CA 1
ATOM 3396 C C . SER A 1 441 ? -22.891 -3.688 -16.812 1 89.62 441 SER A C 1
ATOM 3398 O O . SER A 1 441 ? -22.562 -4.777 -16.344 1 89.62 441 SER A O 1
ATOM 3400 N N . GLY A 1 442 ? -23.391 -2.756 -16.109 1 86.31 442 GLY A N 1
ATOM 3401 C CA . GLY A 1 442 ? -23.875 -3.004 -14.766 1 86.31 442 GLY A CA 1
ATOM 3402 C C . GLY A 1 442 ? -25.375 -3.127 -14.672 1 86.31 442 GLY A C 1
ATOM 3403 O O . GLY A 1 442 ? -25.938 -3.186 -13.57 1 86.31 442 GLY A O 1
ATOM 3404 N N . GLU A 1 443 ? -26 -3.158 -15.805 1 87.38 443 GLU A N 1
ATOM 3405 C CA . GLU A 1 443 ? -27.453 -3.268 -15.836 1 87.38 443 GLU A CA 1
ATOM 3406 C C . GLU A 1 443 ? -27.906 -4.703 -16.109 1 87.38 443 GLU A C 1
ATOM 3408 O O . GLU A 1 443 ? -27.219 -5.441 -16.828 1 87.38 443 GLU A O 1
ATOM 3413 N N . ARG A 1 444 ? -29 -5.004 -15.539 1 86.69 444 ARG A N 1
ATOM 3414 C CA . ARG A 1 444 ? -29.562 -6.336 -15.75 1 86.69 444 ARG A CA 1
ATOM 3415 C C . ARG A 1 444 ? -29.797 -6.598 -17.234 1 86.69 444 ARG A C 1
ATOM 3417 O O . ARG A 1 444 ? -30.375 -5.758 -17.938 1 86.69 444 ARG A O 1
ATOM 3424 N N . GLN A 1 445 ? -29.375 -7.719 -17.578 1 86.94 445 GLN A N 1
ATOM 3425 C CA . GLN A 1 445 ? -29.5 -8.062 -19 1 86.94 445 GLN A CA 1
ATOM 3426 C C . GLN A 1 445 ? -30.891 -8.57 -19.328 1 86.94 445 GLN A C 1
ATOM 3428 O O . GLN A 1 445 ? -31.562 -9.172 -18.484 1 86.94 445 GLN A O 1
ATOM 3433 N N . PRO A 1 446 ? -31.328 -8.289 -20.516 1 83.38 446 PRO A N 1
ATOM 3434 C CA . PRO A 1 446 ? -32.656 -8.695 -20.922 1 83.38 446 PRO A CA 1
ATOM 3435 C C . PRO A 1 446 ? -32.875 -10.203 -20.844 1 83.38 446 PRO A C 1
ATOM 3437 O O . PRO A 1 446 ? -34 -10.664 -20.547 1 83.38 446 PRO A O 1
ATOM 3440 N N . TRP A 1 447 ? -31.812 -10.93 -21.125 1 83.38 447 TRP A N 1
ATOM 3441 C CA . TRP A 1 447 ? -31.953 -12.383 -21.109 1 83.38 447 TRP A CA 1
ATOM 3442 C C . TRP A 1 447 ? -32.062 -12.898 -19.688 1 83.38 447 TRP A C 1
ATOM 3444 O O . TRP A 1 447 ? -32.406 -14.07 -19.453 1 83.38 447 TRP A O 1
ATOM 3454 N N . ALA A 1 448 ? -31.812 -12.086 -18.688 1 78.38 448 ALA A N 1
ATOM 3455 C CA . ALA A 1 448 ? -31.875 -12.477 -17.281 1 78.38 448 ALA A CA 1
ATOM 3456 C C . ALA A 1 448 ? -33.219 -12.102 -16.672 1 78.38 448 ALA A C 1
ATOM 3458 O O . ALA A 1 448 ? -33.531 -12.461 -15.523 1 78.38 448 ALA A O 1
ATOM 3459 N N . GLU A 1 449 ? -34.125 -11.422 -17.312 1 73.12 449 GLU A N 1
ATOM 3460 C CA . GLU A 1 449 ? -35.469 -11.055 -16.797 1 73.12 449 GLU A CA 1
ATOM 3461 C C . GLU A 1 449 ? -36.375 -12.266 -16.75 1 73.12 449 GLU A C 1
ATOM 3463 O O . GLU A 1 449 ? -36.375 -13.102 -17.656 1 73.12 449 GLU A O 1
ATOM 3468 N N . PRO A 1 450 ? -36.875 -12.477 -15.477 1 60.66 450 PRO A N 1
ATOM 3469 C CA . PRO A 1 450 ? -37.781 -13.609 -15.352 1 60.66 450 PRO A CA 1
ATOM 3470 C C . PRO A 1 450 ? -38.906 -13.57 -16.391 1 60.66 450 PRO A C 1
ATOM 3472 O O . PRO A 1 450 ? -39.406 -12.492 -16.719 1 60.66 450 PRO A O 1
ATOM 3475 N N . THR A 1 451 ? -38.969 -14.5 -17.203 1 51.59 451 THR A N 1
ATOM 3476 C CA . THR A 1 451 ? -40.156 -14.625 -18.016 1 51.59 451 THR A CA 1
ATOM 3477 C C . THR A 1 451 ? -41.406 -14.539 -17.156 1 51.59 451 THR A C 1
ATOM 3479 O O . THR A 1 451 ? -41.562 -15.281 -16.188 1 51.59 451 THR A O 1
ATOM 3482 N N . GLU A 1 452 ? -42.031 -13.453 -17 1 42.53 452 GLU A N 1
ATOM 3483 C CA . GLU A 1 452 ? -43.344 -13.398 -16.375 1 42.53 452 GLU A CA 1
ATOM 3484 C C . GLU A 1 452 ? -44.156 -14.664 -16.672 1 42.53 452 GLU A C 1
ATOM 3486 O O . GLU A 1 452 ? -44.469 -14.953 -17.828 1 42.53 452 GLU A O 1
ATOM 3491 N N . THR A 1 453 ? -44.031 -15.734 -16.094 1 35.34 453 THR A N 1
ATOM 3492 C CA . THR A 1 453 ? -45.156 -16.656 -16.188 1 35.34 453 THR A CA 1
ATOM 3493 C C . THR A 1 453 ? -46.469 -15.938 -15.867 1 35.34 453 THR A C 1
ATOM 3495 O O . THR A 1 453 ? -46.625 -15.367 -14.789 1 35.34 453 THR A O 1
ATOM 3498 N N . ARG A 1 454 ? -47.344 -15.523 -16.719 1 35 454 ARG A N 1
ATOM 3499 C CA . ARG A 1 454 ? -48.75 -15.133 -16.578 1 35 454 ARG A CA 1
ATOM 3500 C C . ARG A 1 454 ? -49.469 -16.094 -15.641 1 35 454 ARG A C 1
ATOM 3502 O O . ARG A 1 454 ? -49.438 -17.312 -15.82 1 35 454 ARG A O 1
ATOM 3509 N N . PRO A 1 455 ? -49.781 -15.734 -14.414 1 35.41 455 PRO A N 1
ATOM 3510 C CA . PRO A 1 455 ? -50.688 -16.609 -13.672 1 35.41 455 PRO A CA 1
ATOM 3511 C C . PRO A 1 455 ? -51.75 -17.266 -14.57 1 35.41 455 PRO A C 1
ATOM 3513 O O . PRO A 1 455 ? -52.281 -16.609 -15.453 1 35.41 455 PRO A O 1
ATOM 3516 N N . LEU A 1 456 ? -51.688 -18.516 -14.844 1 31.95 456 LEU A N 1
ATOM 3517 C CA . LEU A 1 456 ? -52.875 -19.188 -15.398 1 31.95 456 LEU A CA 1
ATOM 3518 C C . LEU A 1 456 ? -54.125 -18.875 -14.57 1 31.95 456 LEU A C 1
ATOM 3520 O O . LEU A 1 456 ? -54.344 -19.516 -13.531 1 31.95 456 LEU A O 1
ATOM 3524 N N . LEU A 1 457 ? -54.406 -17.625 -14.117 1 31.11 457 LEU A N 1
ATOM 3525 C CA . LEU A 1 457 ? -55.75 -17.438 -13.586 1 31.11 457 LEU A CA 1
ATOM 3526 C C . LEU A 1 457 ? -56.781 -18.078 -14.484 1 31.11 457 LEU A C 1
ATOM 3528 O O . LEU A 1 457 ? -56.906 -17.734 -15.664 1 31.11 457 LEU A O 1
ATOM 3532 N N . ALA A 1 458 ? -57.156 -19.312 -14.203 1 30.14 458 ALA A N 1
ATOM 3533 C CA . ALA A 1 458 ? -58.406 -19.875 -14.719 1 30.14 458 ALA A CA 1
ATOM 3534 C C . ALA A 1 458 ? -59.5 -18.828 -14.727 1 30.14 458 ALA A C 1
ATOM 3536 O O . ALA A 1 458 ? -59.594 -17.984 -13.82 1 30.14 458 ALA A O 1
ATOM 3537 N N . PRO A 1 459 ? -60.219 -18.609 -15.812 1 30.16 459 PRO A N 1
ATOM 3538 C CA . PRO A 1 459 ? -61.375 -17.688 -15.859 1 30.16 459 PRO A CA 1
ATOM 3539 C C . PRO A 1 459 ? -62.375 -17.953 -14.75 1 30.16 459 PRO A C 1
ATOM 3541 O O . PRO A 1 459 ? -62.875 -19.078 -14.594 1 30.16 459 PRO A O 1
ATOM 3544 N N . VAL A 1 460 ? -62.125 -17.656 -13.477 1 30.09 460 VAL A N 1
ATOM 3545 C CA . VAL A 1 460 ? -63.344 -17.75 -12.672 1 30.09 460 VAL A CA 1
ATOM 3546 C C . VAL A 1 460 ? -64.5 -17.188 -13.453 1 30.09 460 VAL A C 1
ATOM 3548 O O . VAL A 1 460 ? -64.438 -16.125 -14.062 1 30.09 460 VAL A O 1
ATOM 3551 N N . ASP A 1 461 ? -65.438 -18.062 -13.914 1 27.59 461 ASP A N 1
ATOM 3552 C CA . ASP A 1 461 ? -66.75 -17.781 -14.461 1 27.59 461 ASP A CA 1
ATOM 3553 C C . ASP A 1 461 ? -67.375 -16.562 -13.789 1 27.59 461 ASP A C 1
ATOM 3555 O O . ASP A 1 461 ? -67.062 -16.266 -12.625 1 27.59 461 ASP A O 1
ATOM 3559 N N . SER A 1 462 ? -67.938 -15.617 -14.633 1 28.64 462 SER A N 1
ATOM 3560 C CA . SER A 1 462 ? -68.625 -14.344 -14.461 1 28.64 462 SER A CA 1
ATOM 3561 C C . SER A 1 462 ? -69.688 -14.438 -13.336 1 28.64 462 SER A C 1
ATOM 3563 O O . SER A 1 462 ? -70.625 -15.188 -13.438 1 28.64 462 SER A O 1
ATOM 3565 N N . VAL A 1 463 ? -69.375 -14.68 -12.133 1 29.34 463 VAL A N 1
ATOM 3566 C CA . VAL A 1 463 ? -70.625 -14.516 -11.367 1 29.34 463 VAL A CA 1
ATOM 3567 C C . VAL A 1 463 ? -71.375 -13.273 -11.844 1 29.34 463 VAL A C 1
ATOM 3569 O O . VAL A 1 463 ? -70.75 -12.227 -12.07 1 29.34 463 VAL A O 1
ATOM 3572 N N . PRO A 1 464 ? -72.625 -13.453 -12.336 1 25.94 464 PRO A N 1
ATOM 3573 C CA . PRO A 1 464 ? -73.5 -12.375 -12.852 1 25.94 464 PRO A CA 1
ATOM 3574 C C . PRO A 1 464 ? -73.5 -11.141 -11.953 1 25.94 464 PRO A C 1
ATOM 3576 O O . PRO A 1 464 ? -73.812 -11.234 -10.781 1 25.94 464 PRO A O 1
ATOM 3579 N N . GLU A 1 465 ? -72.312 -10.484 -11.75 1 27.67 465 GLU A N 1
ATOM 3580 C CA . GLU A 1 465 ? -72.562 -9.273 -10.961 1 27.67 465 GLU A CA 1
ATOM 3581 C C . GLU A 1 465 ? -73.75 -8.5 -11.484 1 27.67 465 GLU A C 1
ATOM 3583 O O . GLU A 1 465 ? -73.875 -8.234 -12.68 1 27.67 465 GLU A O 1
ATOM 3588 N N . PHE A 1 466 ? -74.875 -8.586 -10.781 1 25.5 466 PHE A N 1
ATOM 3589 C CA . PHE A 1 466 ? -76.125 -7.812 -10.883 1 25.5 466 PHE A CA 1
ATOM 3590 C C . PHE A 1 466 ? -75.812 -6.352 -11.188 1 25.5 466 PHE A C 1
ATOM 3592 O O . PHE A 1 466 ? -74.812 -5.789 -10.664 1 25.5 466 PHE A O 1
ATOM 3599 N N . SER A 1 467 ? -76.438 -5.793 -12.352 1 22.66 467 SER A N 1
ATOM 3600 C CA . SER A 1 467 ? -76.5 -4.523 -13.07 1 22.66 467 SER A CA 1
ATOM 3601 C C . SER A 1 467 ? -76.875 -3.373 -12.125 1 22.66 467 SER A C 1
ATOM 3603 O O . SER A 1 467 ? -78 -3.252 -11.656 1 22.66 467 SER A O 1
ATOM 3605 N N . ARG A 1 468 ? -76.25 -3.17 -10.922 1 24.23 468 ARG A N 1
ATOM 3606 C CA . ARG A 1 468 ? -76.75 -1.942 -10.328 1 24.23 468 ARG A CA 1
ATOM 3607 C C . ARG A 1 468 ? -76.688 -0.786 -11.32 1 24.23 468 ARG A C 1
ATOM 3609 O O . ARG A 1 468 ? -75.625 -0.283 -11.625 1 24.23 468 ARG A O 1
ATOM 3616 N N . ASP A 1 469 ? -77.5 -0.704 -12.422 1 24.11 469 ASP A N 1
ATOM 3617 C CA . ASP A 1 469 ? -77.75 0.281 -13.469 1 24.11 469 ASP A CA 1
ATOM 3618 C C . ASP A 1 469 ? -77.938 1.684 -12.883 1 24.11 469 ASP A C 1
ATOM 3620 O O . ASP A 1 469 ? -78.062 2.656 -13.617 1 24.11 469 ASP A O 1
ATOM 3624 N N . VAL A 1 470 ? -78.375 1.813 -11.562 1 22.47 470 VAL A N 1
ATOM 3625 C CA . VAL A 1 470 ? -79.375 2.916 -11.617 1 22.47 470 VAL A CA 1
ATOM 3626 C C . VAL A 1 470 ? -78.688 4.176 -12.125 1 22.47 470 VAL A C 1
ATOM 3628 O O . VAL A 1 470 ? -79.062 4.758 -13.133 1 22.47 470 VAL A O 1
ATOM 3631 N N . LEU A 1 471 ? -78.75 5.328 -11.312 1 22 471 LEU A N 1
ATOM 3632 C CA . LEU A 1 471 ? -79.25 6.672 -11.562 1 22 471 LEU A CA 1
ATOM 3633 C C . LEU A 1 471 ? -78.125 7.613 -11.953 1 22 471 LEU A C 1
ATOM 3635 O O . LEU A 1 471 ? -78.375 8.82 -12.125 1 22 471 LEU A O 1
ATOM 3639 N N . GLU A 1 472 ? -76.812 7.195 -11.789 1 23.03 472 GLU A N 1
ATOM 3640 C CA . GLU A 1 472 ? -76.062 8.453 -11.688 1 23.03 472 GLU A CA 1
ATOM 3641 C C . GLU A 1 472 ? -76.188 9.25 -12.977 1 23.03 472 GLU A C 1
ATOM 3643 O O . GLU A 1 472 ? -76 8.703 -14.07 1 23.03 472 GLU A O 1
ATOM 3648 N N . GLU A 1 473 ? -76.875 10.438 -12.922 1 22.27 473 GLU A N 1
ATOM 3649 C CA . GLU A 1 473 ? -77.188 11.57 -13.781 1 22.27 473 GLU A CA 1
ATOM 3650 C C . GLU A 1 473 ? -75.938 12.047 -14.547 1 22.27 473 GLU A C 1
ATOM 3652 O O . GLU A 1 473 ? -74.812 11.852 -14.094 1 22.27 473 GLU A O 1
ATOM 3657 N N . ASP A 1 474 ? -76.25 12.578 -15.805 1 23.7 474 ASP A N 1
ATOM 3658 C CA . ASP A 1 474 ? -75.688 13 -17.062 1 23.7 474 ASP A CA 1
ATOM 3659 C C . ASP A 1 474 ? -74.688 14.133 -16.859 1 23.7 474 ASP A C 1
ATOM 3661 O O . ASP A 1 474 ? -74.5 15.008 -17.719 1 23.7 474 ASP A O 1
ATOM 3665 N N . VAL A 1 475 ? -74.312 14.461 -15.586 1 25.5 475 VAL A N 1
ATOM 3666 C CA . VAL A 1 475 ? -73.812 15.844 -15.672 1 25.5 475 VAL A CA 1
ATOM 3667 C C . VAL A 1 475 ? -72.688 15.945 -16.703 1 25.5 475 VAL A C 1
ATOM 3669 O O . VAL A 1 475 ? -72 14.984 -16.938 1 25.5 475 VAL A O 1
ATOM 3672 N N . GLY A 1 476 ? -72.688 17.078 -17.453 1 22.45 476 GLY A N 1
ATOM 3673 C CA . GLY A 1 476 ? -72.125 17.688 -18.656 1 22.45 476 GLY A CA 1
ATOM 3674 C C . GLY A 1 476 ? -70.625 17.562 -18.797 1 22.45 476 GLY A C 1
ATOM 3675 O O . GLY A 1 476 ? -69.938 17.328 -17.797 1 22.45 476 GLY A O 1
ATOM 3676 N N . ASP A 1 477 ? -70.125 17.422 -20.062 1 23.78 477 ASP A N 1
ATOM 3677 C CA . ASP A 1 477 ? -68.938 17 -20.859 1 23.78 477 ASP A CA 1
ATOM 3678 C C . ASP A 1 477 ? -67.75 17.891 -20.578 1 23.78 477 ASP A C 1
ATOM 3680 O O . ASP A 1 477 ? -66.75 17.859 -21.312 1 23.78 477 ASP A O 1
ATOM 3684 N N . SER A 1 478 ? -67.875 18.953 -19.75 1 24.19 478 SER A N 1
ATOM 3685 C CA . SER A 1 478 ? -66.938 19.969 -20.203 1 24.19 478 SER A CA 1
ATOM 3686 C C . SER A 1 478 ? -65.5 19.438 -20.203 1 24.19 478 SER A C 1
ATOM 3688 O O . SER A 1 478 ? -65 18.969 -19.172 1 24.19 478 SER A O 1
ATOM 3690 N N . LYS A 1 479 ? -65 18.984 -21.344 1 26.09 479 LYS A N 1
ATOM 3691 C CA . LYS A 1 479 ? -63.812 18.281 -21.766 1 26.09 479 LYS A CA 1
ATOM 3692 C C . LYS A 1 479 ? -62.562 19.047 -21.359 1 26.09 479 LYS A C 1
ATOM 3694 O O . LYS A 1 479 ? -61.844 19.609 -22.203 1 26.09 479 LYS A O 1
ATOM 3699 N N . PHE A 1 480 ? -62.656 20.016 -20.422 1 22.56 480 PHE A N 1
ATOM 3700 C CA . PHE A 1 480 ? -61.438 20.781 -20.391 1 22.56 480 PHE A CA 1
ATOM 3701 C C . PHE A 1 480 ? -60.219 19.875 -20.297 1 22.56 480 PHE A C 1
ATOM 3703 O O . PHE A 1 480 ? -60.25 18.828 -19.625 1 22.56 480 PHE A O 1
ATOM 3710 N N . SER A 1 481 ? -59.219 20.141 -21.281 1 21.2 481 SER A N 1
ATOM 3711 C CA . SER A 1 481 ? -57.969 19.516 -21.766 1 21.2 481 SER A CA 1
ATOM 3712 C C . SER A 1 481 ? -57.031 19.219 -20.609 1 21.2 481 SER A C 1
ATOM 3714 O O . SER A 1 481 ? -56.438 20.141 -20.031 1 21.2 481 SER A O 1
ATOM 3716 N N . LYS A 1 482 ? -57.406 18.5 -19.656 1 24.38 482 LYS A N 1
ATOM 3717 C CA . LYS A 1 482 ? -56.656 18.219 -18.422 1 24.38 482 LYS A CA 1
ATOM 3718 C C . LYS A 1 482 ? -55.344 17.531 -18.734 1 24.38 482 LYS A C 1
ATOM 3720 O O . LYS A 1 482 ? -55.219 16.312 -18.609 1 24.38 482 LYS A O 1
ATOM 3725 N N . SER A 1 483 ? -54.844 17.859 -19.922 1 21.39 483 SER A N 1
ATOM 3726 C CA . SER A 1 483 ? -53.719 17.031 -20.375 1 21.39 483 SER A CA 1
ATOM 3727 C C . SER A 1 483 ? -52.688 16.844 -19.266 1 21.39 483 SER A C 1
ATOM 3729 O O . SER A 1 483 ? -52.188 15.734 -19.078 1 21.39 483 SER A O 1
ATOM 3731 N N . LEU A 1 484 ? -51.969 17.891 -19.062 1 21.5 484 LEU A N 1
ATOM 3732 C CA . LEU A 1 484 ? -50.531 17.844 -19.109 1 21.5 484 LEU A CA 1
ATOM 3733 C C . LEU A 1 484 ? -49.969 17.109 -17.891 1 21.5 484 LEU A C 1
ATOM 3735 O O . LEU A 1 484 ? -49.031 16.297 -18.016 1 21.5 484 LEU A O 1
ATOM 3739 N N . PHE A 1 485 ? -49.969 17.859 -16.734 1 23.73 485 PHE A N 1
ATOM 3740 C CA . PHE A 1 485 ? -48.938 17.703 -15.703 1 23.73 485 PHE A CA 1
ATOM 3741 C C . PHE A 1 485 ? -49.219 16.484 -14.844 1 23.73 485 PHE A C 1
ATOM 3743 O O . PHE A 1 485 ? -50 16.547 -13.906 1 23.73 485 PHE A O 1
ATOM 3750 N N . GLN A 1 486 ? -49.5 15.445 -15.414 1 25.12 486 GLN A N 1
ATOM 3751 C CA . GLN A 1 486 ? -49.844 14.43 -14.422 1 25.12 486 GLN A CA 1
ATOM 3752 C C . GLN A 1 486 ? -48.688 14.227 -13.43 1 25.12 486 GLN A C 1
ATOM 3754 O O . GLN A 1 486 ? -47.562 14 -13.82 1 25.12 486 GLN A O 1
ATOM 3759 N N . PRO A 1 487 ? -48.875 14.789 -12.227 1 24.78 487 PRO A N 1
ATOM 3760 C CA . PRO A 1 487 ? -47.812 14.672 -11.234 1 24.78 487 PRO A CA 1
ATOM 3761 C C . PRO A 1 487 ? -47.281 13.242 -11.086 1 24.78 487 PRO A C 1
ATOM 3763 O O . PRO A 1 487 ? -48.062 12.297 -11.07 1 24.78 487 PRO A O 1
ATOM 3766 N N . LYS A 1 488 ? -46.125 12.984 -11.656 1 24.62 488 LYS A N 1
ATOM 3767 C CA . LYS A 1 488 ? -45.5 11.664 -11.539 1 24.62 488 LYS A CA 1
ATOM 3768 C C . LYS A 1 488 ? -45.688 11.094 -10.133 1 24.62 488 LYS A C 1
ATOM 3770 O O . LYS A 1 488 ? -45.562 11.812 -9.141 1 24.62 488 LYS A O 1
ATOM 3775 N N . ARG A 1 489 ? -46.469 10.086 -10.008 1 25.09 489 ARG A N 1
ATOM 3776 C CA . ARG A 1 489 ? -46.719 9.305 -8.797 1 25.09 489 ARG A CA 1
ATOM 3777 C C . ARG A 1 489 ? -45.438 9.133 -7.988 1 25.09 489 ARG A C 1
ATOM 3779 O O . ARG A 1 489 ? -44.406 8.742 -8.531 1 25.09 489 ARG A O 1
ATOM 3786 N N . ARG A 1 490 ? -45.344 9.898 -6.945 1 25.28 490 ARG A N 1
ATOM 3787 C CA . ARG A 1 490 ? -44.312 9.766 -5.922 1 25.28 490 ARG A CA 1
ATOM 3788 C C . ARG A 1 490 ? -44.031 8.297 -5.602 1 25.28 490 ARG A C 1
ATOM 3790 O O . ARG A 1 490 ? -44.938 7.566 -5.211 1 25.28 490 ARG A O 1
ATOM 3797 N N . ARG A 1 491 ? -43.156 7.707 -6.383 1 24.3 491 ARG A N 1
ATOM 3798 C CA . ARG A 1 491 ? -42.688 6.359 -6.035 1 24.3 491 ARG A CA 1
ATOM 3799 C C . ARG A 1 491 ? -42.5 6.223 -4.531 1 24.3 491 ARG A C 1
ATOM 3801 O O . ARG A 1 491 ? -41.812 7.047 -3.918 1 24.3 491 ARG A O 1
ATOM 3808 N N . SER A 1 492 ? -43.5 5.723 -3.854 1 25.16 492 SER A N 1
ATOM 3809 C CA . SER A 1 492 ? -43.406 5.383 -2.438 1 25.16 492 SER A CA 1
ATOM 3810 C C . SER A 1 492 ? -42.031 4.785 -2.113 1 25.16 492 SER A C 1
ATOM 3812 O O . SER A 1 492 ? -41.594 3.832 -2.76 1 25.16 492 SER A O 1
ATOM 3814 N N . ILE A 1 493 ? -41.156 5.594 -1.673 1 28.72 493 ILE A N 1
ATOM 3815 C CA . ILE A 1 493 ? -39.844 5.305 -1.094 1 28.72 493 ILE A CA 1
ATOM 3816 C C . ILE A 1 493 ? -39.969 4.172 -0.079 1 28.72 493 ILE A C 1
ATOM 3818 O O . ILE A 1 493 ? -39.062 3.938 0.716 1 28.72 493 ILE A O 1
ATOM 3822 N N . LEU A 1 494 ? -41.25 3.646 0.131 1 26.27 494 LEU A N 1
ATOM 3823 C CA . LEU A 1 494 ? -41.344 2.637 1.178 1 26.27 494 LEU A CA 1
ATOM 3824 C C . LEU A 1 494 ? -40.25 1.582 1.038 1 26.27 494 LEU A C 1
ATOM 3826 O O . LEU A 1 494 ? -39.688 1.138 2.037 1 26.27 494 LEU A O 1
ATOM 3830 N N . ASN A 1 495 ? -40.438 0.833 -0.035 1 27.5 495 ASN A N 1
ATOM 3831 C CA . ASN A 1 495 ? -39.969 -0.543 -0.006 1 27.5 495 ASN A CA 1
ATOM 3832 C C . ASN A 1 495 ? -38.438 -0.608 -0.143 1 27.5 495 ASN A C 1
ATOM 3834 O O . ASN A 1 495 ? -37.938 -0.922 -1.217 1 27.5 495 ASN A O 1
ATOM 3838 N N . ASP A 1 496 ? -37.906 0.335 0.332 1 30.97 496 ASP A N 1
ATOM 3839 C CA . ASP A 1 496 ? -36.438 0.268 0.177 1 30.97 496 ASP A CA 1
ATOM 3840 C C . ASP A 1 496 ? -35.906 -1.071 0.67 1 30.97 496 ASP A C 1
ATOM 3842 O O . ASP A 1 496 ? -34.688 -1.219 0.877 1 30.97 496 ASP A O 1
ATOM 3846 N N . PHE A 1 497 ? -36.688 -1.763 1.525 1 30.81 497 PHE A N 1
ATOM 3847 C CA . PHE A 1 497 ? -36.438 -3.129 1.977 1 30.81 497 PHE A CA 1
ATOM 3848 C C . PHE A 1 497 ? -36.781 -4.129 0.876 1 30.81 497 PHE A C 1
ATOM 3850 O O . PHE A 1 497 ? -37.688 -3.904 0.081 1 30.81 497 PHE A O 1
ATOM 3857 N N . ASP A 1 498 ? -35.938 -4.832 0.233 1 31.61 498 ASP A N 1
ATOM 3858 C CA . ASP A 1 498 ? -36.406 -5.801 -0.744 1 31.61 498 ASP A CA 1
ATOM 3859 C C . ASP A 1 498 ? -37.594 -6.602 -0.191 1 31.61 498 ASP A C 1
ATOM 3861 O O . ASP A 1 498 ? -37.938 -6.477 0.987 1 31.61 498 ASP A O 1
ATOM 3865 N N . GLU A 1 499 ? -38.531 -7.191 -1.003 1 33.19 499 GLU A N 1
ATOM 3866 C CA . GLU A 1 499 ? -39.688 -7.984 -0.625 1 33.19 499 GLU A CA 1
ATOM 3867 C C . GLU A 1 499 ? -39.438 -8.773 0.657 1 33.19 499 GLU A C 1
ATOM 3869 O O . GLU A 1 499 ? -40.375 -9.133 1.368 1 33.19 499 GLU A O 1
ATOM 3874 N N . ASP A 1 500 ? -38.312 -9.383 0.816 1 31.48 500 ASP A N 1
ATOM 3875 C CA . ASP A 1 500 ? -38.094 -10.281 1.94 1 31.48 500 ASP A CA 1
ATOM 3876 C C . ASP A 1 500 ? -37.594 -9.508 3.17 1 31.48 500 ASP A C 1
ATOM 3878 O O . ASP A 1 500 ? -37.219 -10.109 4.172 1 31.48 500 ASP A O 1
ATOM 3882 N N . GLY A 1 501 ? -37.875 -8.195 3.451 1 32.69 501 GLY A N 1
ATOM 3883 C CA . GLY A 1 501 ? -37.688 -7.293 4.578 1 32.69 501 GLY A CA 1
ATOM 3884 C C . GLY A 1 501 ? -36.25 -6.77 4.695 1 32.69 501 GLY A C 1
ATOM 3885 O O . GLY A 1 501 ? -35.875 -6.191 5.715 1 32.69 501 GLY A O 1
ATOM 3886 N N . ASN A 1 502 ? -35.25 -7.355 4.109 1 29.78 502 ASN A N 1
ATOM 3887 C CA . ASN A 1 502 ? -33.875 -6.945 4.281 1 29.78 502 ASN A CA 1
ATOM 3888 C C . ASN A 1 502 ? -33.594 -5.617 3.588 1 29.78 502 ASN A C 1
ATOM 3890 O O . ASN A 1 502 ? -34.219 -5.289 2.586 1 29.78 502 ASN A O 1
ATOM 3894 N N . PRO A 1 503 ? -33.156 -4.562 4.312 1 30.11 503 PRO A N 1
ATOM 3895 C CA . PRO A 1 503 ? -32.938 -3.268 3.668 1 30.11 503 PRO A CA 1
ATOM 3896 C C . PRO A 1 503 ? -32.125 -3.387 2.377 1 30.11 503 PRO A C 1
ATOM 3898 O O . PRO A 1 503 ? -31.203 -4.211 2.293 1 30.11 503 PRO A O 1
ATOM 3901 N N . SER A 1 504 ? -32.5 -2.963 1.207 1 29.17 504 SER A N 1
ATOM 3902 C CA . SER A 1 504 ? -32.031 -3.133 -0.161 1 29.17 504 SER A CA 1
ATOM 3903 C C . SER A 1 504 ? -30.578 -2.666 -0.301 1 29.17 504 SER A C 1
ATOM 3905 O O . SER A 1 504 ? -29.828 -3.172 -1.146 1 29.17 504 SER A O 1
ATOM 3907 N N . TRP A 1 505 ? -30.172 -1.562 0.217 1 29.83 505 TRP A N 1
ATOM 3908 C CA . TRP A 1 505 ? -28.938 -0.87 -0.153 1 29.83 505 TRP A CA 1
ATOM 3909 C C . TRP A 1 505 ? -27.719 -1.639 0.334 1 29.83 505 TRP A C 1
ATOM 3911 O O . TRP A 1 505 ? -26.609 -1.442 -0.174 1 29.83 505 TRP A O 1
ATOM 3921 N N . PHE A 1 506 ? -27.781 -2.297 1.482 1 27.92 506 PHE A N 1
ATOM 3922 C CA . PHE A 1 506 ? -26.641 -2.9 2.176 1 27.92 506 PHE A CA 1
ATOM 3923 C C . PHE A 1 506 ? -25.938 -3.906 1.279 1 27.92 506 PHE A C 1
ATOM 3925 O O . PHE A 1 506 ? -24.719 -4.055 1.352 1 27.92 506 PHE A O 1
ATOM 3932 N N . LEU A 1 507 ? -26.594 -4.703 0.438 1 26.25 507 LEU A N 1
ATOM 3933 C CA . LEU A 1 507 ? -26.094 -5.742 -0.458 1 26.25 507 LEU A CA 1
ATOM 3934 C C . LEU A 1 507 ? -25.141 -5.152 -1.491 1 26.25 507 LEU A C 1
ATOM 3936 O O . LEU A 1 507 ? -24.266 -5.852 -1.997 1 26.25 507 LEU A O 1
ATOM 3940 N N . ASN A 1 508 ? -25.344 -3.992 -2.092 1 25.45 508 ASN A N 1
ATOM 3941 C CA . ASN A 1 508 ? -24.609 -3.504 -3.256 1 25.45 508 ASN A CA 1
ATOM 3942 C C . ASN A 1 508 ? -23.203 -3.039 -2.883 1 25.45 508 ASN A C 1
ATOM 3944 O O . ASN A 1 508 ? -22.391 -2.734 -3.758 1 25.45 508 ASN A O 1
ATOM 3948 N N . THR A 1 509 ? -22.984 -2.385 -1.767 1 22.47 509 THR A N 1
ATOM 3949 C CA . THR A 1 509 ? -21.656 -1.828 -1.527 1 22.47 509 THR A CA 1
ATOM 3950 C C . THR A 1 509 ? -20.656 -2.934 -1.192 1 22.47 509 THR A C 1
ATOM 3952 O O . THR A 1 509 ? -19.453 -2.703 -1.188 1 22.47 509 THR A O 1
ATOM 3955 N N . ILE A 1 510 ? -20.984 -3.951 -0.445 1 20.75 510 ILE A N 1
ATOM 3956 C CA . ILE A 1 510 ? -20 -5.027 -0.419 1 20.75 510 ILE A CA 1
ATOM 3957 C C . ILE A 1 510 ? -19.891 -5.664 -1.804 1 20.75 510 ILE A C 1
ATOM 3959 O O . ILE A 1 510 ? -20.906 -6.027 -2.404 1 20.75 510 ILE A O 1
ATOM 3963 N N . MET B 1 1 ? -26.547 22.297 -9.555 1 51.78 1 MET B N 1
ATOM 3964 C CA . MET B 1 1 ? -25.547 23.359 -9.609 1 51.78 1 MET B CA 1
ATOM 3965 C C . MET B 1 1 ? -24.812 23.469 -8.281 1 51.78 1 MET B C 1
ATOM 3967 O O . MET B 1 1 ? -23.578 23.578 -8.258 1 51.78 1 MET B O 1
ATOM 3971 N N . ALA B 1 2 ? -25.547 23.359 -7.27 1 58.69 2 ALA B N 1
ATOM 3972 C CA . ALA B 1 2 ? -24.938 23.422 -5.941 1 58.69 2 ALA B CA 1
ATOM 3973 C C . ALA B 1 2 ? -23.969 22.266 -5.734 1 58.69 2 ALA B C 1
ATOM 3975 O O . ALA B 1 2 ? -22.891 22.453 -5.168 1 58.69 2 ALA B O 1
ATOM 3976 N N . PHE B 1 3 ? -24.297 21.203 -6.332 1 63.62 3 PHE B N 1
ATOM 3977 C CA . PHE B 1 3 ? -23.453 20.016 -6.195 1 63.62 3 PHE B CA 1
ATOM 3978 C C . PHE B 1 3 ? -22.125 20.203 -6.941 1 63.62 3 PHE B C 1
ATOM 3980 O O . PHE B 1 3 ? -21.062 19.859 -6.426 1 63.62 3 PHE B O 1
ATOM 3987 N N . LEU B 1 4 ? -22.219 20.844 -8.07 1 65.44 4 LEU B N 1
ATOM 3988 C CA . LEU B 1 4 ? -21.016 21.031 -8.875 1 65.44 4 LEU B CA 1
ATOM 3989 C C . LEU B 1 4 ? -20.078 22.031 -8.203 1 65.44 4 LEU B C 1
ATOM 3991 O O . LEU B 1 4 ? -18.844 21.875 -8.281 1 65.44 4 LEU B O 1
ATOM 3995 N N . ARG B 1 5 ? -20.656 22.938 -7.582 1 72.81 5 ARG B N 1
ATOM 3996 C CA . ARG B 1 5 ? -19.828 23.922 -6.891 1 72.81 5 ARG B CA 1
ATOM 3997 C C . ARG B 1 5 ? -19.125 23.297 -5.691 1 72.81 5 ARG B C 1
ATOM 3999 O O . ARG B 1 5 ? -17.969 23.609 -5.398 1 72.81 5 ARG B O 1
ATOM 4006 N N . ARG B 1 6 ? -19.828 22.484 -5.105 1 77.19 6 ARG B N 1
ATOM 4007 C CA . ARG B 1 6 ? -19.219 21.781 -3.977 1 77.19 6 ARG B CA 1
ATOM 4008 C C . ARG B 1 6 ? -18.078 20.891 -4.438 1 77.19 6 ARG B C 1
ATOM 4010 O O . ARG B 1 6 ? -17.031 20.828 -3.787 1 77.19 6 ARG B O 1
ATOM 4017 N N . VAL B 1 7 ? -18.312 20.375 -5.5 1 77.56 7 VAL B N 1
ATOM 4018 C CA . VAL B 1 7 ? -17.281 19.5 -6.051 1 77.56 7 VAL B CA 1
ATOM 4019 C C . VAL B 1 7 ? -16.078 20.344 -6.469 1 77.56 7 VAL B C 1
ATOM 4021 O O . VAL B 1 7 ? -14.93 19.906 -6.316 1 77.56 7 VAL B O 1
ATOM 4024 N N . TYR B 1 8 ? -16.391 21.469 -6.926 1 84.75 8 TYR B N 1
ATOM 4025 C CA . TYR B 1 8 ? -15.312 22.359 -7.336 1 84.75 8 TYR B CA 1
ATOM 4026 C C . TYR B 1 8 ? -14.508 22.828 -6.129 1 84.75 8 TYR B C 1
ATOM 4028 O O . TYR B 1 8 ? -13.281 22.891 -6.184 1 84.75 8 TYR B O 1
ATOM 4036 N N . VAL B 1 9 ? -15.133 23.125 -5.066 1 84.81 9 VAL B N 1
ATOM 4037 C CA . VAL B 1 9 ? -14.461 23.547 -3.846 1 84.81 9 VAL B CA 1
ATOM 4038 C C . VAL B 1 9 ? -13.617 22.406 -3.285 1 84.81 9 VAL B C 1
ATOM 4040 O O . VAL B 1 9 ? -12.484 22.625 -2.85 1 84.81 9 VAL B O 1
ATOM 4043 N N . VAL B 1 10 ? -14.188 21.281 -3.34 1 85.06 10 VAL B N 1
ATOM 4044 C CA . VAL B 1 10 ? -13.484 20.109 -2.82 1 85.06 10 VAL B CA 1
ATOM 4045 C C . VAL B 1 10 ? -12.273 19.812 -3.699 1 85.06 10 VAL B C 1
ATOM 4047 O O . VAL B 1 10 ? -11.195 19.484 -3.193 1 85.06 10 VAL B O 1
ATOM 4050 N N . PHE B 1 11 ? -12.445 20 -4.941 1 88.06 11 PHE B N 1
ATOM 4051 C CA . PHE B 1 11 ? -11.359 19.734 -5.867 1 88.06 11 PHE B CA 1
ATOM 4052 C C . PHE B 1 11 ? -10.242 20.766 -5.707 1 88.06 11 PHE B C 1
ATOM 4054 O O . PHE B 1 11 ? -9.062 20.406 -5.688 1 88.06 11 PHE B O 1
ATOM 4061 N N . LEU B 1 12 ? -10.57 21.938 -5.617 1 90.88 12 LEU B N 1
ATOM 4062 C CA . LEU B 1 12 ? -9.57 22.984 -5.418 1 90.88 12 LEU B CA 1
ATOM 4063 C C . LEU B 1 12 ? -8.906 22.844 -4.051 1 90.88 12 LEU B C 1
ATOM 4065 O O . LEU B 1 12 ? -7.727 23.156 -3.896 1 90.88 12 LEU B O 1
ATOM 4069 N N . GLY B 1 13 ? -9.766 22.484 -3.08 1 91.31 13 GLY B N 1
ATOM 4070 C CA . GLY B 1 13 ? -9.18 22.219 -1.777 1 91.31 13 GLY B CA 1
ATOM 4071 C C . GLY B 1 13 ? -8.18 21.062 -1.802 1 91.31 13 GLY B C 1
ATOM 4072 O O . GLY B 1 13 ? -7.129 21.141 -1.169 1 91.31 13 GLY B O 1
ATOM 4073 N N . PHE B 1 14 ? -8.484 20.062 -2.523 1 91.44 14 PHE B N 1
ATOM 4074 C CA . PHE B 1 14 ? -7.598 18.922 -2.719 1 91.44 14 PHE B CA 1
ATOM 4075 C C . PHE B 1 14 ? -6.281 19.375 -3.346 1 91.44 14 PHE B C 1
ATOM 4077 O O . PHE B 1 14 ? -5.203 19 -2.863 1 91.44 14 PHE B O 1
ATOM 4084 N N . LEU B 1 15 ? -6.359 20.141 -4.344 1 93.94 15 LEU B N 1
ATOM 4085 C CA . LEU B 1 15 ? -5.172 20.625 -5.039 1 93.94 15 LEU B CA 1
ATOM 4086 C C . LEU B 1 15 ? -4.371 21.578 -4.16 1 93.94 15 LEU B C 1
ATOM 4088 O O . LEU B 1 15 ? -3.139 21.594 -4.211 1 93.94 15 LEU B O 1
ATOM 4092 N N . GLY B 1 16 ? -5.086 22.391 -3.41 1 93.56 16 GLY B N 1
ATOM 4093 C CA . GLY B 1 16 ? -4.414 23.328 -2.52 1 93.56 16 GLY B CA 1
ATOM 4094 C C . GLY B 1 16 ? -3.549 22.641 -1.479 1 93.56 16 GLY B C 1
ATOM 4095 O O . GLY B 1 16 ? -2.389 23 -1.285 1 93.56 16 GLY B O 1
ATOM 4096 N N . LEU B 1 17 ? -4.102 21.625 -0.878 1 92.19 17 LEU B N 1
ATOM 4097 C CA . LEU B 1 17 ? -3.338 20.906 0.133 1 92.19 17 LEU B CA 1
ATOM 4098 C C . LEU B 1 17 ? -2.236 20.062 -0.512 1 92.19 17 LEU B C 1
ATOM 4100 O O . LEU B 1 17 ? -1.17 19.875 0.077 1 92.19 17 LEU B O 1
ATOM 4104 N N . LEU B 1 18 ? -2.516 19.594 -1.706 1 93.94 18 LEU B N 1
ATOM 4105 C CA . LEU B 1 18 ? -1.508 18.859 -2.459 1 93.94 18 LEU B CA 1
ATOM 4106 C C . LEU B 1 18 ? -0.277 19.719 -2.713 1 93.94 18 LEU B C 1
ATOM 4108 O O . LEU B 1 18 ? 0.854 19.25 -2.549 1 93.94 18 LEU B O 1
ATOM 4112 N N . ILE B 1 19 ? -0.534 20.953 -3.033 1 94.88 19 ILE B N 1
ATOM 4113 C CA . ILE B 1 19 ? 0.555 21.859 -3.348 1 94.88 19 ILE B CA 1
ATOM 4114 C C . ILE B 1 19 ? 1.232 22.328 -2.059 1 94.88 19 ILE B C 1
ATOM 4116 O O . ILE B 1 19 ? 2.463 22.328 -1.964 1 94.88 19 ILE B O 1
ATOM 4120 N N . SER B 1 20 ? 0.433 22.688 -1.118 1 93.31 20 SER B N 1
ATOM 4121 C CA . SER B 1 20 ? 0.947 23.25 0.125 1 93.31 20 SER B CA 1
ATOM 4122 C C . SER B 1 20 ? 1.85 22.266 0.853 1 93.31 20 SER B C 1
ATOM 4124 O O . SER B 1 20 ? 2.955 22.609 1.271 1 93.31 20 SER B O 1
ATOM 4126 N N . ILE B 1 21 ? 1.44 21.047 0.954 1 90.62 21 ILE B N 1
ATOM 4127 C CA . ILE B 1 21 ? 2.234 20.047 1.657 1 90.62 21 ILE B CA 1
ATOM 4128 C C . ILE B 1 21 ? 3.389 19.594 0.768 1 90.62 21 ILE B C 1
ATOM 4130 O O . ILE B 1 21 ? 4.43 19.156 1.267 1 90.62 21 ILE B O 1
ATOM 4134 N N . GLY B 1 22 ? 3.24 19.734 -0.502 1 94 22 GLY B N 1
ATOM 4135 C CA . GLY B 1 22 ? 4.277 19.359 -1.452 1 94 22 GLY B CA 1
ATOM 4136 C C . GLY B 1 22 ? 5.512 20.234 -1.36 1 94 22 GLY B C 1
ATOM 4137 O O . GLY B 1 22 ? 6.617 19.797 -1.677 1 94 22 GLY B O 1
ATOM 4138 N N . PHE B 1 23 ? 5.359 21.469 -0.843 1 95.31 23 PHE B N 1
ATOM 4139 C CA . PHE B 1 23 ? 6.48 22.391 -0.727 1 95.31 23 PHE B CA 1
ATOM 4140 C C . PHE B 1 23 ? 7.594 21.797 0.126 1 95.31 23 PHE B C 1
ATOM 4142 O O . PHE B 1 23 ? 8.773 21.938 -0.198 1 95.31 23 PHE B O 1
ATOM 4149 N N . ARG B 1 24 ? 7.168 21.125 1.133 1 92.69 24 ARG B N 1
ATOM 4150 C CA . ARG B 1 24 ? 8.148 20.562 2.053 1 92.69 24 ARG B CA 1
ATOM 4151 C C . ARG B 1 24 ? 8.93 19.438 1.389 1 92.69 24 ARG B C 1
ATOM 4153 O O . ARG B 1 24 ? 10.156 19.359 1.537 1 92.69 24 ARG B O 1
ATOM 4160 N N . SER B 1 25 ? 8.258 18.625 0.691 1 94.56 25 SER B N 1
ATOM 4161 C CA . SER B 1 25 ? 8.898 17.5 0.029 1 94.56 25 SER B CA 1
ATOM 4162 C C . SER B 1 25 ? 9.797 17.969 -1.113 1 94.56 25 SER B C 1
ATOM 4164 O O . SER B 1 25 ? 10.859 17.391 -1.354 1 94.56 25 SER B O 1
ATOM 4166 N N . VAL B 1 26 ? 9.328 18.984 -1.806 1 96.12 26 VAL B N 1
ATOM 4167 C CA . VAL B 1 26 ? 10.117 19.531 -2.904 1 96.12 26 VAL B CA 1
ATOM 4168 C C . VAL B 1 26 ? 11.453 20.062 -2.373 1 96.12 26 VAL B C 1
ATOM 4170 O O . VAL B 1 26 ? 12.516 19.75 -2.92 1 96.12 26 VAL B O 1
ATOM 4173 N N . PHE B 1 27 ? 11.406 20.828 -1.339 1 95.62 27 PHE B N 1
ATOM 4174 C CA . PHE B 1 27 ? 12.617 21.391 -0.763 1 95.62 27 PHE B CA 1
ATOM 4175 C C . PHE B 1 27 ? 13.555 20.281 -0.294 1 95.62 27 PHE B C 1
ATOM 4177 O O . PHE B 1 27 ? 14.766 20.359 -0.507 1 95.62 27 PHE B O 1
ATOM 4184 N N . SER B 1 28 ? 12.961 19.297 0.347 1 93.88 28 SER B N 1
ATOM 4185 C CA . SER B 1 28 ? 13.766 18.188 0.851 1 93.88 28 SER B CA 1
ATOM 4186 C C . SER B 1 28 ? 14.5 17.484 -0.281 1 93.88 28 SER B C 1
ATOM 4188 O O . SER B 1 28 ? 15.695 17.203 -0.17 1 93.88 28 SER B O 1
ATOM 4190 N N . MET B 1 29 ? 13.844 17.219 -1.354 1 93.25 29 MET B N 1
ATOM 4191 C CA . MET B 1 29 ? 14.438 16.531 -2.496 1 93.25 29 MET B CA 1
ATOM 4192 C C . MET B 1 29 ? 15.516 17.391 -3.152 1 93.25 29 MET B C 1
ATOM 4194 O O . MET B 1 29 ? 16.531 16.875 -3.609 1 93.25 29 MET B O 1
ATOM 4198 N N . ILE B 1 30 ? 15.297 18.641 -3.188 1 92.5 30 ILE B N 1
ATOM 4199 C CA . ILE B 1 30 ? 16.281 19.547 -3.781 1 92.5 30 ILE B CA 1
ATOM 4200 C C . ILE B 1 30 ? 17.547 19.578 -2.934 1 92.5 30 ILE B C 1
ATOM 4202 O O . ILE B 1 30 ? 18.656 19.609 -3.471 1 92.5 30 ILE B O 1
ATOM 4206 N N . MET B 1 31 ? 17.359 19.562 -1.672 1 91.81 31 MET B N 1
ATOM 4207 C CA . MET B 1 31 ? 18.516 19.562 -0.78 1 91.81 31 MET B CA 1
ATOM 4208 C C . MET B 1 31 ? 19.312 18.281 -0.94 1 91.81 31 MET B C 1
ATOM 4210 O O . MET B 1 31 ? 20.547 18.297 -0.872 1 91.81 31 MET B O 1
ATOM 4214 N N . VAL B 1 32 ? 18.641 17.188 -1.121 1 89.06 32 VAL B N 1
ATOM 4215 C CA . VAL B 1 32 ? 19.312 15.922 -1.355 1 89.06 32 VAL B CA 1
ATOM 4216 C C . VAL B 1 32 ? 20.172 16.016 -2.613 1 89.06 32 VAL B C 1
ATOM 4218 O O . VAL B 1 32 ? 21.281 15.469 -2.66 1 89.06 32 VAL B O 1
ATOM 4221 N N . HIS B 1 33 ? 19.656 16.719 -3.537 1 86.81 33 HIS B N 1
ATOM 4222 C CA . HIS B 1 33 ? 20.359 16.859 -4.809 1 86.81 33 HIS B CA 1
ATOM 4223 C C . HIS B 1 33 ? 21.531 17.828 -4.688 1 86.81 33 HIS B C 1
ATOM 4225 O O . HIS B 1 33 ? 22.562 17.656 -5.336 1 86.81 33 HIS B O 1
ATOM 4231 N N . VAL B 1 34 ? 21.406 18.844 -3.934 1 85.88 34 VAL B N 1
ATOM 4232 C CA . VAL B 1 34 ? 22.391 19.906 -3.816 1 85.88 34 VAL B CA 1
ATOM 4233 C C . VAL B 1 34 ? 23.547 19.453 -2.934 1 85.88 34 VAL B C 1
ATOM 4235 O O . VAL B 1 34 ? 24.688 19.844 -3.16 1 85.88 34 VAL B O 1
ATOM 4238 N N . VAL B 1 35 ? 23.219 18.672 -1.971 1 84.81 35 VAL B N 1
ATOM 4239 C CA . VAL B 1 35 ? 24.266 18.188 -1.081 1 84.81 35 VAL B CA 1
ATOM 4240 C C . VAL B 1 35 ? 25.188 17.25 -1.846 1 84.81 35 VAL B C 1
ATOM 4242 O O . VAL B 1 35 ? 24.75 16.297 -2.486 1 84.81 35 VAL B O 1
ATOM 4245 N N . LYS B 1 36 ? 26.453 17.547 -1.854 1 75.5 36 LYS B N 1
ATOM 4246 C CA . LYS B 1 36 ? 27.438 16.781 -2.598 1 75.5 36 LYS B CA 1
ATOM 4247 C C . LYS B 1 36 ? 27.812 15.492 -1.861 1 75.5 36 LYS B C 1
ATOM 4249 O O . LYS B 1 36 ? 27.906 15.484 -0.633 1 75.5 36 LYS B O 1
ATOM 4254 N N . SER B 1 37 ? 27.641 14.391 -2.639 1 69.94 37 SER B N 1
ATOM 4255 C CA . SER B 1 37 ? 28 13.102 -2.049 1 69.94 37 SER B CA 1
ATOM 4256 C C . SER B 1 37 ? 29.469 12.797 -2.258 1 69.94 37 SER B C 1
ATOM 4258 O O . SER B 1 37 ? 30.062 13.18 -3.273 1 69.94 37 SER B O 1
ATOM 4260 N N . ASN B 1 38 ? 30.047 12.328 -1.236 1 61.59 38 ASN B N 1
ATOM 4261 C CA . ASN B 1 38 ? 31.438 11.922 -1.325 1 61.59 38 ASN B CA 1
ATOM 4262 C C . ASN B 1 38 ? 31.609 10.68 -2.199 1 61.59 38 ASN B C 1
ATOM 4264 O O . ASN B 1 38 ? 32.719 10.375 -2.646 1 61.59 38 ASN B O 1
ATOM 4268 N N . GLN B 1 39 ? 30.516 10 -2.375 1 63.66 39 GLN B N 1
ATOM 4269 C CA . GLN B 1 39 ? 30.609 8.766 -3.145 1 63.66 39 GLN B CA 1
ATOM 4270 C C . GLN B 1 39 ? 29.922 8.898 -4.496 1 63.66 39 GLN B C 1
ATOM 4272 O O . GLN B 1 39 ? 28.969 9.68 -4.637 1 63.66 39 GLN B O 1
ATOM 4277 N N . GLY B 1 40 ? 30.531 8.523 -5.582 1 62.06 40 GLY B N 1
ATOM 4278 C CA . GLY B 1 40 ? 29.969 8.547 -6.922 1 62.06 40 GLY B CA 1
ATOM 4279 C C . GLY B 1 40 ? 28.562 7.965 -6.992 1 62.06 40 GLY B C 1
ATOM 4280 O O . GLY B 1 40 ? 28.25 6.996 -6.301 1 62.06 40 GLY B O 1
ATOM 4281 N N . GLU B 1 41 ? 27.625 8.734 -7.449 1 63.25 41 GLU B N 1
ATOM 4282 C CA . GLU B 1 41 ? 26.25 8.281 -7.602 1 63.25 41 GLU B CA 1
ATOM 4283 C C . GLU B 1 41 ? 26.125 7.238 -8.711 1 63.25 41 GLU B C 1
ATOM 4285 O O . GLU B 1 41 ? 26.797 7.34 -9.734 1 63.25 41 GLU B O 1
ATOM 4290 N N . LYS B 1 42 ? 25.5 6.211 -8.438 1 64.06 42 LYS B N 1
ATOM 4291 C CA . LYS B 1 42 ? 25.25 5.176 -9.43 1 64.06 42 LYS B CA 1
ATOM 4292 C C . LYS B 1 42 ? 24.219 5.641 -10.453 1 64.06 42 LYS B C 1
ATOM 4294 O O . LYS B 1 42 ? 23.297 6.391 -10.125 1 64.06 42 LYS B O 1
ATOM 4299 N N . GLU B 1 43 ? 24.516 5.289 -11.711 1 61.25 43 GLU B N 1
ATOM 4300 C CA . GLU B 1 43 ? 23.609 5.68 -12.789 1 61.25 43 GLU B CA 1
ATOM 4301 C C . GLU B 1 43 ? 22.219 5.094 -12.586 1 61.25 43 GLU B C 1
ATOM 4303 O O . GLU B 1 43 ? 22.078 3.959 -12.125 1 61.25 43 GLU B O 1
ATOM 4308 N N . GLY B 1 44 ? 21.219 5.949 -12.594 1 61.38 44 GLY B N 1
ATOM 4309 C CA . GLY B 1 44 ? 19.844 5.535 -12.367 1 61.38 44 GLY B CA 1
ATOM 4310 C C . GLY B 1 44 ? 19.047 5.391 -13.648 1 61.38 44 GLY B C 1
ATOM 4311 O O . GLY B 1 44 ? 19.594 5.059 -14.695 1 61.38 44 GLY B O 1
ATOM 4312 N N . LEU B 1 45 ? 17.719 5.457 -13.602 1 59.72 45 LEU B N 1
ATOM 4313 C CA . LEU B 1 45 ? 16.688 5.258 -14.625 1 59.72 45 LEU B CA 1
ATOM 4314 C C . LEU B 1 45 ? 17 6.086 -15.867 1 59.72 45 LEU B C 1
ATOM 4316 O O . LEU B 1 45 ? 16.828 5.609 -17 1 59.72 45 LEU B O 1
ATOM 4320 N N . PHE B 1 46 ? 17.5 7.34 -15.594 1 62.03 46 PHE B N 1
ATOM 4321 C CA . PHE B 1 46 ? 17.656 8.258 -16.719 1 62.03 46 PHE B CA 1
ATOM 4322 C C . PHE B 1 46 ? 19.141 8.422 -17.062 1 62.03 46 PHE B C 1
ATOM 4324 O O . PHE B 1 46 ? 19.516 9.398 -17.719 1 62.03 46 PHE B O 1
ATOM 4331 N N . GLY B 1 47 ? 19.828 7.34 -16.703 1 61.22 47 GLY B N 1
ATOM 4332 C CA . GLY B 1 47 ? 21.266 7.449 -16.953 1 61.22 47 GLY B CA 1
ATOM 4333 C C . GLY B 1 47 ? 21.938 8.469 -16.062 1 61.22 47 GLY B C 1
ATOM 4334 O O . GLY B 1 47 ? 21.656 8.531 -14.859 1 61.22 47 GLY B O 1
ATOM 4335 N N . LYS B 1 48 ? 23 9.312 -16.625 1 56.72 48 LYS B N 1
ATOM 4336 C CA . LYS B 1 48 ? 23.672 10.359 -15.867 1 56.72 48 LYS B CA 1
ATOM 4337 C C . LYS B 1 48 ? 22.781 11.578 -15.695 1 56.72 48 LYS B C 1
ATOM 4339 O O . LYS B 1 48 ? 22.328 12.164 -16.672 1 56.72 48 LYS B O 1
ATOM 4344 N N . CYS B 1 49 ? 22.094 11.547 -14.523 1 55.78 49 CYS B N 1
ATOM 4345 C CA . CYS B 1 49 ? 21.281 12.688 -14.117 1 55.78 49 CYS B CA 1
ATOM 4346 C C . CYS B 1 49 ? 22.078 13.984 -14.211 1 55.78 49 CYS B C 1
ATOM 4348 O O . CYS B 1 49 ? 23.281 14.008 -13.953 1 55.78 49 CYS B O 1
ATOM 4350 N N . ASN B 1 50 ? 21.797 15.109 -15.141 1 54.5 50 ASN B N 1
ATOM 4351 C CA . ASN B 1 50 ? 22.281 16.484 -15.086 1 54.5 50 ASN B CA 1
ATOM 4352 C C . ASN B 1 50 ? 22.875 16.922 -16.422 1 54.5 50 ASN B C 1
ATOM 4354 O O . ASN B 1 50 ? 24.078 17.094 -16.547 1 54.5 50 ASN B O 1
ATOM 4358 N N . VAL B 1 51 ? 22.203 16.5 -17.438 1 44.91 51 VAL B N 1
ATOM 4359 C CA . VAL B 1 51 ? 22.688 17.094 -18.688 1 44.91 51 VAL B CA 1
ATOM 4360 C C . VAL B 1 51 ? 23 18.562 -18.469 1 44.91 51 VAL B C 1
ATOM 4362 O O . VAL B 1 51 ? 24.062 19.047 -18.891 1 44.91 51 VAL B O 1
ATOM 4365 N N . ASN B 1 52 ? 21.875 19.453 -18.172 1 38.81 52 ASN B N 1
ATOM 4366 C CA . ASN B 1 52 ? 21.938 20.906 -18.266 1 38.81 52 ASN B CA 1
ATOM 4367 C C . ASN B 1 52 ? 21.922 21.547 -16.875 1 38.81 52 ASN B C 1
ATOM 4369 O O . ASN B 1 52 ? 20.891 21.562 -16.203 1 38.81 52 ASN B O 1
ATOM 4373 N N . GLY B 1 53 ? 23.156 22.047 -16.156 1 48.72 53 GLY B N 1
ATOM 4374 C CA . GLY B 1 53 ? 23.312 22.844 -14.945 1 48.72 53 GLY B CA 1
ATOM 4375 C C . GLY B 1 53 ? 23.016 22.062 -13.688 1 48.72 53 GLY B C 1
ATOM 4376 O O . GLY B 1 53 ? 21.922 22.188 -13.117 1 48.72 53 GLY B O 1
ATOM 4377 N N . THR B 1 54 ? 23.75 21.016 -13.359 1 56.12 54 THR B N 1
ATOM 4378 C CA . THR B 1 54 ? 23.641 19.984 -12.328 1 56.12 54 THR B CA 1
ATOM 4379 C C . THR B 1 54 ? 23.953 20.562 -10.953 1 56.12 54 THR B C 1
ATOM 4381 O O . THR B 1 54 ? 24.641 21.578 -10.844 1 56.12 54 THR B O 1
ATOM 4384 N N . ALA B 1 55 ? 23.109 20.219 -9.906 1 57.88 55 ALA B N 1
ATOM 4385 C CA . ALA B 1 55 ? 23.391 20.578 -8.516 1 57.88 55 ALA B CA 1
ATOM 4386 C C . ALA B 1 55 ? 24.875 20.391 -8.195 1 57.88 55 ALA B C 1
ATOM 4388 O O . ALA B 1 55 ? 25.406 21.047 -7.289 1 57.88 55 ALA B O 1
ATOM 4389 N N . ARG B 1 56 ? 25.469 19.75 -9.047 1 62.56 56 ARG B N 1
ATOM 4390 C CA . ARG B 1 56 ? 26.891 19.469 -8.789 1 62.56 56 ARG B CA 1
ATOM 4391 C C . ARG B 1 56 ? 27.75 20.672 -9.148 1 62.56 56 ARG B C 1
ATOM 4393 O O . ARG B 1 56 ? 28.859 20.828 -8.609 1 62.56 56 ARG B O 1
ATOM 4400 N N . ASP B 1 57 ? 27.172 21.469 -9.969 1 68.06 57 ASP B N 1
ATOM 4401 C CA . ASP B 1 57 ? 27.938 22.625 -10.398 1 68.06 57 ASP B CA 1
ATOM 4402 C C . ASP B 1 57 ? 27.734 23.812 -9.453 1 68.06 57 ASP B C 1
ATOM 4404 O O . ASP B 1 57 ? 28.391 24.844 -9.594 1 68.06 57 ASP B O 1
ATOM 4408 N N . LEU B 1 58 ? 26.969 23.531 -8.508 1 76.81 58 LEU B N 1
ATOM 4409 C CA . LEU B 1 58 ? 26.703 24.609 -7.559 1 76.81 58 LEU B CA 1
ATOM 4410 C C . LEU B 1 58 ? 27.891 24.797 -6.609 1 76.81 58 LEU B C 1
ATOM 4412 O O . LEU B 1 58 ? 28.547 23.828 -6.242 1 76.81 58 LEU B O 1
ATOM 4416 N N . SER B 1 59 ? 28.156 26 -6.359 1 74 59 SER B N 1
ATOM 4417 C CA . SER B 1 59 ? 29.297 26.328 -5.508 1 74 59 SER B CA 1
ATOM 4418 C C . SER B 1 59 ? 28.969 26.094 -4.035 1 74 59 SER B C 1
ATOM 4420 O O . SER B 1 59 ? 29.875 25.969 -3.207 1 74 59 SER B O 1
ATOM 4422 N N . VAL B 1 60 ? 27.766 25.906 -3.777 1 77.81 60 VAL B N 1
ATOM 4423 C CA . VAL B 1 60 ? 27.344 25.797 -2.383 1 77.81 60 VAL B CA 1
ATOM 4424 C C . VAL B 1 60 ? 27.672 24.391 -1.86 1 77.81 60 VAL B C 1
ATOM 4426 O O . VAL B 1 60 ? 27.547 23.406 -2.584 1 77.81 60 VAL B O 1
ATOM 4429 N N . THR B 1 61 ? 28.172 24.422 -0.568 1 80.94 61 THR B N 1
ATOM 4430 C CA . THR B 1 61 ? 28.547 23.156 0.069 1 80.94 61 THR B CA 1
ATOM 4431 C C . THR B 1 61 ? 27.719 22.938 1.339 1 80.94 61 THR B C 1
ATOM 4433 O O . THR B 1 61 ? 28.281 22.906 2.441 1 80.94 61 THR B O 1
ATOM 4436 N N . TYR B 1 62 ? 26.5 22.781 1.137 1 87.56 62 TYR B N 1
ATOM 4437 C CA . TYR B 1 62 ? 25.672 22.469 2.293 1 87.56 62 TYR B CA 1
ATOM 4438 C C . TYR B 1 62 ? 25.922 21.047 2.783 1 87.56 62 TYR B C 1
ATOM 4440 O O . TYR B 1 62 ? 26.109 20.125 1.98 1 87.56 62 TYR B O 1
ATOM 4448 N N . SER B 1 63 ? 26.016 20.953 4.129 1 88.38 63 SER B N 1
ATOM 4449 C CA . SER B 1 63 ? 26.078 19.625 4.746 1 88.38 63 SER B CA 1
ATOM 4450 C C . SER B 1 63 ? 24.688 19.109 5.109 1 88.38 63 SER B C 1
ATOM 4452 O O . SER B 1 63 ? 23.719 19.875 5.086 1 88.38 63 SER B O 1
ATOM 4454 N N . VAL B 1 64 ? 24.594 17.891 5.367 1 89.81 64 VAL B N 1
ATOM 4455 C CA . VAL B 1 64 ? 23.328 17.281 5.738 1 89.81 64 VAL B CA 1
ATOM 4456 C C . VAL B 1 64 ? 22.797 17.938 7.008 1 89.81 64 VAL B C 1
ATOM 4458 O O . VAL B 1 64 ? 21.609 18.266 7.086 1 89.81 64 VAL B O 1
ATOM 4461 N N . PRO B 1 65 ? 23.641 18.219 8 1 91.12 65 PRO B N 1
ATOM 4462 C CA . PRO B 1 65 ? 23.141 18.922 9.18 1 91.12 65 PRO B CA 1
ATOM 4463 C C . PRO B 1 65 ? 22.562 20.297 8.844 1 91.12 65 PRO B C 1
ATOM 4465 O O . PRO B 1 65 ? 21.562 20.719 9.445 1 91.12 65 PRO B O 1
ATOM 4468 N N . ASP B 1 66 ? 23.094 20.984 7.902 1 91.25 66 ASP B N 1
ATOM 4469 C CA . ASP B 1 66 ? 22.562 22.281 7.477 1 91.25 66 ASP B CA 1
ATOM 4470 C C . ASP B 1 66 ? 21.141 22.125 6.926 1 91.25 66 ASP B C 1
ATOM 4472 O O . ASP B 1 66 ? 20.266 22.922 7.238 1 91.25 66 ASP B O 1
ATOM 4476 N N . THR B 1 67 ? 21.031 21.141 6.117 1 92.94 67 THR B N 1
ATOM 4477 C CA . THR B 1 67 ? 19.719 20.938 5.504 1 92.94 67 THR B CA 1
ATOM 4478 C C . THR B 1 67 ? 18.672 20.594 6.559 1 92.94 67 THR B C 1
ATOM 4480 O O . THR B 1 67 ? 17.516 21 6.441 1 92.94 67 THR B O 1
ATOM 4483 N N . GLN B 1 68 ? 19.047 19.844 7.555 1 93.69 68 GLN B N 1
ATOM 4484 C CA . GLN B 1 68 ? 18.125 19.5 8.633 1 93.69 68 GLN B CA 1
ATOM 4485 C C . GLN B 1 68 ? 17.766 20.734 9.461 1 93.69 68 GLN B C 1
ATOM 4487 O O . GLN B 1 68 ? 16.641 20.844 9.961 1 93.69 68 GLN B O 1
ATOM 4492 N N . PHE B 1 69 ? 18.672 21.594 9.531 1 93.88 69 PHE B N 1
ATOM 4493 C CA . PHE B 1 69 ? 18.406 22.844 10.242 1 93.88 69 PHE B CA 1
ATOM 4494 C C . PHE B 1 69 ? 17.422 23.703 9.477 1 93.88 69 PHE B C 1
ATOM 4496 O O . PHE B 1 69 ? 16.594 24.406 10.086 1 93.88 69 PHE B O 1
ATOM 4503 N N . PHE B 1 70 ? 17.547 23.719 8.156 1 95.75 70 PHE B N 1
ATOM 4504 C CA . PHE B 1 70 ? 16.578 24.422 7.344 1 95.75 70 PHE B CA 1
ATOM 4505 C C . PHE B 1 70 ? 15.172 23.859 7.566 1 95.75 70 PHE B C 1
ATOM 4507 O O . PHE B 1 70 ? 14.195 24.609 7.652 1 95.75 70 PHE B O 1
ATOM 4514 N N . GLN B 1 71 ? 15.172 22.578 7.691 1 95.06 71 GLN B N 1
ATOM 4515 C CA . GLN B 1 71 ? 13.883 21.906 7.883 1 95.06 71 GLN B CA 1
ATOM 4516 C C . GLN B 1 71 ? 13.312 22.219 9.266 1 95.06 71 GLN B C 1
ATOM 4518 O O . GLN B 1 71 ? 12.102 22.406 9.414 1 95.06 71 GLN B O 1
ATOM 4523 N N . SER B 1 72 ? 14.195 22.219 10.219 1 95.44 72 SER B N 1
ATOM 4524 C CA . SER B 1 72 ? 13.758 22.547 11.57 1 95.44 72 SER B CA 1
ATOM 4525 C C . SER B 1 72 ? 13.188 23.969 11.633 1 95.44 72 SER B C 1
ATOM 4527 O O . SER B 1 72 ? 12.242 24.219 12.375 1 95.44 72 SER B O 1
ATOM 4529 N N . ALA B 1 73 ? 13.781 24.859 10.898 1 95.75 73 ALA B N 1
ATOM 4530 C CA . ALA B 1 73 ? 13.289 26.219 10.852 1 95.75 73 ALA B CA 1
ATOM 4531 C C . ALA B 1 73 ? 11.867 26.281 10.305 1 95.75 73 ALA B C 1
ATOM 4533 O O . ALA B 1 73 ? 11.031 27.031 10.812 1 95.75 73 ALA B O 1
ATOM 4534 N N . TYR B 1 74 ? 11.641 25.531 9.32 1 95.62 74 TYR B N 1
ATOM 4535 C CA . TYR B 1 74 ? 10.305 25.453 8.742 1 95.62 74 TYR B CA 1
ATOM 4536 C C . TYR B 1 74 ? 9.289 24.969 9.766 1 95.62 74 TYR B C 1
ATOM 4538 O O . TYR B 1 74 ? 8.219 25.562 9.93 1 95.62 74 TYR B O 1
ATOM 4546 N N . PHE B 1 75 ? 9.602 23.859 10.438 1 94.12 75 PHE B N 1
ATOM 4547 C CA . PHE B 1 75 ? 8.664 23.266 11.383 1 94.12 75 PHE B CA 1
ATOM 4548 C C . PHE B 1 75 ? 8.461 24.172 12.594 1 94.12 75 PHE B C 1
ATOM 4550 O O . PHE B 1 75 ? 7.367 24.219 13.156 1 94.12 75 PHE B O 1
ATOM 4557 N N . PHE B 1 76 ? 9.477 24.891 12.93 1 94.44 76 PHE B N 1
ATOM 4558 C CA . PHE B 1 76 ? 9.367 25.828 14.039 1 94.44 76 PHE B CA 1
ATOM 4559 C C . PHE B 1 76 ? 8.438 26.984 13.68 1 94.44 76 PHE B C 1
ATOM 4561 O O . PHE B 1 76 ? 7.613 27.406 14.5 1 94.44 76 PHE B O 1
ATOM 4568 N N . GLY B 1 77 ? 8.609 27.5 12.516 1 93.69 77 GLY B N 1
ATOM 4569 C CA . GLY B 1 77 ? 7.695 28.531 12.055 1 93.69 77 GLY B CA 1
ATOM 4570 C C . GLY B 1 77 ? 6.25 28.078 12.023 1 93.69 77 GLY B C 1
ATOM 4571 O O . GLY B 1 77 ? 5.355 28.781 12.492 1 93.69 77 GLY B O 1
ATOM 4572 N N . SER B 1 78 ? 6.066 26.906 11.492 1 90.94 78 SER B N 1
ATOM 4573 C CA . SER B 1 78 ? 4.719 26.359 11.414 1 90.94 78 SER B CA 1
ATOM 4574 C C . SER B 1 78 ? 4.125 26.141 12.797 1 90.94 78 SER B C 1
ATOM 4576 O O . SER B 1 78 ? 2.926 26.344 13.008 1 90.94 78 SER B O 1
ATOM 4578 N N . PHE B 1 79 ? 4.957 25.703 13.742 1 90.62 79 PHE B N 1
ATOM 4579 C CA . PHE B 1 79 ? 4.535 25.438 15.109 1 90.62 79 PHE B CA 1
ATOM 4580 C C . PHE B 1 79 ? 4.07 26.719 15.789 1 90.62 79 PHE B C 1
ATOM 4582 O O . PHE B 1 79 ? 3.055 26.734 16.484 1 90.62 79 PHE B O 1
ATOM 4589 N N . LEU B 1 80 ? 4.688 27.797 15.516 1 89.19 80 LEU B N 1
ATOM 4590 C CA . LEU B 1 80 ? 4.387 29.078 16.141 1 89.19 80 LEU B CA 1
ATOM 4591 C C . LEU B 1 80 ? 3.047 29.625 15.656 1 89.19 80 LEU B C 1
ATOM 4593 O O . LEU B 1 80 ? 2.334 30.297 16.406 1 89.19 80 LEU B O 1
ATOM 4597 N N . MET B 1 81 ? 2.746 29.281 14.461 1 85.38 81 MET B N 1
ATOM 4598 C CA . MET B 1 81 ? 1.574 29.922 13.867 1 85.38 81 MET B CA 1
ATOM 4599 C C . MET B 1 81 ? 0.383 28.969 13.859 1 85.38 81 MET B C 1
ATOM 4601 O O . MET B 1 81 ? -0.704 29.328 13.406 1 85.38 81 MET B O 1
ATOM 4605 N N . GLN B 1 82 ? 0.578 27.797 14.312 1 78.19 82 GLN B N 1
ATOM 4606 C CA . GLN B 1 82 ? -0.512 26.828 14.281 1 78.19 82 GLN B CA 1
ATOM 4607 C C . GLN B 1 82 ? -1.712 27.312 15.086 1 78.19 82 GLN B C 1
ATOM 4609 O O . GLN B 1 82 ? -2.857 27.172 14.648 1 78.19 82 GLN B O 1
ATOM 4614 N N . LEU B 1 83 ? -1.501 27.875 16.297 1 75.44 83 LEU B N 1
ATOM 4615 C CA . LEU B 1 83 ? -2.598 28.359 17.141 1 75.44 83 LEU B CA 1
ATOM 4616 C C . LEU B 1 83 ? -3.074 29.719 16.672 1 75.44 83 LEU B C 1
ATOM 4618 O O . LEU B 1 83 ? -4.262 29.922 16.406 1 75.44 83 LEU B O 1
ATOM 4622 N N . PRO B 1 84 ? -2.188 30.594 16.422 1 77.38 84 PRO B N 1
ATOM 4623 C CA . PRO B 1 84 ? -2.615 31.891 15.914 1 77.38 84 PRO B CA 1
ATOM 4624 C C . PRO B 1 84 ? -3.26 31.812 14.531 1 77.38 84 PRO B C 1
ATOM 4626 O O . PRO B 1 84 ? -4.113 32.625 14.195 1 77.38 84 PRO B O 1
ATOM 4629 N N . GLY B 1 85 ? -2.826 30.875 13.781 1 73.06 85 GLY B N 1
ATOM 4630 C CA . GLY B 1 85 ? -3.391 30.703 12.453 1 73.06 85 GLY B CA 1
ATOM 4631 C C . GLY B 1 85 ? -4.875 30.375 12.469 1 73.06 85 GLY B C 1
ATOM 4632 O O . GLY B 1 85 ? -5.633 30.875 11.641 1 73.06 85 GLY B O 1
ATOM 4633 N N . GLY B 1 86 ? -5.266 29.547 13.398 1 68.31 86 GLY B N 1
ATOM 4634 C CA . GLY B 1 86 ? -6.684 29.297 13.57 1 68.31 86 GLY B CA 1
ATOM 4635 C C . GLY B 1 86 ? -7.477 30.531 13.93 1 68.31 86 GLY B C 1
ATOM 4636 O O . GLY B 1 86 ? -8.578 30.75 13.414 1 68.31 86 GLY B O 1
ATOM 4637 N N . TYR B 1 87 ? -6.891 31.328 14.758 1 73.75 87 TYR B N 1
ATOM 4638 C CA . TYR B 1 87 ? -7.535 32.562 15.18 1 73.75 87 TYR B CA 1
ATOM 4639 C C . TYR B 1 87 ? -7.66 33.531 14.008 1 73.75 87 TYR B C 1
ATOM 4641 O O . TYR B 1 87 ? -8.688 34.219 13.852 1 73.75 87 TYR B O 1
ATOM 4649 N N . LEU B 1 88 ? -6.68 33.625 13.18 1 76 88 LEU B N 1
ATOM 4650 C CA . LEU B 1 88 ? -6.688 34.5 12.023 1 76 88 LEU B CA 1
ATOM 4651 C C . LEU B 1 88 ? -7.754 34.094 11.023 1 76 88 LEU B C 1
ATOM 4653 O O . LEU B 1 88 ? -8.367 34.938 10.367 1 76 88 LEU B O 1
ATOM 4657 N N . ALA B 1 89 ? -7.996 32.812 10.938 1 71.75 89 ALA B N 1
ATOM 4658 C CA . ALA B 1 89 ? -8.969 32.281 9.992 1 71.75 89 ALA B CA 1
ATOM 4659 C C . ALA B 1 89 ? -10.391 32.594 10.43 1 71.75 89 ALA B C 1
ATOM 4661 O O . ALA B 1 89 ? -11.312 32.656 9.602 1 71.75 89 ALA B O 1
ATOM 4662 N N . THR B 1 90 ? -10.57 32.75 11.742 1 69.31 90 THR B N 1
ATOM 4663 C CA . THR B 1 90 ? -11.906 33.094 12.242 1 69.31 90 THR B CA 1
ATOM 4664 C C . THR B 1 90 ? -12.156 34.594 12.164 1 69.31 90 THR B C 1
ATOM 4666 O O . THR B 1 90 ? -13.297 35 12 1 69.31 90 THR B O 1
ATOM 4669 N N . ARG B 1 91 ? -11.062 35.25 12.359 1 73.56 91 ARG B N 1
ATOM 4670 C CA . ARG B 1 91 ? -11.211 36.719 12.383 1 73.56 91 ARG B CA 1
ATOM 4671 C C . ARG B 1 91 ? -11.328 37.281 10.969 1 73.56 91 ARG B C 1
ATOM 4673 O O . ARG B 1 91 ? -12.07 38.219 10.734 1 73.56 91 ARG B O 1
ATOM 4680 N N . PHE B 1 92 ? -10.516 36.656 10.227 1 79.69 92 PHE B N 1
ATOM 4681 C CA . PHE B 1 92 ? -10.539 37.094 8.836 1 79.69 92 PHE B CA 1
ATOM 4682 C C . PHE B 1 92 ? -11.25 36.062 7.957 1 79.69 92 PHE B C 1
ATOM 4684 O O . PHE B 1 92 ? -11.703 35.031 8.445 1 79.69 92 PHE B O 1
ATOM 4691 N N . SER B 1 93 ? -11.438 36.375 6.711 1 79.19 93 SER B N 1
ATOM 4692 C CA . SER B 1 93 ? -12.031 35.438 5.754 1 79.19 93 SER B CA 1
ATOM 4693 C C . SER B 1 93 ? -11.125 34.219 5.523 1 79.19 93 SER B C 1
ATOM 4695 O O . SER B 1 93 ? -9.977 34.375 5.117 1 79.19 93 SER B O 1
ATOM 4697 N N . PRO B 1 94 ? -11.609 33.062 5.953 1 82.88 94 PRO B N 1
ATOM 4698 C CA . PRO B 1 94 ? -10.797 31.844 5.789 1 82.88 94 PRO B CA 1
ATOM 4699 C C . PRO B 1 94 ? -10.344 31.625 4.344 1 82.88 94 PRO B C 1
ATOM 4701 O O . PRO B 1 94 ? -9.258 31.109 4.105 1 82.88 94 PRO B O 1
ATOM 4704 N N . ARG B 1 95 ? -11.133 32.062 3.459 1 86.19 95 ARG B N 1
ATOM 4705 C CA . ARG B 1 95 ? -10.789 31.906 2.049 1 86.19 95 ARG B CA 1
ATOM 4706 C C . ARG B 1 95 ? -9.547 32.719 1.701 1 86.19 95 ARG B C 1
ATOM 4708 O O . ARG B 1 95 ? -8.633 32.219 1.048 1 86.19 95 ARG B O 1
ATOM 4715 N N . ARG B 1 96 ? -9.492 33.938 2.154 1 88.12 96 ARG B N 1
ATOM 4716 C CA . ARG B 1 96 ? -8.383 34.812 1.833 1 88.12 96 ARG B CA 1
ATOM 4717 C C . ARG B 1 96 ? -7.121 34.406 2.578 1 88.12 96 ARG B C 1
ATOM 4719 O O . ARG B 1 96 ? -6.016 34.5 2.035 1 88.12 96 ARG B O 1
ATOM 4726 N N . VAL B 1 97 ? -7.359 34 3.789 1 87.75 97 VAL B N 1
ATOM 4727 C CA . VAL B 1 97 ? -6.215 33.594 4.598 1 87.75 97 VAL B CA 1
ATOM 4728 C C . VAL B 1 97 ? -5.566 32.344 3.988 1 87.75 97 VAL B C 1
ATOM 4730 O O . VAL B 1 97 ? -4.34 32.25 3.912 1 87.75 97 VAL B O 1
ATOM 4733 N N . CYS B 1 98 ? -6.336 31.422 3.572 1 89.12 98 CYS B N 1
ATOM 4734 C CA . CYS B 1 98 ? -5.828 30.203 2.936 1 89.12 98 CYS B CA 1
ATOM 4735 C C . CYS B 1 98 ? -5.125 30.531 1.623 1 89.12 98 CYS B C 1
ATOM 4737 O O . CYS B 1 98 ? -4.016 30.062 1.371 1 89.12 98 CYS B O 1
ATOM 4739 N N . GLY B 1 99 ? -5.73 31.328 0.836 1 91.31 99 GLY B N 1
ATOM 4740 C CA . GLY B 1 99 ? -5.145 31.734 -0.435 1 91.31 99 GLY B CA 1
ATOM 4741 C C . GLY B 1 99 ? -3.844 32.5 -0.281 1 91.31 99 GLY B C 1
ATOM 4742 O O . GLY B 1 99 ? -2.887 32.25 -1.021 1 91.31 99 GLY B O 1
ATOM 4743 N N . LEU B 1 100 ? -3.811 33.375 0.673 1 91.69 100 LEU B N 1
ATOM 4744 C CA . LEU B 1 100 ? -2.615 34.156 0.904 1 91.69 100 LEU B CA 1
ATOM 4745 C C . LEU B 1 100 ? -1.477 33.312 1.438 1 91.69 100 LEU B C 1
ATOM 4747 O O . LEU B 1 100 ? -0.307 33.562 1.139 1 91.69 100 LEU B O 1
ATOM 4751 N N . SER B 1 101 ? -1.824 32.375 2.314 1 92.94 101 SER B N 1
ATOM 4752 C CA . SER B 1 101 ? -0.809 31.484 2.859 1 92.94 101 SER B CA 1
ATOM 4753 C C . SER B 1 101 ? -0.094 30.719 1.752 1 92.94 101 SER B C 1
ATOM 4755 O O . SER B 1 101 ? 1.138 30.719 1.692 1 92.94 101 SER B O 1
ATOM 4757 N N . ILE B 1 102 ? -0.827 30.172 0.828 1 94.75 102 ILE B N 1
ATOM 4758 C CA . ILE B 1 102 ? -0.249 29.359 -0.244 1 94.75 102 ILE B CA 1
ATOM 4759 C C . ILE B 1 102 ? 0.442 30.281 -1.257 1 94.75 102 ILE B C 1
ATOM 4761 O O . ILE B 1 102 ? 1.48 29.922 -1.815 1 94.75 102 ILE B O 1
ATOM 4765 N N . LEU B 1 103 ? -0.074 31.484 -1.431 1 96.12 103 LEU B N 1
ATOM 4766 C CA . LEU B 1 103 ? 0.533 32.438 -2.359 1 96.12 103 LEU B CA 1
ATOM 4767 C C . LEU B 1 103 ? 1.911 32.875 -1.868 1 96.12 103 LEU B C 1
ATOM 4769 O O . LEU B 1 103 ? 2.883 32.844 -2.627 1 96.12 103 LEU B O 1
ATOM 4773 N N . ILE B 1 104 ? 1.952 33.312 -0.655 1 96.12 104 ILE B N 1
ATOM 4774 C CA . ILE B 1 104 ? 3.215 33.781 -0.101 1 96.12 104 ILE B CA 1
ATOM 4775 C C . ILE B 1 104 ? 4.238 32.656 -0.107 1 96.12 104 ILE B C 1
ATOM 4777 O O . ILE B 1 104 ? 5.402 32.844 -0.459 1 96.12 104 ILE B O 1
ATOM 4781 N N . SER B 1 105 ? 3.828 31.453 0.325 1 96.06 105 SER B N 1
ATOM 4782 C CA . SER B 1 105 ? 4.73 30.312 0.309 1 96.06 105 SER B CA 1
ATOM 4783 C C . SER B 1 105 ? 5.203 30 -1.106 1 96.06 105 SER B C 1
ATOM 4785 O O . SER B 1 105 ? 6.348 29.578 -1.307 1 96.06 105 SER B O 1
ATOM 4787 N N . SER B 1 106 ? 4.344 30.141 -2.076 1 97.31 106 SER B N 1
ATOM 4788 C CA . SER B 1 106 ? 4.688 29.891 -3.473 1 97.31 106 SER B CA 1
ATOM 4789 C C . SER B 1 106 ? 5.719 30.891 -3.975 1 97.31 106 SER B C 1
ATOM 4791 O O . SER B 1 106 ? 6.656 30.531 -4.684 1 97.31 106 SER B O 1
ATOM 4793 N N . VAL B 1 107 ? 5.574 32.094 -3.639 1 97.25 107 VAL B N 1
ATOM 4794 C CA . VAL B 1 107 ? 6.52 33.125 -4.047 1 97.25 107 VAL B CA 1
ATOM 4795 C C . VAL B 1 107 ? 7.879 32.875 -3.402 1 97.25 107 VAL B C 1
ATOM 4797 O O . VAL B 1 107 ? 8.922 33.031 -4.047 1 97.25 107 VAL B O 1
ATOM 4800 N N . LEU B 1 108 ? 7.832 32.531 -2.158 1 97.31 108 LEU B N 1
ATOM 4801 C CA . LEU B 1 108 ? 9.078 32.219 -1.47 1 97.31 108 LEU B CA 1
ATOM 4802 C C . LEU B 1 108 ? 9.773 31.016 -2.113 1 97.31 108 LEU B C 1
ATOM 4804 O O . LEU B 1 108 ? 11 30.938 -2.152 1 97.31 108 LEU B O 1
ATOM 4808 N N . MET B 1 109 ? 8.984 30.031 -2.609 1 96.25 109 MET B N 1
ATOM 4809 C CA . MET B 1 109 ? 9.539 28.891 -3.322 1 96.25 109 MET B CA 1
ATOM 4810 C C . MET B 1 109 ? 10.258 29.328 -4.59 1 96.25 109 MET B C 1
ATOM 4812 O O . MET B 1 109 ? 11.32 28.797 -4.926 1 96.25 109 MET B O 1
ATOM 4816 N N . ILE B 1 110 ? 9.711 30.344 -5.254 1 96.56 110 ILE B N 1
ATOM 4817 C CA . ILE B 1 110 ? 10.273 30.828 -6.508 1 96.56 110 ILE B CA 1
ATOM 4818 C C . ILE B 1 110 ? 11.555 31.625 -6.227 1 96.56 110 ILE B C 1
ATOM 4820 O O . ILE B 1 110 ? 12.492 31.594 -7.027 1 96.56 110 ILE B O 1
ATOM 4824 N N . VAL B 1 111 ? 11.719 32.188 -5.078 1 96.31 111 VAL B N 1
ATOM 4825 C CA . VAL B 1 111 ? 12.859 33.031 -4.715 1 96.31 111 VAL B CA 1
ATOM 4826 C C . VAL B 1 111 ? 13.977 32.156 -4.152 1 96.31 111 VAL B C 1
ATOM 4828 O O . VAL B 1 111 ? 15.156 32.531 -4.207 1 96.31 111 VAL B O 1
ATOM 4831 N N . LEU B 1 112 ? 13.711 30.984 -3.715 1 94.69 112 LEU B N 1
ATOM 4832 C CA . LEU B 1 112 ? 14.602 30.109 -2.965 1 94.69 112 LEU B CA 1
ATOM 4833 C C . LEU B 1 112 ? 15.836 29.75 -3.791 1 94.69 112 LEU B C 1
ATOM 4835 O O . LEU B 1 112 ? 16.938 29.656 -3.252 1 94.69 112 LEU B O 1
ATOM 4839 N N . PRO B 1 113 ? 15.68 29.531 -5.125 1 92.25 113 PRO B N 1
ATOM 4840 C CA . PRO B 1 113 ? 16.859 29.156 -5.906 1 92.25 113 PRO B CA 1
ATOM 4841 C C . PRO B 1 113 ? 17.922 30.25 -5.934 1 92.25 113 PRO B C 1
ATOM 4843 O O . PRO B 1 113 ? 19.109 29.953 -6.094 1 92.25 113 PRO B O 1
ATOM 4846 N N . PHE B 1 114 ? 17.609 31.422 -5.668 1 92.81 114 PHE B N 1
ATOM 4847 C CA . PHE B 1 114 ? 18.547 32.531 -5.797 1 92.81 114 PHE B CA 1
ATOM 4848 C C . PHE B 1 114 ? 19.547 32.562 -4.648 1 92.81 114 PHE B C 1
ATOM 4850 O O . PHE B 1 114 ? 20.75 32.562 -4.879 1 92.81 114 PHE B O 1
ATOM 4857 N N . PRO B 1 115 ? 19.062 32.5 -3.469 1 92.06 115 PRO B N 1
ATOM 4858 C CA . PRO B 1 115 ? 20.062 32.438 -2.398 1 92.06 115 PRO B CA 1
ATOM 4859 C C . PRO B 1 115 ? 20.859 31.125 -2.434 1 92.06 115 PRO B C 1
ATOM 4861 O O . PRO B 1 115 ? 22.031 31.109 -2.045 1 92.06 115 PRO B O 1
ATOM 4864 N N . ILE B 1 116 ? 20.375 30.047 -2.871 1 89.75 116 ILE B N 1
ATOM 4865 C CA . ILE B 1 116 ? 21.078 28.766 -2.939 1 89.75 116 ILE B CA 1
ATOM 4866 C C . ILE B 1 116 ? 22.172 28.844 -3.998 1 89.75 116 ILE B C 1
ATOM 4868 O O . ILE B 1 116 ? 23.266 28.297 -3.803 1 89.75 116 ILE B O 1
ATOM 4872 N N . GLN B 1 117 ? 21.891 29.484 -5.082 1 87.75 117 GLN B N 1
ATOM 4873 C CA . GLN B 1 117 ? 22.812 29.547 -6.211 1 87.75 117 GLN B CA 1
ATOM 4874 C C . GLN B 1 117 ? 23.875 30.625 -5.992 1 87.75 117 GLN B C 1
ATOM 4876 O O . GLN B 1 117 ? 25.031 30.453 -6.383 1 87.75 117 GLN B O 1
ATOM 4881 N N . TYR B 1 118 ? 23.547 31.688 -5.316 1 87.38 118 TYR B N 1
ATOM 4882 C CA . TYR B 1 118 ? 24.422 32.844 -5.387 1 87.38 118 TYR B CA 1
ATOM 4883 C C . TYR B 1 118 ? 25.031 33.156 -4.027 1 87.38 118 TYR B C 1
ATOM 4885 O O . TYR B 1 118 ? 25.984 33.938 -3.928 1 87.38 118 TYR B O 1
ATOM 4893 N N . THR B 1 119 ? 24.5 32.594 -3.045 1 86.06 119 THR B N 1
ATOM 4894 C CA . THR B 1 119 ? 25.047 32.906 -1.728 1 86.06 119 THR B CA 1
ATOM 4895 C C . THR B 1 119 ? 25.578 31.641 -1.058 1 86.06 119 THR B C 1
ATOM 4897 O O . THR B 1 119 ? 24.953 30.578 -1.134 1 86.06 119 THR B O 1
ATOM 4900 N N . GLN B 1 120 ? 26.719 31.781 -0.423 1 84.81 120 GLN B N 1
ATOM 4901 C CA . GLN B 1 120 ? 27.297 30.656 0.3 1 84.81 120 GLN B CA 1
ATOM 4902 C C . GLN B 1 120 ? 26.797 30.609 1.741 1 84.81 120 GLN B C 1
ATOM 4904 O O . GLN B 1 120 ? 26.859 29.562 2.395 1 84.81 120 GLN B O 1
ATOM 4909 N N . ASN B 1 121 ? 26.25 31.734 2.137 1 87.75 121 ASN B N 1
ATOM 4910 C CA . ASN B 1 121 ? 25.734 31.828 3.498 1 87.75 121 ASN B CA 1
ATOM 4911 C C . ASN B 1 121 ? 24.391 31.125 3.643 1 87.75 121 ASN B C 1
ATOM 4913 O O . ASN B 1 121 ? 23.469 31.375 2.863 1 87.75 121 ASN B O 1
ATOM 4917 N N . PRO B 1 122 ? 24.25 30.219 4.609 1 92.06 122 PRO B N 1
ATOM 4918 C CA . PRO B 1 122 ? 23 29.469 4.789 1 92.06 122 PRO B CA 1
ATOM 4919 C C . PRO B 1 122 ? 21.891 30.328 5.406 1 92.06 122 PRO B C 1
ATOM 4921 O O . PRO B 1 122 ? 20.734 29.922 5.402 1 92.06 122 PRO B O 1
ATOM 4924 N N . ALA B 1 123 ? 22.109 31.5 5.891 1 93.62 123 ALA B N 1
ATOM 4925 C CA . ALA B 1 123 ? 21.172 32.312 6.656 1 93.62 123 ALA B CA 1
ATOM 4926 C C . ALA B 1 123 ? 19.953 32.688 5.809 1 93.62 123 ALA B C 1
ATOM 4928 O O . ALA B 1 123 ? 18.812 32.594 6.273 1 93.62 123 ALA B O 1
ATOM 4929 N N . PRO B 1 124 ? 20.203 33.125 4.562 1 94.94 124 PRO B N 1
ATOM 4930 C CA . PRO B 1 124 ? 19.031 33.5 3.768 1 94.94 124 PRO B CA 1
ATOM 4931 C C . PRO B 1 124 ? 18.078 32.312 3.541 1 94.94 124 PRO B C 1
ATOM 4933 O O . PRO B 1 124 ? 16.859 32.469 3.555 1 94.94 124 PRO B O 1
ATOM 4936 N N . VAL B 1 125 ? 18.625 31.156 3.297 1 95.38 125 VAL B N 1
ATOM 4937 C CA . VAL B 1 125 ? 17.797 29.984 3.096 1 95.38 125 VAL B CA 1
ATOM 4938 C C . VAL B 1 125 ? 17.047 29.656 4.387 1 95.38 125 VAL B C 1
ATOM 4940 O O . VAL B 1 125 ? 15.859 29.297 4.352 1 95.38 125 VAL B O 1
ATOM 4943 N N . PHE B 1 126 ? 17.734 29.812 5.512 1 96.06 126 PHE B N 1
ATOM 4944 C CA . PHE B 1 126 ? 17.125 29.578 6.82 1 96.06 126 PHE B CA 1
ATOM 4945 C C . PHE B 1 126 ? 15.953 30.516 7.043 1 96.06 126 PHE B C 1
ATOM 4947 O O . PHE B 1 126 ? 14.891 30.078 7.504 1 96.06 126 PHE B O 1
ATOM 4954 N N . ILE B 1 127 ? 16.078 31.719 6.707 1 96.5 127 ILE B N 1
ATOM 4955 C CA . ILE B 1 127 ? 15.055 32.719 6.93 1 96.5 127 ILE B CA 1
ATOM 4956 C C . ILE B 1 127 ? 13.859 32.469 6.02 1 96.5 127 ILE B C 1
ATOM 4958 O O . ILE B 1 127 ? 12.711 32.562 6.445 1 96.5 127 ILE B O 1
ATOM 4962 N N . ILE B 1 128 ? 14.094 32.156 4.82 1 96.69 128 ILE B N 1
ATOM 4963 C CA . ILE B 1 128 ? 13.023 31.875 3.875 1 96.69 128 ILE B CA 1
ATOM 4964 C C . ILE B 1 128 ? 12.219 30.656 4.336 1 96.69 128 ILE B C 1
ATOM 4966 O O . ILE B 1 128 ? 10.984 30.672 4.297 1 96.69 128 ILE B O 1
ATOM 4970 N N . ARG B 1 129 ? 12.938 29.641 4.781 1 96.31 129 ARG B N 1
ATOM 4971 C CA . ARG B 1 129 ? 12.25 28.438 5.246 1 96.31 129 ARG B CA 1
ATOM 4972 C C . ARG B 1 129 ? 11.43 28.734 6.5 1 96.31 129 ARG B C 1
ATOM 4974 O O . ARG B 1 129 ? 10.312 28.219 6.648 1 96.31 129 ARG B O 1
ATOM 4981 N N . PHE B 1 130 ? 11.953 29.531 7.352 1 96.88 130 PHE B N 1
ATOM 4982 C CA . PHE B 1 130 ? 11.227 29.922 8.555 1 96.88 130 PHE B CA 1
ATOM 4983 C C . PHE B 1 130 ? 9.953 30.672 8.195 1 96.88 130 PHE B C 1
ATOM 4985 O O . PHE B 1 130 ? 8.891 30.422 8.758 1 96.88 130 PHE B O 1
ATOM 4992 N N . LEU B 1 131 ? 10.07 31.578 7.273 1 96.12 131 LEU B N 1
ATOM 4993 C CA . LEU B 1 131 ? 8.922 32.344 6.832 1 96.12 131 LEU B CA 1
ATOM 4994 C C . LEU B 1 131 ? 7.887 31.469 6.156 1 96.12 131 LEU B C 1
ATOM 4996 O O . LEU B 1 131 ? 6.684 31.688 6.309 1 96.12 131 LEU B O 1
ATOM 5000 N N . GLN B 1 132 ? 8.359 30.547 5.391 1 95.94 132 GLN B N 1
ATOM 5001 C CA . GLN B 1 132 ? 7.445 29.594 4.766 1 95.94 132 GLN B CA 1
ATOM 5002 C C . GLN B 1 132 ? 6.664 28.812 5.816 1 95.94 132 GLN B C 1
ATOM 5004 O O . GLN B 1 132 ? 5.461 28.594 5.664 1 95.94 132 GLN B O 1
ATOM 5009 N N . GLY B 1 133 ? 7.355 28.359 6.855 1 94.44 133 GLY B N 1
ATOM 5010 C CA . GLY B 1 133 ? 6.684 27.672 7.941 1 94.44 133 GLY B CA 1
ATOM 5011 C C . GLY B 1 133 ? 5.645 28.516 8.648 1 94.44 133 GLY B C 1
ATOM 5012 O O . GLY B 1 133 ? 4.555 28.031 8.961 1 94.44 133 GLY B O 1
ATOM 5013 N N . LEU B 1 134 ? 5.945 29.766 8.805 1 93.31 134 LEU B N 1
ATOM 5014 C CA . LEU B 1 134 ? 5.043 30.688 9.469 1 93.31 134 LEU B CA 1
ATOM 5015 C C . LEU B 1 134 ? 3.746 30.844 8.672 1 93.31 134 LEU B C 1
ATOM 5017 O O . LEU B 1 134 ? 2.656 30.812 9.25 1 93.31 134 LEU B O 1
ATOM 5021 N N . VAL B 1 135 ? 3.865 30.922 7.445 1 91.94 135 VAL B N 1
ATOM 5022 C CA . VAL B 1 135 ? 2.709 31.219 6.605 1 91.94 135 VAL B CA 1
ATOM 5023 C C . VAL B 1 135 ? 1.902 29.938 6.379 1 91.94 135 VAL B C 1
ATOM 5025 O O . VAL B 1 135 ? 0.671 29.984 6.316 1 91.94 135 VAL B O 1
ATOM 5028 N N . GLU B 1 136 ? 2.578 28.859 6.254 1 90.31 136 GLU B N 1
ATOM 5029 C CA . GLU B 1 136 ? 1.896 27.609 5.977 1 90.31 136 GLU B CA 1
ATOM 5030 C C . GLU B 1 136 ? 1.162 27.094 7.215 1 90.31 136 GLU B C 1
ATOM 5032 O O . GLU B 1 136 ? 0.274 26.25 7.105 1 90.31 136 GLU B O 1
ATOM 5037 N N . GLY B 1 137 ? 1.55 27.594 8.336 1 85.25 137 GLY B N 1
ATOM 5038 C CA . GLY B 1 137 ? 0.851 27.219 9.555 1 85.25 137 GLY B CA 1
ATOM 5039 C C . GLY B 1 137 ? -0.609 27.641 9.555 1 85.25 137 GLY B C 1
ATOM 5040 O O . GLY B 1 137 ? -1.426 27.047 10.266 1 85.25 137 GLY B O 1
ATOM 5041 N N . TRP B 1 138 ? -0.92 28.578 8.547 1 85.81 138 TRP B N 1
ATOM 5042 C CA . TRP B 1 138 ? -2.279 29.094 8.453 1 85.81 138 TRP B CA 1
ATOM 5043 C C . TRP B 1 138 ? -3.119 28.266 7.492 1 85.81 138 TRP B C 1
ATOM 5045 O O . TRP B 1 138 ? -4.352 28.328 7.516 1 85.81 138 TRP B O 1
ATOM 5055 N N . SER B 1 139 ? -2.512 27.531 6.766 1 85.94 139 SER B N 1
ATOM 5056 C CA . SER B 1 139 ? -3.178 26.984 5.59 1 85.94 139 SER B CA 1
ATOM 5057 C C . SER B 1 139 ? -4.203 25.922 5.977 1 85.94 139 SER B C 1
ATOM 5059 O O . SER B 1 139 ? -5.348 25.969 5.527 1 85.94 139 SER B O 1
ATOM 5061 N N . VAL B 1 140 ? -3.842 25.031 6.91 1 83 140 VAL B N 1
ATOM 5062 C CA . VAL B 1 140 ? -4.703 23.891 7.219 1 83 140 VAL B CA 1
ATOM 5063 C C . VAL B 1 140 ? -5.914 24.359 8.023 1 83 140 VAL B C 1
ATOM 5065 O O . VAL B 1 140 ? -7.055 24.047 7.676 1 83 140 VAL B O 1
ATOM 5068 N N . PRO B 1 141 ? -5.707 25.172 9.07 1 78.69 141 PRO B N 1
ATOM 5069 C CA . PRO B 1 141 ? -6.875 25.688 9.789 1 78.69 141 PRO B CA 1
ATOM 5070 C C . PRO B 1 141 ? -7.793 26.531 8.914 1 78.69 141 PRO B C 1
ATOM 5072 O O . PRO B 1 141 ? -9.016 26.469 9.055 1 78.69 141 PRO B O 1
ATOM 5075 N N . ALA B 1 142 ? -7.215 27.297 8.047 1 83.69 142 ALA B N 1
ATOM 5076 C CA . ALA B 1 142 ? -8.016 28.109 7.141 1 83.69 142 ALA B CA 1
ATOM 5077 C C . ALA B 1 142 ? -8.812 27.234 6.172 1 83.69 142 ALA B C 1
ATOM 5079 O O . ALA B 1 142 ? -9.969 27.531 5.871 1 83.69 142 ALA B O 1
ATOM 5080 N N . MET B 1 143 ? -8.188 26.219 5.688 1 85.94 143 MET B N 1
ATOM 5081 C CA . MET B 1 143 ? -8.867 25.281 4.793 1 85.94 143 MET B CA 1
ATOM 5082 C C . MET B 1 143 ? -10.039 24.609 5.5 1 85.94 143 MET B C 1
ATOM 5084 O O . MET B 1 143 ? -11.109 24.453 4.918 1 85.94 143 MET B O 1
ATOM 5088 N N . ASN B 1 144 ? -9.812 24.281 6.699 1 78.31 144 ASN B N 1
ATOM 5089 C CA . ASN B 1 144 ? -10.883 23.688 7.477 1 78.31 144 ASN B CA 1
ATOM 5090 C C . ASN B 1 144 ? -12.047 24.656 7.676 1 78.31 144 ASN B C 1
ATOM 5092 O O . ASN B 1 144 ? -13.211 24.234 7.688 1 78.31 144 ASN B O 1
ATOM 5096 N N . GLY B 1 145 ? -11.703 25.859 7.879 1 77.31 145 GLY B N 1
ATOM 5097 C CA . GLY B 1 145 ? -12.734 26.875 7.984 1 77.31 145 GLY B CA 1
ATOM 5098 C C . GLY B 1 145 ? -13.578 27.016 6.734 1 77.31 145 GLY B C 1
ATOM 5099 O O . GLY B 1 145 ? -14.797 27.156 6.816 1 77.31 145 GLY B O 1
ATOM 5100 N N . VAL B 1 146 ? -12.969 26.891 5.613 1 82.44 146 VAL B N 1
ATOM 5101 C CA . VAL B 1 146 ? -13.688 27 4.348 1 82.44 146 VAL B CA 1
ATOM 5102 C C . VAL B 1 146 ? -14.594 25.797 4.152 1 82.44 146 VAL B C 1
ATOM 5104 O O . VAL B 1 146 ? -15.742 25.938 3.74 1 82.44 146 VAL B O 1
ATOM 5107 N N . ILE B 1 147 ? -14.109 24.641 4.426 1 80.19 147 ILE B N 1
ATOM 5108 C CA . ILE B 1 147 ? -14.875 23.422 4.254 1 80.19 147 ILE B CA 1
ATOM 5109 C C . ILE B 1 147 ? -16.094 23.438 5.18 1 80.19 147 ILE B C 1
ATOM 5111 O O . ILE B 1 147 ? -17.188 23.016 4.785 1 80.19 147 ILE B O 1
ATOM 5115 N N . SER B 1 148 ? -15.828 23.906 6.375 1 73.62 148 SER B N 1
ATOM 5116 C CA . SER B 1 148 ? -16.922 23.969 7.344 1 73.62 148 SER B CA 1
ATOM 5117 C C . SER B 1 148 ? -18.016 24.922 6.895 1 73.62 148 SER B C 1
ATOM 5119 O O . SER B 1 148 ? -19.188 24.719 7.203 1 73.62 148 SER B O 1
ATOM 5121 N N . ALA B 1 149 ? -17.641 25.844 6.188 1 73.12 149 ALA B N 1
ATOM 5122 C CA . ALA B 1 149 ? -18.609 26.828 5.719 1 73.12 149 ALA B CA 1
ATOM 5123 C C . ALA B 1 149 ? -19.375 26.312 4.508 1 73.12 149 ALA B C 1
ATOM 5125 O O . ALA B 1 149 ? -20.547 26.672 4.309 1 73.12 149 ALA B O 1
ATOM 5126 N N . TRP B 1 150 ? -18.781 25.5 3.73 1 75.56 150 TRP B N 1
ATOM 5127 C CA . TRP B 1 150 ? -19.375 25.094 2.465 1 75.56 150 TRP B CA 1
ATOM 5128 C C . TRP B 1 150 ? -20.047 23.719 2.594 1 75.56 150 TRP B C 1
ATOM 5130 O O . TRP B 1 150 ? -20.859 23.328 1.747 1 75.56 150 TRP B O 1
ATOM 5140 N N . ALA B 1 151 ? -19.688 22.938 3.547 1 72.25 151 ALA B N 1
ATOM 5141 C CA . ALA B 1 151 ? -20.125 21.547 3.602 1 72.25 151 ALA B CA 1
ATOM 5142 C C . ALA B 1 151 ? -21.359 21.406 4.5 1 72.25 151 ALA B C 1
ATOM 5144 O O . ALA B 1 151 ? -21.359 21.875 5.637 1 72.25 151 ALA B O 1
ATOM 5145 N N . PRO B 1 152 ? -22.406 20.812 3.854 1 67.31 152 PRO B N 1
ATOM 5146 C CA . PRO B 1 152 ? -23.5 20.422 4.75 1 67.31 152 PRO B CA 1
ATOM 5147 C C . PRO B 1 152 ? -23.047 19.438 5.824 1 67.31 152 PRO B C 1
ATOM 5149 O O . PRO B 1 152 ? -22.047 18.719 5.641 1 67.31 152 PRO B O 1
ATOM 5152 N N . LYS B 1 153 ? -23.672 19.406 6.941 1 62.03 153 LYS B N 1
ATOM 5153 C CA . LYS B 1 153 ? -23.281 18.609 8.094 1 62.03 153 LYS B CA 1
ATOM 5154 C C . LYS B 1 153 ? -23.156 17.125 7.715 1 62.03 153 LYS B C 1
ATOM 5156 O O . LYS B 1 153 ? -22.25 16.438 8.172 1 62.03 153 LYS B O 1
ATOM 5161 N N . SER B 1 154 ? -23.984 16.75 6.805 1 58.75 154 SER B N 1
ATOM 5162 C CA . SER B 1 154 ? -24.016 15.328 6.453 1 58.75 154 SER B CA 1
ATOM 5163 C C . SER B 1 154 ? -22.859 14.969 5.527 1 58.75 154 SER B C 1
ATOM 5165 O O . SER B 1 154 ? -22.438 13.805 5.484 1 58.75 154 SER B O 1
ATOM 5167 N N . GLU B 1 155 ? -22.297 15.945 4.824 1 66.12 155 GLU B N 1
ATOM 5168 C CA . GLU B 1 155 ? -21.266 15.664 3.822 1 66.12 155 GLU B CA 1
ATOM 5169 C C . GLU B 1 155 ? -19.906 16.219 4.246 1 66.12 155 GLU B C 1
ATOM 5171 O O . GLU B 1 155 ? -18.922 16.062 3.531 1 66.12 155 GLU B O 1
ATOM 5176 N N . LYS B 1 156 ? -19.906 16.781 5.406 1 70.94 156 LYS B N 1
ATOM 5177 C CA . LYS B 1 156 ? -18.703 17.438 5.855 1 70.94 156 LYS B CA 1
ATOM 5178 C C . LYS B 1 156 ? -17.531 16.453 5.973 1 70.94 156 LYS B C 1
ATOM 5180 O O . LYS B 1 156 ? -16.422 16.734 5.516 1 70.94 156 LYS B O 1
ATOM 5185 N N . SER B 1 157 ? -17.875 15.344 6.535 1 63 157 SER B N 1
ATOM 5186 C CA . SER B 1 157 ? -16.828 14.352 6.738 1 63 157 SER B CA 1
ATOM 5187 C C . SER B 1 157 ? -16.25 13.867 5.41 1 63 157 SER B C 1
ATOM 5189 O O . SER B 1 157 ? -15.039 13.688 5.281 1 63 157 SER B O 1
ATOM 5191 N N . ARG B 1 158 ? -17.062 13.695 4.461 1 67.81 158 ARG B N 1
ATOM 5192 C CA . ARG B 1 158 ? -16.641 13.234 3.141 1 67.81 158 ARG B CA 1
ATOM 5193 C C . ARG B 1 158 ? -15.781 14.289 2.445 1 67.81 158 ARG B C 1
ATOM 5195 O O . ARG B 1 158 ? -14.766 13.961 1.826 1 67.81 158 ARG B O 1
ATOM 5202 N N . MET B 1 159 ? -16.25 15.477 2.586 1 74 159 MET B N 1
ATOM 5203 C CA . MET B 1 159 ? -15.523 16.562 1.94 1 74 159 MET B CA 1
ATOM 5204 C C . MET B 1 159 ? -14.133 16.734 2.553 1 74 159 MET B C 1
ATOM 5206 O O . MET B 1 159 ? -13.156 16.922 1.833 1 74 159 MET B O 1
ATOM 5210 N N . VAL B 1 160 ? -14.117 16.578 3.828 1 73.62 160 VAL B N 1
ATOM 5211 C CA . VAL B 1 160 ? -12.844 16.719 4.531 1 73.62 160 VAL B CA 1
ATOM 5212 C C . VAL B 1 160 ? -11.906 15.586 4.133 1 73.62 160 VAL B C 1
ATOM 5214 O O . VAL B 1 160 ? -10.719 15.812 3.875 1 73.62 160 VAL B O 1
ATOM 5217 N N . THR B 1 161 ? -12.422 14.445 4.059 1 68.19 161 THR B N 1
ATOM 5218 C CA . THR B 1 161 ? -11.617 13.281 3.703 1 68.19 161 THR B CA 1
ATOM 5219 C C . THR B 1 161 ? -11.016 13.453 2.312 1 68.19 161 THR B C 1
ATOM 5221 O O . THR B 1 161 ? -9.828 13.18 2.105 1 68.19 161 THR B O 1
ATOM 5224 N N . PHE B 1 162 ? -11.758 13.898 1.445 1 75.12 162 PHE B N 1
ATOM 5225 C CA . PHE B 1 162 ? -11.289 14.062 0.075 1 75.12 162 PHE B CA 1
ATOM 5226 C C . PHE B 1 162 ? -10.234 15.156 -0.007 1 75.12 162 PHE B C 1
ATOM 5228 O O . PHE B 1 162 ? -9.234 15.023 -0.718 1 75.12 162 PHE B O 1
ATOM 5235 N N . VAL B 1 163 ? -10.547 16.203 0.659 1 83.56 163 VAL B N 1
ATOM 5236 C CA . VAL B 1 163 ? -9.602 17.312 0.633 1 83.56 163 VAL B CA 1
ATOM 5237 C C . VAL B 1 163 ? -8.281 16.875 1.271 1 83.56 163 VAL B C 1
ATOM 5239 O O . VAL B 1 163 ? -7.207 17.156 0.733 1 83.56 163 VAL B O 1
ATOM 5242 N N . TYR B 1 164 ? -8.328 16.062 2.279 1 81.75 164 TYR B N 1
ATOM 5243 C CA . TYR B 1 164 ? -7.121 15.656 2.998 1 81.75 164 TYR B CA 1
ATOM 5244 C C . TYR B 1 164 ? -6.391 14.539 2.258 1 81.75 164 TYR B C 1
ATOM 5246 O O . TYR B 1 164 ? -5.215 14.281 2.516 1 81.75 164 TYR B O 1
ATOM 5254 N N . ALA B 1 165 ? -7.102 13.875 1.441 1 78.06 165 ALA B N 1
ATOM 5255 C CA . ALA B 1 165 ? -6.418 12.898 0.589 1 78.06 165 ALA B CA 1
ATOM 5256 C C . ALA B 1 165 ? -5.312 13.57 -0.222 1 78.06 165 ALA B C 1
ATOM 5258 O O . ALA B 1 165 ? -4.281 12.953 -0.502 1 78.06 165 ALA B O 1
ATOM 5259 N N . GLY B 1 166 ? -5.562 14.781 -0.571 1 84.81 166 GLY B N 1
ATOM 5260 C CA . GLY B 1 166 ? -4.531 15.547 -1.258 1 84.81 166 GLY B CA 1
ATOM 5261 C C . GLY B 1 166 ? -3.289 15.758 -0.415 1 84.81 166 GLY B C 1
ATOM 5262 O O . GLY B 1 166 ? -2.168 15.68 -0.921 1 84.81 166 GLY B O 1
ATOM 5263 N N . ALA B 1 167 ? -3.537 15.977 0.828 1 86.94 167 ALA B N 1
ATOM 5264 C CA . ALA B 1 167 ? -2.424 16.203 1.748 1 86.94 167 ALA B CA 1
ATOM 5265 C C . ALA B 1 167 ? -1.584 14.93 1.906 1 86.94 167 ALA B C 1
ATOM 5267 O O . ALA B 1 167 ? -0.357 15 2.008 1 86.94 167 ALA B O 1
ATOM 5268 N N . TYR B 1 168 ? -2.209 13.797 1.847 1 83.06 168 TYR B N 1
ATOM 5269 C CA . TYR B 1 168 ? -1.507 12.539 2.074 1 83.06 168 TYR B CA 1
ATOM 5270 C C . TYR B 1 168 ? -0.742 12.109 0.828 1 83.06 168 TYR B C 1
ATOM 5272 O O . TYR B 1 168 ? 0.338 11.523 0.926 1 83.06 168 TYR B O 1
ATOM 5280 N N . LEU B 1 169 ? -1.257 12.414 -0.311 1 87.62 169 LEU B N 1
ATOM 5281 C CA . LEU B 1 169 ? -0.648 12 -1.571 1 87.62 169 LEU B CA 1
ATOM 5282 C C . LEU B 1 169 ? 0.462 12.969 -1.979 1 87.62 169 LEU B C 1
ATOM 5284 O O . LEU B 1 169 ? 1.299 12.633 -2.822 1 87.62 169 LEU B O 1
ATOM 5288 N N . SER B 1 170 ? 0.415 14.109 -1.411 1 92.38 170 SER B N 1
ATOM 5289 C CA . SER B 1 170 ? 1.257 15.219 -1.848 1 92.38 170 SER B CA 1
ATOM 5290 C C . SER B 1 170 ? 2.736 14.859 -1.766 1 92.38 170 SER B C 1
ATOM 5292 O O . SER B 1 170 ? 3.477 15.031 -2.736 1 92.38 170 SER B O 1
ATOM 5294 N N . PRO B 1 171 ? 3.172 14.305 -0.649 1 92.25 171 PRO B N 1
ATOM 5295 C CA . PRO B 1 171 ? 4.605 14.016 -0.573 1 92.25 171 PRO B CA 1
ATOM 5296 C C . PRO B 1 171 ? 5.066 13.039 -1.655 1 92.25 171 PRO B C 1
ATOM 5298 O O . PRO B 1 171 ? 6.125 13.242 -2.258 1 92.25 171 PRO B O 1
ATOM 5301 N N . ALA B 1 172 ? 4.297 12.07 -1.922 1 91.38 172 ALA B N 1
ATOM 5302 C CA . ALA B 1 172 ? 4.66 11.078 -2.93 1 91.38 172 ALA B CA 1
ATOM 5303 C C . ALA B 1 172 ? 4.801 11.719 -4.309 1 91.38 172 ALA B C 1
ATOM 5305 O O . ALA B 1 172 ? 5.797 11.508 -5 1 91.38 172 ALA B O 1
ATOM 5306 N N . LEU B 1 173 ? 3.891 12.492 -4.66 1 92.69 173 LEU B N 1
ATOM 5307 C CA . LEU B 1 173 ? 3.895 13.125 -5.973 1 92.69 173 LEU B CA 1
ATOM 5308 C C . LEU B 1 173 ? 5.035 14.133 -6.086 1 92.69 173 LEU B C 1
ATOM 5310 O O . LEU B 1 173 ? 5.695 14.219 -7.121 1 92.69 173 LEU B O 1
ATOM 5314 N N . ALA B 1 174 ? 5.176 14.852 -5.039 1 95 174 ALA B N 1
ATOM 5315 C CA . ALA B 1 174 ? 6.227 15.867 -5.039 1 95 174 ALA B CA 1
ATOM 5316 C C . ALA B 1 174 ? 7.605 15.234 -5.164 1 95 174 ALA B C 1
ATOM 5318 O O . ALA B 1 174 ? 8.477 15.75 -5.871 1 95 174 ALA B O 1
ATOM 5319 N N . MET B 1 175 ? 7.82 14.172 -4.535 1 93.62 175 MET B N 1
ATOM 5320 C CA . MET B 1 175 ? 9.125 13.508 -4.562 1 93.62 175 MET B CA 1
ATOM 5321 C C . MET B 1 175 ? 9.414 12.945 -5.945 1 93.62 175 MET B C 1
ATOM 5323 O O . MET B 1 175 ? 10.531 13.078 -6.453 1 93.62 175 MET B O 1
ATOM 5327 N N . VAL B 1 176 ? 8.445 12.367 -6.543 1 91.38 176 VAL B N 1
ATOM 5328 C CA . VAL B 1 176 ? 8.625 11.781 -7.867 1 91.38 176 VAL B CA 1
ATOM 5329 C C . VAL B 1 176 ? 8.844 12.891 -8.898 1 91.38 176 VAL B C 1
ATOM 5331 O O . VAL B 1 176 ? 9.773 12.82 -9.703 1 91.38 176 VAL B O 1
ATOM 5334 N N . LEU B 1 177 ? 8.055 13.898 -8.805 1 93.12 177 LEU B N 1
ATOM 5335 C CA . LEU B 1 177 ? 8.148 14.984 -9.781 1 93.12 177 LEU B CA 1
ATOM 5336 C C . LEU B 1 177 ? 9.477 15.727 -9.633 1 93.12 177 LEU B C 1
ATOM 5338 O O . LEU B 1 177 ? 10.078 16.125 -10.633 1 93.12 177 LEU B O 1
ATOM 5342 N N . THR B 1 178 ? 9.859 15.898 -8.422 1 93.44 178 THR B N 1
ATOM 5343 C CA . THR B 1 178 ? 11.125 16.594 -8.203 1 93.44 178 THR B CA 1
ATOM 5344 C C . THR B 1 178 ? 12.305 15.75 -8.672 1 93.44 178 THR B C 1
ATOM 5346 O O . THR B 1 178 ? 13.234 16.266 -9.297 1 93.44 178 THR B O 1
ATOM 5349 N N . GLY B 1 179 ? 12.281 14.477 -8.344 1 89.38 179 GLY B N 1
ATOM 5350 C CA . GLY B 1 179 ? 13.344 13.602 -8.797 1 89.38 179 GLY B CA 1
ATOM 5351 C C . GLY B 1 179 ? 13.461 13.539 -10.312 1 89.38 179 GLY B C 1
ATOM 5352 O O . GLY B 1 179 ? 14.562 13.648 -10.859 1 89.38 179 GLY B O 1
ATOM 5353 N N . VAL B 1 180 ? 12.367 13.453 -10.992 1 86.94 180 VAL B N 1
ATOM 5354 C CA . VAL B 1 180 ? 12.359 13.32 -12.445 1 86.94 180 VAL B CA 1
ATOM 5355 C C . VAL B 1 180 ? 12.742 14.656 -13.086 1 86.94 180 VAL B C 1
ATOM 5357 O O . VAL B 1 180 ? 13.523 14.688 -14.039 1 86.94 180 VAL B O 1
ATOM 5360 N N . SER B 1 181 ? 12.266 15.727 -12.555 1 89.38 181 SER B N 1
ATOM 5361 C CA . SER B 1 181 ? 12.562 17.031 -13.117 1 89.38 181 SER B CA 1
ATOM 5362 C C . SER B 1 181 ? 14.016 17.438 -12.875 1 89.38 181 SER B C 1
ATOM 5364 O O . SER B 1 181 ? 14.617 18.125 -13.695 1 89.38 181 SER B O 1
ATOM 5366 N N . ALA B 1 182 ? 14.523 16.984 -11.75 1 86.69 182 ALA B N 1
ATOM 5367 C CA . ALA B 1 182 ? 15.922 17.297 -11.469 1 86.69 182 ALA B CA 1
ATOM 5368 C C . ALA B 1 182 ? 16.844 16.609 -12.461 1 86.69 182 ALA B C 1
ATOM 5370 O O . ALA B 1 182 ? 17.906 17.141 -12.812 1 86.69 182 ALA B O 1
ATOM 5371 N N . CYS B 1 183 ? 16.469 15.461 -12.891 1 80 183 CYS B N 1
ATOM 5372 C CA . CYS B 1 183 ? 17.297 14.688 -13.812 1 80 183 CYS B CA 1
ATOM 5373 C C . CYS B 1 183 ? 17.125 15.18 -15.242 1 80 183 CYS B C 1
ATOM 5375 O O . CYS B 1 183 ? 18.078 15.234 -16.016 1 80 183 CYS B O 1
ATOM 5377 N N . TRP B 1 184 ? 15.914 15.664 -15.625 1 78 184 TRP B N 1
ATOM 5378 C CA . TRP B 1 184 ? 15.617 15.953 -17.016 1 78 184 TRP B CA 1
ATOM 5379 C C . TRP B 1 184 ? 15.781 17.438 -17.328 1 78 184 TRP B C 1
ATOM 5381 O O . TRP B 1 184 ? 16.062 17.812 -18.453 1 78 184 TRP B O 1
ATOM 5391 N N . VAL B 1 185 ? 15.523 18.25 -16.375 1 84.88 185 VAL B N 1
ATOM 5392 C CA . VAL B 1 185 ? 15.484 19.688 -16.641 1 84.88 185 VAL B CA 1
ATOM 5393 C C . VAL B 1 185 ? 16.609 20.391 -15.898 1 84.88 185 VAL B C 1
ATOM 5395 O O . VAL B 1 185 ? 17.672 20.656 -16.469 1 84.88 185 VAL B O 1
ATOM 5398 N N . SER B 1 186 ? 16.406 20.578 -14.648 1 86.31 186 SER B N 1
ATOM 5399 C CA . SER B 1 186 ? 17.391 21.25 -13.805 1 86.31 186 SER B CA 1
ATOM 5400 C C . SER B 1 186 ? 17.109 21.016 -12.32 1 86.31 186 SER B C 1
ATOM 5402 O O . SER B 1 186 ? 16.016 20.578 -11.953 1 86.31 186 SER B O 1
ATOM 5404 N N . TRP B 1 187 ? 18.109 21.25 -11.539 1 86.44 187 TRP B N 1
ATOM 5405 C CA . TRP B 1 187 ? 18 21 -10.109 1 86.44 187 TRP B CA 1
ATOM 5406 C C . TRP B 1 187 ? 16.906 21.875 -9.492 1 86.44 187 TRP B C 1
ATOM 5408 O O . TRP B 1 187 ? 16.312 21.516 -8.477 1 86.44 187 TRP B O 1
ATOM 5418 N N . ASN B 1 188 ? 16.656 23.094 -10.086 1 89.44 188 ASN B N 1
ATOM 5419 C CA . ASN B 1 188 ? 15.727 24.047 -9.5 1 89.44 188 ASN B CA 1
ATOM 5420 C C . ASN B 1 188 ? 14.391 24.047 -10.234 1 89.44 188 ASN B C 1
ATOM 5422 O O . ASN B 1 188 ? 13.531 24.891 -9.977 1 89.44 188 ASN B O 1
ATOM 5426 N N . ALA B 1 189 ? 14.141 23.125 -11.148 1 91.5 189 ALA B N 1
ATOM 5427 C CA . ALA B 1 189 ? 12.93 23.094 -11.961 1 91.5 189 ALA B CA 1
ATOM 5428 C C . ALA B 1 189 ? 11.688 22.875 -11.102 1 91.5 189 ALA B C 1
ATOM 5430 O O . ALA B 1 189 ? 10.641 23.469 -11.344 1 91.5 189 ALA B O 1
ATOM 5431 N N . SER B 1 190 ? 11.867 22.047 -10.133 1 93.88 190 SER B N 1
ATOM 5432 C CA . SER B 1 190 ? 10.719 21.719 -9.305 1 93.88 190 SER B CA 1
ATOM 5433 C C . SER B 1 190 ? 10.312 22.891 -8.422 1 93.88 190 SER B C 1
ATOM 5435 O O . SER B 1 190 ? 9.148 23.031 -8.047 1 93.88 190 SER B O 1
ATOM 5437 N N . LEU B 1 191 ? 11.273 23.766 -8.031 1 95.75 191 LEU B N 1
ATOM 5438 C CA . LEU B 1 191 ? 10.953 24.953 -7.246 1 95.75 191 LEU B CA 1
ATOM 5439 C C . LEU B 1 191 ? 10.086 25.906 -8.047 1 95.75 191 LEU B C 1
ATOM 5441 O O . LEU B 1 191 ? 9.109 26.453 -7.527 1 95.75 191 LEU B O 1
ATOM 5445 N N . PHE B 1 192 ? 10.352 26 -9.273 1 95.25 192 PHE B N 1
ATOM 5446 C CA . PHE B 1 192 ? 9.578 26.875 -10.141 1 95.25 192 PHE B CA 1
ATOM 5447 C C . PHE B 1 192 ? 8.242 26.234 -10.508 1 95.25 192 PHE B C 1
ATOM 5449 O O . PHE B 1 192 ? 7.234 26.938 -10.656 1 95.25 192 PHE B O 1
ATOM 5456 N N . LEU B 1 193 ? 8.266 24.969 -10.672 1 95.62 193 LEU B N 1
ATOM 5457 C CA . LEU B 1 193 ? 7.031 24.281 -11.023 1 95.62 193 LEU B CA 1
ATOM 5458 C C . LEU B 1 193 ? 6.016 24.375 -9.891 1 95.62 193 LEU B C 1
ATOM 5460 O O . LEU B 1 193 ? 4.871 24.781 -10.109 1 95.62 193 LEU B O 1
ATOM 5464 N N . TYR B 1 194 ? 6.434 23.984 -8.727 1 96.06 194 TYR B N 1
ATOM 5465 C CA . TYR B 1 194 ? 5.523 24.016 -7.582 1 96.06 194 TYR B CA 1
ATOM 5466 C C . TYR B 1 194 ? 5.199 25.453 -7.18 1 96.06 194 TYR B C 1
ATOM 5468 O O . TYR B 1 194 ? 4.066 25.75 -6.789 1 96.06 194 TYR B O 1
ATOM 5476 N N . GLY B 1 195 ? 6.223 26.297 -7.199 1 96.44 195 GLY B N 1
ATOM 5477 C CA . GLY B 1 195 ? 5.934 27.703 -6.957 1 96.44 195 GLY B CA 1
ATOM 5478 C C . GLY B 1 195 ? 4.934 28.281 -7.938 1 96.44 195 GLY B C 1
ATOM 5479 O O . GLY B 1 195 ? 4.008 29 -7.539 1 96.44 195 GLY B O 1
ATOM 5480 N N . GLY B 1 196 ? 5.09 27.938 -9.172 1 96.81 196 GLY B N 1
ATOM 5481 C CA . GLY B 1 196 ? 4.16 28.406 -10.188 1 96.81 196 GLY B CA 1
ATOM 5482 C C . GLY B 1 196 ? 2.76 27.844 -10.016 1 96.81 196 GLY B C 1
ATOM 5483 O O . GLY B 1 196 ? 1.775 28.578 -10.133 1 96.81 196 GLY B O 1
ATOM 5484 N N . LEU B 1 197 ? 2.699 26.578 -9.766 1 96.38 197 LEU B N 1
ATOM 5485 C CA . LEU B 1 197 ? 1.403 25.953 -9.547 1 96.38 197 LEU B CA 1
ATOM 5486 C C . LEU B 1 197 ? 0.697 26.562 -8.344 1 96.38 197 LEU B C 1
ATOM 5488 O O . LEU B 1 197 ? -0.525 26.719 -8.352 1 96.38 197 LEU B O 1
ATOM 5492 N N . GLY B 1 198 ? 1.506 26.844 -7.301 1 96.38 198 GLY B N 1
ATOM 5493 C CA . GLY B 1 198 ? 0.93 27.484 -6.121 1 96.38 198 GLY B CA 1
ATOM 5494 C C . GLY B 1 198 ? 0.363 28.859 -6.398 1 96.38 198 GLY B C 1
ATOM 5495 O O . GLY B 1 198 ? -0.71 29.203 -5.902 1 96.38 198 GLY B O 1
ATOM 5496 N N . VAL B 1 199 ? 1.036 29.625 -7.227 1 96.5 199 VAL B N 1
ATOM 5497 C CA . VAL B 1 199 ? 0.579 30.953 -7.57 1 96.5 199 VAL B CA 1
ATOM 5498 C C . VAL B 1 199 ? -0.704 30.875 -8.398 1 96.5 199 VAL B C 1
ATOM 5500 O O . VAL B 1 199 ? -1.676 31.578 -8.117 1 96.5 199 VAL B O 1
ATOM 5503 N N . ILE B 1 200 ? -0.669 30 -9.352 1 96.5 200 ILE B N 1
ATOM 5504 C CA . ILE B 1 200 ? -1.84 29.828 -10.211 1 96.5 200 ILE B CA 1
ATOM 5505 C C . ILE B 1 200 ? -3.029 29.375 -9.367 1 96.5 200 ILE B C 1
ATOM 5507 O O . ILE B 1 200 ? -4.141 29.891 -9.523 1 96.5 200 ILE B O 1
ATOM 5511 N N . TRP B 1 201 ? -2.76 28.453 -8.516 1 96 201 TRP B N 1
ATOM 5512 C CA . TRP B 1 201 ? -3.822 27.938 -7.656 1 96 201 TRP B CA 1
ATOM 5513 C C . TRP B 1 201 ? -4.375 29.031 -6.762 1 96 201 TRP B C 1
ATOM 5515 O O . TRP B 1 201 ? -5.59 29.141 -6.574 1 96 201 TRP B O 1
ATOM 5525 N N . SER B 1 202 ? -3.475 29.828 -6.18 1 94.88 202 SER B N 1
ATOM 5526 C CA . SER B 1 202 ? -3.902 30.875 -5.262 1 94.88 202 SER B CA 1
ATOM 5527 C C . SER B 1 202 ? -4.805 31.891 -5.965 1 94.88 202 SER B C 1
ATOM 5529 O O . SER B 1 202 ? -5.793 32.344 -5.395 1 94.88 202 SER B O 1
ATOM 5531 N N . PHE B 1 203 ? -4.527 32.188 -7.176 1 93.62 203 PHE B N 1
ATOM 5532 C CA . PHE B 1 203 ? -5.355 33.094 -7.941 1 93.62 203 PHE B CA 1
ATOM 5533 C C . PHE B 1 203 ? -6.703 32.469 -8.273 1 93.62 203 PHE B C 1
ATOM 5535 O O . PHE B 1 203 ? -7.742 33.125 -8.188 1 93.62 203 PHE B O 1
ATOM 5542 N N . ALA B 1 204 ? -6.648 31.266 -8.648 1 92.31 204 ALA B N 1
ATOM 5543 C CA . ALA B 1 204 ? -7.891 30.562 -8.953 1 92.31 204 ALA B CA 1
ATOM 5544 C C . ALA B 1 204 ? -8.766 30.422 -7.707 1 92.31 204 ALA B C 1
ATOM 5546 O O . ALA B 1 204 ? -9.984 30.547 -7.781 1 92.31 204 ALA B O 1
ATOM 5547 N N . TRP B 1 205 ? -8.148 30.141 -6.574 1 91.56 205 TRP B N 1
ATOM 5548 C CA . TRP B 1 205 ? -8.844 29.938 -5.309 1 91.56 205 TRP B CA 1
ATOM 5549 C C . TRP B 1 205 ? -9.516 31.234 -4.855 1 91.56 205 TRP B C 1
ATOM 5551 O O . TRP B 1 205 ? -10.703 31.234 -4.523 1 91.56 205 TRP B O 1
ATOM 5561 N N . VAL B 1 206 ? -8.875 32.375 -4.914 1 86.12 206 VAL B N 1
ATOM 5562 C CA . VAL B 1 206 ? -9.398 33.656 -4.402 1 86.12 206 VAL B CA 1
ATOM 5563 C C . VAL B 1 206 ? -10.445 34.188 -5.367 1 86.12 206 VAL B C 1
ATOM 5565 O O . VAL B 1 206 ? -11.422 34.812 -4.941 1 86.12 206 VAL B O 1
ATOM 5568 N N . CYS B 1 207 ? -10.344 33.844 -6.617 1 83.94 207 CYS B N 1
ATOM 5569 C CA . CYS B 1 207 ? -11.266 34.375 -7.613 1 83.94 207 CYS B CA 1
ATOM 5570 C C . CYS B 1 207 ? -12.531 33.562 -7.703 1 83.94 207 CYS B C 1
ATOM 5572 O O . CYS B 1 207 ? -13.594 34.062 -8.07 1 83.94 207 CYS B O 1
ATOM 5574 N N . THR B 1 208 ? -12.445 32.281 -7.418 1 80.19 208 THR B N 1
ATOM 5575 C CA . THR B 1 208 ? -13.594 31.438 -7.723 1 80.19 208 THR B CA 1
ATOM 5576 C C . THR B 1 208 ? -14.367 31.094 -6.449 1 80.19 208 THR B C 1
ATOM 5578 O O . THR B 1 208 ? -15.57 30.844 -6.5 1 80.19 208 THR B O 1
ATOM 5581 N N . ILE B 1 209 ? -13.688 30.969 -5.41 1 71.75 209 ILE B N 1
ATOM 5582 C CA . ILE B 1 209 ? -14.383 30.516 -4.211 1 71.75 209 ILE B CA 1
ATOM 5583 C C . ILE B 1 209 ? -14.852 31.719 -3.395 1 71.75 209 ILE B C 1
ATOM 5585 O O . ILE B 1 209 ? -14.156 32.719 -3.32 1 71.75 209 ILE B O 1
ATOM 5589 N N . TYR B 1 210 ? -16.156 31.641 -3.088 1 61.34 210 TYR B N 1
ATOM 5590 C CA . TYR B 1 210 ? -16.703 32.688 -2.236 1 61.34 210 TYR B CA 1
ATOM 5591 C C . TYR B 1 210 ? -16.859 32.188 -0.8 1 61.34 210 TYR B C 1
ATOM 5593 O O . TYR B 1 210 ? -16.922 30.984 -0.55 1 61.34 210 TYR B O 1
ATOM 5601 N N . ASP B 1 211 ? -16.641 32.969 0.205 1 57.81 211 ASP B N 1
ATOM 5602 C CA . ASP B 1 211 ? -16.594 32.656 1.63 1 57.81 211 ASP B CA 1
ATOM 5603 C C . ASP B 1 211 ? -17.859 31.906 2.059 1 57.81 211 ASP B C 1
ATOM 5605 O O . ASP B 1 211 ? -17.781 30.969 2.859 1 57.81 211 ASP B O 1
ATOM 5609 N N . THR B 1 212 ? -18.969 32.406 1.76 1 55.84 212 THR B N 1
ATOM 5610 C CA . THR B 1 212 ? -20.25 31.781 2.1 1 55.84 212 THR B CA 1
ATOM 5611 C C . THR B 1 212 ? -21.078 31.531 0.843 1 55.84 212 THR B C 1
ATOM 5613 O O . THR B 1 212 ? -21 32.312 -0.123 1 55.84 212 THR B O 1
ATOM 5616 N N . PRO B 1 213 ? -21.672 30.234 0.761 1 54.62 213 PRO B N 1
ATOM 5617 C CA . PRO B 1 213 ? -22.547 29.984 -0.382 1 54.62 213 PRO B CA 1
ATOM 5618 C C . PRO B 1 213 ? -23.484 31.172 -0.67 1 54.62 213 PRO B C 1
ATOM 5620 O O . PRO B 1 213 ? -23.922 31.359 -1.811 1 54.62 213 PRO B O 1
ATOM 5623 N N . THR B 1 214 ? -23.859 31.812 0.437 1 50.06 214 THR B N 1
ATOM 5624 C CA . THR B 1 214 ? -24.859 32.875 0.257 1 50.06 214 THR B CA 1
ATOM 5625 C C . THR B 1 214 ? -24.281 34.031 -0.561 1 50.06 214 THR B C 1
ATOM 5627 O O . THR B 1 214 ? -25.016 34.75 -1.21 1 50.06 214 THR B O 1
ATOM 5630 N N . LEU B 1 215 ? -23.031 34.156 -0.522 1 46.28 215 LEU B N 1
ATOM 5631 C CA . LEU B 1 215 ? -22.438 35.312 -1.199 1 46.28 215 LEU B CA 1
ATOM 5632 C C . LEU B 1 215 ? -22.094 34.969 -2.645 1 46.28 215 LEU B C 1
ATOM 5634 O O . LEU B 1 215 ? -21.641 35.844 -3.396 1 46.28 215 LEU B O 1
ATOM 5638 N N . HIS B 1 216 ? -22.328 33.75 -2.973 1 49.22 216 HIS B N 1
ATOM 5639 C CA . HIS B 1 216 ? -22.031 33.438 -4.363 1 49.22 216 HIS B CA 1
ATOM 5640 C C . HIS B 1 216 ? -23.125 33.938 -5.293 1 49.22 216 HIS B C 1
ATOM 5642 O O . HIS B 1 216 ? -24.312 33.625 -5.098 1 49.22 216 HIS B O 1
ATOM 5648 N N . PRO B 1 217 ? -22.938 34.906 -6.098 1 46.94 217 PRO B N 1
ATOM 5649 C CA . PRO B 1 217 ? -23.984 35.5 -6.934 1 46.94 217 PRO B CA 1
ATOM 5650 C C . PRO B 1 217 ? -24.797 34.469 -7.699 1 46.94 217 PRO B C 1
ATOM 5652 O O . PRO B 1 217 ? -25.922 34.75 -8.133 1 46.94 217 PRO B O 1
ATOM 5655 N N . GLY B 1 218 ? -24.25 33.438 -8.227 1 45.31 218 GLY B N 1
ATOM 5656 C CA . GLY B 1 218 ? -25 32.562 -9.117 1 45.31 218 GLY B CA 1
ATOM 5657 C C . GLY B 1 218 ? -25.906 31.609 -8.383 1 45.31 218 GLY B C 1
ATOM 5658 O O . GLY B 1 218 ? -26.484 30.703 -8.992 1 45.31 218 GLY B O 1
ATOM 5659 N N . LEU B 1 219 ? -25.781 31.359 -7.18 1 47.94 219 LEU B N 1
ATOM 5660 C CA . LEU B 1 219 ? -26.672 30.375 -6.547 1 47.94 219 LEU B CA 1
ATOM 5661 C C . LEU B 1 219 ? -28.031 31 -6.262 1 47.94 219 LEU B C 1
ATOM 5663 O O . LEU B 1 219 ? -28.125 32.125 -5.766 1 47.94 219 LEU B O 1
ATOM 5667 N N . HIS B 1 220 ? -29 30.516 -6.984 1 42.91 220 HIS B N 1
ATOM 5668 C CA . HIS B 1 220 ? -30.391 30.891 -6.746 1 42.91 220 HIS B CA 1
ATOM 5669 C C . HIS B 1 220 ? -30.766 30.688 -5.281 1 42.91 220 HIS B C 1
ATOM 5671 O O . HIS B 1 220 ? -30.188 29.844 -4.594 1 42.91 220 HIS B O 1
ATOM 5677 N N . ARG B 1 221 ? -31.469 31.578 -4.617 1 43.88 221 ARG B N 1
ATOM 5678 C CA . ARG B 1 221 ? -32 31.766 -3.27 1 43.88 221 ARG B CA 1
ATOM 5679 C C . ARG B 1 221 ? -32.5 30.453 -2.686 1 43.88 221 ARG B C 1
ATOM 5681 O O . ARG B 1 221 ? -32.438 30.25 -1.471 1 43.88 221 ARG B O 1
ATOM 5688 N N . SER B 1 222 ? -33.125 29.625 -3.402 1 43.41 222 SER B N 1
ATOM 5689 C CA . SER B 1 222 ? -33.75 28.453 -2.848 1 43.41 222 SER B CA 1
ATOM 5690 C C . SER B 1 222 ? -32.719 27.453 -2.32 1 43.41 222 SER B C 1
ATOM 5692 O O . SER B 1 222 ? -33 26.719 -1.359 1 43.41 222 SER B O 1
ATOM 5694 N N . GLU B 1 223 ? -31.672 27.328 -2.941 1 43.28 223 GLU B N 1
ATOM 5695 C CA . GLU B 1 223 ? -30.672 26.328 -2.576 1 43.28 223 GLU B CA 1
ATOM 5696 C C . GLU B 1 223 ? -29.812 26.797 -1.415 1 43.28 223 GLU B C 1
ATOM 5698 O O . GLU B 1 223 ? -29.266 25.984 -0.667 1 43.28 223 GLU B O 1
ATOM 5703 N N . THR B 1 224 ? -29.766 28.094 -1.234 1 42.88 224 THR B N 1
ATOM 5704 C CA . THR B 1 224 ? -29.078 28.703 -0.103 1 42.88 224 THR B CA 1
ATOM 5705 C C . THR B 1 224 ? -29.797 28.391 1.205 1 42.88 224 THR B C 1
ATOM 5707 O O . THR B 1 224 ? -29.203 28.469 2.281 1 42.88 224 THR B O 1
ATOM 5710 N N . ASP B 1 225 ? -31.031 28.188 1.112 1 43.16 225 ASP B N 1
ATOM 5711 C CA . ASP B 1 225 ? -31.781 27.891 2.322 1 43.16 225 ASP B CA 1
ATOM 5712 C C . ASP B 1 225 ? -31.359 26.547 2.91 1 43.16 225 ASP B C 1
ATOM 5714 O O . ASP B 1 225 ? -31.375 26.359 4.129 1 43.16 225 ASP B O 1
ATOM 5718 N N . VAL B 1 226 ? -31.109 25.641 2.102 1 42.38 226 VAL B N 1
ATOM 5719 C CA . VAL B 1 226 ? -30.688 24.344 2.604 1 42.38 226 VAL B CA 1
ATOM 5720 C C . VAL B 1 226 ? -29.297 24.453 3.244 1 42.38 226 VAL B C 1
ATOM 5722 O O . VAL B 1 226 ? -29.016 23.797 4.25 1 42.38 226 VAL B O 1
ATOM 5725 N N . PHE B 1 227 ? -28.516 25.344 2.736 1 45.28 227 PHE B N 1
ATOM 5726 C CA . PHE B 1 227 ? -27.172 25.578 3.238 1 45.28 227 PHE B CA 1
ATOM 5727 C C . PHE B 1 227 ? -27.203 26.344 4.559 1 45.28 227 PHE B C 1
ATOM 5729 O O . PHE B 1 227 ? -26.406 26.062 5.457 1 45.28 227 PHE B O 1
ATOM 5736 N N . SER B 1 228 ? -28 27.5 4.66 1 42.31 228 SER B N 1
ATOM 5737 C CA . SER B 1 228 ? -28.094 28.344 5.848 1 42.31 228 SER B CA 1
ATOM 5738 C C . SER B 1 228 ? -28.656 27.562 7.035 1 42.31 228 SER B C 1
ATOM 5740 O O . SER B 1 228 ? -28.328 27.859 8.188 1 42.31 228 SER B O 1
ATOM 5742 N N . LYS B 1 229 ? -29.688 26.859 6.836 1 39.75 229 LYS B N 1
ATOM 5743 C CA . LYS B 1 229 ? -30.328 26.172 7.961 1 39.75 229 LYS B CA 1
ATOM 5744 C C . LYS B 1 229 ? -29.391 25.125 8.562 1 39.75 229 LYS B C 1
ATOM 5746 O O . LYS B 1 229 ? -29.359 24.938 9.781 1 39.75 229 LYS B O 1
ATOM 5751 N N . GLU B 1 230 ? -28.594 24.344 7.773 1 39.22 230 GLU B N 1
ATOM 5752 C CA . GLU B 1 230 ? -27.797 23.234 8.273 1 39.22 230 GLU B CA 1
ATOM 5753 C C . GLU B 1 230 ? -26.375 23.656 8.57 1 39.22 230 GLU B C 1
ATOM 5755 O O . GLU B 1 230 ? -25.719 23.109 9.461 1 39.22 230 GLU B O 1
ATOM 5760 N N . GLY B 1 231 ? -25.734 24.641 7.895 1 39.34 231 GLY B N 1
ATOM 5761 C CA . GLY B 1 231 ? -24.375 25.094 8.062 1 39.34 231 GLY B CA 1
ATOM 5762 C C . GLY B 1 231 ? -24.219 26.156 9.141 1 39.34 231 GLY B C 1
ATOM 5763 O O . GLY B 1 231 ? -23.141 26.359 9.68 1 39.34 231 GLY B O 1
ATOM 5764 N N . ALA B 1 232 ? -25.234 27.234 9.359 1 35.28 232 ALA B N 1
ATOM 5765 C CA . ALA B 1 232 ? -25.203 28.438 10.188 1 35.28 232 ALA B CA 1
ATOM 5766 C C . ALA B 1 232 ? -25.062 28.094 11.664 1 35.28 232 ALA B C 1
ATOM 5768 O O . ALA B 1 232 ? -24.781 28.969 12.484 1 35.28 232 ALA B O 1
ATOM 5769 N N . ASN B 1 233 ? -25.516 26.922 12.086 1 34.09 233 ASN B N 1
ATOM 5770 C CA . ASN B 1 233 ? -25.531 26.781 13.539 1 34.09 233 ASN B CA 1
ATOM 5771 C C . ASN B 1 233 ? -24.109 26.641 14.094 1 34.09 233 ASN B C 1
ATOM 5773 O O . ASN B 1 233 ? -23.922 26.516 15.305 1 34.09 233 ASN B O 1
ATOM 5777 N N . VAL B 1 234 ? -23.172 26.359 13.258 1 35.78 234 VAL B N 1
ATOM 5778 C CA . VAL B 1 234 ? -21.844 26.188 13.852 1 35.78 234 VAL B CA 1
ATOM 5779 C C . VAL B 1 234 ? -21.219 27.547 14.133 1 35.78 234 VAL B C 1
ATOM 5781 O O . VAL B 1 234 ? -20.375 27.672 15.023 1 35.78 234 VAL B O 1
ATOM 5784 N N . SER B 1 235 ? -21.406 28.594 13.32 1 33.94 235 SER B N 1
ATOM 5785 C CA . SER B 1 235 ? -20.672 29.859 13.492 1 33.94 235 SER B CA 1
ATOM 5786 C C . SER B 1 235 ? -21.062 30.547 14.797 1 33.94 235 SER B C 1
ATOM 5788 O O . SER B 1 235 ? -20.219 31.156 15.461 1 33.94 235 SER B O 1
ATOM 5790 N N . LYS B 1 236 ? -22.391 30.984 15.016 1 34.31 236 LYS B N 1
ATOM 5791 C CA . LYS B 1 236 ? -22.797 31.906 16.062 1 34.31 236 LYS B CA 1
ATOM 5792 C C . LYS B 1 236 ? -22.812 31.219 17.438 1 34.31 236 LYS B C 1
ATOM 5794 O O . LYS B 1 236 ? -22.812 31.891 18.469 1 34.31 236 LYS B O 1
ATOM 5799 N N . GLY B 1 237 ? -23.219 29.984 17.469 1 31.89 237 GLY B N 1
ATOM 5800 C CA . GLY B 1 237 ? -23.5 29.469 18.797 1 31.89 237 GLY B CA 1
ATOM 5801 C C . GLY B 1 237 ? -22.25 29.203 19.609 1 31.89 237 GLY B C 1
ATOM 5802 O O . GLY B 1 237 ? -22.312 28.859 20.781 1 31.89 237 GLY B O 1
ATOM 5803 N N . SER B 1 238 ? -21.203 28.703 18.922 1 34.97 238 SER B N 1
ATOM 5804 C CA . SER B 1 238 ? -20.109 28.422 19.844 1 34.97 238 SER B CA 1
ATOM 5805 C C . SER B 1 238 ? -19.469 29.703 20.359 1 34.97 238 SER B C 1
ATOM 5807 O O . SER B 1 238 ? -18.438 29.656 21.047 1 34.97 238 SER B O 1
ATOM 5809 N N . GLN B 1 239 ? -19.641 30.812 19.734 1 33.19 239 GLN B N 1
ATOM 5810 C CA . GLN B 1 239 ? -19.062 32.031 20.312 1 33.19 239 GLN B CA 1
ATOM 5811 C C . GLN B 1 239 ? -19.562 32.25 21.734 1 33.19 239 GLN B C 1
ATOM 5813 O O . GLN B 1 239 ? -18.906 32.906 22.531 1 33.19 239 GLN B O 1
ATOM 5818 N N . SER B 1 240 ? -20.938 32.312 21.938 1 34.88 240 SER B N 1
ATOM 5819 C CA . SER B 1 240 ? -21.469 32.906 23.141 1 34.88 240 SER B CA 1
ATOM 5820 C C . SER B 1 240 ? -20.984 32.188 24.391 1 34.88 240 SER B C 1
ATOM 5822 O O . SER B 1 240 ? -20.703 32.812 25.406 1 34.88 240 SER B O 1
ATOM 5824 N N . VAL B 1 241 ? -21.594 30.984 24.734 1 35.53 241 VAL B N 1
ATOM 5825 C CA . VAL B 1 241 ? -21.484 30.625 26.141 1 35.53 241 VAL B CA 1
ATOM 5826 C C . VAL B 1 241 ? -20.031 30.281 26.469 1 35.53 241 VAL B C 1
ATOM 5828 O O . VAL B 1 241 ? -19.5 29.281 26 1 35.53 241 VAL B O 1
ATOM 5831 N N . ALA B 1 242 ? -19.109 31.172 26.391 1 41.75 242 ALA B N 1
ATOM 5832 C CA . ALA B 1 242 ? -17.875 31.141 27.172 1 41.75 242 ALA B CA 1
ATOM 5833 C C . ALA B 1 242 ? -17.984 30.172 28.344 1 41.75 242 ALA B C 1
ATOM 5835 O O . ALA B 1 242 ? -18.312 30.578 29.453 1 41.75 242 ALA B O 1
ATOM 5836 N N . GLN B 1 243 ? -18.609 29.125 28.266 1 49.84 243 GLN B N 1
ATOM 5837 C CA . GLN B 1 243 ? -18.531 28.188 29.391 1 49.84 243 GLN B CA 1
ATOM 5838 C C . GLN B 1 243 ? -17.094 27.922 29.797 1 49.84 243 GLN B C 1
ATOM 5840 O O . GLN B 1 243 ? -16.188 27.969 28.953 1 49.84 243 GLN B O 1
ATOM 5845 N N . ARG B 1 244 ? -16.781 28.203 31.078 1 63.5 244 ARG B N 1
ATOM 5846 C CA . ARG B 1 244 ? -15.484 28.016 31.719 1 63.5 244 ARG B CA 1
ATOM 5847 C C . ARG B 1 244 ? -14.812 26.719 31.281 1 63.5 244 ARG B C 1
ATOM 5849 O O . ARG B 1 244 ? -15.328 25.641 31.531 1 63.5 244 ARG B O 1
ATOM 5856 N N . ILE B 1 245 ? -14.047 26.781 30.203 1 76.12 245 ILE B N 1
ATOM 5857 C CA . ILE B 1 245 ? -13.234 25.656 29.766 1 76.12 245 ILE B CA 1
ATOM 5858 C C . ILE B 1 245 ? -12.422 25.109 30.953 1 76.12 245 ILE B C 1
ATOM 5860 O O . ILE B 1 245 ? -11.703 25.859 31.609 1 76.12 245 ILE B O 1
ATOM 5864 N N . PRO B 1 246 ? -12.734 24 31.328 1 84.25 246 PRO B N 1
ATOM 5865 C CA . PRO B 1 246 ? -11.969 23.406 32.438 1 84.25 246 PRO B CA 1
ATOM 5866 C C . PRO B 1 246 ? -10.547 23.031 32.031 1 84.25 246 PRO B C 1
ATOM 5868 O O . PRO B 1 246 ? -10.219 21.844 31.906 1 84.25 246 PRO B O 1
ATOM 5871 N N . TRP B 1 247 ? -9.68 23.953 31.969 1 86.94 247 TRP B N 1
ATOM 5872 C CA . TRP B 1 247 ? -8.312 23.766 31.484 1 86.94 247 TRP B CA 1
ATOM 5873 C C . TRP B 1 247 ? -7.547 22.812 32.406 1 86.94 247 TRP B C 1
ATOM 5875 O O . TRP B 1 247 ? -6.816 21.938 31.906 1 86.94 247 TRP B O 1
ATOM 5885 N N . SER B 1 248 ? -7.723 23 33.625 1 89.25 248 SER B N 1
ATOM 5886 C CA . SER B 1 248 ? -6.98 22.172 34.562 1 89.25 248 SER B CA 1
ATOM 5887 C C . SER B 1 248 ? -7.367 20.703 34.406 1 89.25 248 SER B C 1
ATOM 5889 O O . SER B 1 248 ? -6.504 19.812 34.438 1 89.25 248 SER B O 1
ATOM 5891 N N . LYS B 1 249 ? -8.617 20.438 34.219 1 89.25 249 LYS B N 1
ATOM 5892 C CA . LYS B 1 249 ? -9.078 19.062 34.062 1 89.25 249 LYS B CA 1
ATOM 5893 C C . LYS B 1 249 ? -8.656 18.469 32.719 1 89.25 249 LYS B C 1
ATOM 5895 O O . LYS B 1 249 ? -8.344 17.281 32.625 1 89.25 249 LYS B O 1
ATOM 5900 N N . ILE B 1 250 ? -8.641 19.266 31.766 1 89.56 250 ILE B N 1
ATOM 5901 C CA . ILE B 1 250 ? -8.25 18.812 30.422 1 89.56 250 ILE B CA 1
ATOM 5902 C C . ILE B 1 250 ? -6.766 18.453 30.422 1 89.56 250 ILE B C 1
ATOM 5904 O O . ILE B 1 250 ? -6.383 17.406 29.906 1 89.56 250 ILE B O 1
ATOM 5908 N N . LEU B 1 251 ? -5.949 19.25 31.141 1 90.69 251 LEU B N 1
ATOM 5909 C CA . LEU B 1 251 ? -4.508 19.047 31.125 1 90.69 251 LEU B CA 1
ATOM 5910 C C . LEU B 1 251 ? -4.098 17.906 32.062 1 90.69 251 LEU B C 1
ATOM 5912 O O . LEU B 1 251 ? -2.996 17.375 31.938 1 90.69 251 LEU B O 1
ATOM 5916 N N . ARG B 1 252 ? -4.973 17.578 32.906 1 91.12 252 ARG B N 1
ATOM 5917 C CA . ARG B 1 252 ? -4.672 16.469 33.781 1 91.12 252 ARG B CA 1
ATOM 5918 C C . ARG B 1 252 ? -5.242 15.156 33.25 1 91.12 252 ARG B C 1
ATOM 5920 O O . ARG B 1 252 ? -4.953 14.078 33.812 1 91.12 252 ARG B O 1
ATOM 5927 N N . SER B 1 253 ? -5.984 15.242 32.25 1 92.5 253 SER B N 1
ATOM 5928 C CA . SER B 1 253 ? -6.621 14.055 31.703 1 92.5 253 SER B CA 1
ATOM 5929 C C . SER B 1 253 ? -5.617 13.203 30.922 1 92.5 253 SER B C 1
ATOM 5931 O O . SER B 1 253 ? -4.973 13.695 29.984 1 92.5 253 SER B O 1
ATOM 5933 N N . LEU B 1 254 ? -5.465 12.016 31.266 1 93.38 254 LEU B N 1
ATOM 5934 C CA . LEU B 1 254 ? -4.508 11.094 30.656 1 93.38 254 LEU B CA 1
ATOM 5935 C C . LEU B 1 254 ? -4.906 10.773 29.219 1 93.38 254 LEU B C 1
ATOM 5937 O O . LEU B 1 254 ? -4.043 10.672 28.344 1 93.38 254 LEU B O 1
ATOM 5941 N N . PRO B 1 255 ? -6.195 10.672 28.922 1 93.12 255 PRO B N 1
ATOM 5942 C CA . PRO B 1 255 ? -6.586 10.445 27.531 1 93.12 255 PRO B CA 1
ATOM 5943 C C . PRO B 1 255 ? -6.207 11.609 26.609 1 93.12 255 PRO B C 1
ATOM 5945 O O . PRO B 1 255 ? -5.879 11.391 25.453 1 93.12 255 PRO B O 1
ATOM 5948 N N . VAL B 1 256 ? -6.27 12.797 27.156 1 93.12 256 VAL B N 1
ATOM 5949 C CA . VAL B 1 256 ? -5.875 13.953 26.359 1 93.12 256 VAL B CA 1
ATOM 5950 C C . VAL B 1 256 ? -4.379 13.891 26.062 1 93.12 256 VAL B C 1
ATOM 5952 O O . VAL B 1 256 ? -3.953 14.156 24.938 1 93.12 256 VAL B O 1
ATOM 5955 N N . TRP B 1 257 ? -3.604 13.508 27.016 1 94 257 TRP B N 1
ATOM 5956 C CA . TRP B 1 257 ? -2.164 13.367 26.812 1 94 257 TRP B CA 1
ATOM 5957 C C . TRP B 1 257 ? -1.858 12.219 25.859 1 94 257 TRP B C 1
ATOM 5959 O O . TRP B 1 257 ? -0.855 12.25 25.141 1 94 257 TRP B O 1
ATOM 5969 N N . ALA B 1 258 ? -2.682 11.227 25.844 1 94.12 258 ALA B N 1
ATOM 5970 C CA . ALA B 1 258 ? -2.516 10.141 24.875 1 94.12 258 ALA B CA 1
ATOM 5971 C C . ALA B 1 258 ? -2.668 10.648 23.453 1 94.12 258 ALA B C 1
ATOM 5973 O O . ALA B 1 258 ? -1.939 10.219 22.547 1 94.12 258 ALA B O 1
ATOM 5974 N N . ILE B 1 259 ? -3.549 11.562 23.281 1 92.69 259 ILE B N 1
ATOM 5975 C CA . ILE B 1 259 ? -3.773 12.141 21.969 1 92.69 259 ILE B CA 1
ATOM 5976 C C . ILE B 1 259 ? -2.582 13.016 21.578 1 92.69 259 ILE B C 1
ATOM 5978 O O . ILE B 1 259 ? -2.088 12.938 20.453 1 92.69 259 ILE B O 1
ATOM 5982 N N . ILE B 1 260 ? -2.1 13.781 22.531 1 93.25 260 ILE B N 1
ATOM 5983 C CA . ILE B 1 260 ? -0.98 14.68 22.281 1 93.25 260 ILE B CA 1
ATOM 5984 C C . ILE B 1 260 ? 0.268 13.867 21.938 1 93.25 260 ILE B C 1
ATOM 5986 O O . ILE B 1 260 ? 0.985 14.18 20.984 1 93.25 260 ILE B O 1
ATOM 5990 N N . PHE B 1 261 ? 0.49 12.867 22.641 1 94.19 261 PHE B N 1
ATOM 5991 C CA . PHE B 1 261 ? 1.656 12.031 22.406 1 94.19 261 PHE B CA 1
ATOM 5992 C C . PHE B 1 261 ? 1.516 11.273 21.094 1 94.19 261 PHE B C 1
ATOM 5994 O O . PHE B 1 261 ? 2.508 11.016 20.406 1 94.19 261 PHE B O 1
ATOM 6001 N N . GLY B 1 262 ? 0.302 10.82 20.828 1 92.81 262 GLY B N 1
ATOM 6002 C CA . GLY B 1 262 ? 0.066 10.234 19.516 1 92.81 262 GLY B CA 1
ATOM 6003 C C . GLY B 1 262 ? 0.397 11.18 18.375 1 92.81 262 GLY B C 1
ATOM 6004 O O . GLY B 1 262 ? 1.035 10.781 17.391 1 92.81 262 GLY B O 1
ATOM 6005 N N . SER B 1 263 ? 0.011 12.406 18.562 1 92.69 263 SER B N 1
ATOM 6006 C CA . SER B 1 263 ? 0.314 13.422 17.562 1 92.69 263 SER B CA 1
ATOM 6007 C C . SER B 1 263 ? 1.812 13.688 17.484 1 92.69 263 SER B C 1
ATOM 6009 O O . SER B 1 263 ? 2.352 13.922 16.406 1 92.69 263 SER B O 1
ATOM 6011 N N . PHE B 1 264 ? 2.455 13.68 18.609 1 95.06 264 PHE B N 1
ATOM 6012 C CA . PHE B 1 264 ? 3.898 13.875 18.672 1 95.06 264 PHE B CA 1
ATOM 6013 C C . PHE B 1 264 ? 4.625 12.789 17.875 1 95.06 264 PHE B C 1
ATOM 6015 O O . PHE B 1 264 ? 5.512 13.078 17.078 1 95.06 264 PHE B O 1
ATOM 6022 N N . CYS B 1 265 ? 4.258 11.57 18.094 1 94.62 265 CYS B N 1
ATOM 6023 C CA . CYS B 1 265 ? 4.867 10.438 17.406 1 94.62 265 CYS B CA 1
ATOM 6024 C C . CYS B 1 265 ? 4.602 10.516 15.898 1 94.62 265 CYS B C 1
ATOM 6026 O O . CYS B 1 265 ? 5.5 10.266 15.094 1 94.62 265 CYS B O 1
ATOM 6028 N N . ARG B 1 266 ? 3.467 10.898 15.516 1 92.31 266 ARG B N 1
ATOM 6029 C CA . ARG B 1 266 ? 3.115 11 14.102 1 92.31 266 ARG B CA 1
ATOM 6030 C C . ARG B 1 266 ? 3.939 12.078 13.406 1 92.31 266 ARG B C 1
ATOM 6032 O O . ARG B 1 266 ? 4.465 11.859 12.312 1 92.31 266 ARG B O 1
ATOM 6039 N N . ASN B 1 267 ? 4.059 13.18 14.047 1 93.44 267 ASN B N 1
ATOM 6040 C CA . ASN B 1 267 ? 4.805 14.281 13.445 1 93.44 267 ASN B CA 1
ATOM 6041 C C . ASN B 1 267 ? 6.293 13.969 13.352 1 93.44 267 ASN B C 1
ATOM 6043 O O . ASN B 1 267 ? 6.965 14.391 12.414 1 93.44 267 ASN B O 1
ATOM 6047 N N . TRP B 1 268 ? 6.75 13.203 14.297 1 95.44 268 TRP B N 1
ATOM 6048 C CA . TRP B 1 268 ? 8.148 12.781 14.242 1 95.44 268 TRP B CA 1
ATOM 6049 C C . TRP B 1 268 ? 8.414 11.961 12.984 1 95.44 268 TRP B C 1
ATOM 6051 O O . TRP B 1 268 ? 9.367 12.234 12.25 1 95.44 268 TRP B O 1
ATOM 6061 N N . ILE B 1 269 ? 7.566 11.031 12.766 1 92.69 269 ILE B N 1
ATOM 6062 C CA . ILE B 1 269 ? 7.77 10.141 11.633 1 92.69 269 ILE B CA 1
ATOM 6063 C C . ILE B 1 269 ? 7.465 10.883 10.328 1 92.69 269 ILE B C 1
ATOM 6065 O O . ILE B 1 269 ? 8.125 10.664 9.312 1 92.69 269 ILE B O 1
ATOM 6069 N N . PHE B 1 270 ? 6.539 11.711 10.391 1 90.5 270 PHE B N 1
ATOM 6070 C CA . PHE B 1 270 ? 6.188 12.492 9.211 1 90.5 270 PHE B CA 1
ATOM 6071 C C . PHE B 1 270 ? 7.379 13.312 8.727 1 90.5 270 PHE B C 1
ATOM 6073 O O . PHE B 1 270 ? 7.711 13.297 7.543 1 90.5 270 PHE B O 1
ATOM 6080 N N . SER B 1 271 ? 7.945 13.969 9.641 1 93.44 271 SER B N 1
ATOM 6081 C CA . SER B 1 271 ? 9.109 14.773 9.297 1 93.44 271 SER B CA 1
ATOM 6082 C C . SER B 1 271 ? 10.273 13.898 8.844 1 93.44 271 SER B C 1
ATOM 6084 O O . SER B 1 271 ? 11.016 14.258 7.93 1 93.44 271 SER B O 1
ATOM 6086 N N . MET B 1 272 ? 10.422 12.805 9.422 1 93.56 272 MET B N 1
ATOM 6087 C CA . MET B 1 272 ? 11.492 11.883 9.062 1 93.56 272 MET B CA 1
ATOM 6088 C C . MET B 1 272 ? 11.312 11.367 7.641 1 93.56 272 MET B C 1
ATOM 6090 O O . MET B 1 272 ? 12.281 11.273 6.879 1 93.56 272 MET B O 1
ATOM 6094 N N . MET B 1 273 ? 10.117 11.062 7.273 1 90.31 273 MET B N 1
ATOM 6095 C CA . MET B 1 273 ? 9.82 10.516 5.953 1 90.31 273 MET B CA 1
ATOM 6096 C C . MET B 1 273 ? 10.078 11.555 4.867 1 90.31 273 MET B C 1
ATOM 6098 O O . MET B 1 273 ? 10.586 11.227 3.791 1 90.31 273 MET B O 1
ATOM 6102 N N . ILE B 1 274 ? 9.789 12.711 5.195 1 89.75 274 ILE B N 1
ATOM 6103 C CA . ILE B 1 274 ? 9.883 13.766 4.188 1 89.75 274 ILE B CA 1
ATOM 6104 C C . ILE B 1 274 ? 11.32 14.258 4.086 1 89.75 274 ILE B C 1
ATOM 6106 O O . ILE B 1 274 ? 11.844 14.461 2.988 1 89.75 274 ILE B O 1
ATOM 6110 N N . THR B 1 275 ? 12.094 14.305 5.227 1 91.38 275 THR B N 1
ATOM 6111 C CA . THR B 1 275 ? 13.359 15.023 5.215 1 91.38 275 THR B CA 1
ATOM 6112 C C . THR B 1 275 ? 14.531 14.055 5.289 1 91.38 275 THR B C 1
ATOM 6114 O O . THR B 1 275 ? 15.633 14.367 4.832 1 91.38 275 THR B O 1
ATOM 6117 N N . GLN B 1 276 ? 14.297 12.914 5.816 1 93.56 276 GLN B N 1
ATOM 6118 C CA . GLN B 1 276 ? 15.445 12.062 6.117 1 93.56 276 GLN B CA 1
ATOM 6119 C C . GLN B 1 276 ? 15.484 10.844 5.203 1 93.56 276 GLN B C 1
ATOM 6121 O O . GLN B 1 276 ? 16.562 10.406 4.789 1 93.56 276 GLN B O 1
ATOM 6126 N N . VAL B 1 277 ? 14.406 10.367 4.793 1 92.25 277 VAL B N 1
ATOM 6127 C CA . VAL B 1 277 ? 14.352 9.109 4.059 1 92.25 277 VAL B CA 1
ATOM 6128 C C . VAL B 1 277 ? 15.008 9.281 2.689 1 92.25 277 VAL B C 1
ATOM 6130 O O . VAL B 1 277 ? 15.836 8.461 2.283 1 92.25 277 VAL B O 1
ATOM 6133 N N . PRO B 1 278 ? 14.727 10.367 1.966 1 91.5 278 PRO B N 1
ATOM 6134 C CA . PRO B 1 278 ? 15.422 10.531 0.688 1 91.5 278 PRO B CA 1
ATOM 6135 C C . PRO B 1 278 ? 16.938 10.609 0.85 1 91.5 278 PRO B C 1
ATOM 6137 O O . PRO B 1 278 ? 17.672 10 0.07 1 91.5 278 PRO B O 1
ATOM 6140 N N . GLN B 1 279 ? 17.359 11.273 1.872 1 90.31 279 GLN B N 1
ATOM 6141 C CA . GLN B 1 279 ? 18.781 11.391 2.137 1 90.31 279 GLN B CA 1
ATOM 6142 C C . GLN B 1 279 ? 19.375 10.055 2.551 1 90.31 279 GLN B C 1
ATOM 6144 O O . GLN B 1 279 ? 20.531 9.75 2.234 1 90.31 279 GLN B O 1
ATOM 6149 N N . TYR B 1 280 ? 18.672 9.25 3.277 1 92.25 280 TYR B N 1
ATOM 6150 C CA . TYR B 1 280 ? 19.078 7.906 3.678 1 92.25 280 TYR B CA 1
ATOM 6151 C C . TYR B 1 280 ? 19.375 7.047 2.459 1 92.25 280 TYR B C 1
ATOM 6153 O O . TYR B 1 280 ? 20.406 6.367 2.416 1 92.25 280 TYR B O 1
ATOM 6161 N N . PHE B 1 281 ? 18.578 7.113 1.419 1 89.12 281 PHE B N 1
ATOM 6162 C CA . PHE B 1 281 ? 18.781 6.285 0.237 1 89.12 281 PHE B CA 1
ATOM 6163 C C . PHE B 1 281 ? 19.969 6.781 -0.576 1 89.12 281 PHE B C 1
ATOM 6165 O O . PHE B 1 281 ? 20.656 5.988 -1.234 1 89.12 281 PHE B O 1
ATOM 6172 N N . LYS B 1 282 ? 20.203 8.039 -0.517 1 87.81 282 LYS B N 1
ATOM 6173 C CA . LYS B 1 282 ? 21.375 8.578 -1.19 1 87.81 282 LYS B CA 1
ATOM 6174 C C . LYS B 1 282 ? 22.656 8.172 -0.47 1 87.81 282 LYS B C 1
ATOM 6176 O O . LYS B 1 282 ? 23.578 7.648 -1.09 1 87.81 282 LYS B O 1
ATOM 6181 N N . ASP B 1 283 ? 22.625 8.32 0.842 1 87.06 283 ASP B N 1
ATOM 6182 C CA . ASP B 1 283 ? 23.844 8.109 1.631 1 87.06 283 ASP B CA 1
ATOM 6183 C C . ASP B 1 283 ? 24.141 6.617 1.78 1 87.06 283 ASP B C 1
ATOM 6185 O O . ASP B 1 283 ? 25.297 6.207 1.726 1 87.06 283 ASP B O 1
ATOM 6189 N N . ALA B 1 284 ? 23.219 5.879 1.95 1 86 284 ALA B N 1
ATOM 6190 C CA . ALA B 1 284 ? 23.406 4.473 2.285 1 86 284 ALA B CA 1
ATOM 6191 C C . ALA B 1 284 ? 23.547 3.623 1.025 1 86 284 ALA B C 1
ATOM 6193 O O . ALA B 1 284 ? 24.266 2.625 1.017 1 86 284 ALA B O 1
ATOM 6194 N N . PHE B 1 285 ? 22.875 4.062 -0.063 1 85.56 285 PHE B N 1
ATOM 6195 C CA . PHE B 1 285 ? 22.812 3.146 -1.195 1 85.56 285 PHE B CA 1
ATOM 6196 C C . PHE B 1 285 ? 23.25 3.842 -2.479 1 85.56 285 PHE B C 1
ATOM 6198 O O . PHE B 1 285 ? 23.203 3.252 -3.559 1 85.56 285 PHE B O 1
ATOM 6205 N N . ASN B 1 286 ? 23.641 5.105 -2.449 1 84.62 286 ASN B N 1
ATOM 6206 C CA . ASN B 1 286 ? 24.203 5.871 -3.557 1 84.62 286 ASN B CA 1
ATOM 6207 C C . ASN B 1 286 ? 23.266 5.863 -4.77 1 84.62 286 ASN B C 1
ATOM 6209 O O . ASN B 1 286 ? 23.719 5.602 -5.891 1 84.62 286 ASN B O 1
ATOM 6213 N N . LYS B 1 287 ? 22.109 6.07 -4.469 1 83.38 287 LYS B N 1
ATOM 6214 C CA . LYS B 1 287 ? 21.125 6.059 -5.543 1 83.38 287 LYS B CA 1
ATOM 6215 C C . LYS B 1 287 ? 20.969 7.441 -6.168 1 83.38 287 LYS B C 1
ATOM 6217 O O . LYS B 1 287 ? 21.25 8.453 -5.523 1 83.38 287 LYS B O 1
ATOM 6222 N N . ASP B 1 288 ? 20.594 7.449 -7.43 1 83.69 288 ASP B N 1
ATOM 6223 C CA . ASP B 1 288 ? 20.359 8.719 -8.117 1 83.69 288 ASP B CA 1
ATOM 6224 C C . ASP B 1 288 ? 19.047 9.352 -7.668 1 83.69 288 ASP B C 1
ATOM 6226 O O . ASP B 1 288 ? 18.172 8.672 -7.113 1 83.69 288 ASP B O 1
ATOM 6230 N N . ILE B 1 289 ? 18.891 10.57 -7.941 1 84.75 289 ILE B N 1
ATOM 6231 C CA . ILE B 1 289 ? 17.797 11.383 -7.402 1 84.75 289 ILE B CA 1
ATOM 6232 C C . ILE B 1 289 ? 16.469 10.875 -7.934 1 84.75 289 ILE B C 1
ATOM 6234 O O . ILE B 1 289 ? 15.461 10.883 -7.215 1 84.75 289 ILE B O 1
ATOM 6238 N N . ALA B 1 290 ? 16.422 10.5 -9.195 1 84.31 290 ALA B N 1
ATOM 6239 C CA . ALA B 1 290 ? 15.172 9.992 -9.758 1 84.31 290 ALA B CA 1
ATOM 6240 C C . ALA B 1 290 ? 14.75 8.695 -9.07 1 84.31 290 ALA B C 1
ATOM 6242 O O . ALA B 1 290 ? 13.578 8.516 -8.742 1 84.31 290 ALA B O 1
ATOM 6243 N N . THR B 1 291 ? 15.703 7.824 -8.875 1 86.19 291 THR B N 1
ATOM 6244 C CA . THR B 1 291 ? 15.43 6.582 -8.164 1 86.19 291 THR B CA 1
ATOM 6245 C C . THR B 1 291 ? 14.969 6.859 -6.734 1 86.19 291 THR B C 1
ATOM 6247 O O . THR B 1 291 ? 14.047 6.207 -6.234 1 86.19 291 THR B O 1
ATOM 6250 N N . ILE B 1 292 ? 15.539 7.871 -6.176 1 89.12 292 ILE B N 1
ATOM 6251 C CA . ILE B 1 292 ? 15.188 8.234 -4.809 1 89.12 292 ILE B CA 1
ATOM 6252 C C . ILE B 1 292 ? 13.758 8.766 -4.77 1 89.12 292 ILE B C 1
ATOM 6254 O O . ILE B 1 292 ? 13 8.453 -3.852 1 89.12 292 ILE B O 1
ATOM 6258 N N . GLY B 1 293 ? 13.414 9.555 -5.711 1 89.69 293 GLY B N 1
ATOM 6259 C CA . GLY B 1 293 ? 12.055 10.07 -5.781 1 89.69 293 GLY B CA 1
ATOM 6260 C C . GLY B 1 293 ? 11 8.984 -5.836 1 89.69 293 GLY B C 1
ATOM 6261 O O . GLY B 1 293 ? 10.023 9.023 -5.094 1 89.69 293 GLY B O 1
ATOM 6262 N N . PHE B 1 294 ? 11.219 7.973 -6.566 1 87.69 294 PHE B N 1
ATOM 6263 C CA . PHE B 1 294 ? 10.273 6.875 -6.707 1 87.69 294 PHE B CA 1
ATOM 6264 C C . PHE B 1 294 ? 10.266 6.004 -5.457 1 87.69 294 PHE B C 1
ATOM 6266 O O . PHE B 1 294 ? 9.203 5.566 -5.004 1 87.69 294 PHE B O 1
ATOM 6273 N N . THR B 1 295 ? 11.445 5.77 -4.957 1 89.75 295 THR B N 1
ATOM 6274 C CA . THR B 1 295 ? 11.586 4.898 -3.795 1 89.75 295 THR B CA 1
ATOM 6275 C C . THR B 1 295 ? 10.953 5.535 -2.561 1 89.75 295 THR B C 1
ATOM 6277 O O . THR B 1 295 ? 10.25 4.867 -1.802 1 89.75 295 THR B O 1
ATOM 6280 N N . ALA B 1 296 ? 11.164 6.816 -2.441 1 90.81 296 ALA B N 1
ATOM 6281 C CA . ALA B 1 296 ? 10.656 7.508 -1.261 1 90.81 296 ALA B CA 1
ATOM 6282 C C . ALA B 1 296 ? 9.148 7.742 -1.369 1 90.81 296 ALA B C 1
ATOM 6284 O O . ALA B 1 296 ? 8.484 7.992 -0.364 1 90.81 296 ALA B O 1
ATOM 6285 N N . ALA B 1 297 ? 8.625 7.645 -2.561 1 91.81 297 ALA B N 1
ATOM 6286 C CA . ALA B 1 297 ? 7.203 7.891 -2.793 1 91.81 297 ALA B CA 1
ATOM 6287 C C . ALA B 1 297 ? 6.363 6.68 -2.396 1 91.81 297 ALA B C 1
ATOM 6289 O O . ALA B 1 297 ? 5.203 6.824 -2.002 1 91.81 297 ALA B O 1
ATOM 6290 N N . LEU B 1 298 ? 6.922 5.527 -2.438 1 91.5 298 LEU B N 1
ATOM 6291 C CA . LEU B 1 298 ? 6.16 4.293 -2.285 1 91.5 298 LEU B CA 1
ATOM 6292 C C . LEU B 1 298 ? 5.555 4.195 -0.888 1 91.5 298 LEU B C 1
ATOM 6294 O O . LEU B 1 298 ? 4.363 3.922 -0.741 1 91.5 298 LEU B O 1
ATOM 6298 N N . PRO B 1 299 ? 6.336 4.41 0.189 1 92.44 299 PRO B N 1
ATOM 6299 C CA . PRO B 1 299 ? 5.742 4.359 1.528 1 92.44 299 PRO B CA 1
ATOM 6300 C C . PRO B 1 299 ? 4.59 5.344 1.702 1 92.44 299 PRO B C 1
ATOM 6302 O O . PRO B 1 299 ? 3.605 5.035 2.379 1 92.44 299 PRO B O 1
ATOM 6305 N N . GLU B 1 300 ? 4.699 6.492 1.088 1 90.5 300 GLU B N 1
ATOM 6306 C CA . GLU B 1 300 ? 3.664 7.516 1.207 1 90.5 300 GLU B CA 1
ATOM 6307 C C . GLU B 1 300 ? 2.385 7.094 0.49 1 90.5 300 GLU B C 1
ATOM 6309 O O . GLU B 1 300 ? 1.282 7.379 0.958 1 90.5 300 GLU B O 1
ATOM 6314 N N . VAL B 1 301 ? 2.562 6.52 -0.604 1 88.38 301 VAL B N 1
ATOM 6315 C CA . VAL B 1 301 ? 1.402 6.035 -1.344 1 88.38 301 VAL B CA 1
ATOM 6316 C C . VAL B 1 301 ? 0.677 4.969 -0.529 1 88.38 301 VAL B C 1
ATOM 6318 O O . VAL B 1 301 ? -0.552 4.988 -0.423 1 88.38 301 VAL B O 1
ATOM 6321 N N . LEU B 1 302 ? 1.46 4.043 0.003 1 90.19 302 LEU B N 1
ATOM 6322 C CA . LEU B 1 302 ? 0.873 2.986 0.818 1 90.19 302 LEU B CA 1
ATOM 6323 C C . LEU B 1 302 ? 0.17 3.568 2.039 1 90.19 302 LEU B C 1
ATOM 6325 O O . LEU B 1 302 ? -0.899 3.094 2.432 1 90.19 302 LEU B O 1
ATOM 6329 N N . MET B 1 303 ? 0.766 4.523 2.588 1 89.94 303 MET B N 1
ATOM 6330 C CA . MET B 1 303 ? 0.153 5.164 3.748 1 89.94 303 MET B CA 1
ATOM 6331 C C . MET B 1 303 ? -1.185 5.797 3.379 1 89.94 303 MET B C 1
ATOM 6333 O O . MET B 1 303 ? -2.15 5.707 4.141 1 89.94 303 MET B O 1
ATOM 6337 N N . THR B 1 304 ? -1.228 6.465 2.252 1 85.69 304 THR B N 1
ATOM 6338 C CA . THR B 1 304 ? -2.459 7.098 1.791 1 85.69 304 THR B CA 1
ATOM 6339 C C . THR B 1 304 ? -3.568 6.062 1.62 1 85.69 304 THR B C 1
ATOM 6341 O O . THR B 1 304 ? -4.691 6.266 2.088 1 85.69 304 THR B O 1
ATOM 6344 N N . ILE B 1 305 ? -3.238 5.016 1.099 1 83.88 305 ILE B N 1
ATOM 6345 C CA . ILE B 1 305 ? -4.219 3.969 0.836 1 83.88 305 ILE B CA 1
ATOM 6346 C C . ILE B 1 305 ? -4.707 3.375 2.156 1 83.88 305 ILE B C 1
ATOM 6348 O O . ILE B 1 305 ? -5.91 3.188 2.354 1 83.88 305 ILE B O 1
ATOM 6352 N N . VAL B 1 306 ? -3.785 3.133 3.053 1 86.19 306 VAL B N 1
ATOM 6353 C CA . VAL B 1 306 ? -4.137 2.516 4.328 1 86.19 306 VAL B CA 1
ATOM 6354 C C . VAL B 1 306 ? -4.961 3.492 5.164 1 86.19 306 VAL B C 1
ATOM 6356 O O . VAL B 1 306 ? -5.891 3.086 5.867 1 86.19 306 VAL B O 1
ATOM 6359 N N . THR B 1 307 ? -4.605 4.746 5.07 1 84.12 307 THR B N 1
ATOM 6360 C CA . THR B 1 307 ? -5.344 5.75 5.832 1 84.12 307 THR B CA 1
ATOM 6361 C C . THR B 1 307 ? -6.809 5.785 5.398 1 84.12 307 THR B C 1
ATOM 6363 O O . THR B 1 307 ? -7.707 5.797 6.242 1 84.12 307 THR B O 1
ATOM 6366 N N . ILE B 1 308 ? -6.996 5.793 4.168 1 75.94 308 ILE B N 1
ATOM 6367 C CA . ILE B 1 308 ? -8.359 5.875 3.645 1 75.94 308 ILE B CA 1
ATOM 6368 C C . ILE B 1 308 ? -9.102 4.574 3.926 1 75.94 308 ILE B C 1
ATOM 6370 O O . ILE B 1 308 ? -10.227 4.59 4.426 1 75.94 308 ILE B O 1
ATOM 6374 N N . SER B 1 309 ? -8.438 3.424 3.781 1 75.31 309 SER B N 1
ATOM 6375 C CA . SER B 1 309 ? -9.07 2.117 3.959 1 75.31 309 SER B CA 1
ATOM 6376 C C . SER B 1 309 ? -9.211 1.769 5.434 1 75.31 309 SER B C 1
ATOM 6378 O O . SER B 1 309 ? -10.219 1.189 5.848 1 75.31 309 SER B O 1
ATOM 6380 N N . GLY B 1 310 ? -8.148 2.047 6.184 1 74.88 310 GLY B N 1
ATOM 6381 C CA . GLY B 1 310 ? -8.148 1.725 7.602 1 74.88 310 GLY B CA 1
ATOM 6382 C C . GLY B 1 310 ? -9.211 2.469 8.383 1 74.88 310 GLY B C 1
ATOM 6383 O O . GLY B 1 310 ? -9.82 1.909 9.297 1 74.88 310 GLY B O 1
ATOM 6384 N N . GLY B 1 311 ? -9.461 3.67 8.008 1 69.81 311 GLY B N 1
ATOM 6385 C CA . GLY B 1 311 ? -10.523 4.426 8.656 1 69.81 311 GLY B CA 1
ATOM 6386 C C . GLY B 1 311 ? -11.898 3.809 8.469 1 69.81 311 GLY B C 1
ATOM 6387 O O . GLY B 1 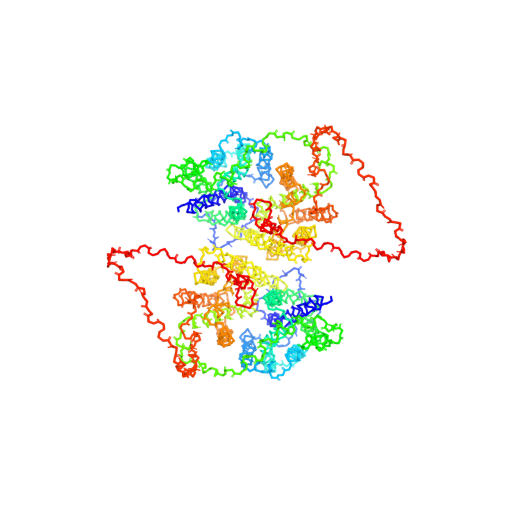311 ? -12.648 3.652 9.438 1 69.81 311 GLY B O 1
ATOM 6388 N N . VAL B 1 312 ? -12.125 3.383 7.305 1 68.62 312 VAL B N 1
ATOM 6389 C CA . VAL B 1 312 ? -13.414 2.773 7.004 1 68.62 312 VAL B CA 1
ATOM 6390 C C . VAL B 1 312 ? -13.539 1.436 7.73 1 68.62 312 VAL B C 1
ATOM 6392 O O . VAL B 1 312 ? -14.594 1.112 8.273 1 68.62 312 VAL B O 1
ATOM 6395 N N . PHE B 1 313 ? -12.492 0.768 7.773 1 72.69 313 PHE B N 1
ATOM 6396 C CA . PHE B 1 313 ? -12.461 -0.557 8.383 1 72.69 313 PHE B CA 1
ATOM 6397 C C . PHE B 1 313 ? -12.711 -0.469 9.883 1 72.69 313 PHE B C 1
ATOM 6399 O O . PHE B 1 313 ? -13.523 -1.212 10.43 1 72.69 313 PHE B O 1
ATOM 6406 N N . ILE B 1 314 ? -11.992 0.42 10.562 1 75.19 314 ILE B N 1
ATOM 6407 C CA . ILE B 1 314 ? -12.109 0.553 12.008 1 75.19 314 ILE B CA 1
ATOM 6408 C C . ILE B 1 314 ? -13.492 1.078 12.367 1 75.19 314 ILE B C 1
ATOM 6410 O O . ILE B 1 314 ? -14.109 0.615 13.336 1 75.19 314 ILE B O 1
ATOM 6414 N N . ASP B 1 315 ? -14.023 1.93 11.609 1 70.38 315 ASP B N 1
ATOM 6415 C CA . ASP B 1 315 ? -15.352 2.477 11.867 1 70.38 315 ASP B CA 1
ATOM 6416 C C . ASP B 1 315 ? -16.422 1.411 11.68 1 70.38 315 ASP B C 1
ATOM 6418 O O . ASP B 1 315 ? -17.422 1.394 12.406 1 70.38 315 ASP B O 1
ATOM 6422 N N . LYS B 1 316 ? -16.234 0.625 10.719 1 69.12 316 LYS B N 1
ATOM 6423 C CA . LYS B 1 316 ? -17.172 -0.467 10.508 1 69.12 316 LYS B CA 1
ATOM 6424 C C . LYS B 1 316 ? -17.156 -1.448 11.68 1 69.12 316 LYS B C 1
ATOM 6426 O O . LYS B 1 316 ? -18.203 -1.967 12.078 1 69.12 316 LYS B O 1
ATOM 6431 N N . LEU B 1 317 ? -16.031 -1.666 12.188 1 71.81 317 LEU B N 1
ATOM 6432 C CA . LEU B 1 317 ? -15.914 -2.568 13.328 1 71.81 317 LEU B CA 1
ATOM 6433 C C . LEU B 1 317 ? -16.609 -1.988 14.555 1 71.81 317 LEU B C 1
ATOM 6435 O O . LEU B 1 317 ? -17.219 -2.723 15.336 1 71.81 317 LEU B O 1
ATOM 6439 N N . ILE B 1 318 ? -16.531 -0.744 14.711 1 74.38 318 ILE B N 1
ATOM 6440 C CA . ILE B 1 318 ? -17.156 -0.066 15.836 1 74.38 318 ILE B CA 1
ATOM 6441 C C . ILE B 1 318 ? -18.672 -0.002 15.625 1 74.38 318 ILE B C 1
ATOM 6443 O O . ILE B 1 318 ? -19.438 -0.264 16.547 1 74.38 318 ILE B O 1
ATOM 6447 N N . LYS B 1 319 ? -19.078 0.277 14.461 1 70.5 319 LYS B N 1
ATOM 6448 C CA . LYS B 1 319 ? -20.5 0.43 14.125 1 70.5 319 LYS B CA 1
ATOM 6449 C C . LYS B 1 319 ? -21.234 -0.894 14.266 1 70.5 319 LYS B C 1
ATOM 6451 O O . LYS B 1 319 ? -22.391 -0.921 14.703 1 70.5 319 LYS B O 1
ATOM 6456 N N . HIS B 1 320 ? -20.547 -1.852 13.898 1 63.28 320 HIS B N 1
ATOM 6457 C CA . HIS B 1 320 ? -21.172 -3.16 13.984 1 63.28 320 HIS B CA 1
ATOM 6458 C C . HIS B 1 320 ? -21 -3.77 15.367 1 63.28 320 HIS B C 1
ATOM 6460 O O . HIS B 1 320 ? -21.25 -4.961 15.562 1 63.28 320 HIS B O 1
ATOM 6466 N N . ASN B 1 321 ? -20.469 -3.039 16.266 1 68.94 321 ASN B N 1
ATOM 6467 C CA . ASN B 1 321 ? -20.344 -3.367 17.672 1 68.94 321 ASN B CA 1
ATOM 6468 C C . ASN B 1 321 ? -19.422 -4.57 17.891 1 68.94 321 ASN B C 1
ATOM 6470 O O . ASN B 1 321 ? -19.688 -5.398 18.766 1 68.94 321 ASN B O 1
ATOM 6474 N N . LEU B 1 322 ? -18.672 -4.715 16.984 1 65.69 322 LEU B N 1
ATOM 6475 C CA . LEU B 1 322 ? -17.672 -5.766 17.172 1 65.69 322 LEU B CA 1
ATOM 6476 C C . LEU B 1 322 ? -16.609 -5.324 18.172 1 65.69 322 LEU B C 1
ATOM 6478 O O . LEU B 1 322 ? -16.016 -6.156 18.859 1 65.69 322 LEU B O 1
ATOM 6482 N N . LEU B 1 323 ? -16.406 -4.047 18.188 1 77.12 323 LEU B N 1
ATOM 6483 C CA . LEU B 1 323 ? -15.477 -3.43 19.141 1 77.12 323 LEU B CA 1
ATOM 6484 C C . LEU B 1 323 ? -16.078 -2.166 19.75 1 77.12 323 LEU B C 1
ATOM 6486 O O . LEU B 1 323 ? -16.844 -1.462 19.094 1 77.12 323 LEU B O 1
ATOM 6490 N N . SER B 1 324 ? -15.75 -1.994 20.969 1 84.56 324 SER B N 1
ATOM 6491 C CA . SER B 1 324 ? -16.109 -0.714 21.562 1 84.56 324 SER B CA 1
ATOM 6492 C C . SER B 1 324 ? -15.328 0.432 20.938 1 84.56 324 SER B C 1
ATOM 6494 O O . SER B 1 324 ? -14.312 0.206 20.266 1 84.56 324 SER B O 1
ATOM 6496 N N . THR B 1 325 ? -15.781 1.606 21.078 1 84.44 325 THR B N 1
ATOM 6497 C CA . THR B 1 325 ? -15.094 2.768 20.516 1 84.44 325 THR B CA 1
ATOM 6498 C C . THR B 1 325 ? -13.68 2.881 21.078 1 84.44 325 THR B C 1
ATOM 6500 O O . THR B 1 325 ? -12.727 3.143 20.344 1 84.44 325 THR B O 1
ATOM 6503 N N . SER B 1 326 ? -13.555 2.672 22.359 1 89.62 326 SER B N 1
ATOM 6504 C CA . SER B 1 326 ? -12.242 2.742 22.984 1 89.62 326 SER B CA 1
ATOM 6505 C C . SER B 1 326 ? -11.305 1.681 22.422 1 89.62 326 SER B C 1
ATOM 6507 O O . SER B 1 326 ? -10.156 1.979 22.078 1 89.62 326 SER B O 1
ATOM 6509 N N . HIS B 1 327 ? -11.773 0.505 22.297 1 89.38 327 HIS B N 1
ATOM 6510 C CA . HIS B 1 327 ? -10.938 -0.586 21.812 1 89.38 327 HIS B CA 1
ATOM 6511 C C . HIS B 1 327 ? -10.641 -0.427 20.312 1 89.38 327 HIS B C 1
ATOM 6513 O O . HIS B 1 327 ? -9.57 -0.823 19.859 1 89.38 327 HIS B O 1
ATOM 6519 N N . GLY B 1 328 ? -11.617 0.146 19.641 1 86.62 328 GLY B N 1
ATOM 6520 C CA . GLY B 1 328 ? -11.383 0.408 18.234 1 86.62 328 GLY B CA 1
ATOM 6521 C C . GLY B 1 328 ? -10.281 1.428 17.984 1 86.62 328 GLY B C 1
ATOM 6522 O O . GLY B 1 328 ? -9.406 1.215 17.156 1 86.62 328 GLY B O 1
ATOM 6523 N N . ARG B 1 329 ? -10.336 2.436 18.781 1 88.44 329 ARG B N 1
ATOM 6524 C CA . ARG B 1 329 ? -9.336 3.488 18.641 1 88.44 329 ARG B CA 1
ATOM 6525 C C . ARG B 1 329 ? -7.961 3 19.094 1 88.44 329 ARG B C 1
ATOM 6527 O O . ARG B 1 329 ? -6.949 3.322 18.469 1 88.44 329 ARG B O 1
ATOM 6534 N N . LYS B 1 330 ? -7.965 2.275 20.125 1 91.44 330 LYS B N 1
ATOM 6535 C CA . LYS B 1 330 ? -6.707 1.729 20.625 1 91.44 330 LYS B CA 1
ATOM 6536 C C . LYS B 1 330 ? -6.105 0.73 19.641 1 91.44 330 LYS B C 1
ATOM 6538 O O . LYS B 1 330 ? -4.891 0.71 19.438 1 91.44 330 LYS B O 1
ATOM 6543 N N . LEU B 1 331 ? -6.891 -0.026 19.062 1 89.19 331 LEU B N 1
ATOM 6544 C CA . LEU B 1 331 ? -6.414 -1 18.078 1 89.19 331 LEU B CA 1
ATOM 6545 C C . LEU B 1 331 ? -5.82 -0.303 16.859 1 89.19 331 LEU B C 1
ATOM 6547 O O . LEU B 1 331 ? -4.762 -0.696 16.375 1 89.19 331 LEU B O 1
ATOM 6551 N N . ALA B 1 332 ? -6.527 0.634 16.391 1 89.56 332 ALA B N 1
ATOM 6552 C CA . ALA B 1 332 ? -6.062 1.37 15.219 1 89.56 332 ALA B CA 1
ATOM 6553 C C . ALA B 1 332 ? -4.707 2.02 15.477 1 89.56 332 ALA B C 1
ATOM 6555 O O . ALA B 1 332 ? -3.781 1.877 14.672 1 89.56 332 ALA B O 1
ATOM 6556 N N . GLN B 1 333 ? -4.598 2.633 16.562 1 91.94 333 GLN B N 1
ATOM 6557 C CA . GLN B 1 333 ? -3.365 3.346 16.891 1 91.94 333 GLN B CA 1
ATOM 6558 C C . GLN B 1 333 ? -2.23 2.373 17.203 1 91.94 333 GLN B C 1
ATOM 6560 O O . GLN B 1 333 ? -1.106 2.549 16.734 1 91.94 333 GLN B O 1
ATOM 6565 N N . CYS B 1 334 ? -2.486 1.405 17.969 1 92.06 334 CYS B N 1
ATOM 6566 C CA . CYS B 1 334 ? -1.449 0.472 18.391 1 92.06 334 CYS B CA 1
ATOM 6567 C C . CYS B 1 334 ? -0.984 -0.394 17.234 1 92.06 334 CYS B C 1
ATOM 6569 O O . CYS B 1 334 ? 0.203 -0.703 17.125 1 92.06 334 CYS B O 1
ATOM 6571 N N . MET B 1 335 ? -1.832 -0.761 16.375 1 91 335 MET B N 1
ATOM 6572 C CA . MET B 1 335 ? -1.427 -1.54 15.211 1 91 335 MET B CA 1
ATOM 6573 C C . MET B 1 335 ? -0.653 -0.676 14.219 1 91 335 MET B C 1
ATOM 6575 O O . MET B 1 335 ? 0.367 -1.105 13.68 1 91 335 MET B O 1
ATOM 6579 N N . GLY B 1 336 ? -1.198 0.509 13.984 1 93.12 336 GLY B N 1
ATOM 6580 C CA . GLY B 1 336 ? -0.528 1.403 13.055 1 93.12 336 GLY B CA 1
ATOM 6581 C C . GLY B 1 336 ? 0.874 1.78 13.492 1 93.12 336 GLY B C 1
ATOM 6582 O O . GLY B 1 336 ? 1.852 1.448 12.82 1 93.12 336 GLY B O 1
ATOM 6583 N N . PHE B 1 337 ? 0.94 2.328 14.688 1 94.56 337 PHE B N 1
ATOM 6584 C CA . PHE B 1 337 ? 2.23 2.785 15.195 1 94.56 337 PHE B CA 1
ATOM 6585 C C . PHE B 1 337 ? 3.082 1.606 15.648 1 94.56 337 PHE B C 1
ATOM 6587 O O . PHE B 1 337 ? 4.312 1.665 15.586 1 94.56 337 PHE B O 1
ATOM 6594 N N . GLY B 1 338 ? 2.445 0.577 16.094 1 94.94 338 GLY B N 1
ATOM 6595 C CA . GLY B 1 338 ? 3.193 -0.592 16.531 1 94.94 338 GLY B CA 1
ATOM 6596 C C . GLY B 1 338 ? 3.949 -1.27 15.398 1 94.94 338 GLY B C 1
ATOM 6597 O O . GLY B 1 338 ? 5.141 -1.55 15.523 1 94.94 338 GLY B O 1
ATOM 6598 N N . ILE B 1 339 ? 3.312 -1.517 14.273 1 94.19 339 ILE B N 1
ATOM 6599 C CA . ILE B 1 339 ? 3.957 -2.133 13.117 1 94.19 339 ILE B CA 1
ATOM 6600 C C . ILE B 1 339 ? 5.055 -1.213 12.586 1 94.19 339 ILE B C 1
ATOM 6602 O O . ILE B 1 339 ? 6.137 -1.676 12.219 1 94.19 339 ILE B O 1
ATOM 6606 N N . GLU B 1 340 ? 4.77 0.071 12.547 1 95.62 340 GLU B N 1
ATOM 6607 C CA . GLU B 1 340 ? 5.773 1.03 12.094 1 95.62 340 GLU B CA 1
ATOM 6608 C C . GLU B 1 340 ? 7.008 1.001 12.992 1 95.62 340 GLU B C 1
ATOM 6610 O O . GLU B 1 340 ? 8.141 1.018 12.508 1 95.62 340 GLU B O 1
ATOM 6615 N N . ALA B 1 341 ? 6.77 0.94 14.289 1 96.38 341 ALA B N 1
ATOM 6616 C CA . ALA B 1 341 ? 7.879 0.914 15.234 1 96.38 341 ALA B CA 1
ATOM 6617 C C . ALA B 1 341 ? 8.75 -0.326 15.031 1 96.38 341 ALA B C 1
ATOM 6619 O O . ALA B 1 341 ? 9.977 -0.233 15.008 1 96.38 341 ALA B O 1
ATOM 6620 N N . LEU B 1 342 ? 8.156 -1.42 14.836 1 95.25 342 LEU B N 1
ATOM 6621 C CA . LEU B 1 342 ? 8.891 -2.664 14.648 1 95.25 342 LEU B CA 1
ATOM 6622 C C . LEU B 1 342 ? 9.68 -2.641 13.344 1 95.25 342 LEU B C 1
ATOM 6624 O O . LEU B 1 342 ? 10.82 -3.113 13.297 1 95.25 342 LEU B O 1
ATOM 6628 N N . CYS B 1 343 ? 9.078 -2.113 12.312 1 95.19 343 CYS B N 1
ATOM 6629 C CA . CYS B 1 343 ? 9.766 -2.023 11.031 1 95.19 343 CYS B CA 1
ATOM 6630 C C . CYS B 1 343 ? 10.945 -1.067 11.109 1 95.19 343 CYS B C 1
ATOM 6632 O O . CYS B 1 343 ? 12.008 -1.336 10.547 1 95.19 343 CYS B O 1
ATOM 6634 N N . LEU B 1 344 ? 10.75 0.042 11.828 1 95.56 344 LEU B N 1
ATOM 6635 C CA . LEU B 1 344 ? 11.836 1.008 11.961 1 95.56 344 LEU B CA 1
ATOM 6636 C C . LEU B 1 344 ? 12.984 0.424 12.766 1 95.56 344 LEU B C 1
ATOM 6638 O O . LEU B 1 344 ? 14.156 0.606 12.422 1 95.56 344 LEU B O 1
ATOM 6642 N N . ILE B 1 345 ? 12.672 -0.279 13.812 1 95.12 345 ILE B N 1
ATOM 6643 C CA . ILE B 1 345 ? 13.711 -0.913 14.617 1 95.12 345 ILE B CA 1
ATOM 6644 C C . ILE B 1 345 ? 14.398 -2.008 13.805 1 95.12 345 ILE B C 1
ATOM 6646 O O . ILE B 1 345 ? 15.609 -2.199 13.914 1 95.12 345 ILE B O 1
ATOM 6650 N N . GLY B 1 346 ? 13.656 -2.68 12.945 1 92.56 346 GLY B N 1
ATOM 6651 C CA . GLY B 1 346 ? 14.211 -3.709 12.086 1 92.56 346 GLY B CA 1
ATOM 6652 C C . GLY B 1 346 ? 15.211 -3.166 11.078 1 92.56 346 GLY B C 1
ATOM 6653 O O . GLY B 1 346 ? 16.109 -3.887 10.633 1 92.56 346 GLY B O 1
ATOM 6654 N N . LEU B 1 347 ? 15.094 -1.893 10.734 1 92.75 347 LEU B N 1
ATOM 6655 C CA . LEU B 1 347 ? 15.984 -1.273 9.758 1 92.75 347 LEU B CA 1
ATOM 6656 C C . LEU B 1 347 ? 17.422 -1.22 10.273 1 92.75 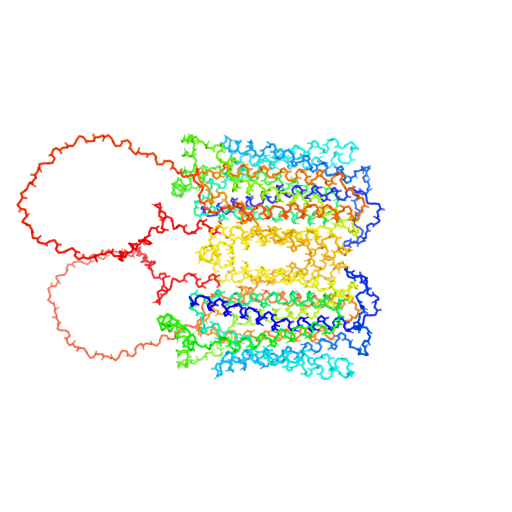347 LEU B C 1
ATOM 6658 O O . LEU B 1 347 ? 18.359 -1.022 9.508 1 92.75 347 LEU B O 1
ATOM 6662 N N . ARG B 1 348 ? 17.578 -1.433 11.578 1 89.81 348 ARG B N 1
ATOM 6663 C CA . ARG B 1 348 ? 18.906 -1.434 12.18 1 89.81 348 ARG B CA 1
ATOM 6664 C C . ARG B 1 348 ? 19.766 -2.57 11.625 1 89.81 348 ARG B C 1
ATOM 6666 O O . ARG B 1 348 ? 20.984 -2.455 11.539 1 89.81 348 ARG B O 1
ATOM 6673 N N . PHE B 1 349 ? 19.078 -3.57 11.055 1 86.5 349 PHE B N 1
ATOM 6674 C CA . PHE B 1 349 ? 19.797 -4.781 10.656 1 86.5 349 PHE B CA 1
ATOM 6675 C C . PHE B 1 349 ? 19.766 -4.949 9.141 1 86.5 349 PHE B C 1
ATOM 6677 O O . PHE B 1 349 ? 20.094 -6.016 8.625 1 86.5 349 PHE B O 1
ATOM 6684 N N . VAL B 1 350 ? 19.406 -3.918 8.492 1 87.75 350 VAL B N 1
ATOM 6685 C CA . VAL B 1 350 ? 19.219 -4.066 7.051 1 87.75 350 VAL B CA 1
ATOM 6686 C C . VAL B 1 350 ? 20.328 -3.336 6.305 1 87.75 350 VAL B C 1
ATOM 6688 O O . VAL B 1 350 ? 20.625 -2.178 6.605 1 87.75 350 VAL B O 1
ATOM 6691 N N . GLU B 1 351 ? 20.906 -4.074 5.32 1 85.75 351 GLU B N 1
ATOM 6692 C CA . GLU B 1 351 ? 22 -3.484 4.551 1 85.75 351 GLU B CA 1
ATOM 6693 C C . GLU B 1 351 ? 21.656 -3.447 3.061 1 85.75 351 GLU B C 1
ATOM 6695 O O . GLU B 1 351 ? 22.469 -3.006 2.248 1 85.75 351 GLU B O 1
ATOM 6700 N N . THR B 1 352 ? 20.438 -3.957 2.707 1 86.75 352 THR B N 1
ATOM 6701 C CA . THR B 1 352 ? 20.016 -3.939 1.309 1 86.75 352 THR B CA 1
ATOM 6702 C C . THR B 1 352 ? 18.891 -2.928 1.094 1 86.75 352 THR B C 1
ATOM 6704 O O . THR B 1 352 ? 18.016 -2.779 1.944 1 86.75 352 THR B O 1
ATOM 6707 N N . SER B 1 353 ? 18.969 -2.238 -0.028 1 88.12 353 SER B N 1
ATOM 6708 C CA . SER B 1 353 ? 18.031 -1.162 -0.317 1 88.12 353 SER B CA 1
ATOM 6709 C C . SER B 1 353 ? 16.609 -1.699 -0.488 1 88.12 353 SER B C 1
ATOM 6711 O O . SER B 1 353 ? 15.641 -1.048 -0.091 1 88.12 353 SER B O 1
ATOM 6713 N N . GLU B 1 354 ? 16.453 -2.92 -1.004 1 87.06 354 GLU B N 1
ATOM 6714 C CA . GLU B 1 354 ? 15.133 -3.469 -1.282 1 87.06 354 GLU B CA 1
ATOM 6715 C C . GLU B 1 354 ? 14.398 -3.82 0.008 1 87.06 354 GLU B C 1
ATOM 6717 O O . GLU B 1 354 ? 13.195 -3.562 0.136 1 87.06 354 GLU B O 1
ATOM 6722 N N . ILE B 1 355 ? 15.148 -4.41 0.896 1 87.75 355 ILE B N 1
ATOM 6723 C CA . ILE B 1 355 ? 14.531 -4.758 2.17 1 87.75 355 ILE B CA 1
ATOM 6724 C C . ILE B 1 355 ? 14.195 -3.486 2.945 1 87.75 355 ILE B C 1
ATOM 6726 O O . ILE B 1 355 ? 13.156 -3.406 3.602 1 87.75 355 ILE B O 1
ATOM 6730 N N . ALA B 1 356 ? 15.148 -2.529 2.852 1 91.5 356 ALA B N 1
ATOM 6731 C CA . ALA B 1 356 ? 14.891 -1.247 3.502 1 91.5 356 ALA B CA 1
ATOM 6732 C C . ALA B 1 356 ? 13.625 -0.598 2.957 1 91.5 356 ALA B C 1
ATOM 6734 O O . ALA B 1 356 ? 12.789 -0.114 3.725 1 91.5 356 ALA B O 1
ATOM 6735 N N . LEU B 1 357 ? 13.5 -0.626 1.671 1 92.06 357 LEU B N 1
ATOM 6736 C CA . LEU B 1 357 ? 12.328 -0.046 1.022 1 92.06 357 LEU B CA 1
ATOM 6737 C C . LEU B 1 357 ? 11.055 -0.788 1.427 1 92.06 357 LEU B C 1
ATOM 6739 O O . LEU B 1 357 ? 10.031 -0.165 1.695 1 92.06 357 LEU B O 1
ATOM 6743 N N . THR B 1 358 ? 11.156 -2.047 1.528 1 90.69 358 THR B N 1
ATOM 6744 C CA . THR B 1 358 ? 10 -2.857 1.894 1 90.69 358 THR B CA 1
ATOM 6745 C C . THR B 1 358 ? 9.578 -2.58 3.334 1 90.69 358 THR B C 1
ATOM 6747 O O . THR B 1 358 ? 8.391 -2.373 3.611 1 90.69 358 THR B O 1
ATOM 6750 N N . LEU B 1 359 ? 10.5 -2.549 4.215 1 92.12 359 LEU B N 1
ATOM 6751 C CA . LEU B 1 359 ? 10.195 -2.303 5.621 1 92.12 359 LEU B CA 1
ATOM 6752 C C . LEU B 1 359 ? 9.641 -0.896 5.816 1 92.12 359 LEU B C 1
ATOM 6754 O O . LEU B 1 359 ? 8.68 -0.702 6.566 1 92.12 359 LEU B O 1
ATOM 6758 N N . LEU B 1 360 ? 10.242 0.054 5.117 1 94.19 360 LEU B N 1
ATOM 6759 C CA . LEU B 1 360 ? 9.758 1.427 5.215 1 94.19 360 LEU B CA 1
ATOM 6760 C C . LEU B 1 360 ? 8.352 1.547 4.648 1 94.19 360 LEU B C 1
ATOM 6762 O O . LEU B 1 360 ? 7.504 2.236 5.223 1 94.19 360 LEU B O 1
ATOM 6766 N N . SER B 1 361 ? 8.125 0.857 3.553 1 94 361 SER B N 1
ATOM 6767 C CA . SER B 1 361 ? 6.812 0.934 2.91 1 94 361 SER B CA 1
ATOM 6768 C C . SER B 1 361 ? 5.738 0.282 3.771 1 94 361 SER B C 1
ATOM 6770 O O . SER B 1 361 ? 4.66 0.851 3.963 1 94 361 SER B O 1
ATOM 6772 N N . VAL B 1 362 ? 6.035 -0.846 4.32 1 92.31 362 VAL B N 1
ATOM 6773 C CA . VAL B 1 362 ? 5.062 -1.54 5.16 1 92.31 362 VAL B CA 1
ATOM 6774 C C . VAL B 1 362 ? 4.871 -0.776 6.469 1 92.31 362 VAL B C 1
ATOM 6776 O O . VAL B 1 362 ? 3.74 -0.571 6.914 1 92.31 362 VAL B O 1
ATOM 6779 N N . GLY B 1 363 ? 5.961 -0.391 7.094 1 93.88 363 GLY B N 1
ATOM 6780 C CA . GLY B 1 363 ? 5.883 0.331 8.352 1 93.88 363 GLY B CA 1
ATOM 6781 C C . GLY B 1 363 ? 5.129 1.643 8.242 1 93.88 363 GLY B C 1
ATOM 6782 O O . GLY B 1 363 ? 4.113 1.839 8.914 1 93.88 363 GLY B O 1
ATOM 6783 N N . VAL B 1 364 ? 5.555 2.477 7.352 1 91.56 364 VAL B N 1
ATOM 6784 C CA . VAL B 1 364 ? 4.938 3.787 7.176 1 91.56 364 VAL B CA 1
ATOM 6785 C C . VAL B 1 364 ? 3.533 3.625 6.602 1 91.56 364 VAL B C 1
ATOM 6787 O O . VAL B 1 364 ? 2.619 4.375 6.957 1 91.56 364 VAL B O 1
ATOM 6790 N N . GLY B 1 365 ? 3.404 2.693 5.73 1 90.81 365 GLY B N 1
ATOM 6791 C CA . GLY B 1 365 ? 2.084 2.426 5.18 1 90.81 365 GLY B CA 1
ATOM 6792 C C . GLY B 1 365 ? 1.047 2.113 6.238 1 90.81 365 GLY B C 1
ATOM 6793 O O . GLY B 1 365 ? -0.012 2.742 6.285 1 90.81 365 GLY B O 1
ATOM 6794 N N . PHE B 1 366 ? 1.387 1.295 7.141 1 91.38 366 PHE B N 1
ATOM 6795 C CA . PHE B 1 366 ? 0.438 0.87 8.164 1 91.38 366 PHE B CA 1
ATOM 6796 C C . PHE B 1 366 ? 0.25 1.959 9.211 1 91.38 366 PHE B C 1
ATOM 6798 O O . PHE B 1 366 ? -0.716 1.931 9.977 1 91.38 366 PHE B O 1
ATOM 6805 N N . SER B 1 367 ? 1.176 2.848 9.297 1 91.69 367 SER B N 1
ATOM 6806 C CA . SER B 1 367 ? 1.02 3.953 10.242 1 91.69 367 SER B CA 1
ATOM 6807 C C . SER B 1 367 ? -0.218 4.785 9.914 1 91.69 367 SER B C 1
ATOM 6809 O O . SER B 1 367 ? -0.723 5.516 10.766 1 91.69 367 SER B O 1
ATOM 6811 N N . GLY B 1 368 ? -0.709 4.664 8.703 1 88.06 368 GLY B N 1
ATOM 6812 C CA . GLY B 1 368 ? -1.928 5.355 8.312 1 88.06 368 GLY B CA 1
ATOM 6813 C C . GLY B 1 368 ? -3.139 4.934 9.125 1 88.06 368 GLY B C 1
ATOM 6814 O O . GLY B 1 368 ? -4.086 5.707 9.281 1 88.06 368 GLY B O 1
ATOM 6815 N N . LEU B 1 369 ? -3.078 3.762 9.672 1 87.62 369 LEU B N 1
ATOM 6816 C CA . LEU B 1 369 ? -4.176 3.275 10.5 1 87.62 369 LEU B CA 1
ATOM 6817 C C . LEU B 1 369 ? -4.301 4.102 11.781 1 87.62 369 LEU B C 1
ATOM 6819 O O . LEU B 1 369 ? -5.395 4.238 12.328 1 87.62 369 LEU B O 1
ATOM 6823 N N . ALA B 1 370 ? -3.186 4.617 12.203 1 88.5 370 ALA B N 1
ATOM 6824 C CA . ALA B 1 370 ? -3.148 5.352 13.461 1 88.5 370 ALA B CA 1
ATOM 6825 C C . ALA B 1 370 ? -3.93 6.66 13.359 1 88.5 370 ALA B C 1
ATOM 6827 O O . ALA B 1 370 ? -4.344 7.227 14.375 1 88.5 370 ALA B O 1
ATOM 6828 N N . ILE B 1 371 ? -4.133 7.156 12.172 1 82.38 371 ILE B N 1
ATOM 6829 C CA . ILE B 1 371 ? -4.879 8.391 11.969 1 82.38 371 ILE B CA 1
ATOM 6830 C C . ILE B 1 371 ? -6.32 8.211 12.438 1 82.38 371 ILE B C 1
ATOM 6832 O O . ILE B 1 371 ? -6.934 9.141 12.961 1 82.38 371 ILE B O 1
ATOM 6836 N N . SER B 1 372 ? -6.812 7.012 12.352 1 80.12 372 SER B N 1
ATOM 6837 C CA . SER B 1 372 ? -8.164 6.695 12.805 1 80.12 372 SER B CA 1
ATOM 6838 C C . SER B 1 372 ? -8.211 6.5 14.32 1 80.12 372 SER B C 1
ATOM 6840 O O . SER B 1 372 ? -9.281 6.293 14.891 1 80.12 372 SER B O 1
ATOM 6842 N N . GLY B 1 373 ? -7.102 6.602 14.914 1 85.69 373 GLY B N 1
ATOM 6843 C CA . GLY B 1 373 ? -7.039 6.457 16.359 1 85.69 373 GLY B CA 1
ATOM 6844 C C . GLY B 1 373 ? -6.918 7.781 17.094 1 85.69 373 GLY B C 1
ATOM 6845 O O . GLY B 1 373 ? -7.926 8.406 17.438 1 85.69 373 GLY B O 1
ATOM 6846 N N . TYR B 1 374 ? -5.809 8.375 17.031 1 84.06 374 TYR B N 1
ATOM 6847 C CA . TYR B 1 374 ? -5.551 9.555 17.844 1 84.06 374 TYR B CA 1
ATOM 6848 C C . TYR B 1 374 ? -6.219 10.789 17.25 1 84.06 374 TYR B C 1
ATOM 6850 O O . TYR B 1 374 ? -6.578 11.719 17.969 1 84.06 374 TYR B O 1
ATOM 6858 N N . GLN B 1 375 ? -6.348 10.883 15.961 1 81.56 375 GLN B N 1
ATOM 6859 C CA . GLN B 1 375 ? -6.855 12.094 15.32 1 81.56 375 GLN B CA 1
ATOM 6860 C C . GLN B 1 375 ? -8.375 12.18 15.445 1 81.56 375 GLN B C 1
ATOM 6862 O O . GLN B 1 375 ? -8.938 13.281 15.414 1 81.56 375 GLN B O 1
ATOM 6867 N N . VAL B 1 376 ? -9.039 11.117 15.586 1 79 376 VAL B N 1
ATOM 6868 C CA . VAL B 1 376 ? -10.492 11.086 15.672 1 79 376 VAL B CA 1
ATOM 6869 C C . VAL B 1 376 ? -10.922 11.031 17.141 1 79 376 VAL B C 1
ATOM 6871 O O . VAL B 1 376 ? -12.062 11.383 17.469 1 79 376 VAL B O 1
ATOM 6874 N N . ASN B 1 377 ? -10.031 10.727 17.984 1 85.69 377 ASN B N 1
ATOM 6875 C CA . ASN B 1 377 ? -10.32 10.453 19.391 1 85.69 377 ASN B CA 1
ATOM 6876 C C . ASN B 1 377 ? -10.859 11.695 20.109 1 85.69 377 ASN B C 1
ATOM 6878 O O . ASN B 1 377 ? -11.633 11.586 21.047 1 85.69 377 ASN B O 1
ATOM 6882 N N . PRO B 1 378 ? -10.461 12.938 19.75 1 83.62 378 PRO B N 1
ATOM 6883 C CA . PRO B 1 378 ? -11.008 14.125 20.406 1 83.62 378 PRO B CA 1
ATOM 6884 C C . PRO B 1 378 ? -12.531 14.227 20.266 1 83.62 378 PRO B C 1
ATOM 6886 O O . PRO B 1 378 ? -13.203 14.695 21.188 1 83.62 378 PRO B O 1
ATOM 6889 N N . LEU B 1 379 ? -13.008 13.719 19.203 1 77.06 379 LEU B N 1
ATOM 6890 C CA . LEU B 1 379 ? -14.445 13.734 18.969 1 77.06 379 LEU B CA 1
ATOM 6891 C C . LEU B 1 379 ? -15.164 12.773 19.922 1 77.06 379 LEU B C 1
ATOM 6893 O O . LEU B 1 379 ? -16.312 13.016 20.297 1 77.06 379 LEU B O 1
ATOM 6897 N N . ASP B 1 380 ? -14.477 11.758 20.172 1 81.38 380 ASP B N 1
ATOM 6898 C CA . ASP B 1 380 ? -15.055 10.75 21.062 1 81.38 380 ASP B CA 1
ATOM 6899 C C . ASP B 1 380 ? -15 11.203 22.516 1 81.38 380 ASP B C 1
ATOM 6901 O O . ASP B 1 380 ? -15.922 10.938 23.297 1 81.38 380 ASP B O 1
ATOM 6905 N N . LEU B 1 381 ? -13.953 11.867 22.906 1 85.88 381 LEU B N 1
ATOM 6906 C CA . LEU B 1 381 ? -13.719 12.25 24.297 1 85.88 381 LEU B CA 1
ATOM 6907 C C . LEU B 1 381 ? -14.617 13.414 24.688 1 85.88 381 LEU B C 1
ATOM 6909 O O . LEU B 1 381 ? -15.211 13.398 25.781 1 85.88 381 LEU B O 1
ATOM 6913 N N . ALA B 1 382 ? -14.641 14.422 23.938 1 84.25 382 ALA B N 1
ATOM 6914 C CA . ALA B 1 382 ? -15.383 15.641 24.266 1 84.25 382 ALA B CA 1
ATOM 6915 C C . ALA B 1 382 ? -15.781 16.391 23 1 84.25 382 ALA B C 1
ATOM 6917 O O . ALA B 1 382 ? -15.086 17.312 22.578 1 84.25 382 ALA B O 1
ATOM 6918 N N . PRO B 1 383 ? -16.859 16.078 22.469 1 76.69 383 PRO B N 1
ATOM 6919 C CA . PRO B 1 383 ? -17.312 16.703 21.219 1 76.69 383 PRO B CA 1
ATOM 6920 C C . PRO B 1 383 ? -17.453 18.219 21.328 1 76.69 383 PRO B C 1
ATOM 6922 O O . PRO B 1 383 ? -17.234 18.922 20.344 1 76.69 383 PRO B O 1
ATOM 6925 N N . GLN B 1 384 ? -17.766 18.75 22.5 1 73.81 384 GLN B N 1
ATOM 6926 C CA . GLN B 1 384 ? -17.953 20.188 22.688 1 73.81 384 GLN B CA 1
ATOM 6927 C C . GLN B 1 384 ? -16.625 20.922 22.688 1 73.81 384 GLN B C 1
ATOM 6929 O O . GLN B 1 384 ? -16.547 22.109 22.359 1 73.81 384 GLN B O 1
ATOM 6934 N N . TYR B 1 385 ? -15.602 20.141 23.094 1 79.19 385 TYR B N 1
ATOM 6935 C CA . TYR B 1 385 ? -14.273 20.734 23.188 1 79.19 385 TYR B CA 1
ATOM 6936 C C . TYR B 1 385 ? -13.344 20.203 22.109 1 79.19 385 TYR B C 1
ATOM 6938 O O . TYR B 1 385 ? -12.133 20.094 22.328 1 79.19 385 TYR B O 1
ATOM 6946 N N . VAL B 1 386 ? -13.875 19.797 21.016 1 77.75 386 VAL B N 1
ATOM 6947 C CA . VAL B 1 386 ? -13.094 19.156 19.969 1 77.75 386 VAL B CA 1
ATOM 6948 C C . VAL B 1 386 ? -12.039 20.125 19.438 1 77.75 386 VAL B C 1
ATOM 6950 O O . VAL B 1 386 ? -10.898 19.734 19.172 1 77.75 386 VAL B O 1
ATOM 6953 N N . SER B 1 387 ? -12.391 21.359 19.25 1 73 387 SER B N 1
ATOM 6954 C CA . SER B 1 387 ? -11.461 22.359 18.719 1 73 387 SER B CA 1
ATOM 6955 C C . SER B 1 387 ? -10.281 22.562 19.656 1 73 387 SER B C 1
ATOM 6957 O O . SER B 1 387 ? -9.141 22.719 19.219 1 73 387 SER B O 1
ATOM 6959 N N . ILE B 1 388 ? -10.57 22.547 20.922 1 77.88 388 ILE B N 1
ATOM 6960 C CA . ILE B 1 388 ? -9.539 22.734 21.922 1 77.88 388 ILE B CA 1
ATOM 6961 C C . ILE B 1 388 ? -8.609 21.531 21.953 1 77.88 388 ILE B C 1
ATOM 6963 O O . ILE B 1 388 ? -7.383 21.688 21.984 1 77.88 388 ILE B O 1
ATOM 6967 N N . LEU B 1 389 ? -9.195 20.406 21.922 1 82.62 389 LEU B N 1
ATOM 6968 C CA . LEU B 1 389 ? -8.398 19.172 21.984 1 82.62 389 LEU B CA 1
ATOM 6969 C C . LEU B 1 389 ? -7.551 19.016 20.734 1 82.62 389 LEU B C 1
ATOM 6971 O O . LEU B 1 389 ? -6.402 18.578 20.797 1 82.62 389 LEU B O 1
ATOM 6975 N N . THR B 1 390 ? -8.102 19.391 19.625 1 79.44 390 THR B N 1
ATOM 6976 C CA . THR B 1 390 ? -7.344 19.344 18.375 1 79.44 390 THR B CA 1
ATOM 6977 C C . THR B 1 390 ? -6.223 20.375 18.391 1 79.44 390 THR B C 1
ATOM 6979 O O . THR B 1 390 ? -5.133 20.125 17.859 1 79.44 390 THR B O 1
ATOM 6982 N N . GLY B 1 391 ? -6.535 21.531 18.953 1 78 391 GLY B N 1
ATOM 6983 C CA . GLY B 1 391 ? -5.496 22.531 19.125 1 78 391 GLY B CA 1
ATOM 6984 C C . GLY B 1 391 ? -4.355 22.062 20 1 78 391 GLY B C 1
ATOM 6985 O O . GLY B 1 391 ? -3.184 22.297 19.703 1 78 391 GLY B O 1
ATOM 6986 N N . LEU B 1 392 ? -4.676 21.359 21.016 1 83.62 392 LEU B N 1
ATOM 6987 C CA . LEU B 1 392 ? -3.658 20.828 21.906 1 83.62 392 LEU B CA 1
ATOM 6988 C C . LEU B 1 392 ? -2.848 19.734 21.219 1 83.62 392 LEU B C 1
ATOM 6990 O O . LEU B 1 392 ? -1.648 19.594 21.469 1 83.62 392 LEU B O 1
ATOM 6994 N N . SER B 1 393 ? -3.523 18.984 20.375 1 86.75 393 SER B N 1
ATOM 6995 C CA . SER B 1 393 ? -2.836 17.906 19.672 1 86.75 393 SER B CA 1
ATOM 6996 C C . SER B 1 393 ? -1.795 18.469 18.703 1 86.75 393 SER B C 1
ATOM 6998 O O . SER B 1 393 ? -0.874 17.75 18.297 1 86.75 393 SER B O 1
ATOM 7000 N N . ARG B 1 394 ? -1.853 19.734 18.344 1 83.25 394 ARG B N 1
ATOM 7001 C CA . ARG B 1 394 ? -0.899 20.375 17.438 1 83.25 394 ARG B CA 1
ATOM 7002 C C . ARG B 1 394 ? 0.449 20.578 18.109 1 83.25 394 ARG B C 1
ATOM 7004 O O . ARG B 1 394 ? 1.46 20.812 17.453 1 83.25 394 ARG B O 1
ATOM 7011 N N . LEU B 1 395 ? 0.422 20.5 19.438 1 87.19 395 LEU B N 1
ATOM 7012 C CA . LEU B 1 395 ? 1.693 20.5 20.141 1 87.19 395 LEU B CA 1
ATOM 7013 C C . LEU B 1 395 ? 2.568 19.328 19.703 1 87.19 395 LEU B C 1
ATOM 7015 O O . LEU B 1 395 ? 3.787 19.359 19.891 1 87.19 395 LEU B O 1
ATOM 7019 N N . GLY B 1 396 ? 1.896 18.406 19.125 1 90.75 396 GLY B N 1
ATOM 7020 C CA . GLY B 1 396 ? 2.629 17.266 18.609 1 90.75 396 GLY B CA 1
ATOM 7021 C C . GLY B 1 396 ? 3.611 17.641 17.516 1 90.75 396 GLY B C 1
ATOM 7022 O O . GLY B 1 396 ? 4.539 16.875 17.234 1 90.75 396 GLY B O 1
ATOM 7023 N N . THR B 1 397 ? 3.504 18.859 16.922 1 91 397 THR B N 1
ATOM 7024 C CA . THR B 1 397 ? 4.43 19.328 15.898 1 91 397 THR B CA 1
ATOM 7025 C C . THR B 1 397 ? 5.84 19.453 16.453 1 91 397 THR B C 1
ATOM 7027 O O . THR B 1 397 ? 6.812 19.484 15.695 1 91 397 THR B O 1
ATOM 7030 N N . LEU B 1 398 ? 5.922 19.516 17.734 1 93.44 398 LEU B N 1
ATOM 7031 C CA . LEU B 1 398 ? 7.238 19.531 18.359 1 93.44 398 LEU B CA 1
ATOM 7032 C C . LEU B 1 398 ? 8.023 18.266 18 1 93.44 398 LEU B C 1
ATOM 7034 O O . LEU B 1 398 ? 9.258 18.297 17.953 1 93.44 398 LEU B O 1
ATOM 7038 N N . GLY B 1 399 ? 7.293 17.219 17.797 1 95.56 399 GLY B N 1
ATOM 7039 C CA . GLY B 1 399 ? 7.945 16 17.359 1 95.56 399 GLY B CA 1
ATOM 7040 C C . GLY B 1 399 ? 8.695 16.172 16.047 1 95.56 399 GLY B C 1
ATOM 7041 O O . GLY B 1 399 ? 9.797 15.648 15.883 1 95.56 399 GLY B O 1
ATOM 7042 N N . ALA B 1 400 ? 8.125 16.938 15.141 1 94.5 400 ALA B N 1
ATOM 7043 C CA . ALA B 1 400 ? 8.758 17.188 13.844 1 94.5 400 ALA B CA 1
ATOM 7044 C C . ALA B 1 400 ? 10.031 18.031 14.008 1 94.5 400 ALA B C 1
ATOM 7046 O O . ALA B 1 400 ? 11.039 17.766 13.352 1 94.5 400 ALA B O 1
ATOM 7047 N N . ILE B 1 401 ? 9.992 19.031 14.906 1 95.5 401 ILE B N 1
ATOM 7048 C CA . ILE B 1 401 ? 11.133 19.891 15.164 1 95.5 401 ILE B CA 1
ATOM 7049 C C . ILE B 1 401 ? 12.273 19.078 15.781 1 95.5 401 ILE B C 1
ATOM 7051 O O . ILE B 1 401 ? 13.414 19.141 15.328 1 95.5 401 ILE B O 1
ATOM 7055 N N . LEU B 1 402 ? 11.891 18.297 16.703 1 96 402 LEU B N 1
ATOM 7056 C CA . LEU B 1 402 ? 12.906 17.516 17.406 1 96 402 LEU B CA 1
ATOM 7057 C C . LEU B 1 402 ? 13.516 16.453 16.5 1 96 402 LEU B C 1
ATOM 7059 O O . LEU B 1 402 ? 14.703 16.156 16.609 1 96 402 LEU B O 1
ATOM 7063 N N . SER B 1 403 ? 12.688 15.859 15.695 1 96.12 403 SER B N 1
ATOM 7064 C CA . SER B 1 403 ? 13.18 14.844 14.773 1 96.12 403 SER B CA 1
ATOM 7065 C C . SER B 1 403 ? 14.266 15.406 13.859 1 96.12 403 SER B C 1
ATOM 7067 O O . SER B 1 403 ? 15.32 14.789 13.688 1 96.12 403 SER B O 1
ATOM 7069 N N . THR B 1 404 ? 14.078 16.578 13.289 1 95.31 404 THR B N 1
ATOM 7070 C CA . THR B 1 404 ? 15.031 17.188 12.375 1 95.31 404 THR B CA 1
ATOM 7071 C C . THR B 1 404 ? 16.266 17.688 13.125 1 95.31 404 THR B C 1
ATOM 7073 O O . THR B 1 404 ? 17.391 17.578 12.625 1 95.31 404 THR B O 1
ATOM 7076 N N . LEU B 1 405 ? 16.094 18.172 14.336 1 95.06 405 LEU B N 1
ATOM 7077 C CA . LEU B 1 405 ? 17.219 18.625 15.141 1 95.06 405 LEU B CA 1
ATOM 7078 C C . LEU B 1 405 ? 18.109 17.453 15.547 1 95.06 405 LEU B C 1
ATOM 7080 O O . LEU B 1 405 ? 19.328 17.547 15.477 1 95.06 405 LEU B O 1
ATOM 7084 N N . VAL B 1 406 ? 17.484 16.375 15.898 1 95.12 406 VAL B N 1
ATOM 7085 C CA . VAL B 1 406 ? 18.234 15.188 16.297 1 95.12 406 VAL B CA 1
ATOM 7086 C C . VAL B 1 406 ? 18.984 14.625 15.094 1 95.12 406 VAL B C 1
ATOM 7088 O O . VAL B 1 406 ? 20.141 14.211 15.219 1 95.12 406 VAL B O 1
ATOM 7091 N N . ALA B 1 407 ? 18.344 14.594 13.969 1 93.31 407 ALA B N 1
ATOM 7092 C CA . ALA B 1 407 ? 19 14.117 12.758 1 93.31 407 ALA B CA 1
ATOM 7093 C C . ALA B 1 407 ? 20.188 15 12.383 1 93.31 407 ALA B C 1
ATOM 7095 O O . ALA B 1 407 ? 21.219 14.5 11.945 1 93.31 407 ALA B O 1
ATOM 7096 N N . GLY B 1 408 ? 20.062 16.344 12.523 1 91.56 408 GLY B N 1
ATOM 7097 C CA . GLY B 1 408 ? 21.156 17.266 12.25 1 91.56 408 GLY B CA 1
ATOM 7098 C C . GLY B 1 408 ? 22.344 17.062 13.172 1 91.56 408 GLY B C 1
ATOM 7099 O O . GLY B 1 408 ? 23.5 17.156 12.734 1 91.56 408 GLY B O 1
ATOM 7100 N N . LYS B 1 409 ? 22.094 16.672 14.336 1 91.69 409 LYS B N 1
ATOM 7101 C CA . LYS B 1 409 ? 23.156 16.547 15.336 1 91.69 409 LYS B CA 1
ATOM 7102 C C . LYS B 1 409 ? 23.812 15.172 15.273 1 91.69 409 LYS B C 1
ATOM 7104 O O . LYS B 1 409 ? 25.031 15.062 15.453 1 91.69 409 LYS B O 1
ATOM 7109 N N . LEU B 1 410 ? 23.031 14.148 14.953 1 90.94 410 LEU B N 1
ATOM 7110 C CA . LEU B 1 410 ? 23.531 12.781 15.078 1 90.94 410 LEU B CA 1
ATOM 7111 C C . LEU B 1 410 ? 23.969 12.234 13.719 1 90.94 410 LEU B C 1
ATOM 7113 O O . LEU B 1 410 ? 24.625 11.195 13.648 1 90.94 410 LEU B O 1
ATOM 7117 N N . HIS B 1 411 ? 23.625 12.922 12.695 1 89.06 411 HIS B N 1
ATOM 7118 C CA . HIS B 1 411 ? 23.922 12.406 11.367 1 89.06 411 HIS B CA 1
ATOM 7119 C C . HIS B 1 411 ? 25.438 12.383 11.125 1 89.06 411 HIS B C 1
ATOM 7121 O O . HIS B 1 411 ? 26.125 13.352 11.414 1 89.06 411 HIS B O 1
ATOM 7127 N N . GLN B 1 412 ? 25.812 11.141 10.648 1 82.12 412 GLN B N 1
ATOM 7128 C CA . GLN B 1 412 ? 27.156 10.945 10.094 1 82.12 412 GLN B CA 1
ATOM 7129 C C . GLN B 1 412 ? 27.094 10.352 8.695 1 82.12 412 GLN B C 1
ATOM 7131 O O . GLN B 1 412 ? 26.047 9.859 8.266 1 82.12 412 GLN B O 1
ATOM 7136 N N . ASN B 1 413 ? 27.969 10.664 7.844 1 79.56 413 ASN B N 1
ATOM 7137 C CA . ASN B 1 413 ? 27.953 10.195 6.465 1 79.56 413 ASN B CA 1
ATOM 7138 C C . ASN B 1 413 ? 28.188 8.688 6.383 1 79.56 413 ASN B C 1
ATOM 7140 O O . ASN B 1 413 ? 29.109 8.234 5.695 1 79.56 413 ASN B O 1
ATOM 7144 N N . ASN B 1 414 ? 27.328 7.949 7.242 1 82.19 414 ASN B N 1
ATOM 7145 C CA . ASN B 1 414 ? 27.438 6.492 7.227 1 82.19 414 ASN B CA 1
ATOM 7146 C C . ASN B 1 414 ? 26.094 5.816 7.453 1 82.19 414 ASN B C 1
ATOM 7148 O O . ASN B 1 414 ? 25.141 6.453 7.902 1 82.19 414 ASN B O 1
ATOM 7152 N N . LEU B 1 415 ? 26.031 4.621 7.094 1 87.06 415 LEU B N 1
ATOM 7153 C CA . LEU B 1 415 ? 24.812 3.814 7.223 1 87.06 415 LEU B CA 1
ATOM 7154 C C . LEU B 1 415 ? 24.422 3.65 8.688 1 87.06 415 LEU B C 1
ATOM 7156 O O . LEU B 1 415 ? 23.25 3.689 9.031 1 87.06 415 LEU B O 1
ATOM 7160 N N . GLN B 1 416 ? 25.375 3.525 9.547 1 89.25 416 GLN B N 1
ATOM 7161 C CA . GLN B 1 416 ? 25.125 3.268 10.961 1 89.25 416 GLN B CA 1
ATOM 7162 C C . GLN B 1 416 ? 24.422 4.445 11.617 1 89.25 416 GLN B C 1
ATOM 7164 O O . GLN B 1 416 ? 23.562 4.254 12.492 1 89.25 416 GLN B O 1
ATOM 7169 N N . SER B 1 417 ? 24.797 5.621 11.234 1 91.94 417 SER B N 1
ATOM 7170 C CA . SER B 1 417 ? 24.141 6.801 11.805 1 91.94 417 SER B CA 1
ATOM 7171 C C . SER B 1 417 ? 22.656 6.84 11.461 1 91.94 417 SER B C 1
ATOM 7173 O O . SER B 1 417 ? 21.844 7.223 12.289 1 91.94 417 SER B O 1
ATOM 7175 N N . TRP B 1 418 ? 22.328 6.473 10.266 1 92.75 418 TRP B N 1
ATOM 7176 C CA . TRP B 1 418 ? 20.922 6.43 9.859 1 92.75 418 TRP B CA 1
ATOM 7177 C C . TRP B 1 418 ? 20.172 5.328 10.602 1 92.75 418 TRP B C 1
ATOM 7179 O O . TRP B 1 418 ? 19.031 5.516 11.008 1 92.75 418 TRP B O 1
ATOM 7189 N N . GLN B 1 419 ? 20.828 4.188 10.766 1 93.94 419 GLN B N 1
ATOM 7190 C CA . GLN B 1 419 ? 20.219 3.082 11.5 1 93.94 419 GLN B CA 1
ATOM 7191 C C . GLN B 1 419 ? 19.906 3.473 12.938 1 93.94 419 GLN B C 1
ATOM 7193 O O . GLN B 1 419 ? 18.891 3.07 13.5 1 93.94 419 GLN B O 1
ATOM 7198 N N . ASN B 1 420 ? 20.781 4.262 13.516 1 93.94 420 ASN B N 1
ATOM 7199 C CA . ASN B 1 420 ? 20.531 4.766 14.859 1 93.94 420 ASN B CA 1
ATOM 7200 C C . ASN B 1 420 ? 19.344 5.711 14.898 1 93.94 420 ASN B C 1
ATOM 7202 O O . ASN B 1 420 ? 18.562 5.688 15.852 1 93.94 420 ASN B O 1
ATOM 7206 N N . LEU B 1 421 ? 19.25 6.574 13.945 1 94.75 421 LEU B N 1
ATOM 7207 C CA . LEU B 1 421 ? 18.141 7.512 13.883 1 94.75 421 LEU B CA 1
ATOM 7208 C C . LEU B 1 421 ? 16.812 6.77 13.75 1 94.75 421 LEU B C 1
ATOM 7210 O O . LEU B 1 421 ? 15.828 7.141 14.383 1 94.75 421 LEU B O 1
ATOM 7214 N N . PHE B 1 422 ? 16.781 5.688 12.922 1 95.94 422 PHE B N 1
ATOM 7215 C CA . PHE B 1 422 ? 15.578 4.883 12.781 1 95.94 422 PHE B CA 1
ATOM 7216 C C . PHE B 1 422 ? 15.25 4.172 14.086 1 95.94 422 PHE B C 1
ATOM 7218 O O . PHE B 1 422 ? 14.07 4.035 14.445 1 95.94 422 PHE B O 1
ATOM 7225 N N . THR B 1 423 ? 16.25 3.721 14.797 1 96 423 THR B N 1
ATOM 7226 C CA . THR B 1 423 ? 16.047 3.041 16.078 1 96 423 THR B CA 1
ATOM 7227 C C . THR B 1 423 ? 15.461 4.004 17.109 1 96 423 THR B C 1
ATOM 7229 O O . THR B 1 423 ? 14.586 3.629 17.891 1 96 423 THR B O 1
ATOM 7232 N N . ILE B 1 424 ? 15.969 5.238 17.094 1 96.19 424 ILE B N 1
ATOM 7233 C CA . ILE B 1 424 ? 15.445 6.254 18 1 96.19 424 ILE B CA 1
ATOM 7234 C C . ILE B 1 424 ? 13.977 6.523 17.688 1 96.19 424 ILE B C 1
ATOM 7236 O O . ILE B 1 424 ? 13.133 6.547 18.594 1 96.19 424 ILE B O 1
ATOM 7240 N N . ALA B 1 425 ? 13.695 6.711 16.438 1 96.06 425 ALA B N 1
ATOM 7241 C CA . ALA B 1 425 ? 12.32 6.957 16.016 1 96.06 425 ALA B CA 1
ATOM 7242 C C . ALA B 1 425 ? 11.406 5.793 16.391 1 96.06 425 ALA B C 1
ATOM 7244 O O . ALA B 1 425 ? 10.305 6.004 16.891 1 96.06 425 ALA B O 1
ATOM 7245 N N . GLY B 1 426 ? 11.891 4.551 16.125 1 96.62 426 GLY B N 1
ATOM 7246 C CA . GLY B 1 426 ? 11.117 3.373 16.484 1 96.62 426 GLY B CA 1
ATOM 7247 C C . GLY B 1 426 ? 10.859 3.264 17.969 1 96.62 426 GLY B C 1
ATOM 7248 O O . GLY B 1 426 ? 9.758 2.885 18.391 1 96.62 426 GLY B O 1
ATOM 7249 N N . SER B 1 427 ? 11.82 3.625 18.766 1 96.5 427 SER B N 1
ATOM 7250 C CA . SER B 1 427 ? 11.688 3.559 20.219 1 96.5 427 SER B CA 1
ATOM 7251 C C . SER B 1 427 ? 10.68 4.582 20.719 1 96.5 427 SER B C 1
ATOM 7253 O O . SER B 1 427 ? 9.898 4.293 21.641 1 96.5 427 SER B O 1
ATOM 7255 N N . ILE B 1 428 ? 10.734 5.766 20.188 1 95.69 428 ILE B N 1
ATOM 7256 C CA . ILE B 1 428 ? 9.766 6.797 20.562 1 95.69 428 ILE B CA 1
ATOM 7257 C C . ILE B 1 428 ? 8.359 6.348 20.188 1 95.69 428 ILE B C 1
ATOM 7259 O O . ILE B 1 428 ? 7.414 6.547 20.953 1 95.69 428 ILE B O 1
ATOM 7263 N N . HIS B 1 429 ? 8.227 5.73 19.031 1 95.56 429 HIS B N 1
ATOM 7264 C CA . HIS B 1 429 ? 6.93 5.238 18.594 1 95.56 429 HIS B CA 1
ATOM 7265 C C . HIS B 1 429 ? 6.43 4.113 19.484 1 95.56 429 HIS B C 1
ATOM 7267 O O . HIS B 1 429 ? 5.234 4.02 19.766 1 95.56 429 HIS B O 1
ATOM 7273 N N . LEU B 1 430 ? 7.32 3.252 19.875 1 95.75 430 LEU B N 1
ATOM 7274 C CA . LEU B 1 430 ? 6.926 2.18 20.781 1 95.75 430 LEU B CA 1
ATOM 7275 C C . LEU B 1 430 ? 6.434 2.742 22.109 1 95.75 430 LEU B C 1
ATOM 7277 O O . LEU B 1 430 ? 5.473 2.23 22.688 1 95.75 430 LEU B O 1
ATOM 7281 N N . ALA B 1 431 ? 7.102 3.793 22.562 1 95 431 ALA B N 1
ATOM 7282 C CA . ALA B 1 431 ? 6.66 4.469 23.781 1 95 431 ALA B CA 1
ATOM 7283 C C . ALA B 1 431 ? 5.277 5.086 23.594 1 95 431 ALA B C 1
ATOM 7285 O O . ALA B 1 431 ? 4.445 5.051 24.5 1 95 431 ALA B O 1
ATOM 7286 N N . GLY B 1 432 ? 5.043 5.668 22.422 1 93.69 432 GLY B N 1
ATOM 7287 C CA . GLY B 1 432 ? 3.736 6.227 22.125 1 93.69 432 GLY B CA 1
ATOM 7288 C C . GLY B 1 432 ? 2.639 5.184 22.078 1 93.69 432 GLY B C 1
ATOM 7289 O O . GLY B 1 432 ? 1.526 5.418 22.547 1 93.69 432 GLY B O 1
ATOM 7290 N N . VAL B 1 433 ? 2.977 4.008 21.516 1 94.81 433 VAL B N 1
ATOM 7291 C CA . VAL B 1 433 ? 2.029 2.902 21.422 1 94.81 433 VAL B CA 1
ATOM 7292 C C . VAL B 1 433 ? 1.646 2.428 22.828 1 94.81 433 VAL B C 1
ATOM 7294 O O . VAL B 1 433 ? 0.467 2.219 23.109 1 94.81 433 VAL B O 1
ATOM 7297 N N . LEU B 1 434 ? 2.615 2.285 23.672 1 94.38 434 LEU B N 1
ATOM 7298 C CA . LEU B 1 434 ? 2.369 1.815 25.031 1 94.38 434 LEU B CA 1
ATOM 7299 C C . LEU B 1 434 ? 1.539 2.826 25.812 1 94.38 434 LEU B C 1
ATOM 7301 O O . LEU B 1 434 ? 0.598 2.451 26.516 1 94.38 434 LEU B O 1
ATOM 7305 N N . PHE B 1 435 ? 1.881 4.098 25.703 1 95.19 435 PHE B N 1
ATOM 7306 C CA . PHE B 1 435 ? 1.158 5.145 26.422 1 95.19 435 PHE B CA 1
ATOM 7307 C C . PHE B 1 435 ? -0.284 5.234 25.938 1 95.19 435 PHE B C 1
ATOM 7309 O O . PHE B 1 435 ? -1.209 5.344 26.734 1 95.19 435 PHE B O 1
ATOM 7316 N N . TYR B 1 436 ? -0.478 5.246 24.672 1 94.38 436 TYR B N 1
ATOM 7317 C CA . TYR B 1 436 ? -1.821 5.328 24.109 1 94.38 436 TYR B CA 1
ATOM 7318 C C . TYR B 1 436 ? -2.627 4.078 24.453 1 94.38 436 TYR B C 1
ATOM 7320 O O . TYR B 1 436 ? -3.822 4.164 24.75 1 94.38 436 TYR B O 1
ATOM 7328 N N . GLY B 1 437 ? -1.996 2.887 24.359 1 93.06 437 GLY B N 1
ATOM 7329 C CA . GLY B 1 437 ? -2.676 1.638 24.656 1 93.06 437 GLY B CA 1
ATOM 7330 C C . GLY B 1 437 ? -3.188 1.567 26.094 1 93.06 437 GLY B C 1
ATOM 7331 O O . GLY B 1 437 ? -4.258 1.014 26.344 1 93.06 437 GLY B O 1
ATOM 7332 N N . ILE B 1 438 ? -2.52 2.236 27 1 93 438 ILE B N 1
ATOM 7333 C CA . ILE B 1 438 ? -2.867 2.131 28.406 1 93 438 ILE B CA 1
ATOM 7334 C C . ILE B 1 438 ? -3.84 3.244 28.781 1 93 438 ILE B C 1
ATOM 7336 O O . ILE B 1 438 ? -4.82 3.008 29.5 1 93 438 ILE B O 1
ATOM 7340 N N . PHE B 1 439 ? -3.711 4.469 28.203 1 92.75 439 PHE B N 1
ATOM 7341 C CA . PHE B 1 439 ? -4.398 5.609 28.797 1 92.75 439 PHE B CA 1
ATOM 7342 C C . PHE B 1 439 ? -5.477 6.141 27.859 1 92.75 439 PHE B C 1
ATOM 7344 O O . PHE B 1 439 ? -6.316 6.945 28.266 1 92.75 439 PHE B O 1
ATOM 7351 N N . ALA B 1 440 ? -5.453 5.77 26.609 1 91.38 440 ALA B N 1
ATOM 7352 C CA . ALA B 1 440 ? -6.453 6.301 25.688 1 91.38 440 ALA B CA 1
ATOM 7353 C C . ALA B 1 440 ? -7.848 5.785 26.031 1 91.38 440 ALA B C 1
ATOM 7355 O O . ALA B 1 440 ? -7.992 4.688 26.578 1 91.38 440 ALA B O 1
ATOM 7356 N N . SER B 1 441 ? -8.844 6.633 25.812 1 89.69 441 SER B N 1
ATOM 7357 C CA . SER B 1 441 ? -10.234 6.27 26.047 1 89.69 441 SER B CA 1
ATOM 7358 C C . SER B 1 441 ? -11.141 6.766 24.938 1 89.69 441 SER B C 1
ATOM 7360 O O . SER B 1 441 ? -10.867 7.797 24.312 1 89.69 441 SER B O 1
ATOM 7362 N N . GLY B 1 442 ? -12.094 6.008 24.609 1 86.25 442 GLY B N 1
ATOM 7363 C CA . GLY B 1 442 ? -13.086 6.414 23.641 1 86.25 442 GLY B CA 1
ATOM 7364 C C . GLY B 1 442 ? -14.406 6.836 24.266 1 86.25 442 GLY B C 1
ATOM 7365 O O . GLY B 1 442 ? -15.391 7.059 23.547 1 86.25 442 GLY B O 1
ATOM 7366 N N . GLU B 1 443 ? -14.398 6.926 25.547 1 87.31 443 GLU B N 1
ATOM 7367 C CA . GLU B 1 443 ? -15.617 7.316 26.266 1 87.31 443 GLU B CA 1
ATOM 7368 C C . GLU B 1 443 ? -15.586 8.797 26.625 1 87.31 443 GLU B C 1
ATOM 7370 O O . GLU B 1 443 ? -14.523 9.344 26.922 1 87.31 443 GLU B O 1
ATOM 7375 N N . ARG B 1 444 ? -16.734 9.359 26.625 1 86.81 444 ARG B N 1
ATOM 7376 C CA . ARG B 1 444 ? -16.859 10.766 27 1 86.81 444 ARG B CA 1
ATOM 7377 C C . ARG B 1 444 ? -16.328 11 28.422 1 86.81 444 ARG B C 1
ATOM 7379 O O . ARG B 1 444 ? -16.656 10.25 29.344 1 86.81 444 ARG B O 1
ATOM 7386 N N . GLN B 1 445 ? -15.539 11.961 28.484 1 86.81 445 GLN B N 1
ATOM 7387 C CA . GLN B 1 445 ? -14.906 12.242 29.766 1 86.81 445 GLN B CA 1
ATOM 7388 C C . GLN B 1 445 ? -15.852 13.008 30.688 1 86.81 445 GLN B C 1
ATOM 7390 O O . GLN B 1 445 ? -16.703 13.773 30.234 1 86.81 445 GLN B O 1
ATOM 7395 N N . PRO B 1 446 ? -15.719 12.758 31.953 1 83 446 PRO B N 1
ATOM 7396 C CA . PRO B 1 446 ? -16.609 13.391 32.938 1 83 446 PRO B CA 1
ATOM 7397 C C . PRO B 1 446 ? -16.531 14.922 32.875 1 83 446 PRO B C 1
ATOM 7399 O O . PRO B 1 446 ? -17.531 15.594 33.125 1 83 446 PRO B O 1
ATOM 7402 N N . TRP B 1 447 ? -15.328 15.406 32.625 1 83.44 447 TRP B N 1
ATOM 7403 C CA . TRP B 1 447 ? -15.172 16.859 32.594 1 83.44 447 TRP B CA 1
ATOM 7404 C C . TRP B 1 447 ? -15.828 17.453 31.344 1 83.44 447 TRP B C 1
ATOM 7406 O O . TRP B 1 447 ? -16 18.672 31.25 1 83.44 447 TRP B O 1
ATOM 7416 N N . ALA B 1 448 ? -16.266 16.656 30.391 1 78.75 448 ALA B N 1
ATOM 7417 C CA . ALA B 1 448 ? -16.906 17.125 29.156 1 78.75 448 ALA B CA 1
ATOM 7418 C C . ALA B 1 448 ? -18.422 17.062 29.281 1 78.75 448 ALA B C 1
ATOM 7420 O O . ALA B 1 448 ? -19.141 17.531 28.391 1 78.75 448 ALA B O 1
ATOM 7421 N N . GLU B 1 449 ? -19.031 16.516 30.281 1 72.56 449 GLU B N 1
ATOM 7422 C CA . GLU B 1 449 ? -20.469 16.438 30.484 1 72.56 449 GLU B CA 1
ATOM 7423 C C . GLU B 1 449 ? -21.062 17.812 30.812 1 72.56 449 GLU B C 1
ATOM 7425 O O . GLU B 1 449 ? -20.453 18.578 31.562 1 72.56 449 GLU B O 1
ATOM 7430 N N . PRO B 1 450 ? -22.062 18.156 29.953 1 60.06 450 PRO B N 1
ATOM 7431 C CA . PRO B 1 450 ? -22.688 19.453 30.234 1 60.06 450 PRO B CA 1
ATOM 7432 C C . PRO B 1 450 ? -23.172 19.578 31.672 1 60.06 450 PRO B C 1
ATOM 7434 O O . PRO B 1 450 ? -23.641 18.594 32.25 1 60.06 450 PRO B O 1
ATOM 7437 N N . THR B 1 451 ? -22.625 20.422 32.406 1 50.06 451 THR B N 1
ATOM 7438 C CA . THR B 1 451 ? -23.234 20.703 33.688 1 50.06 451 THR B CA 1
ATOM 7439 C C . THR B 1 451 ? -24.734 20.922 33.562 1 50.06 451 THR B C 1
ATOM 7441 O O . THR B 1 451 ? -25.172 21.734 32.75 1 50.06 451 THR B O 1
ATOM 7444 N N . GLU B 1 452 ? -25.578 19.984 33.719 1 42.94 452 GLU B N 1
ATOM 7445 C CA . GLU B 1 452 ? -27.016 20.219 33.812 1 42.94 452 GLU B CA 1
ATOM 7446 C C . GLU B 1 452 ? -27.312 21.594 34.406 1 42.94 452 GLU B C 1
ATOM 7448 O O . GLU B 1 452 ? -26.969 21.875 35.562 1 42.94 452 GLU B O 1
ATOM 7453 N N . THR B 1 453 ? -27.266 22.641 33.75 1 39.75 453 THR B N 1
ATOM 7454 C CA . THR B 1 453 ? -27.953 23.797 34.312 1 39.75 453 THR B CA 1
ATOM 7455 C C . THR B 1 453 ? -29.344 23.422 34.812 1 39.75 453 THR B C 1
ATOM 7457 O O . THR B 1 453 ? -30.172 22.938 34.031 1 39.75 453 THR B O 1
ATOM 7460 N N . ARG B 1 454 ? -29.688 23.156 36.031 1 36.88 454 ARG B N 1
ATOM 7461 C CA . ARG B 1 454 ? -30.984 23.062 36.688 1 36.88 454 ARG B CA 1
ATOM 7462 C C . ARG B 1 454 ? -31.922 24.188 36.219 1 36.88 454 ARG B C 1
ATOM 7464 O O . ARG B 1 454 ? -31.547 25.359 36.281 1 36.88 454 ARG B O 1
ATOM 7471 N N . PRO B 1 455 ? -32.906 23.906 35.344 1 36.03 455 PRO B N 1
ATOM 7472 C CA . PRO B 1 455 ? -33.875 24.984 35.188 1 36.03 455 PRO B CA 1
ATOM 7473 C C . PRO B 1 455 ? -34.219 25.672 36.5 1 36.03 455 PRO B C 1
ATOM 7475 O O . PRO B 1 455 ? -34.375 25.016 37.531 1 36.03 455 PRO B O 1
ATOM 7478 N N . LEU B 1 456 ? -33.875 26.906 36.719 1 32.88 456 LEU B N 1
ATOM 7479 C CA . LEU B 1 456 ? -34.469 27.688 37.812 1 32.88 456 LEU B CA 1
ATOM 7480 C C . LEU B 1 456 ? -36 27.578 37.75 1 32.88 456 LEU B C 1
ATOM 7482 O O . LEU B 1 456 ? -36.656 28.25 36.969 1 32.88 456 LEU B O 1
ATOM 7486 N N . LEU B 1 457 ? -36.688 26.391 37.688 1 31.81 457 LEU B N 1
ATOM 7487 C CA . LEU B 1 457 ? -38.125 26.375 37.938 1 31.81 457 LEU B CA 1
ATOM 7488 C C . LEU B 1 457 ? -38.469 27.219 39.156 1 31.81 457 LEU B C 1
ATOM 7490 O O . LEU B 1 457 ? -37.938 26.984 40.25 1 31.81 457 LEU B O 1
ATOM 7494 N N . ALA B 1 458 ? -38.906 28.5 38.906 1 31.25 458 ALA B N 1
ATOM 7495 C CA . ALA B 1 458 ? -39.594 29.281 39.938 1 31.25 458 ALA B CA 1
ATOM 7496 C C . ALA B 1 458 ? -40.562 28.422 40.75 1 31.25 458 ALA B C 1
ATOM 7498 O O . ALA B 1 458 ? -41.219 27.531 40.188 1 31.25 458 ALA B O 1
ATOM 7499 N N . PRO B 1 459 ? -40.469 28.344 42.062 1 30.77 459 PRO B N 1
ATOM 7500 C CA . PRO B 1 459 ? -41.406 27.578 42.906 1 30.77 459 PRO B CA 1
ATOM 7501 C C . PRO B 1 459 ? -42.875 27.859 42.594 1 30.77 459 PRO B C 1
ATOM 7503 O O . PRO B 1 459 ? -43.312 29.016 42.688 1 30.77 459 PRO B O 1
ATOM 7506 N N . VAL B 1 460 ? -43.438 27.438 41.406 1 30.88 460 VAL B N 1
ATOM 7507 C CA . VAL B 1 460 ? -44.875 27.625 41.406 1 30.88 460 VAL B CA 1
ATOM 7508 C C . VAL B 1 460 ? -45.469 27.203 42.75 1 30.88 460 VAL B C 1
ATOM 7510 O O . VAL B 1 460 ? -45.156 26.125 43.25 1 30.88 460 VAL B O 1
ATOM 7513 N N . ASP B 1 461 ? -45.938 28.109 43.594 1 28.44 461 ASP B N 1
ATOM 7514 C CA . ASP B 1 461 ? -46.688 27.984 44.812 1 28.44 461 ASP B CA 1
ATOM 7515 C C . ASP B 1 461 ? -47.719 26.859 44.719 1 28.44 461 ASP B C 1
ATOM 7517 O O . ASP B 1 461 ? -48.312 26.656 43.688 1 28.44 461 ASP B O 1
ATOM 7521 N N . SER B 1 462 ? -47.594 25.781 45.594 1 29.45 462 SER B N 1
ATOM 7522 C CA . SER B 1 462 ? -48.344 24.578 45.938 1 29.45 462 SER B CA 1
ATOM 7523 C C . SER B 1 462 ? -49.844 24.875 45.938 1 29.45 462 SER B C 1
ATOM 7525 O O . SER B 1 462 ? -50.344 25.656 46.75 1 29.45 462 SER B O 1
ATOM 7527 N N . VAL B 1 463 ? -50.469 25.094 44.781 1 29.62 463 VAL B N 1
ATOM 7528 C CA . VAL B 1 463 ? -51.906 25.156 44.969 1 29.62 463 VAL B CA 1
ATOM 7529 C C . VAL B 1 463 ? -52.375 24.016 45.875 1 29.62 463 VAL B C 1
ATOM 7531 O O . VAL B 1 463 ? -51.938 22.875 45.688 1 29.62 463 VAL B O 1
ATOM 7534 N N . PRO B 1 464 ? -53.062 24.312 47 1 27.03 464 PRO B N 1
ATOM 7535 C CA . PRO B 1 464 ? -53.531 23.391 48.031 1 27.03 464 PRO B CA 1
ATOM 7536 C C . PRO B 1 464 ? -54.344 22.234 47.469 1 27.03 464 PRO B C 1
ATOM 7538 O O . PRO B 1 464 ? -55.375 22.453 46.844 1 27.03 464 PRO B O 1
ATOM 7541 N N . GLU B 1 465 ? -53.719 21.312 46.594 1 28.42 465 GLU B N 1
ATOM 7542 C CA . GLU B 1 465 ? -54.594 20.234 46.188 1 28.42 465 GLU B CA 1
ATOM 7543 C C . GLU B 1 465 ? -55.375 19.672 47.375 1 28.42 465 GLU B C 1
ATOM 7545 O O . GLU B 1 465 ? -54.781 19.375 48.406 1 28.42 465 GLU B O 1
ATOM 7550 N N . PHE B 1 466 ? -56.656 19.891 47.469 1 26.67 466 PHE B N 1
ATOM 7551 C CA . PHE B 1 466 ? -57.719 19.422 48.312 1 26.67 466 PHE B CA 1
ATOM 7552 C C . PHE B 1 466 ? -57.625 17.922 48.531 1 26.67 466 PHE B C 1
ATOM 7554 O O . PHE B 1 466 ? -57.406 17.172 47.594 1 26.67 466 PHE B O 1
ATOM 7561 N N . SER B 1 467 ? -57.406 17.469 49.875 1 23.72 467 SER B N 1
ATOM 7562 C CA . SER B 1 467 ? -57.219 16.203 50.562 1 23.72 467 SER B CA 1
ATOM 7563 C C . SER B 1 467 ? -58.344 15.227 50.25 1 23.72 467 SER B C 1
ATOM 7565 O O . SER B 1 467 ? -59.469 15.383 50.719 1 23.72 467 SER B O 1
ATOM 7567 N N . ARG B 1 468 ? -58.594 15.016 48.906 1 23.89 468 ARG B N 1
ATOM 7568 C CA . ARG B 1 468 ? -59.688 14.062 48.812 1 23.89 468 ARG B CA 1
ATOM 7569 C C . ARG B 1 468 ? -59.406 12.805 49.625 1 23.89 468 ARG B C 1
ATOM 7571 O O . ARG B 1 468 ? -58.562 12.008 49.25 1 23.89 468 ARG B O 1
ATOM 7578 N N . ASP B 1 469 ? -59.562 12.773 51 1 24.78 469 ASP B N 1
ATOM 7579 C CA . ASP B 1 469 ? -59.438 11.781 52.062 1 24.78 469 ASP B CA 1
ATOM 7580 C C . ASP B 1 469 ? -60.219 10.508 51.719 1 24.78 469 ASP B C 1
ATOM 7582 O O . ASP B 1 469 ? -60.312 9.609 52.562 1 24.78 469 ASP B O 1
ATOM 7586 N N . VAL B 1 470 ? -61.156 10.617 50.75 1 23.19 470 VAL B N 1
ATOM 7587 C CA . VAL B 1 470 ? -62.219 9.727 51.219 1 23.19 470 VAL B CA 1
ATOM 7588 C C . VAL B 1 470 ? -61.656 8.32 51.438 1 23.19 470 VAL B C 1
ATOM 7590 O O . VAL B 1 470 ? -60.562 8.008 50.969 1 23.19 470 VAL B O 1
ATOM 7593 N N . LEU B 1 471 ? -62.5 7.266 51.156 1 22.33 471 LEU B N 1
ATOM 7594 C CA . LEU B 1 471 ? -63.031 6.078 51.812 1 22.33 471 LEU B CA 1
ATOM 7595 C C . LEU B 1 471 ? -62.219 4.848 51.469 1 22.33 471 LEU B C 1
ATOM 7597 O O . LEU B 1 471 ? -62.531 3.738 51.906 1 22.33 471 LEU B O 1
ATOM 7601 N N . GLU B 1 472 ? -61.312 4.922 50.406 1 24.17 472 GLU B N 1
ATOM 7602 C CA . GLU B 1 472 ? -61.25 3.574 49.844 1 24.17 472 GLU B CA 1
ATOM 7603 C C . GLU B 1 472 ? -60.688 2.576 50.812 1 24.17 472 GLU B C 1
ATOM 7605 O O . GLU B 1 472 ? -59.688 2.863 51.5 1 24.17 472 GLU B O 1
ATOM 7610 N N . GLU B 1 473 ? -61.469 1.55 51.188 1 23.03 473 GLU B N 1
ATOM 7611 C CA . GLU B 1 473 ? -61.5 0.391 52.062 1 23.03 473 GLU B CA 1
ATOM 7612 C C . GLU B 1 473 ? -60.219 -0.443 51.938 1 23.03 473 GLU B C 1
ATOM 7614 O O . GLU B 1 473 ? -59.594 -0.412 50.875 1 23.03 473 GLU B O 1
ATOM 7619 N N . ASP B 1 474 ? -59.875 -1.178 53.094 1 24.25 474 ASP B N 1
ATOM 7620 C CA . ASP B 1 474 ? -58.75 -1.854 53.75 1 24.25 474 ASP B CA 1
ATOM 7621 C C . ASP B 1 474 ? -58.312 -3.064 52.938 1 24.25 474 ASP B C 1
ATOM 7623 O O . ASP B 1 474 ? -57.656 -3.971 53.469 1 24.25 474 ASP B O 1
ATOM 7627 N N . VAL B 1 475 ? -58.812 -3.252 51.719 1 26.25 475 VAL B N 1
ATOM 7628 C CA . VAL B 1 475 ? -58.75 -4.68 51.438 1 26.25 475 VAL B CA 1
ATOM 7629 C C . VAL B 1 475 ? -57.281 -5.141 51.531 1 26.25 475 VAL B C 1
ATOM 7631 O O . VAL B 1 475 ? -56.375 -4.375 51.25 1 26.25 475 VAL B O 1
ATOM 7634 N N . GLY B 1 476 ? -57.031 -6.363 52.125 1 23.17 476 GLY B N 1
ATOM 7635 C CA . GLY B 1 476 ? -56 -7.203 52.719 1 23.17 476 GLY B CA 1
ATOM 7636 C C . GLY B 1 476 ? -54.781 -7.379 51.844 1 23.17 476 GLY B C 1
ATOM 7637 O O . GLY B 1 476 ? -54.906 -7.438 50.625 1 23.17 476 GLY B O 1
ATOM 7638 N N . ASP B 1 477 ? -53.562 -7.016 52.312 1 23.81 477 ASP B N 1
ATOM 7639 C CA . ASP B 1 477 ? -52.219 -6.699 51.875 1 23.81 477 ASP B CA 1
ATOM 7640 C C . ASP B 1 477 ? -51.531 -7.926 51.25 1 23.81 477 ASP B C 1
ATOM 7642 O O . ASP B 1 477 ? -50.375 -8.195 51.531 1 23.81 477 ASP B O 1
ATOM 7646 N N . SER B 1 478 ? -52.312 -8.922 50.719 1 24.16 478 SER B N 1
ATOM 7647 C CA . SER B 1 478 ? -51.5 -10.117 50.625 1 24.16 478 SER B CA 1
ATOM 7648 C C . SER B 1 478 ? -50.188 -9.82 49.875 1 24.16 478 SER B C 1
ATOM 7650 O O . SER B 1 478 ? -50.25 -9.289 48.75 1 24.16 478 SER B O 1
ATOM 7652 N N . LYS B 1 479 ? -49.031 -9.734 50.5 1 25.11 479 LYS B N 1
ATOM 7653 C CA . LYS B 1 479 ? -47.656 -9.297 50.344 1 25.11 479 LYS B CA 1
ATOM 7654 C C . LYS B 1 479 ? -46.938 -10.094 49.25 1 25.11 479 LYS B C 1
ATOM 7656 O O . LYS B 1 479 ? -45.781 -10.484 49.406 1 25.11 479 LYS B O 1
ATOM 7661 N N . PHE B 1 480 ? -47.688 -10.797 48.438 1 21.77 480 PHE B N 1
ATOM 7662 C CA . PHE B 1 480 ? -46.844 -11.758 47.719 1 21.77 480 PHE B CA 1
ATOM 7663 C C . PHE B 1 480 ? -45.719 -11.047 47 1 21.77 480 PHE B C 1
ATOM 7665 O O . PHE B 1 480 ? -45.875 -9.922 46.531 1 21.77 480 PHE B O 1
ATOM 7672 N N . SER B 1 481 ? -44.406 -11.719 47.062 1 21.28 481 SER B N 1
ATOM 7673 C CA . SER B 1 481 ? -42.969 -11.43 46.844 1 21.28 481 SER B CA 1
ATOM 7674 C C . SER B 1 481 ? -42.688 -10.992 45.406 1 21.28 481 SER B C 1
ATOM 7676 O O . SER B 1 481 ? -42.719 -11.812 44.5 1 21.28 481 SER B O 1
ATOM 7678 N N . LYS B 1 482 ? -43.188 -10.055 44.875 1 23.95 482 LYS B N 1
ATOM 7679 C CA . LYS B 1 482 ? -43.156 -9.586 43.5 1 23.95 482 LYS B CA 1
ATOM 7680 C C . LYS B 1 482 ? -41.75 -9.188 43.062 1 23.95 482 LYS B C 1
ATOM 7682 O O . LYS B 1 482 ? -41.469 -8 42.938 1 23.95 482 LYS B O 1
ATOM 7687 N N . SER B 1 483 ? -40.781 -9.797 43.75 1 21.36 483 SER B N 1
ATOM 7688 C CA . SER B 1 483 ? -39.469 -9.18 43.625 1 21.36 483 SER B CA 1
ATOM 7689 C C . SER B 1 483 ? -39.156 -8.875 42.156 1 21.36 483 SER B C 1
ATOM 7691 O O . SER B 1 483 ? -38.719 -7.754 41.844 1 21.36 483 SER B O 1
ATOM 7693 N N . LEU B 1 484 ? -38.562 -9.82 41.531 1 20.95 484 LEU B N 1
ATOM 7694 C CA . LEU B 1 484 ? -37.25 -9.742 40.906 1 20.95 484 LEU B CA 1
ATOM 7695 C C . LEU B 1 484 ? -37.344 -9.07 39.562 1 20.95 484 LEU B C 1
ATOM 7697 O O . LEU B 1 484 ? -36.469 -8.281 39.188 1 20.95 484 LEU B O 1
ATOM 7701 N N . PHE B 1 485 ? -38 -9.773 38.625 1 23.72 485 PHE B N 1
ATOM 7702 C CA . PHE B 1 485 ? -37.594 -9.734 37.219 1 23.72 485 PHE B CA 1
ATOM 7703 C C . PHE B 1 485 ? -38.094 -8.453 36.562 1 23.72 485 PHE B C 1
ATOM 7705 O O . PHE B 1 485 ? -39.25 -8.391 36.094 1 23.72 485 PHE B O 1
ATOM 7712 N N . GLN B 1 486 ? -37.938 -7.438 37.156 1 23.83 486 GLN B N 1
ATOM 7713 C CA . GLN B 1 486 ? -38.594 -6.363 36.406 1 23.83 486 GLN B CA 1
ATOM 7714 C C . GLN B 1 486 ? -38.031 -6.25 35 1 23.83 486 GLN B C 1
ATOM 7716 O O . GLN B 1 486 ? -36.812 -6.141 34.812 1 23.83 486 GLN B O 1
ATOM 7721 N N . PRO B 1 487 ? -38.781 -6.777 34.031 1 23.91 487 PRO B N 1
ATOM 7722 C CA . PRO B 1 487 ? -38.312 -6.723 32.656 1 23.91 487 PRO B CA 1
ATOM 7723 C C . PRO B 1 487 ? -37.844 -5.332 32.25 1 23.91 487 PRO B C 1
ATOM 7725 O O . PRO B 1 487 ? -38.5 -4.336 32.531 1 23.91 487 PRO B O 1
ATOM 7728 N N . LYS B 1 488 ? -36.531 -5.195 32.156 1 26.89 488 LYS B N 1
ATOM 7729 C CA . LYS B 1 488 ? -35.906 -3.938 31.75 1 26.89 488 LYS B CA 1
ATOM 7730 C C . LYS B 1 488 ? -36.656 -3.32 30.578 1 26.89 488 LYS B C 1
ATOM 7732 O O . LYS B 1 488 ? -37.062 -4.027 29.641 1 26.89 488 LYS B O 1
ATOM 7737 N N . ARG B 1 489 ? -37.25 -2.199 30.797 1 26.06 489 ARG B N 1
ATOM 7738 C CA . ARG B 1 489 ? -37.906 -1.348 29.797 1 26.06 489 ARG B CA 1
ATOM 7739 C C . ARG B 1 489 ? -37.094 -1.304 28.5 1 26.06 489 ARG B C 1
ATOM 7741 O O . ARG B 1 489 ? -35.875 -1.092 28.531 1 26.06 489 ARG B O 1
ATOM 7748 N N . ARG B 1 490 ? -37.562 -2.016 27.516 1 24.34 490 ARG B N 1
ATOM 7749 C CA . ARG B 1 490 ? -37.094 -1.999 26.141 1 24.34 490 ARG B CA 1
ATOM 7750 C C . ARG B 1 490 ? -36.844 -0.571 25.672 1 24.34 490 ARG B C 1
ATOM 7752 O O . ARG B 1 490 ? -37.75 0.256 25.656 1 24.34 490 ARG B O 1
ATOM 7759 N N . ARG B 1 491 ? -35.656 -0.109 25.953 1 25.81 491 ARG B N 1
ATOM 7760 C CA . ARG B 1 491 ? -35.25 1.185 25.406 1 25.81 491 ARG B CA 1
ATOM 7761 C C . ARG B 1 491 ? -35.656 1.311 23.938 1 25.81 491 ARG B C 1
ATOM 7763 O O . ARG B 1 491 ? -35.406 0.413 23.141 1 25.81 491 ARG B O 1
ATOM 7770 N N . SER B 1 492 ? -36.781 1.961 23.703 1 25.31 492 SER B N 1
ATOM 7771 C CA . SER B 1 492 ? -37.25 2.303 22.359 1 25.31 492 SER B CA 1
ATOM 7772 C C . SER B 1 492 ? -36.094 2.732 21.469 1 25.31 492 SER B C 1
ATOM 7774 O O . SER B 1 492 ? -35.344 3.629 21.828 1 25.31 492 SER B O 1
ATOM 7776 N N . ILE B 1 493 ? -35.594 1.831 20.75 1 28.41 493 ILE B N 1
ATOM 7777 C CA . ILE B 1 493 ? -34.656 1.953 19.641 1 28.41 493 ILE B CA 1
ATOM 7778 C C . ILE B 1 493 ? -35.094 3.084 18.719 1 28.41 493 ILE B C 1
ATOM 7780 O O . ILE B 1 493 ? -34.75 3.111 17.547 1 28.41 493 ILE B O 1
ATOM 7784 N N . LEU B 1 494 ? -36.219 3.83 19.109 1 26.25 494 LEU B N 1
ATOM 7785 C CA . LEU B 1 494 ? -36.688 4.852 18.172 1 26.25 494 LEU B CA 1
ATOM 7786 C C . LEU B 1 494 ? -35.531 5.707 17.672 1 26.25 494 LEU B C 1
ATOM 7788 O O . LEU B 1 494 ? -35.469 6.031 16.484 1 26.25 494 LEU B O 1
ATOM 7792 N N . ASN B 1 495 ? -35.062 6.516 18.625 1 27.08 495 ASN B N 1
ATOM 7793 C CA . ASN B 1 495 ? -34.5 7.812 18.25 1 27.08 495 ASN B CA 1
ATOM 7794 C C . ASN B 1 495 ? -33.125 7.664 17.641 1 27.08 495 ASN B C 1
ATOM 7796 O O . ASN B 1 495 ? -32.125 7.992 18.297 1 27.08 495 ASN B O 1
ATOM 7800 N N . ASP B 1 496 ? -33 6.633 17.062 1 30.81 496 ASP B N 1
ATOM 7801 C CA . ASP B 1 496 ? -31.656 6.465 16.531 1 30.81 496 ASP B CA 1
ATOM 7802 C C . ASP B 1 496 ? -31.234 7.691 15.719 1 30.81 496 ASP B C 1
ATOM 7804 O O . ASP B 1 496 ? -30.266 7.637 14.961 1 30.81 496 ASP B O 1
ATOM 7808 N N . PHE B 1 497 ? -32.25 8.484 15.242 1 30.55 497 PHE B N 1
ATOM 7809 C CA . PHE B 1 497 ? -32.062 9.789 14.633 1 30.55 497 PHE B CA 1
ATOM 7810 C C . PHE B 1 497 ? -31.703 10.836 15.68 1 30.55 497 PHE B C 1
ATOM 7812 O O . PHE B 1 497 ? -32.156 10.766 16.812 1 30.55 497 PHE B O 1
ATOM 7819 N N . ASP B 1 498 ? -30.578 11.406 15.82 1 31.55 498 ASP B N 1
ATOM 7820 C CA . ASP B 1 498 ? -30.438 12.445 16.844 1 31.55 498 ASP B CA 1
ATOM 7821 C C . ASP B 1 498 ? -31.625 13.406 16.812 1 31.55 498 ASP B C 1
ATOM 7823 O O . ASP B 1 498 ? -32.469 13.32 15.922 1 31.55 498 ASP B O 1
ATOM 7827 N N . GLU B 1 499 ? -32.031 14.133 17.875 1 32.91 499 GLU B N 1
ATOM 7828 C CA . GLU B 1 499 ? -33.125 15.078 17.969 1 32.91 499 GLU B CA 1
ATOM 7829 C C . GLU B 1 499 ? -33.375 15.797 16.641 1 32.91 499 GLU B C 1
ATOM 7831 O O . GLU B 1 499 ? -34.469 16.281 16.375 1 32.91 499 GLU B O 1
ATOM 7836 N N . ASP B 1 500 ? -32.375 16.234 15.961 1 31.34 500 ASP B N 1
ATOM 7837 C CA . ASP B 1 500 ? -32.531 17.047 14.766 1 31.34 500 ASP B CA 1
ATOM 7838 C C . ASP B 1 500 ? -32.719 16.172 13.531 1 31.34 500 ASP B C 1
ATOM 7840 O O . ASP B 1 500 ? -32.719 16.672 12.398 1 31.34 500 ASP B O 1
ATOM 7844 N N . GLY B 1 501 ? -33.219 14.875 13.508 1 32.56 501 GLY B N 1
ATOM 7845 C CA . GLY B 1 501 ? -33.656 13.922 12.5 1 32.56 501 GLY B CA 1
ATOM 7846 C C . GLY B 1 501 ? -32.5 13.203 11.828 1 32.56 501 GLY B C 1
ATOM 7847 O O . GLY B 1 501 ? -32.688 12.555 10.797 1 32.56 501 GLY B O 1
ATOM 7848 N N . ASN B 1 502 ? -31.266 13.633 11.906 1 29.59 502 ASN B N 1
ATOM 7849 C CA . ASN B 1 502 ? -30.141 13.047 11.18 1 29.59 502 ASN B CA 1
ATOM 7850 C C . ASN B 1 502 ? -29.75 11.695 11.766 1 29.59 502 ASN B C 1
ATOM 7852 O O . ASN B 1 502 ? -29.891 11.469 12.961 1 29.59 502 ASN B O 1
ATOM 7856 N N . PRO B 1 503 ? -29.859 10.586 11.016 1 29.88 503 PRO B N 1
ATOM 7857 C CA . PRO B 1 503 ? -29.531 9.258 11.555 1 29.88 503 PRO B CA 1
ATOM 7858 C C . PRO B 1 503 ? -28.219 9.234 12.312 1 29.88 503 PRO B C 1
ATOM 7860 O O . PRO B 1 503 ? -27.25 9.898 11.906 1 29.88 503 PRO B O 1
ATOM 7863 N N . SER B 1 504 ? -28.047 8.852 13.555 1 29.05 504 SER B N 1
ATOM 7864 C CA . SER B 1 504 ? -26.953 8.914 14.531 1 29.05 504 SER B CA 1
ATOM 7865 C C . SER B 1 504 ? -25.719 8.188 14.023 1 29.05 504 SER B C 1
ATOM 7867 O O . SER B 1 504 ? -24.594 8.539 14.398 1 29.05 504 SER B O 1
ATOM 7869 N N . TRP B 1 505 ? -25.766 7.043 13.43 1 29.7 505 TRP B N 1
ATOM 7870 C CA . TRP B 1 505 ? -24.641 6.141 13.219 1 29.7 505 TRP B CA 1
ATOM 7871 C C . TRP B 1 505 ? -23.672 6.711 12.188 1 29.7 505 TRP B C 1
ATOM 7873 O O . TRP B 1 505 ? -22.516 6.297 12.117 1 29.7 505 TRP B O 1
ATOM 7883 N N . PHE B 1 506 ? -24.125 7.441 11.172 1 27.61 506 PHE B N 1
ATOM 7884 C CA . PHE B 1 506 ? -23.391 7.91 10.008 1 27.61 506 PHE B CA 1
ATOM 7885 C C . PHE B 1 506 ? -22.172 8.727 10.422 1 27.61 506 PHE B C 1
ATOM 7887 O O . PHE B 1 506 ? -21.141 8.695 9.758 1 27.61 506 PHE B O 1
ATOM 7894 N N . LEU B 1 507 ? -22.188 9.547 11.469 1 26.08 507 LEU B N 1
ATOM 7895 C CA . LEU B 1 507 ? -21.141 10.438 11.969 1 26.08 507 LEU B CA 1
ATOM 7896 C C . LEU B 1 507 ? -19.938 9.641 12.453 1 26.08 507 LEU B C 1
ATOM 7898 O O . LEU B 1 507 ? -18.812 10.148 12.438 1 26.08 507 LEU B O 1
ATOM 7902 N N . ASN B 1 508 ? -20.016 8.492 13.117 1 25.11 508 ASN B N 1
ATOM 7903 C CA . ASN B 1 508 ? -18.922 7.816 13.82 1 25.11 508 ASN B CA 1
ATOM 7904 C C . ASN B 1 508 ? -17.984 7.105 12.852 1 25.11 508 ASN B C 1
ATOM 7906 O O . ASN B 1 508 ? -16.938 6.602 13.25 1 25.11 508 ASN B O 1
ATOM 7910 N N . THR B 1 509 ? -18.438 6.449 11.82 1 22.27 509 THR B N 1
ATOM 7911 C CA . THR B 1 509 ? -17.516 5.668 11 1 22.27 509 THR B CA 1
ATOM 7912 C C . THR B 1 509 ? -16.609 6.582 10.188 1 22.27 509 THR B C 1
ATOM 7914 O O . THR B 1 509 ? -15.617 6.129 9.617 1 22.27 509 THR B O 1
ATOM 7917 N N . ILE B 1 510 ? -17.031 7.672 9.617 1 20.5 510 ILE B N 1
ATOM 7918 C CA . ILE B 1 510 ? -15.984 8.539 9.086 1 20.5 510 ILE B CA 1
ATOM 7919 C C . ILE B 1 510 ? -15.109 9.055 10.227 1 20.5 510 ILE B C 1
ATOM 7921 O O . ILE B 1 510 ? -15.617 9.586 11.219 1 20.5 510 ILE B O 1
#

Secondary structure (DSSP, 8-state):
-HHHHHHHHHHHHHHHHHHHHHHHHHHHHHHHHHSPPSSPPPPBTTBSS-SSS-GGG------HHHHHHHHHHHHHHHHHHHHHHHHHHHHS-HHHHHHHHHHHHHHHHHHTHHHHHH---SHHHHHHHHHHHHHHTTHHHHHHHHHHHHS-TTTHHHHHHHHHHHHHHHHHHHHHHHHHHHHHT-TTHHHHHHHHHHHHHHHHHHHH--SSGGG-TTS-HHHHHHHHHHHTTTTSHHHH------HHHHHH-HHHHHHHHHHHHHHHHHHHHHHTHHHHHHHHH---HHHHHHHHHHHHHHHHHHHHHHHHHHHHHHHTTSS-HHHHHHHHHHHHHHHHHHHHHHGGG---HHHHHHHHHHHHHHHGGGHHHHTTHHHHH-GGGHHHHHHHHGGGGHHHHHHHHHHHHH--SSHHHHHHHHHHHHHHHHHHHHHHHHH---SPPGGGS----------------------------------S--------TT--B-TTSSBSSHHHH-/-HHHHHHHHHHHHHHHHHHHHHHHHHHHHHHHHHSPPSSPPPPBTTBSS-SSS-GGG------HHHHHHHHHHHHHHHHHHHHHHHHHHHHS-HHHHHHHHHHHHHHHHHHTHHHHHH---SHHHHHHHHHHHHHHTTHHHHHHHHHHHHS-TTTHHHHHHHHHHHHHHHHHHHHHHHHHHHHHT-TTHHHHHHHHHHHHHHHHHHHH--SSGGG-TTS-HHHHHHHHHHHTTTTSHHHH------HHHHHH-HHHHHHHHHHHHHHHHHHHHHHTHHHHHHHHH---HHHHHHHHHHHHHHHHHHHHHHHHHHHHHHHTTSS-HHHHHHHHHHHHHHHHHHHHHHGGG---HHHHHHHHHHHHHHHGGGHHHHTTHHHHH-GGGHHHHHHHHGGGGHHHHHHHHHHHHH--SSHHHHHHHHHHHHHHHHHHHHHHHHH---SPPGGGS----------------------------------S--------TT--B-TTSSBSTHHHH-

Radius of gyration: 32.7 Å; Cα contacts (8 Å, |Δi|>4): 1644; chains: 2; bounding box: 111×75×81 Å

Solvent-accessible surface area (backbone atoms only — not comparable to full-atom values): 50955 Å² total; per-residue (Å²): 107,70,64,57,50,49,49,49,51,37,49,51,43,14,50,47,32,21,48,57,50,14,51,58,20,36,53,35,52,39,47,52,55,37,32,78,66,94,59,79,61,41,74,38,76,76,40,75,64,41,75,61,71,35,38,78,73,46,82,42,80,55,49,69,40,53,53,24,49,31,49,24,31,18,42,48,23,20,55,66,20,42,64,54,18,42,52,49,23,70,74,40,59,17,52,56,47,24,26,46,18,41,29,55,39,12,53,51,37,53,51,48,57,52,46,56,68,75,35,80,62,62,61,64,57,33,51,52,31,22,51,35,14,36,35,48,21,22,29,60,48,5,48,49,48,40,47,54,49,69,28,46,69,88,46,32,63,59,46,49,50,53,21,47,48,22,41,44,43,12,43,20,53,27,24,33,51,32,14,46,30,32,38,73,53,20,50,61,44,43,37,45,48,53,16,47,51,27,42,54,47,24,53,50,46,57,71,68,55,59,73,39,68,76,69,34,83,81,58,61,72,74,62,42,49,62,46,50,70,59,30,48,63,64,67,63,58,70,64,63,75,72,62,83,73,59,58,70,58,52,74,65,31,54,39,52,51,22,27,25,42,40,31,17,42,49,28,23,52,51,41,39,58,48,60,41,45,47,44,47,44,36,71,61,63,30,46,24,59,45,46,35,11,47,53,57,15,47,20,32,46,42,14,40,52,31,30,62,30,37,29,49,50,47,16,47,38,33,72,68,62,74,31,52,59,35,56,33,27,35,47,28,25,32,51,7,33,38,48,23,15,52,30,29,41,50,43,57,65,52,86,46,70,59,56,44,49,42,34,47,24,52,11,48,8,40,33,22,23,20,53,50,10,44,71,48,32,36,54,40,26,25,61,91,46,26,69,57,47,51,55,53,27,53,60,8,43,51,25,25,29,49,44,27,49,50,49,30,70,59,58,50,104,44,55,66,36,53,26,49,52,33,34,51,54,14,51,52,26,44,50,33,26,54,47,26,61,70,40,48,53,35,55,65,39,78,89,57,53,77,72,77,74,70,77,79,70,69,79,74,75,78,68,81,74,77,77,82,68,75,71,90,73,78,78,79,73,82,69,71,83,78,69,77,81,66,75,75,75,75,72,74,76,69,68,51,29,45,96,87,68,50,64,47,69,70,68,67,30,101,107,71,64,57,49,49,50,47,52,37,49,51,42,15,50,48,33,21,47,58,49,13,51,60,19,36,54,34,52,39,48,54,54,37,33,76,66,95,57,80,61,43,72,38,76,77,40,76,66,35,81,57,71,34,39,78,71,45,81,41,80,56,48,70,40,54,54,23,48,32,49,23,32,20,40,48,22,20,56,68,21,41,64,56,19,42,52,48,23,70,74,39,59,18,52,56,47,24,26,47,19,41,28,55,40,12,51,51,38,53,52,49,59,51,47,55,69,74,35,80,63,65,60,63,56,34,50,52,32,21,51,37,14,35,36,49,22,22,28,60,48,5,47,50,48,40,48,52,48,66,28,48,71,88,46,34,62,59,47,50,50,53,22,47,48,21,41,44,42,11,43,20,53,25,23,34,50,33,16,47,32,29,37,73,54,20,50,58,45,42,38,46,48,53,14,46,51,27,40,54,46,23,52,51,47,57,71,67,57,60,72,38,68,76,70,34,83,82,58,61,71,75,64,42,50,64,46,49,69,58,32,50,64,63,69,64,59,71,65,63,74,73,62,83,72,60,56,71,60,54,73,66,32,55,38,53,51,22,28,23,42,40,32,18,43,50,28,23,51,50,40,39,57,49,59,41,46,48,44,47,44,34,70,60,64,30,46,25,58,43,46,34,11,47,54,57,15,46,21,34,48,40,14,39,52,30,30,61,29,37,30,48,52,47,19,49,37,32,74,68,62,74,32,53,58,37,56,35,26,36,47,28,26,35,52,6,32,37,48,22,15,53,30,30,41,51,42,56,66,51,85,46,69,58,55,45,49,43,33,46,23,54,12,48,8,40,33,22,22,20,53,52,9,44,72,48,32,37,54,40,26,26,62,91,47,27,70,58,46,53,56,53,26,53,60,7,43,52,26,26,28,49,43,28,50,50,47,29,70,58,58,48,105,45,55,64,34,53,26,50,52,33,36,52,53,13,50,51,24,43,52,34,27,54,48,27,62,70,40,46,53,35,56,66,39,77,90,56,53,77,74,77,74,73,76,81,71,70,80,74,75,78,71,80,75,77,79,80,71,74,76,84,74,79,79,78,73,81,72,74,82,78,71,77,78,68,76,74,76,75,72,74,77,70,68,50,29,44,96,87,66,50,65,51,71,70,67,67,32,103

Nearest PDB structures (foldseek):
  7t3n-assembly1_A  TM=7.894E-01  e=9.386E-24  Rattus norvegicus
  8u3d-assembly1_A  TM=9.363E-01  e=1.105E-20  Homo sapiens
  7t3o-assembly1_A  TM=7.548E-01  e=9.428E-22  Rattus norvegicus
  8u3f-assembly1_A  TM=8.086E-01  e=1.151E-19  Homo sapiens
  6e9n-assembly2_B  TM=9.025E-01  e=3.344E-14  Escherichia coli

Organism: Magallana gigas (NCBI:txid29159)

Sequence (1020 aa):
MAFLRRVYVVFLGFLGLLISIGFRSVFSMIMVHVVKSNQGEKEGLFGKCNVNGTARDLSVTYSVPDTQFFQSAYFFGSFLMQLPGGYLATRFSPRRVCGLSILISSVLMIVLPFPIQYTQNPAPVFIIRFLQGLVEGWSVPAMNGVISAWAPKSEKSRMVTFVYAGAYLSPALAMVLTGVSACWVSWNASLFLYGGLGVIWSFAWVCTIYDTPTLHPGLHRSETDVFSKEGANVSKGSQSVAQRIPWSKILRSLPVWAIIFGSFCRNWIFSMMITQVPQYFKDAFNKDIATIGFTAALPEVLMTIVTISGGVFIDKLIKHNLLSTSHGRKLAQCMGFGIEALCLIGLRFVETSEIALTLLSVGVGFSGLAISGYQVNPLDLAPQYVSILTGLSRLGTLGAILSTLVAGKLHQNNLQSWQNLFTIAGSIHLAGVLFYGIFASGERQPWAEPTETRPLLAPVDSVPEFSRDVLEEDVGDSKFSKSLFQPKRRRSILNDFDEDGNPSWFLNTIMAFLRRVYVVFLGFLGLLISIGFRSVFSMIMVHVVKSNQGEKEGLFGKCNVNGTARDLSVTYSVPDTQFFQSAYFFGSFLMQLPGGYLATRFSPRRVCGLSILISSVLMIVLPFPIQYTQNPAPVFIIRFLQGLVEGWSVPAMNGVISAWAPKSEKSRMVTFVYAGAYLSPALAMVLTGVSACWVSWNASLFLYGGLGVIWSFAWVCTIYDTPTLHPGLHRSETDVFSKEGANVSKGSQSVAQRIPWSKILRSLPVWAIIFGSFCRNWIFSMMITQVPQYFKDAFNKDIATIGFTAALPEVLMTIVTISGGVFIDKLIKHNLLSTSHGRKLAQCMGFGIEALCLIGLRFVETSEIALTLLSVGVGFSGLAISGYQVNPLDLAPQYVSILTGLSRLGTLGAILSTLVAGKLHQNNLQSWQNLFTIAGSIHLAGVLFYGIFASGERQPWAEPTETRPLLAPVDSVPEFSRDVLEEDVGDSKFSKSLFQPKRRRSILNDFDEDGNPSWFLNTI

InterPro domains:
  IPR011701 Major facilitator superfamily [PF07690] (14-392)
  IPR020846 Major facilitator superfamily domain [PS50850] (17-444)
  IPR036259 MFS transporter superfamily [G3DSA:1.20.1250.20] (4-217)
  IPR036259 MFS transporter superfamily [G3DSA:1.20.1250.20] (249-446)
  IPR036259 MFS transporter superfamily [SSF103473] (4-446)
  IPR050382 Major Facilitator Superfamily Sodium/Anion Cotransporter [PTHR11662] (5-449)

Foldseek 3Di:
DLVVVLVVLLVLLLVLLLLLLLLLLLLQLLVLQLADDPDAFDADPLGPQPDDEGSVPAPAHDDLLLSLLLQLLLLVLLLVCLVVLLVCLLVDQLLLLQLVLLLLLLVLLVCLVPCRRPPRDSVVSSVSSNVNSNSSSNNPSSSLLQLLQSDFPLCSVVSVLSSCLSNLLNSLVSQLVQLVCCRVPNSSVSSNVSSVSSNVSSVVSNVSDDRHPVPPVPDDPVVSVVSCVRRVVVSPPLPPDPPPPPPVCLVPALQLVLLLLLLLLVLLVVLCLSNPQLSLCCLQPSHGSNVSSNLSSLLSVLQSVCLVVLLLVLLVCCLVVVDPQFVSLLCLQLQLLVLLLVLLLVLLPDRDPVSNSVSSNRNSSSVSSNCNHSVCLLCQAAVSCSVVSNSSSSNSSVSSSVSSNCCSVQDDSYNNSSSVSSNVSSVSSNVSSVSCNVRHGRHYDPSRDPPPPDPPPDPPPPPPPPCPPDDDDDPDDPVPCPDDCPPPPPPPPPPCPPPVRHRVSSVRSD/DLVVVLVVLLVLLLVLLLLLLLLLLLLQLLVLQLADDPDAFDADPLGPQPPDAGSVPAPAHDDLLLSLLLQLLLLVLLLVCLVVLLVCLLVDQLLLLQLVLLLLLLVLLVCLVPCRRPPRDSVVSSVSSNVNSNSSNNNPSSSLLQLLQSDFPLCSVVSVLSSCLSNLLNSLVSQLVQLVCCRVPNSSVSSNVSSVSSNVSSVVSNVSDDRHPVPPVPDDPVVSVSSCVRRVVVSPPLPPPPPPDPVVCLVPALQLVLLLLLLLLVLLVVLCLSNPQLSLCCLQPSHGSNVSSNLSSLLSVLQSVCLVVLLLVLLVCCLVVVDPQFVSLLCLQLQLLVLLLVLLLVLLPDRDPVSNSVSSNRNSSSVSSNCNHSVCLLCQAAVSCSVVSNSSSSNSSVSSSVSSNCCSVQDDSYNNSSSVSSNVSSVSSNVSSVSCNVRHGRHYDPSRDPPPPPPPPDPPPPPPPDPPVDDDDDPDCPPPCPDDCPPPPPPPPPPCQPPVRNRVSSVRSD